Protein AF-Q4DXK6-F1 (afdb_monomer_lite)

Secondary structure (DSSP, 8-state):
--------------------------------------------------------S----------------GGGSS-HHHHHHHHHH-HHHHHHHHHHHHHHHHHHHHHHHHHHHHHHHHHHHHHHHHHHHHHHHHHHHHHHHHHHHHHHHHHHHHHHHHHHHHTT---------------TTHHHHHHHHHHHHHHHHHHHHHHHHHHHHHHHHHHHHHHHHHHHHHHHHHHHHHTT---HHHHHHHHHHHHHHHHHHHHHHHHHHHHHHHHHHHHHHHHHHHHHHHHHHHHSS---------STHHHHHHHHHHHHHHHHHHHHHHHHHH-TT----HHHHTTS------GGGS----S-----HHHHHHHHHHHHHHHHHHHHHHHHHHHHHHHHHHHHHHHHHHHHHHHHHHHHHHHHHHHHHHHHHHHHHHHHHHHHHHHHHHHHHHHHHHHHHHHHHHHHHHHHHHHHHHHHHHHHHHHHHHHHHHHHHHHHHHHHHHHHHHHHHHHHHHHHHHHHHHHHHHHHHHHHHTTTTTS------HHHHHHHHHHHHHHHHHHHHHHHHHHHHHHHHHHHHHHHHHHHHHHHHHHHHHHHHHHHHHHHHHHHHHHHHHHHHHHHHHHHHHHHHHHHHHHHHHHHHHHHHHHHHHHHHHHHHHHHHHHHHHHHHHHHHHHHHHHHHHHHHHHHHHHHHHHHHHHHHHHHHHHHHHHHHHHHHHHHHHHHHHHHHHHHHHHHHHHHHHHHHHHHHHHHHHHHHHHHHHTT-TTS---THHHHHHHHHHHHHHHHHHHHHHHHHHHHHHHHHHHHHHHHHHHHHHHHHT-----SHHHHHHHHHHHHHHHHHHHHHHHHHHS--------------------------------------------------------------------------------------------SSHHHHHHHHHHHHHHHHHHHHHHHIIIIIHHHHHHHHHHHHHHHHHHHSS---------------------------------------------------------------SHHHHHHHHHHHHHHHHHHHHHHHHHHHHHHHHHHHHHHHHHHHHHHHHHHHHHHHHHHHTSSS--SS-HHHHHHHHHHHHHHHHHHHHHHHHHHHHHHHHHHHHHHHHHHHHHHHHHHHHHHHHHHHHHHHHHHHHHHHHHHHHHHHHHHHHHHHHHHHHHHHHHHHHHHHHHHHHHHHHHHHHHHHHHHHHHHHHHHHHHHHHHHHHHHHHHHHHHHHHHHHHHHHHHHHHHHHHHHHHHHHHHHHHHHHHHHHHHHHHHHHHHHHHHHHHHHHHHHHHHHHHHHHHHHHHHHHHHHHHHHHHHHHHHHHHHHHHHHHHHHHHHHHHHHHHHHHHHHHHHHHHHHHHHHHHHHHHHHTTT------

Organism: Trypanosoma cruzi (strain CL Brener) (NCBI:txid353153)

Radius of gyration: 96.91 Å; chains: 1; bounding box: 302×127×313 Å

Structure (mmCIF, N/CA/C/O backbone):
data_AF-Q4DXK6-F1
#
_entry.id   AF-Q4DXK6-F1
#
loop_
_atom_site.group_PDB
_atom_site.id
_atom_site.type_symbol
_atom_site.label_atom_id
_atom_site.label_alt_id
_atom_site.label_comp_id
_atom_site.label_asym_id
_atom_site.label_entity_id
_atom_site.label_seq_id
_atom_site.pdbx_PDB_ins_code
_atom_site.Cartn_x
_atom_site.Cartn_y
_atom_site.Cartn_z
_atom_site.occupancy
_atom_site.B_iso_or_equiv
_atom_site.auth_seq_id
_atom_site.auth_comp_id
_atom_site.auth_asym_id
_atom_site.auth_atom_id
_atom_site.pdbx_PDB_model_num
ATOM 1 N N . MET A 1 1 ? 24.728 -18.015 35.792 1.00 39.50 1 MET A N 1
ATOM 2 C CA . MET A 1 1 ? 25.675 -17.118 35.080 1.00 39.50 1 MET A CA 1
ATOM 3 C C . MET A 1 1 ? 24.880 -16.004 34.404 1.00 39.50 1 MET A C 1
ATOM 5 O O . MET A 1 1 ? 23.722 -16.265 34.130 1.00 39.50 1 MET A O 1
ATOM 9 N N . ARG A 1 2 ? 25.495 -14.830 34.149 1.00 38.84 2 ARG A N 1
ATOM 10 C CA . ARG A 1 2 ? 25.058 -13.735 33.234 1.00 38.84 2 ARG A CA 1
ATOM 11 C C . ARG A 1 2 ? 23.535 -13.437 33.216 1.00 38.84 2 ARG A C 1
ATOM 13 O O . ARG A 1 2 ? 22.805 -14.104 32.502 1.00 38.84 2 ARG A O 1
ATOM 20 N N . PHE A 1 3 ? 22.976 -12.580 34.081 1.00 38.22 3 PHE A N 1
ATOM 21 C CA . PHE A 1 3 ? 23.065 -11.095 34.121 1.00 38.22 3 PHE A CA 1
ATOM 22 C C . PHE A 1 3 ? 22.719 -10.381 32.801 1.00 38.22 3 PHE A C 1
ATOM 24 O O . PHE A 1 3 ? 23.519 -10.441 31.873 1.00 38.22 3 PHE A O 1
ATOM 31 N N . PHE A 1 4 ? 21.631 -9.593 32.789 1.00 42.19 4 PHE A N 1
ATOM 32 C CA . PHE A 1 4 ? 21.681 -8.133 33.028 1.00 42.19 4 PHE A CA 1
ATOM 33 C C . PHE A 1 4 ? 20.295 -7.573 33.475 1.00 42.19 4 PHE A C 1
ATOM 35 O O . PHE A 1 4 ? 19.291 -8.025 32.930 1.00 42.19 4 PHE A O 1
ATOM 42 N N . PRO A 1 5 ? 20.205 -6.653 34.467 1.00 56.91 5 PRO A N 1
ATOM 43 C CA . PRO A 1 5 ? 18.937 -6.050 34.932 1.00 56.91 5 PRO A CA 1
ATOM 44 C C . PRO A 1 5 ? 18.893 -4.497 34.820 1.00 56.91 5 PRO A C 1
ATOM 46 O O . PRO A 1 5 ? 19.813 -3.907 34.262 1.00 56.91 5 PRO A O 1
ATOM 49 N N . LEU A 1 6 ? 17.888 -3.873 35.478 1.00 43.34 6 LEU A N 1
ATOM 50 C CA . LEU A 1 6 ? 17.569 -2.425 35.647 1.00 43.34 6 LEU A CA 1
ATOM 51 C C . LEU A 1 6 ? 16.575 -1.866 34.592 1.00 43.34 6 LEU A C 1
ATOM 53 O O . LEU A 1 6 ? 16.681 -2.218 33.426 1.00 43.34 6 LEU A O 1
ATOM 57 N N . CYS A 1 7 ? 15.584 -1.013 34.918 1.00 39.69 7 CYS A N 1
ATOM 58 C CA . CYS A 1 7 ? 15.209 -0.390 36.207 1.00 39.69 7 CYS A CA 1
ATOM 59 C C . CYS A 1 7 ? 13.666 -0.155 36.327 1.00 39.69 7 CYS A C 1
ATOM 61 O O . CYS A 1 7 ? 13.023 0.009 35.293 1.00 39.69 7 CYS A O 1
ATOM 63 N N . PRO A 1 8 ? 13.055 -0.123 37.538 1.00 51.84 8 PRO A N 1
ATOM 64 C CA . PRO A 1 8 ? 11.601 0.069 37.753 1.00 51.84 8 PRO A CA 1
ATOM 65 C C . PRO A 1 8 ? 11.219 1.459 38.329 1.00 51.84 8 PRO A C 1
ATOM 67 O O . PRO A 1 8 ? 12.122 2.179 38.740 1.00 51.84 8 PRO A O 1
ATOM 70 N N . LEU A 1 9 ? 9.905 1.786 38.428 1.00 41.34 9 LEU A N 1
ATOM 71 C CA . LEU A 1 9 ? 9.226 2.603 39.485 1.00 41.34 9 LEU A CA 1
ATOM 72 C C . LEU A 1 9 ? 7.722 2.910 39.161 1.00 41.34 9 LEU A C 1
ATOM 74 O O . LEU A 1 9 ? 7.413 3.765 38.344 1.00 41.34 9 LEU A O 1
ATOM 78 N N . THR A 1 10 ? 6.797 2.175 39.805 1.00 39.34 10 THR A N 1
ATOM 79 C CA . THR A 1 10 ? 5.672 2.612 40.699 1.00 39.34 10 THR A CA 1
ATOM 80 C C . THR A 1 10 ? 4.905 3.958 40.539 1.00 39.34 10 THR A C 1
ATOM 82 O O . THR A 1 10 ? 5.552 4.997 40.593 1.00 39.34 10 THR A O 1
ATOM 85 N N . PHE A 1 11 ? 3.546 3.963 40.616 1.00 38.78 11 PHE A N 1
ATOM 86 C CA . PHE A 1 11 ? 2.716 4.404 41.795 1.00 38.78 11 PHE A CA 1
ATOM 87 C C . PHE A 1 11 ? 1.153 4.418 41.592 1.00 38.78 11 PHE A C 1
ATOM 89 O O . PHE A 1 11 ? 0.640 5.069 40.696 1.00 38.78 11 PHE A O 1
ATOM 96 N N . PHE A 1 12 ? 0.428 3.719 42.489 1.00 35.91 12 PHE A N 1
ATOM 97 C CA . PHE A 1 12 ? -0.921 3.904 43.115 1.00 35.91 12 PHE A CA 1
ATOM 98 C C . PHE A 1 12 ? -2.188 4.564 42.472 1.00 35.91 12 PHE A C 1
ATOM 100 O O . PHE A 1 12 ? -2.217 5.745 42.160 1.00 35.91 12 PHE A O 1
ATOM 107 N N . PHE A 1 13 ? -3.300 3.798 42.540 1.00 33.09 13 PHE A N 1
ATOM 108 C CA . PHE A 1 13 ? -4.684 4.098 43.022 1.00 33.09 13 PHE A CA 1
ATOM 109 C C . PHE A 1 13 ? -5.166 5.556 43.305 1.00 33.09 13 PHE A C 1
ATOM 111 O O . PHE A 1 13 ? -4.601 6.193 44.191 1.00 33.09 13 PHE A O 1
ATOM 118 N N . PHE A 1 14 ? -6.363 5.955 42.805 1.00 35.97 14 PHE A N 1
ATOM 119 C CA . PHE A 1 14 ? -7.645 6.043 43.578 1.00 35.97 14 PHE A CA 1
ATOM 120 C C . PHE A 1 14 ? -8.911 6.385 42.717 1.00 35.97 14 PHE A C 1
ATOM 122 O O . PHE A 1 14 ? -8.798 6.651 41.529 1.00 35.97 14 PHE A O 1
ATOM 129 N N . PHE A 1 15 ? -10.102 6.292 43.340 1.00 36.50 15 PHE A N 1
ATOM 130 C CA . PHE A 1 15 ? -11.511 6.242 42.844 1.00 36.50 15 PHE A CA 1
ATOM 131 C C . PHE A 1 15 ? -12.110 7.437 42.013 1.00 36.50 15 PHE A C 1
ATOM 133 O O . PHE A 1 15 ? -11.460 8.472 41.890 1.00 36.50 15 PHE A O 1
ATOM 140 N N . PRO A 1 16 ? -13.351 7.312 41.454 1.00 44.69 16 PRO A N 1
ATOM 141 C CA . PRO A 1 16 ? -13.958 8.215 40.445 1.00 44.69 16 PRO A CA 1
ATOM 142 C C . PRO A 1 16 ? -15.093 9.139 40.962 1.00 44.69 16 PRO A C 1
ATOM 144 O O . PRO A 1 16 ? -15.568 8.928 42.073 1.00 44.69 16 PRO A O 1
ATOM 147 N N . PHE A 1 17 ? -15.608 10.067 40.122 1.00 35.56 17 PHE A N 1
ATOM 148 C CA . PHE A 1 17 ? -17.054 10.406 39.984 1.00 35.56 17 PHE A CA 1
ATOM 149 C C . PHE A 1 17 ? -17.360 11.401 38.824 1.00 35.56 17 PHE A C 1
ATOM 151 O O . PHE A 1 17 ? -16.465 12.087 38.348 1.00 35.56 17 PHE A O 1
ATOM 158 N N . PHE A 1 18 ? -18.643 11.474 38.427 1.00 39.06 18 PHE A N 1
ATOM 159 C CA . PHE A 1 18 ? -19.361 12.512 37.644 1.00 39.06 18 PHE A CA 1
ATOM 160 C C . PHE A 1 18 ? -18.819 13.037 36.295 1.00 39.06 18 PHE A C 1
ATOM 162 O O . PHE A 1 18 ? -17.870 13.809 36.237 1.00 39.06 18 PHE A O 1
ATOM 169 N N . PHE A 1 19 ? -19.612 12.819 35.232 1.00 38.25 19 PHE A N 1
ATOM 170 C CA . PHE A 1 19 ? -19.939 13.885 34.268 1.00 38.25 19 PHE A CA 1
ATOM 171 C C . PHE A 1 19 ? -21.240 13.570 33.509 1.00 38.25 19 PHE A C 1
ATOM 173 O O . PHE A 1 19 ? -21.219 12.865 32.499 1.00 38.25 19 PHE A O 1
ATOM 180 N N . ASP A 1 20 ? -22.368 14.090 33.995 1.00 36.06 20 ASP A N 1
ATOM 181 C CA . ASP A 1 20 ? -23.639 14.137 33.264 1.00 36.06 20 ASP A CA 1
ATOM 182 C C . ASP A 1 20 ? -24.439 15.365 33.732 1.00 36.06 20 ASP A C 1
ATOM 184 O O . ASP A 1 20 ? -24.710 15.515 34.924 1.00 36.06 20 ASP A O 1
ATOM 188 N N . PHE A 1 21 ? -24.758 16.285 32.816 1.00 36.28 21 PHE A N 1
ATOM 189 C CA . PHE A 1 21 ? -25.675 17.393 33.091 1.00 36.28 21 PHE A CA 1
ATOM 190 C C . PHE A 1 21 ? -26.331 17.883 31.796 1.00 36.28 21 PHE A C 1
ATOM 192 O O . PHE A 1 21 ? -25.677 18.404 30.892 1.00 36.28 21 PHE A O 1
ATOM 199 N N . CYS A 1 22 ? -27.646 17.703 31.702 1.00 41.12 22 CYS A N 1
ATOM 200 C CA . CYS A 1 22 ? -28.411 17.979 30.491 1.00 41.12 22 CYS A CA 1
ATOM 201 C C . CYS A 1 22 ? -28.734 19.467 30.295 1.00 41.12 22 CYS A C 1
ATOM 203 O O . CYS A 1 22 ? -29.099 20.179 31.231 1.00 41.12 22 CYS A O 1
ATOM 205 N N . VAL A 1 23 ? -28.782 19.898 29.031 1.00 39.34 23 VAL A N 1
ATOM 206 C CA . VAL A 1 23 ? -29.547 21.089 28.640 1.00 39.34 23 VAL A CA 1
ATOM 207 C C . VAL A 1 23 ? -31.037 20.732 28.635 1.00 39.34 23 VAL A C 1
ATOM 209 O O . VAL A 1 23 ? -31.554 20.195 27.657 1.00 39.34 23 VAL A O 1
ATOM 212 N N . ARG A 1 24 ? -31.741 21.047 29.727 1.00 36.97 24 ARG A N 1
ATOM 213 C CA . ARG A 1 24 ? -33.211 21.120 29.766 1.00 36.97 24 ARG A CA 1
ATOM 214 C C . ARG A 1 24 ? -33.666 22.284 30.643 1.00 36.97 24 ARG A C 1
ATOM 216 O O . ARG A 1 24 ? -33.516 22.252 31.859 1.00 36.97 24 ARG A O 1
ATOM 223 N N . GLN A 1 25 ? -34.226 23.310 30.006 1.00 39.50 25 GLN A N 1
ATOM 224 C CA . GLN A 1 25 ? -34.989 24.355 30.680 1.00 39.50 25 GLN A CA 1
ATOM 225 C C . GLN A 1 25 ? -36.470 23.972 30.651 1.00 39.50 25 GLN A C 1
ATOM 227 O O . GLN A 1 25 ? -37.096 24.064 29.600 1.00 39.50 25 GLN A O 1
ATOM 232 N N . ASP A 1 26 ? -37.024 23.604 31.803 1.00 38.28 26 ASP A N 1
ATOM 233 C CA . ASP A 1 26 ? -38.469 23.516 32.026 1.00 38.28 26 ASP A CA 1
ATOM 234 C C . ASP A 1 26 ? -38.819 24.403 33.229 1.00 38.28 26 ASP A C 1
ATOM 236 O O . ASP A 1 26 ? -38.488 24.085 34.372 1.00 38.28 26 ASP A O 1
ATOM 240 N N . THR A 1 27 ? -39.457 25.551 32.982 1.00 41.75 27 THR A N 1
ATOM 241 C CA . THR A 1 27 ? -39.926 26.465 34.034 1.00 41.75 27 THR A CA 1
ATOM 242 C C . THR A 1 27 ? -41.428 26.330 34.269 1.00 41.75 27 THR A C 1
ATOM 244 O O . THR A 1 27 ? -42.246 26.332 33.351 1.00 41.75 27 THR A O 1
ATOM 247 N N . LEU A 1 28 ? -41.790 26.227 35.548 1.00 37.66 28 LEU A N 1
ATOM 248 C CA . LEU A 1 28 ? -43.154 26.015 36.026 1.00 37.66 28 LEU A CA 1
ATOM 249 C C . LEU A 1 28 ? -44.118 27.134 35.602 1.00 37.66 28 LEU A C 1
ATOM 251 O O . LEU A 1 28 ? -43.888 28.304 35.902 1.00 37.66 28 LEU A O 1
ATOM 255 N N . SER A 1 29 ? -45.284 26.763 35.072 1.00 39.34 29 SER A N 1
ATOM 256 C CA . SER A 1 29 ? -46.529 27.497 35.339 1.00 39.34 29 SER A CA 1
ATOM 257 C C . SER A 1 29 ? -47.754 26.586 35.197 1.00 39.34 29 SER A C 1
ATOM 259 O O . SER A 1 29 ? -47.801 25.691 34.356 1.00 39.34 29 SER A O 1
ATOM 261 N N . VAL A 1 30 ? -48.735 26.779 36.080 1.00 37.72 30 VAL A N 1
ATOM 262 C CA . VAL A 1 30 ? -49.942 25.946 36.202 1.00 37.72 30 VAL A CA 1
ATOM 263 C C . VAL A 1 30 ? -51.145 26.721 35.677 1.00 37.72 30 VAL A C 1
ATOM 265 O O . VAL A 1 30 ? -51.368 27.828 36.155 1.00 37.72 30 VAL A O 1
ATOM 268 N N . LEU A 1 31 ? -51.940 26.124 34.774 1.00 39.53 31 LEU A N 1
ATOM 269 C CA . LEU A 1 31 ? -53.417 26.218 34.700 1.00 39.53 31 LEU A CA 1
ATOM 270 C C . LEU A 1 31 ? -53.961 25.489 33.443 1.00 39.53 31 LEU A C 1
ATOM 272 O O . LEU A 1 31 ? -53.393 25.651 32.365 1.00 39.53 31 LEU A O 1
ATOM 276 N N . PRO A 1 32 ? -55.071 24.723 33.525 1.00 40.69 32 PRO A N 1
ATOM 277 C CA . PRO A 1 32 ? -55.660 24.048 32.362 1.00 40.69 32 PRO A CA 1
ATOM 278 C C . PRO A 1 32 ? -56.968 24.699 31.868 1.00 40.69 32 PRO A C 1
ATOM 280 O O . PRO A 1 32 ? -57.872 24.915 32.674 1.00 40.69 32 PRO A O 1
ATOM 283 N N . ASN A 1 33 ? -57.155 24.875 30.545 1.00 38.38 33 ASN A N 1
ATOM 284 C CA . ASN A 1 33 ? -58.475 24.637 29.926 1.00 38.38 33 ASN A CA 1
ATOM 285 C C . ASN A 1 33 ? -58.545 24.552 28.380 1.00 38.38 33 ASN A C 1
ATOM 287 O O . ASN A 1 33 ? -57.947 25.328 27.652 1.00 38.38 33 ASN A O 1
ATOM 291 N N . MET A 1 34 ? -59.392 23.614 27.939 1.00 37.00 34 MET A N 1
ATOM 292 C CA . MET A 1 34 ? -60.233 23.540 26.725 1.00 37.00 34 MET A CA 1
ATOM 293 C C . MET A 1 34 ? -59.859 24.167 25.351 1.00 37.00 34 MET A C 1
ATOM 295 O O . MET A 1 34 ? -60.064 25.352 25.124 1.00 37.00 34 MET A O 1
ATOM 299 N N . LYS A 1 35 ? -59.759 23.236 24.377 1.00 39.94 35 LYS A N 1
ATOM 300 C CA . LYS A 1 35 ? -60.487 23.166 23.072 1.00 39.94 35 LYS A CA 1
ATOM 301 C C . LYS A 1 35 ? -60.031 24.018 21.868 1.00 39.94 35 LYS A C 1
ATOM 303 O O . LYS A 1 35 ? -59.690 25.180 21.995 1.00 39.94 35 LYS A O 1
ATOM 308 N N . SER A 1 36 ? -60.225 23.409 20.680 1.00 42.09 36 SER A N 1
ATOM 309 C CA . SER A 1 36 ? -60.169 23.962 19.300 1.00 42.09 36 SER A CA 1
ATOM 310 C C . SER A 1 36 ? -58.864 24.678 18.896 1.00 42.09 36 SER A C 1
ATOM 312 O O . SER A 1 36 ? -58.508 25.685 19.481 1.00 42.09 36 SER A O 1
ATOM 314 N N . GLY A 1 37 ? -58.111 24.278 17.866 1.00 34.84 37 GLY A N 1
ATOM 315 C CA . GLY A 1 37 ? -58.324 23.237 16.851 1.00 34.84 37 GLY A CA 1
ATOM 316 C C . GLY A 1 37 ? -58.897 23.786 15.538 1.00 34.84 37 GLY A C 1
ATOM 317 O O . GLY A 1 37 ? -60.112 23.890 15.407 1.00 34.84 37 GLY A O 1
ATOM 318 N N . LEU A 1 38 ? -58.018 24.082 14.569 1.00 42.00 38 LEU A N 1
ATOM 319 C CA . LEU A 1 38 ? -58.325 24.396 13.163 1.00 42.00 38 LEU A CA 1
ATOM 320 C C . LEU A 1 38 ? -57.085 24.137 12.271 1.00 42.00 38 LEU A C 1
ATOM 322 O O . LEU A 1 38 ? -55.952 24.334 12.703 1.00 42.00 38 LEU A O 1
ATOM 326 N N . ARG A 1 39 ? -57.309 23.682 11.030 1.00 37.28 39 ARG A N 1
ATOM 327 C CA . ARG A 1 39 ? -56.332 23.597 9.910 1.00 37.28 39 ARG A CA 1
ATOM 328 C C . ARG A 1 39 ? -56.478 24.858 9.008 1.00 37.28 39 ARG A C 1
ATOM 330 O O . ARG A 1 39 ? -57.437 25.595 9.224 1.00 37.28 39 ARG A O 1
ATOM 337 N N . PRO A 1 40 ? -55.809 24.954 7.835 1.00 42.59 40 PRO A N 1
ATOM 338 C CA . PRO A 1 40 ? -54.369 25.040 7.512 1.00 42.59 40 PRO A CA 1
ATOM 339 C C . PRO A 1 40 ? -54.096 26.344 6.691 1.00 42.59 40 PRO A C 1
ATOM 341 O O . PRO A 1 40 ? -54.906 27.255 6.796 1.00 42.59 40 PRO A O 1
ATOM 344 N N . ILE A 1 41 ? -53.036 26.421 5.848 1.00 41.56 41 ILE A N 1
ATOM 345 C CA . ILE A 1 41 ? -52.967 27.018 4.464 1.00 41.56 41 ILE A CA 1
ATOM 346 C C . ILE A 1 41 ? -51.543 27.517 4.064 1.00 41.56 41 ILE A C 1
ATOM 348 O O . ILE A 1 41 ? -50.668 27.727 4.896 1.00 41.56 41 ILE A O 1
ATOM 352 N N . HIS A 1 42 ? -51.311 27.612 2.747 1.00 37.59 42 HIS A N 1
ATOM 353 C CA . HIS A 1 42 ? -50.101 28.006 2.000 1.00 37.59 42 HIS A CA 1
ATOM 354 C C . HIS A 1 42 ? -49.645 29.492 2.107 1.00 37.59 42 HIS A C 1
ATOM 356 O O . HIS A 1 42 ? -50.493 30.364 1.997 1.00 37.59 42 HIS A O 1
ATOM 362 N N . ARG A 1 43 ? -48.304 29.719 2.117 1.00 35.69 43 ARG A N 1
ATOM 363 C CA . ARG A 1 43 ? -47.448 30.479 1.129 1.00 35.69 43 ARG A CA 1
ATOM 364 C C . ARG A 1 43 ? -47.802 31.971 0.768 1.00 35.69 43 ARG A C 1
ATOM 366 O O . ARG A 1 43 ? -48.967 32.328 0.772 1.00 35.69 43 ARG A O 1
ATOM 373 N N . PRO A 1 44 ? -46.875 32.796 0.210 1.00 47.91 44 PRO A N 1
ATOM 374 C CA . PRO A 1 44 ? -45.664 33.390 0.817 1.00 47.91 44 PRO A CA 1
ATOM 375 C C . PRO A 1 44 ? -45.507 34.939 0.640 1.00 47.91 44 PRO A C 1
ATOM 377 O O . PRO A 1 44 ? -46.082 35.533 -0.267 1.00 47.91 44 PRO A O 1
ATOM 380 N N . ALA A 1 45 ? -44.584 35.550 1.396 1.00 40.53 45 ALA A N 1
ATOM 381 C CA . ALA A 1 45 ? -43.839 36.802 1.109 1.00 40.53 45 ALA A CA 1
ATOM 382 C C . ALA A 1 45 ? -42.475 36.691 1.847 1.00 40.53 45 ALA A C 1
ATOM 384 O O . ALA A 1 45 ? -42.427 35.968 2.841 1.00 40.53 45 ALA A O 1
ATOM 385 N N . ARG A 1 46 ? -41.295 37.172 1.419 1.00 42.50 46 ARG A N 1
ATOM 386 C CA . ARG A 1 46 ? -40.799 38.296 0.583 1.00 42.50 46 ARG A CA 1
ATOM 387 C C . ARG A 1 46 ? -40.677 39.639 1.329 1.00 42.50 46 ARG A C 1
ATOM 389 O O . ARG A 1 46 ? -41.547 39.970 2.121 1.00 42.50 46 ARG A O 1
ATOM 396 N N . ASP A 1 47 ? -39.583 40.347 1.013 1.00 42.47 47 ASP A N 1
ATOM 397 C CA . ASP A 1 47 ? -39.044 41.591 1.602 1.00 42.47 47 ASP A CA 1
ATOM 398 C C . ASP A 1 47 ? -38.466 41.388 3.026 1.00 42.47 47 ASP A C 1
ATOM 400 O O . ASP A 1 47 ? -39.047 40.661 3.823 1.00 42.47 47 ASP A O 1
ATOM 404 N N . THR A 1 48 ? -37.298 41.904 3.440 1.00 44.56 48 THR A N 1
ATOM 405 C CA . THR A 1 48 ? -36.199 42.699 2.823 1.00 44.56 48 THR A CA 1
ATOM 406 C C . THR A 1 48 ? -34.845 42.039 3.185 1.00 44.56 48 THR A C 1
ATOM 408 O O . THR A 1 48 ? -34.778 41.348 4.194 1.00 44.56 48 THR A O 1
ATOM 411 N N . GLY A 1 49 ? -33.701 42.194 2.510 1.00 35.25 49 GLY A N 1
ATOM 412 C CA . GLY A 1 49 ? -33.285 43.142 1.473 1.00 35.25 49 GLY A CA 1
ATOM 413 C C . GLY A 1 49 ? -31.986 43.857 1.891 1.00 35.25 49 GLY A C 1
ATOM 414 O O . GLY A 1 49 ? -32.040 44.715 2.761 1.00 35.25 49 GLY A O 1
ATOM 415 N N . LEU A 1 50 ? -30.843 43.509 1.283 1.00 46.22 50 LEU A N 1
ATOM 416 C CA . LEU A 1 50 ? -29.572 44.261 1.288 1.00 46.22 50 LEU A CA 1
ATOM 417 C C . LEU A 1 50 ? -28.656 43.664 0.201 1.00 46.22 50 LEU A C 1
ATOM 419 O O . LEU A 1 50 ? -28.390 42.465 0.221 1.00 46.22 50 LEU A O 1
ATOM 423 N N . ASN A 1 51 ? -28.186 44.485 -0.740 1.00 36.47 51 ASN A N 1
ATOM 424 C CA . ASN A 1 51 ? -27.278 44.064 -1.813 1.00 36.47 51 ASN A CA 1
ATOM 425 C C . ASN A 1 51 ? -25.849 44.534 -1.511 1.00 36.47 51 ASN A C 1
ATOM 427 O O . ASN A 1 51 ? -25.678 45.685 -1.117 1.00 36.47 51 ASN A O 1
ATOM 431 N N . SER A 1 52 ? -24.844 43.729 -1.860 1.00 38.91 52 SER A N 1
ATOM 432 C CA . SER A 1 52 ? -23.737 44.221 -2.694 1.00 38.91 52 SER A CA 1
ATOM 433 C C . SER A 1 52 ? -23.011 43.053 -3.356 1.00 38.91 52 SER A C 1
ATOM 435 O O . SER A 1 52 ? -22.559 42.134 -2.679 1.00 38.91 52 SER A O 1
ATOM 437 N N . SER A 1 53 ? -22.898 43.100 -4.678 1.00 37.72 53 SER A N 1
ATOM 438 C CA . SER A 1 53 ? -21.959 42.294 -5.455 1.00 37.72 53 SER A CA 1
ATOM 439 C C . SER A 1 53 ? -20.753 43.165 -5.783 1.00 37.72 53 SER A C 1
ATOM 441 O O . SER A 1 53 ? -20.962 44.246 -6.321 1.00 37.72 53 SER A O 1
ATOM 443 N N . ASP A 1 54 ? -19.554 42.708 -5.424 1.00 38.16 54 ASP A N 1
ATOM 444 C CA . ASP A 1 54 ? -18.264 42.946 -6.098 1.00 38.16 54 ASP A CA 1
ATOM 445 C C . ASP A 1 54 ? -17.135 42.624 -5.112 1.00 38.16 54 ASP A C 1
ATOM 447 O O . ASP A 1 54 ? -17.062 43.234 -4.048 1.00 38.16 54 ASP A O 1
ATOM 451 N N . LEU A 1 55 ? -16.288 41.651 -5.467 1.00 44.31 55 LEU A N 1
ATOM 452 C CA . LEU A 1 55 ? -14.881 41.502 -5.057 1.00 44.31 55 LEU A CA 1
ATOM 453 C C . LEU A 1 55 ? -14.325 40.203 -5.664 1.00 44.31 55 LEU A C 1
ATOM 455 O O . LEU A 1 55 ? -14.392 39.122 -5.084 1.00 44.31 55 LEU A O 1
ATOM 459 N N . THR A 1 56 ? -13.795 40.318 -6.878 1.00 38.59 56 THR A N 1
ATOM 460 C CA . THR A 1 56 ? -12.767 39.402 -7.389 1.00 38.59 56 THR A CA 1
ATOM 461 C C . THR A 1 56 ? -11.390 39.926 -6.977 1.00 38.59 56 THR A C 1
ATOM 463 O O . THR A 1 56 ? -11.217 41.143 -6.981 1.00 38.59 56 THR A O 1
ATOM 466 N N . ALA A 1 57 ? -10.430 39.014 -6.775 1.00 36.78 57 ALA A N 1
ATOM 467 C CA . ALA A 1 57 ? -9.060 39.203 -6.257 1.00 36.78 57 ALA A CA 1
ATOM 468 C C . ALA A 1 57 ? -8.883 38.907 -4.751 1.00 36.78 57 ALA A C 1
ATOM 470 O O . ALA A 1 57 ? -9.848 38.839 -3.995 1.00 36.78 57 ALA A O 1
ATOM 471 N N . ASP A 1 58 ? -7.619 38.672 -4.389 1.00 38.44 58 ASP A N 1
ATOM 472 C CA . ASP A 1 58 ? -7.044 38.518 -3.046 1.00 38.44 58 ASP A CA 1
ATOM 473 C C . ASP A 1 58 ? -7.602 37.371 -2.182 1.00 38.44 58 ASP A C 1
ATOM 475 O O . ASP A 1 58 ? -8.166 37.551 -1.104 1.00 38.44 58 ASP A O 1
ATOM 479 N N . ALA A 1 59 ? -7.355 36.141 -2.646 1.00 41.91 59 ALA A N 1
ATOM 480 C CA . ALA A 1 59 ? -7.584 34.897 -1.904 1.00 41.91 59 ALA A CA 1
ATOM 481 C C . ALA A 1 59 ? -6.365 34.467 -1.050 1.00 41.91 59 ALA A C 1
ATOM 483 O O . ALA A 1 59 ? -5.998 33.293 -1.033 1.00 41.91 59 ALA A O 1
ATOM 484 N N . GLU A 1 60 ? -5.739 35.405 -0.333 1.00 40.12 60 GLU A N 1
ATOM 485 C CA . GLU A 1 60 ? -4.614 35.140 0.578 1.00 40.12 60 GLU A CA 1
ATOM 486 C C . GLU A 1 60 ? -4.914 35.674 1.993 1.00 40.12 60 GLU A C 1
ATOM 488 O O . GLU A 1 60 ? -5.363 36.805 2.159 1.00 40.12 60 GLU A O 1
ATOM 493 N N . GLY A 1 61 ? -4.645 34.876 3.038 1.00 39.88 61 GLY A N 1
ATOM 494 C CA . GLY A 1 61 ? -4.533 35.397 4.412 1.00 39.88 61 GLY A CA 1
ATOM 495 C C . GLY A 1 61 ? -5.724 35.257 5.379 1.00 39.88 61 GLY A C 1
ATOM 496 O O . GLY A 1 61 ? -5.749 35.966 6.386 1.00 39.88 61 GLY A O 1
ATOM 497 N N . LEU A 1 62 ? -6.674 34.331 5.185 1.00 41.34 62 LEU A N 1
ATOM 498 C CA . LEU A 1 62 ? -7.647 33.992 6.245 1.00 41.34 62 LEU A CA 1
ATOM 499 C C . LEU A 1 62 ? -7.064 33.017 7.284 1.00 41.34 62 LEU A C 1
ATOM 501 O O . LEU A 1 62 ? -7.376 31.826 7.302 1.00 41.34 62 LEU A O 1
ATOM 505 N N . HIS A 1 63 ? -6.247 33.545 8.202 1.00 40.25 63 HIS A N 1
ATOM 506 C CA . HIS A 1 63 ? -5.857 32.823 9.417 1.00 40.25 63 HIS A CA 1
ATOM 507 C C . HIS A 1 63 ? -7.100 32.358 10.195 1.00 40.25 63 HIS A C 1
ATOM 509 O O . HIS A 1 63 ? -7.929 33.174 10.611 1.00 40.25 63 HIS A O 1
ATOM 515 N N . MET A 1 64 ? -7.185 31.050 10.460 1.00 42.72 64 MET A N 1
ATOM 516 C CA . MET A 1 64 ? -8.182 30.468 11.360 1.00 42.72 64 MET A CA 1
ATOM 517 C C . MET A 1 64 ? -7.986 31.007 12.780 1.00 42.72 64 MET A C 1
ATOM 519 O O . MET A 1 64 ? -7.198 30.494 13.574 1.00 42.72 64 MET A O 1
ATOM 523 N N . SER A 1 65 ? -8.730 32.060 13.109 1.00 38.81 65 SER A N 1
ATOM 524 C CA . SER A 1 65 ? -8.805 32.627 14.452 1.00 38.81 65 SER A CA 1
ATOM 525 C C . SER A 1 65 ? -9.631 31.695 15.338 1.00 38.81 65 SER A C 1
ATOM 527 O O . SER A 1 65 ? -10.822 31.910 15.564 1.00 38.81 65 SER A O 1
ATOM 529 N N . SER A 1 66 ? -8.977 30.627 15.814 1.00 47.66 66 SER A N 1
ATOM 530 C CA . SER A 1 66 ? -9.561 29.651 16.735 1.00 47.66 66 SER A CA 1
ATOM 531 C C . SER A 1 66 ? -10.244 30.381 17.888 1.00 47.66 66 SER A C 1
ATOM 533 O O . SER A 1 66 ? -9.606 31.059 18.704 1.00 47.66 66 SER A O 1
ATOM 535 N N . ARG A 1 67 ? -11.576 30.263 17.938 1.00 48.62 67 ARG A N 1
ATOM 536 C CA . ARG A 1 67 ? -12.374 30.732 19.066 1.00 48.62 67 ARG A CA 1
ATOM 537 C C . ARG A 1 67 ? -12.047 29.830 20.244 1.00 48.62 67 ARG A C 1
ATOM 539 O O . ARG A 1 67 ? -12.730 28.832 20.451 1.00 48.62 67 ARG A O 1
ATOM 546 N N . LYS A 1 68 ? -11.025 30.206 21.019 1.00 52.25 68 LYS A N 1
ATOM 547 C CA . LYS A 1 68 ? -10.738 29.619 22.329 1.00 52.25 68 LYS A CA 1
ATOM 548 C C . LYS A 1 68 ? -12.010 29.673 23.167 1.00 52.25 68 LYS A C 1
ATOM 550 O O . LYS A 1 68 ? -12.339 30.715 23.735 1.00 52.25 68 LYS A O 1
ATOM 555 N N . VAL A 1 69 ? -12.726 28.553 23.218 1.00 51.50 69 VAL A N 1
ATOM 556 C CA . VAL A 1 69 ? -13.853 28.358 24.121 1.00 51.50 69 VAL A CA 1
ATOM 557 C C . VAL A 1 69 ? -13.250 28.363 25.514 1.00 51.50 69 VAL A C 1
ATOM 559 O O . VAL A 1 69 ? -12.665 27.378 25.957 1.00 51.50 69 VAL A O 1
ATOM 562 N N . GLN A 1 70 ? -13.323 29.513 26.182 1.00 55.31 70 GLN A N 1
ATOM 563 C CA . GLN A 1 70 ? -12.959 29.610 27.584 1.00 55.31 70 GLN A CA 1
ATOM 564 C C . GLN A 1 70 ? -13.974 28.786 28.371 1.00 55.31 70 GLN A C 1
ATOM 566 O O . GLN A 1 70 ? -15.060 29.261 28.698 1.00 55.31 70 GLN A O 1
ATOM 571 N N . LEU A 1 71 ? -13.605 27.533 28.642 1.00 58.78 71 LEU A N 1
ATOM 572 C CA . LEU A 1 71 ? -14.205 26.700 29.673 1.00 58.78 71 LEU A CA 1
ATOM 573 C C . LEU A 1 71 ? -14.087 27.466 30.993 1.00 58.78 71 LEU A C 1
ATOM 575 O O . LEU A 1 71 ? -13.044 27.456 31.647 1.00 58.78 71 LEU A O 1
ATOM 579 N N . LEU A 1 72 ? -15.150 28.198 31.331 1.00 60.00 72 LEU A N 1
ATOM 580 C CA . LEU A 1 72 ? -15.289 28.911 32.593 1.00 60.00 72 LEU A CA 1
ATOM 581 C C . LEU A 1 72 ? -15.172 27.882 33.714 1.00 60.00 72 LEU A C 1
ATOM 583 O O . LEU A 1 72 ? -16.087 27.082 33.917 1.00 60.00 72 LEU A O 1
ATOM 587 N N . THR A 1 73 ? -14.036 27.869 34.415 1.00 68.88 73 THR A N 1
ATOM 588 C CA . THR A 1 73 ? -13.853 26.922 35.512 1.00 68.88 73 THR A CA 1
ATOM 589 C C . THR A 1 73 ? -14.894 27.193 36.601 1.00 68.88 73 THR A C 1
ATOM 591 O O . THR A 1 73 ? -15.244 28.353 36.839 1.00 68.88 73 THR A O 1
ATOM 594 N N . PRO A 1 74 ? -15.382 26.160 37.310 1.00 73.88 74 PRO A N 1
ATOM 595 C CA . PRO A 1 74 ? -16.417 26.326 38.331 1.00 73.88 74 PRO A CA 1
ATOM 596 C C . PRO A 1 74 ? -16.062 27.396 39.372 1.00 73.88 74 PRO A C 1
ATOM 598 O O . PRO A 1 74 ? -16.895 28.233 39.709 1.00 73.88 74 PRO A O 1
ATOM 601 N N . LEU A 1 75 ? -14.797 27.443 39.808 1.00 80.88 75 LEU A N 1
ATOM 602 C CA . LEU A 1 75 ? -14.297 28.455 40.744 1.00 80.88 75 LEU A CA 1
ATOM 603 C C . LEU A 1 75 ? -14.203 29.877 40.159 1.00 80.88 75 LEU A C 1
ATOM 605 O O . LEU A 1 75 ? -14.227 30.827 40.934 1.00 80.88 75 LEU A O 1
ATOM 609 N N . ALA A 1 76 ? -14.165 30.051 38.834 1.00 79.94 76 ALA A N 1
ATOM 610 C CA . ALA A 1 76 ? -14.238 31.363 38.183 1.00 79.94 76 ALA A CA 1
ATOM 611 C C . ALA A 1 76 ? -15.678 31.902 38.046 1.00 79.94 76 ALA A C 1
ATOM 613 O O . ALA A 1 76 ? -15.856 33.085 37.762 1.00 79.94 76 ALA A O 1
ATOM 614 N N . SER A 1 77 ? -16.703 31.063 38.258 1.00 83.50 77 SER A N 1
ATOM 615 C CA . SER A 1 77 ? -18.113 31.493 38.256 1.00 83.50 77 SER A CA 1
ATOM 616 C C . SER A 1 77 ? -18.599 32.058 39.599 1.00 83.50 77 SER A C 1
ATOM 618 O O . SER A 1 77 ? -19.616 32.748 39.635 1.00 83.50 77 SER A O 1
ATOM 620 N N . PHE A 1 78 ? -17.860 31.825 40.689 1.00 86.00 78 PHE A N 1
ATOM 621 C CA . PHE A 1 78 ? -18.142 32.402 42.006 1.00 86.00 78 PHE A CA 1
ATOM 622 C C . PHE A 1 78 ? -17.398 33.723 42.207 1.00 86.00 78 PHE A C 1
ATOM 624 O O . PHE A 1 78 ? -16.222 33.854 41.861 1.00 86.00 78 PHE A O 1
ATOM 631 N N . SER A 1 79 ? -18.038 34.687 42.870 1.00 90.25 79 SER A N 1
ATOM 632 C CA . SER A 1 79 ? -17.325 35.857 43.385 1.00 90.25 79 SER A CA 1
ATOM 633 C C . SER A 1 79 ? -16.347 35.469 44.503 1.00 90.25 79 SER A C 1
ATOM 635 O O . SER A 1 79 ? -16.527 34.486 45.229 1.00 90.25 79 SER A O 1
ATOM 637 N N . SER A 1 80 ? -15.314 36.289 44.705 1.00 88.50 80 SER A N 1
ATOM 638 C CA . SER A 1 80 ? -14.341 36.098 45.791 1.00 88.50 80 SER A CA 1
ATOM 639 C C . SER A 1 80 ? -14.984 36.110 47.185 1.00 88.50 80 SER A C 1
ATOM 641 O O . SER A 1 80 ? -14.487 35.445 48.095 1.00 88.50 80 SER A O 1
ATOM 643 N N . GLU A 1 81 ? -16.107 36.814 47.357 1.00 91.19 81 GLU A N 1
ATOM 644 C CA . GLU A 1 81 ? -16.860 36.825 48.611 1.00 91.19 81 GLU A CA 1
ATOM 645 C C . GLU A 1 81 ? -17.707 35.556 48.799 1.00 91.19 81 GLU A C 1
ATOM 647 O O . GLU A 1 81 ? -17.790 35.044 49.915 1.00 91.19 81 GLU A O 1
ATOM 652 N N . GLU A 1 82 ? -18.282 34.992 47.735 1.00 92.12 82 GLU A N 1
ATOM 653 C CA . GLU A 1 82 ? -18.969 33.694 47.794 1.00 92.12 82 GLU A CA 1
ATOM 654 C C . GLU A 1 82 ? -17.990 32.561 48.098 1.00 92.12 82 GLU A C 1
ATOM 656 O O . GLU A 1 82 ? -18.274 31.745 48.971 1.00 92.12 82 GLU A O 1
ATOM 661 N N . LEU A 1 83 ? -16.796 32.560 47.495 1.00 91.44 83 LEU A N 1
ATOM 662 C CA . LEU A 1 83 ? -15.735 31.611 47.851 1.00 91.44 83 LEU A CA 1
ATOM 663 C C . LEU A 1 83 ? -15.288 31.770 49.313 1.00 91.44 83 LEU A C 1
ATOM 665 O O . LEU A 1 83 ? -15.101 30.775 50.017 1.00 91.44 83 LEU A O 1
ATOM 669 N N . ALA A 1 84 ? -15.169 33.007 49.807 1.00 90.06 84 ALA A N 1
ATOM 670 C CA . ALA A 1 84 ? -14.856 33.277 51.210 1.00 90.06 84 ALA A CA 1
ATOM 671 C C . ALA A 1 84 ? -15.984 32.854 52.173 1.00 90.06 84 ALA A C 1
ATOM 673 O O . ALA A 1 84 ? -15.696 32.432 53.296 1.00 90.06 84 ALA A O 1
ATOM 674 N N . ARG A 1 85 ? -17.254 32.931 51.751 1.00 92.44 85 ARG A N 1
ATOM 675 C CA . ARG A 1 85 ? -18.410 32.412 52.500 1.00 92.44 85 ARG A CA 1
ATOM 676 C C . ARG A 1 85 ? -18.449 30.883 52.483 1.00 92.44 85 ARG A C 1
ATOM 678 O O . ARG A 1 85 ? -18.557 30.279 53.550 1.00 92.44 85 ARG A O 1
ATOM 685 N N . LEU A 1 86 ? -18.295 30.250 51.320 1.00 91.25 86 LEU A N 1
ATOM 686 C CA . LEU A 1 86 ? -18.318 28.794 51.154 1.00 91.25 86 LEU A CA 1
ATOM 687 C C . LEU A 1 86 ? -17.208 28.125 51.977 1.00 91.25 86 LEU A C 1
ATOM 689 O O . LEU A 1 86 ? -17.474 27.217 52.757 1.00 91.25 86 LEU A O 1
ATOM 693 N N . ARG A 1 87 ? -15.982 28.663 51.921 1.00 94.31 87 ARG A N 1
ATOM 694 C CA . ARG A 1 87 ? -14.832 28.191 52.713 1.00 94.31 87 ARG A CA 1
ATOM 695 C C . ARG A 1 87 ? -15.038 28.279 54.236 1.00 94.31 87 ARG A C 1
ATOM 697 O O . ARG A 1 87 ? -14.321 27.613 54.977 1.00 94.31 87 ARG A O 1
ATOM 704 N N . ARG A 1 88 ? -15.983 29.099 54.714 1.00 93.38 88 ARG A N 1
ATOM 705 C CA . ARG A 1 88 ? -16.348 29.229 56.140 1.00 93.38 88 ARG A CA 1
ATOM 706 C C . ARG A 1 88 ? -17.569 28.400 56.542 1.00 93.38 88 ARG A C 1
ATOM 708 O O . ARG A 1 88 ? -17.651 27.992 57.692 1.00 93.38 88 ARG A O 1
ATOM 715 N N . THR A 1 89 ? -18.523 28.208 55.633 1.00 94.56 89 THR A N 1
ATOM 716 C CA . THR A 1 89 ? -19.823 27.560 55.910 1.00 94.56 89 THR A CA 1
ATOM 717 C C . THR A 1 89 ? -19.839 26.074 55.565 1.00 94.56 89 THR A C 1
ATOM 719 O O . THR A 1 89 ? -20.527 25.304 56.226 1.00 94.56 89 THR A O 1
ATOM 722 N N . SER A 1 90 ? -19.066 25.669 54.561 1.00 91.56 90 SER A N 1
ATOM 723 C CA . SER A 1 90 ? -19.011 24.309 54.025 1.00 91.56 90 SER A CA 1
ATOM 724 C C . SER A 1 90 ? -17.614 24.054 53.429 1.00 91.56 90 SER A C 1
ATOM 726 O O . SER A 1 90 ? -17.452 24.074 52.201 1.00 91.56 90 SER A O 1
ATOM 728 N N . PRO A 1 91 ? -16.577 23.871 54.272 1.00 91.88 91 PRO A N 1
ATOM 729 C CA . PRO A 1 91 ? -15.196 23.703 53.813 1.00 91.88 91 PRO A CA 1
ATOM 730 C C . PRO A 1 91 ? -15.032 22.505 52.869 1.00 91.88 91 PRO A C 1
ATOM 732 O O . PRO A 1 91 ? -14.282 22.606 51.901 1.00 91.88 91 PRO A O 1
ATOM 735 N N . ASP A 1 92 ? -15.796 21.431 53.077 1.00 88.62 92 ASP A N 1
ATOM 736 C CA . ASP A 1 92 ? -15.779 20.238 52.224 1.00 88.62 92 ASP A CA 1
ATOM 737 C C . ASP A 1 92 ? -16.285 20.542 50.804 1.00 88.62 92 ASP A C 1
ATOM 739 O O . ASP A 1 92 ? -15.680 20.111 49.828 1.00 88.62 92 ASP A O 1
ATOM 743 N N . ALA A 1 93 ? -17.329 21.370 50.664 1.00 88.19 93 ALA A N 1
ATOM 744 C CA . ALA A 1 93 ? -17.833 21.809 49.359 1.00 88.19 93 ALA A CA 1
ATOM 745 C C . ALA A 1 93 ? -16.842 22.745 48.641 1.00 88.19 93 ALA A C 1
ATOM 747 O O . ALA A 1 93 ? -16.663 22.654 47.427 1.00 88.19 93 ALA A O 1
ATOM 748 N N . TYR A 1 94 ? -16.146 23.610 49.389 1.00 92.56 94 TYR A N 1
ATOM 749 C CA . TYR A 1 94 ? -15.044 24.410 48.847 1.00 92.56 94 TYR A CA 1
ATOM 750 C C . TYR A 1 94 ? -13.875 23.522 48.381 1.00 92.56 94 TYR A C 1
ATOM 752 O O . TYR A 1 94 ? -13.293 23.774 47.328 1.00 92.56 94 TYR A O 1
ATOM 760 N N . GLN A 1 95 ? -13.545 22.465 49.128 1.00 91.44 95 GLN A N 1
ATOM 761 C CA . GLN A 1 95 ? -12.472 21.539 48.766 1.00 91.44 95 GLN A CA 1
ATOM 762 C C . GLN A 1 95 ? -12.852 20.635 47.582 1.00 91.44 95 GLN A C 1
ATOM 764 O O . GLN A 1 95 ? -12.015 20.418 46.707 1.00 91.44 95 GLN A O 1
ATOM 769 N N . ALA A 1 96 ? -14.113 20.208 47.482 1.00 86.62 96 ALA A N 1
ATOM 770 C CA . ALA A 1 96 ? -14.646 19.506 46.317 1.00 86.62 96 ALA A CA 1
ATOM 771 C C . ALA A 1 96 ? -14.607 20.382 45.051 1.00 86.62 96 ALA A C 1
ATOM 773 O O . ALA A 1 96 ? -14.166 19.918 44.003 1.00 86.62 96 ALA A O 1
ATOM 774 N N . LEU A 1 97 ? -14.967 21.672 45.139 1.00 89.81 97 LEU A N 1
ATOM 775 C CA . LEU A 1 97 ? -14.797 22.614 44.023 1.00 89.81 97 LEU A CA 1
ATOM 776 C C . LEU A 1 97 ? -13.324 22.829 43.643 1.00 89.81 97 LEU A C 1
ATOM 778 O O . LEU A 1 97 ? -13.025 22.999 42.463 1.00 89.81 97 LEU A O 1
ATOM 782 N N . LEU A 1 98 ? -12.400 22.796 44.608 1.00 90.12 98 LEU A N 1
ATOM 783 C CA . LEU A 1 98 ? -10.961 22.878 44.340 1.00 90.12 98 LEU A CA 1
ATOM 784 C C . LEU A 1 98 ? -10.451 21.633 43.594 1.00 90.12 98 LEU A C 1
ATOM 786 O O . LEU A 1 98 ? -9.684 21.763 42.642 1.00 90.12 98 LEU A O 1
ATOM 790 N N . GLN A 1 99 ? -10.901 20.439 43.989 1.00 89.44 99 GLN A N 1
ATOM 791 C CA . GLN A 1 99 ? -10.599 19.184 43.291 1.00 89.44 99 GLN A CA 1
ATOM 792 C C . GLN A 1 99 ? -11.226 19.153 41.891 1.00 89.44 99 GLN A C 1
ATOM 794 O O . GLN A 1 99 ? -10.564 18.766 40.933 1.00 89.44 99 GLN A O 1
ATOM 799 N N . TYR A 1 100 ? -12.466 19.624 41.745 1.00 85.69 100 TYR A N 1
ATOM 800 C CA . TYR A 1 100 ? -13.144 19.698 40.452 1.00 85.69 100 TYR A CA 1
ATOM 801 C C . TYR A 1 100 ? -12.512 20.746 39.520 1.00 85.69 100 TYR A C 1
ATOM 803 O O . TYR A 1 100 ? -12.404 20.504 38.321 1.00 85.69 100 TYR A O 1
ATOM 811 N N . GLU A 1 101 ? -11.989 21.866 40.039 1.00 87.69 101 GLU A N 1
ATOM 812 C CA . GLU A 1 101 ? -11.163 22.770 39.229 1.00 87.69 101 GLU A CA 1
ATOM 813 C C . GLU A 1 101 ? -9.833 22.114 38.820 1.00 87.69 101 GLU A C 1
ATOM 815 O O . GLU A 1 101 ? -9.417 22.258 37.671 1.00 87.69 101 GLU A O 1
ATOM 820 N N . GLN A 1 102 ? -9.166 21.377 39.717 1.00 87.75 102 GLN A N 1
ATOM 821 C CA . GLN A 1 102 ? -7.951 20.629 39.369 1.00 87.75 102 GLN A CA 1
ATOM 822 C C . GLN A 1 102 ? -8.220 19.594 38.266 1.00 87.75 102 GLN A C 1
ATOM 824 O O . GLN A 1 102 ? -7.424 19.511 37.331 1.00 87.75 102 GLN A O 1
ATOM 829 N N . LEU A 1 103 ? -9.358 18.892 38.324 1.00 84.50 103 LEU A N 1
ATOM 830 C CA . LEU A 1 103 ? -9.831 17.997 37.266 1.00 84.50 103 LEU A CA 1
ATOM 831 C C . LEU A 1 103 ? -10.044 18.764 35.952 1.00 84.50 103 LEU A C 1
ATOM 833 O O . LEU A 1 103 ? -9.378 18.470 34.968 1.00 84.50 103 LEU A O 1
ATOM 837 N N . CYS A 1 104 ? -10.849 19.834 35.955 1.00 84.06 104 CYS A N 1
ATOM 838 C CA . CYS A 1 104 ? -11.105 20.650 34.760 1.00 84.06 104 CYS A CA 1
ATOM 839 C C . CYS A 1 104 ? -9.813 21.200 34.127 1.00 84.06 104 CYS A C 1
ATOM 841 O O . CYS A 1 104 ? -9.698 21.272 32.904 1.00 84.06 104 CYS A O 1
ATOM 843 N N . ARG A 1 105 ? -8.824 21.595 34.943 1.00 83.38 105 ARG A N 1
ATOM 844 C CA . ARG A 1 105 ? -7.505 22.055 34.473 1.00 83.38 105 ARG A CA 1
ATOM 845 C C . ARG A 1 105 ? -6.664 20.911 33.898 1.00 83.38 105 ARG A C 1
ATOM 847 O O . ARG A 1 105 ? -5.965 21.138 32.915 1.00 83.38 105 ARG A O 1
ATOM 854 N N . HIS A 1 106 ? -6.733 19.713 34.481 1.00 84.69 106 HIS A N 1
ATOM 855 C CA . HIS A 1 106 ? -6.085 18.517 33.942 1.00 84.69 106 HIS A CA 1
ATOM 856 C C . HIS A 1 106 ? -6.711 18.108 32.605 1.00 84.69 106 HIS A C 1
ATOM 858 O O . HIS A 1 106 ? -5.991 18.001 31.618 1.00 84.69 106 HIS A O 1
ATOM 864 N N . ASP A 1 107 ? -8.038 18.000 32.539 1.00 81.31 107 ASP A N 1
ATOM 865 C CA . ASP A 1 107 ? -8.775 17.654 31.321 1.00 81.31 107 ASP A CA 1
ATOM 866 C C . ASP A 1 107 ? -8.517 18.679 30.210 1.00 81.31 107 ASP A C 1
ATOM 868 O O . ASP A 1 107 ? -8.222 18.303 29.080 1.00 81.31 107 ASP A O 1
ATOM 872 N N . THR A 1 108 ? -8.509 19.979 30.531 1.00 82.50 108 THR A N 1
ATOM 873 C CA . THR A 1 108 ? -8.141 21.038 29.572 1.00 82.50 108 THR A CA 1
ATOM 874 C C . THR A 1 108 ? -6.702 20.876 29.066 1.00 82.50 108 THR A C 1
ATOM 876 O O . THR A 1 108 ? -6.444 21.097 27.885 1.00 82.50 108 THR A O 1
ATOM 879 N N . ALA A 1 109 ? -5.757 20.466 29.920 1.00 84.44 109 ALA A N 1
ATOM 880 C CA . ALA A 1 109 ? -4.374 20.212 29.514 1.00 84.44 109 ALA A CA 1
ATOM 881 C C . ALA A 1 109 ? -4.227 18.930 28.670 1.00 84.44 109 ALA A C 1
ATOM 883 O O . ALA A 1 109 ? -3.441 18.918 27.726 1.00 84.44 109 ALA A O 1
ATOM 884 N N . VAL A 1 110 ? -4.998 17.877 28.963 1.00 83.62 110 VAL A N 1
ATOM 885 C CA . VAL A 1 110 ? -5.044 16.635 28.172 1.00 83.62 110 VAL A CA 1
ATOM 886 C C . VAL A 1 110 ? -5.689 16.882 26.807 1.00 83.62 110 VAL A C 1
ATOM 888 O O . VAL A 1 110 ? -5.149 16.434 25.797 1.00 83.62 110 VAL A O 1
ATOM 891 N N . ILE A 1 111 ? -6.788 17.642 26.754 1.00 79.69 111 ILE A N 1
ATOM 892 C CA . ILE A 1 111 ? -7.436 18.075 25.509 1.00 79.69 111 ILE A CA 1
ATOM 893 C C . ILE A 1 111 ? -6.467 18.924 24.686 1.00 79.69 111 ILE A C 1
ATOM 895 O O . ILE A 1 111 ? -6.258 18.609 23.522 1.00 79.69 111 ILE A O 1
ATOM 899 N N . ALA A 1 112 ? -5.810 19.925 25.280 1.00 81.00 112 ALA A N 1
ATOM 900 C CA . ALA A 1 112 ? -4.829 20.748 24.572 1.00 81.00 112 ALA A CA 1
ATOM 901 C C . ALA A 1 112 ? -3.634 19.924 24.055 1.00 81.00 112 ALA A C 1
ATOM 903 O O . ALA A 1 112 ? -3.200 20.128 22.926 1.00 81.00 112 ALA A O 1
ATOM 904 N N . ALA A 1 113 ? -3.127 18.960 24.834 1.00 83.31 113 ALA A N 1
ATOM 905 C CA . ALA A 1 113 ? -2.060 18.063 24.388 1.00 83.31 113 ALA A CA 1
ATOM 906 C C . ALA A 1 113 ? -2.509 17.165 23.217 1.00 83.31 113 ALA A C 1
ATOM 908 O O . ALA A 1 113 ? -1.784 17.023 22.231 1.00 83.31 113 ALA A O 1
ATOM 909 N N . LYS A 1 114 ? -3.725 16.606 23.282 1.00 81.44 114 LYS A N 1
ATOM 910 C CA . LYS A 1 114 ? -4.341 15.844 22.183 1.00 81.44 114 LYS A CA 1
ATOM 911 C C . LYS A 1 114 ? -4.602 16.714 20.950 1.00 81.44 114 LYS A C 1
ATOM 913 O O . LYS A 1 114 ? -4.358 16.247 19.846 1.00 81.44 114 LYS A O 1
ATOM 918 N N . GLU A 1 115 ? -5.028 17.964 21.117 1.00 82.75 115 GLU A N 1
ATOM 919 C CA . GLU A 1 115 ? -5.203 18.941 20.033 1.00 82.75 115 GLU A CA 1
ATOM 920 C C . GLU A 1 115 ? -3.854 19.262 19.369 1.00 82.75 115 GLU A C 1
ATOM 922 O O . GLU A 1 115 ? -3.758 19.221 18.146 1.00 82.75 115 GLU A O 1
ATOM 927 N N . THR A 1 116 ? -2.779 19.463 20.146 1.00 83.12 116 THR A N 1
ATOM 928 C CA . THR A 1 116 ? -1.434 19.654 19.572 1.00 83.12 116 THR A CA 1
ATOM 929 C C . THR A 1 116 ? -0.880 18.416 18.866 1.00 83.12 116 THR A C 1
ATOM 931 O O . THR A 1 116 ? -0.181 18.561 17.866 1.00 83.12 116 THR A O 1
ATOM 934 N N . GLU A 1 117 ? -1.195 17.205 19.335 1.00 81.69 117 GLU A N 1
ATOM 935 C CA . GLU A 1 117 ? -0.741 15.974 18.675 1.00 81.69 117 GLU A CA 1
ATOM 936 C C . GLU A 1 117 ? -1.559 15.670 17.410 1.00 81.69 117 GLU A C 1
ATOM 938 O O . GLU A 1 117 ? -0.992 15.267 16.399 1.00 81.69 117 GLU A O 1
ATOM 943 N N . LEU A 1 118 ? -2.870 15.940 17.416 1.00 82.19 118 LEU A N 1
ATOM 944 C CA . LEU A 1 118 ? -3.708 15.896 16.214 1.00 82.19 118 LEU A CA 1
ATOM 945 C C . LEU A 1 118 ? -3.237 16.914 15.168 1.00 82.19 118 LEU A C 1
ATOM 947 O O . LEU A 1 118 ? -3.128 16.562 13.997 1.00 82.19 118 LEU A O 1
ATOM 951 N N . GLN A 1 119 ? -2.894 18.138 15.583 1.00 86.25 119 GLN A N 1
ATOM 952 C CA . GLN A 1 119 ? -2.325 19.154 14.696 1.00 86.25 119 GLN A CA 1
ATOM 953 C C . GLN A 1 119 ? -0.992 18.687 14.086 1.00 86.25 119 GLN A C 1
ATOM 955 O O . GLN A 1 119 ? -0.827 18.765 12.871 1.00 86.25 119 GLN A O 1
ATOM 960 N N . ARG A 1 120 ? -0.089 18.098 14.886 1.00 84.38 120 ARG A N 1
ATOM 961 C CA . ARG A 1 120 ? 1.139 17.454 14.383 1.00 84.38 120 ARG A CA 1
ATOM 962 C C . ARG A 1 120 ? 0.837 16.330 13.384 1.00 84.38 120 ARG A C 1
ATOM 964 O O . ARG A 1 120 ? 1.488 16.254 12.349 1.00 84.38 120 ARG A O 1
ATOM 971 N N . CYS A 1 121 ? -0.138 15.464 13.663 1.00 79.56 121 CYS A N 1
ATOM 972 C CA . CYS A 1 121 ? -0.526 14.388 12.744 1.00 79.56 121 CYS A CA 1
ATOM 973 C C . CYS A 1 121 ? -1.077 14.936 11.415 1.00 79.56 121 CYS A C 1
ATOM 975 O O . CYS A 1 121 ? -0.800 14.371 10.359 1.00 79.56 121 CYS A O 1
ATOM 977 N N . ILE A 1 122 ? -1.817 16.050 11.452 1.00 80.38 122 ILE A N 1
ATOM 978 C CA . ILE A 1 122 ? -2.300 16.755 10.256 1.00 80.38 122 ILE A CA 1
ATOM 979 C C . ILE A 1 122 ? -1.127 17.359 9.472 1.00 80.38 122 ILE A C 1
ATOM 981 O O . ILE A 1 122 ? -1.088 17.217 8.253 1.00 80.38 122 ILE A O 1
ATOM 985 N N . GLU A 1 123 ? -0.157 17.981 10.146 1.00 85.56 123 GLU A N 1
ATOM 986 C CA . GLU A 1 123 ? 1.043 18.557 9.520 1.00 85.56 123 GLU A CA 1
ATOM 987 C C . GLU A 1 123 ? 1.912 17.481 8.846 1.00 85.56 123 GLU A C 1
ATOM 989 O O . GLU A 1 123 ? 2.265 17.635 7.678 1.00 85.56 123 GLU A O 1
ATOM 994 N N . VAL A 1 124 ? 2.170 16.348 9.513 1.00 82.88 124 VAL A N 1
ATOM 995 C CA . VAL A 1 124 ? 2.879 15.204 8.903 1.00 82.88 124 VAL A CA 1
ATOM 996 C C . VAL A 1 124 ? 2.077 14.604 7.743 1.00 82.88 124 VAL A C 1
ATOM 998 O O . VAL A 1 124 ? 2.647 14.301 6.697 1.00 82.88 124 VAL A O 1
ATOM 1001 N N . GLY A 1 125 ? 0.752 14.482 7.870 1.00 81.12 125 GLY A N 1
ATOM 1002 C CA . GLY A 1 125 ? -0.109 14.024 6.775 1.00 81.12 125 GLY A CA 1
ATOM 1003 C C . GLY A 1 125 ? -0.058 14.946 5.550 1.00 81.12 125 GLY A C 1
ATOM 1004 O O . GLY A 1 125 ? -0.007 14.468 4.417 1.00 81.12 125 GLY A O 1
ATOM 1005 N N . GLN A 1 126 ? -0.009 16.264 5.761 1.00 86.19 126 GLN A N 1
ATOM 1006 C CA . GLN A 1 126 ? 0.169 17.252 4.693 1.00 86.19 126 GLN A CA 1
ATOM 1007 C C . GLN A 1 126 ? 1.567 17.182 4.065 1.00 86.19 126 GLN A C 1
ATOM 1009 O O . GLN A 1 126 ? 1.677 17.295 2.844 1.00 86.19 126 GLN A O 1
ATOM 1014 N N . GLU A 1 127 ? 2.620 16.937 4.853 1.00 84.94 127 GLU A N 1
ATOM 1015 C CA . GLU A 1 127 ? 3.971 16.728 4.322 1.00 84.94 127 GLU A CA 1
ATOM 1016 C C . GLU A 1 127 ? 4.037 15.476 3.432 1.00 84.94 127 GLU A C 1
ATOM 1018 O O . GLU A 1 127 ? 4.493 15.561 2.292 1.00 84.94 127 GLU A O 1
ATOM 1023 N N . VAL A 1 128 ? 3.512 14.336 3.899 1.00 82.62 128 VAL A N 1
ATOM 1024 C CA . VAL A 1 128 ? 3.478 13.073 3.137 1.00 82.62 128 VAL A CA 1
ATOM 1025 C C . VAL A 1 128 ? 2.679 13.222 1.837 1.00 82.62 128 VAL A C 1
ATOM 1027 O O . VAL A 1 128 ? 3.128 12.764 0.784 1.00 82.62 128 VAL A O 1
ATOM 1030 N N . LEU A 1 129 ? 1.535 13.916 1.865 1.00 81.88 129 LEU A N 1
ATOM 1031 C CA . LEU A 1 129 ? 0.766 14.227 0.653 1.00 81.88 129 LEU A CA 1
ATOM 1032 C C . LEU A 1 129 ? 1.545 15.140 -0.309 1.00 81.88 129 LEU A C 1
ATOM 1034 O O . LEU A 1 129 ? 1.547 14.891 -1.515 1.00 81.88 129 LEU A O 1
ATOM 1038 N N . GLY A 1 130 ? 2.259 16.146 0.206 1.00 85.38 130 GLY A N 1
ATOM 1039 C CA . GLY A 1 130 ? 3.123 17.020 -0.593 1.00 85.38 130 GLY A CA 1
ATOM 1040 C C . GLY A 1 130 ? 4.286 16.273 -1.256 1.00 85.38 130 GLY A C 1
ATOM 1041 O O . GLY A 1 130 ? 4.546 16.466 -2.445 1.00 85.38 130 GLY A O 1
ATOM 1042 N N . GLN A 1 131 ? 4.941 15.365 -0.526 1.00 82.69 131 GLN A N 1
ATOM 1043 C CA . GLN A 1 131 ? 5.975 14.478 -1.071 1.00 82.69 131 GLN A CA 1
ATOM 1044 C C . GLN A 1 131 ? 5.400 13.533 -2.145 1.00 82.69 131 GLN A C 1
ATOM 1046 O O . GLN A 1 131 ? 6.041 13.302 -3.173 1.00 82.69 131 GLN A O 1
ATOM 1051 N N . LEU A 1 132 ? 4.173 13.029 -1.960 1.00 79.88 132 LEU A N 1
ATOM 1052 C CA . LEU A 1 132 ? 3.496 12.154 -2.921 1.00 79.88 132 LEU A CA 1
ATOM 1053 C C . LEU A 1 132 ? 3.108 12.888 -4.217 1.00 79.88 132 LEU A C 1
ATOM 1055 O O . LEU A 1 132 ? 3.355 12.359 -5.304 1.00 79.88 132 LEU A O 1
ATOM 1059 N N . ASP A 1 133 ? 2.570 14.111 -4.145 1.00 85.31 133 ASP A N 1
ATOM 1060 C CA . ASP A 1 133 ? 2.307 14.932 -5.340 1.00 85.31 133 ASP A CA 1
ATOM 1061 C C . ASP A 1 133 ? 3.623 15.365 -6.031 1.00 85.31 133 ASP A C 1
ATOM 1063 O O . ASP A 1 133 ? 3.698 15.360 -7.263 1.00 85.31 133 ASP A O 1
ATOM 1067 N N . GLN A 1 134 ? 4.703 15.638 -5.282 1.00 84.06 134 GLN A N 1
ATOM 1068 C CA . GLN A 1 134 ? 6.035 15.891 -5.859 1.00 84.06 134 GLN A CA 1
ATOM 1069 C C . GLN A 1 134 ? 6.574 14.659 -6.612 1.00 84.06 134 GLN A C 1
ATOM 1071 O O . GLN A 1 134 ? 7.057 14.779 -7.745 1.00 84.06 134 GLN A O 1
ATOM 1076 N N . LEU A 1 135 ? 6.452 13.465 -6.022 1.00 80.25 135 LEU A N 1
ATOM 1077 C CA . LEU A 1 135 ? 6.838 12.195 -6.639 1.00 80.25 135 LEU A CA 1
ATOM 1078 C C . LEU A 1 135 ? 6.002 11.907 -7.897 1.00 80.25 135 LEU A C 1
ATOM 1080 O O . LEU A 1 135 ? 6.560 11.529 -8.931 1.00 80.25 135 LEU A O 1
ATOM 1084 N N . LYS A 1 136 ? 4.687 12.161 -7.854 1.00 82.12 136 LYS A N 1
ATOM 1085 C CA . LYS A 1 136 ? 3.772 12.064 -9.006 1.00 82.12 136 LYS A CA 1
ATOM 1086 C C . LYS A 1 136 ? 4.174 13.026 -10.133 1.00 82.12 136 LYS A C 1
ATOM 1088 O O . LYS A 1 136 ? 4.227 12.622 -11.300 1.00 82.12 136 LYS A O 1
ATOM 1093 N N . GLY A 1 137 ? 4.526 14.267 -9.792 1.00 84.69 137 GLY A N 1
ATOM 1094 C CA . GLY A 1 137 ? 5.044 15.265 -10.730 1.00 84.69 137 GLY A CA 1
ATOM 1095 C C . GLY A 1 137 ? 6.337 14.814 -11.416 1.00 84.69 137 GLY A C 1
ATOM 1096 O O . GLY A 1 137 ? 6.427 14.838 -12.646 1.00 84.69 137 GLY A O 1
ATOM 1097 N N . ARG A 1 138 ? 7.313 14.302 -10.651 1.00 83.56 138 ARG A N 1
ATOM 1098 C CA . ARG A 1 138 ? 8.573 13.767 -11.203 1.00 83.56 138 ARG A CA 1
ATOM 1099 C C . ARG A 1 138 ? 8.350 12.516 -12.063 1.00 83.56 138 ARG A C 1
ATOM 1101 O O . ARG A 1 138 ? 8.987 12.388 -13.108 1.00 83.56 138 ARG A O 1
ATOM 1108 N N . CYS A 1 139 ? 7.420 11.632 -11.693 1.00 78.50 139 CYS A N 1
ATOM 1109 C CA . CYS A 1 139 ? 7.039 10.479 -12.517 1.00 78.50 139 CYS A CA 1
ATOM 1110 C C . CYS A 1 139 ? 6.449 10.909 -13.870 1.00 78.50 139 CYS A C 1
ATOM 1112 O O . CYS A 1 139 ? 6.825 10.359 -14.907 1.00 78.50 139 CYS A O 1
ATOM 1114 N N . SER A 1 140 ? 5.581 11.925 -13.872 1.00 84.31 140 SER A N 1
ATOM 1115 C CA . SER A 1 140 ? 4.983 12.489 -15.091 1.00 84.31 140 SER A CA 1
ATOM 1116 C C . SER A 1 140 ? 6.029 13.181 -15.973 1.00 84.31 140 SER A C 1
ATOM 1118 O O . SER A 1 140 ? 6.042 12.986 -17.189 1.00 84.31 140 SER A O 1
ATOM 1120 N N . GLN A 1 141 ? 6.978 13.907 -15.368 1.00 84.44 141 GLN A N 1
ATOM 1121 C CA . GLN A 1 141 ? 8.124 14.477 -16.081 1.00 84.44 141 GLN A CA 1
ATOM 1122 C C . GLN A 1 141 ? 8.966 13.383 -16.759 1.00 84.44 141 GLN A C 1
ATOM 1124 O O . GLN A 1 141 ? 9.228 13.473 -17.959 1.00 84.44 141 GLN A O 1
ATOM 1129 N N . LEU A 1 142 ? 9.355 12.332 -16.026 1.00 79.81 142 LEU A N 1
ATOM 1130 C CA . LEU A 1 142 ? 10.151 11.229 -16.574 1.00 79.81 142 LEU A CA 1
ATOM 1131 C C . LEU A 1 142 ? 9.415 10.453 -17.674 1.00 79.81 142 LEU A C 1
ATOM 1133 O O . LEU A 1 142 ? 10.048 10.042 -18.645 1.00 79.81 142 LEU A O 1
ATOM 1137 N N . ALA A 1 143 ? 8.092 10.292 -17.575 1.00 79.31 143 ALA A N 1
ATOM 1138 C CA . ALA A 1 143 ? 7.288 9.731 -18.659 1.00 79.31 143 ALA A CA 1
ATOM 1139 C C . ALA A 1 143 ? 7.361 10.611 -19.922 1.00 79.31 143 ALA A C 1
ATOM 1141 O O . ALA A 1 143 ? 7.660 10.110 -21.005 1.00 79.31 143 ALA A O 1
ATOM 1142 N N . GLY A 1 144 ? 7.200 11.932 -19.780 1.00 84.06 144 GLY A N 1
ATOM 1143 C CA . GLY A 1 144 ? 7.348 12.880 -20.888 1.00 84.06 144 GLY A CA 1
ATOM 1144 C C . GLY A 1 144 ? 8.765 12.940 -21.479 1.00 84.06 144 GLY A C 1
ATOM 1145 O O . GLY A 1 144 ? 8.924 13.158 -22.680 1.00 84.06 144 GLY A O 1
ATOM 1146 N N . GLU A 1 145 ? 9.809 12.726 -20.675 1.00 83.62 145 GLU A N 1
ATOM 1147 C CA . GLU A 1 145 ? 11.196 12.635 -21.150 1.00 83.62 145 GLU A CA 1
ATOM 1148 C C . GLU A 1 145 ? 11.485 11.307 -21.868 1.00 83.62 145 GLU A C 1
ATOM 1150 O O . GLU A 1 145 ? 12.113 11.321 -22.930 1.00 83.62 145 GLU A O 1
ATOM 1155 N N . ARG A 1 146 ? 10.961 10.180 -21.365 1.00 78.31 146 ARG A N 1
ATOM 1156 C CA . ARG A 1 146 ? 10.985 8.871 -22.042 1.00 78.31 146 ARG A CA 1
ATOM 1157 C C . ARG A 1 146 ? 10.270 8.934 -23.392 1.00 78.31 146 ARG A C 1
ATOM 1159 O O . ARG A 1 146 ? 10.759 8.384 -24.379 1.00 78.31 146 ARG A O 1
ATOM 1166 N N . ASP A 1 147 ? 9.137 9.621 -23.462 1.00 83.25 147 ASP A N 1
ATOM 1167 C CA . ASP A 1 147 ? 8.336 9.695 -24.686 1.00 83.25 147 ASP A CA 1
ATOM 1168 C C . ASP A 1 147 ? 8.988 10.609 -25.733 1.00 83.25 147 ASP A C 1
ATOM 1170 O O . ASP A 1 147 ? 8.977 10.288 -26.920 1.00 83.25 147 ASP A O 1
ATOM 1174 N N . LYS A 1 148 ? 9.700 11.661 -25.304 1.00 84.88 148 LYS A N 1
ATOM 1175 C CA . LYS A 1 148 ? 10.609 12.434 -26.173 1.00 84.88 148 LYS A CA 1
ATOM 1176 C C . LYS A 1 148 ? 11.816 11.609 -26.639 1.00 84.88 148 LYS A C 1
ATOM 1178 O O . LYS A 1 148 ? 12.181 11.686 -27.810 1.00 84.88 148 LYS A O 1
ATOM 1183 N N . ALA A 1 149 ? 12.428 10.807 -25.765 1.00 78.62 149 ALA A N 1
ATOM 1184 C CA . ALA A 1 149 ? 13.562 9.951 -26.130 1.00 78.62 149 ALA A CA 1
ATOM 1185 C C . ALA A 1 149 ? 13.154 8.864 -27.141 1.00 78.62 149 ALA A C 1
ATOM 1187 O O . ALA A 1 149 ? 13.812 8.692 -28.164 1.00 78.62 149 ALA A O 1
ATOM 1188 N N . THR A 1 150 ? 12.025 8.187 -26.916 1.00 82.19 150 THR A N 1
ATOM 1189 C CA . THR A 1 150 ? 11.493 7.172 -27.842 1.00 82.19 150 THR A CA 1
ATOM 1190 C C . THR A 1 150 ? 10.935 7.771 -29.135 1.00 82.19 150 THR A C 1
ATOM 1192 O O . THR A 1 150 ? 11.041 7.131 -30.181 1.00 82.19 150 THR A O 1
ATOM 1195 N N . ALA A 1 151 ? 10.423 9.007 -29.120 1.00 83.31 151 ALA A N 1
ATOM 1196 C CA . ALA A 1 151 ? 10.147 9.761 -30.343 1.00 83.31 151 ALA A CA 1
ATOM 1197 C C . ALA A 1 151 ? 11.436 10.021 -31.141 1.00 83.31 151 ALA A C 1
ATOM 1199 O O . ALA A 1 151 ? 11.492 9.646 -32.310 1.00 83.31 151 ALA A O 1
ATOM 1200 N N . ARG A 1 152 ? 12.504 10.536 -30.507 1.00 81.94 152 ARG A N 1
ATOM 1201 C CA . ARG A 1 152 ? 13.796 10.766 -31.183 1.00 81.94 152 ARG A CA 1
ATOM 1202 C C . ARG A 1 152 ? 14.428 9.469 -31.703 1.00 81.94 152 ARG A C 1
ATOM 1204 O O . ARG A 1 152 ? 14.957 9.471 -32.806 1.00 81.94 152 ARG A O 1
ATOM 1211 N N . ILE A 1 153 ? 14.314 8.350 -30.979 1.00 80.06 153 ILE A N 1
ATOM 1212 C CA . ILE A 1 153 ? 14.720 7.024 -31.481 1.00 80.06 153 ILE A CA 1
ATOM 1213 C C . ILE A 1 153 ? 13.959 6.678 -32.768 1.00 80.06 153 ILE A C 1
ATOM 1215 O O . ILE A 1 153 ? 14.579 6.279 -33.748 1.00 80.06 153 ILE A O 1
ATOM 1219 N N . ARG A 1 154 ? 12.632 6.866 -32.810 1.00 82.31 154 ARG A N 1
ATOM 1220 C CA . ARG A 1 154 ? 11.822 6.607 -34.018 1.00 82.31 154 ARG A CA 1
ATOM 1221 C C . ARG A 1 154 ? 12.166 7.558 -35.165 1.00 82.31 154 ARG A C 1
ATOM 1223 O O . ARG A 1 154 ? 12.174 7.128 -36.314 1.00 82.31 154 ARG A O 1
ATOM 1230 N N . GLU A 1 155 ? 12.450 8.825 -34.878 1.00 81.44 155 GLU A N 1
ATOM 1231 C CA . GLU A 1 155 ? 12.871 9.821 -35.872 1.00 81.44 155 GLU A CA 1
ATOM 1232 C C . GLU A 1 155 ? 14.245 9.480 -36.461 1.00 81.44 155 GLU A C 1
ATOM 1234 O O . GLU A 1 155 ? 14.394 9.480 -37.680 1.00 81.44 155 GLU A O 1
ATOM 1239 N N . LEU A 1 156 ? 15.216 9.096 -35.628 1.00 79.69 156 LEU A N 1
ATOM 1240 C CA . LEU A 1 156 ? 16.548 8.663 -36.061 1.00 79.69 156 LEU A CA 1
ATOM 1241 C C . LEU A 1 156 ? 16.508 7.315 -36.790 1.00 79.69 156 LEU A C 1
ATOM 1243 O O . LEU A 1 156 ? 17.147 7.174 -37.825 1.00 79.69 156 LEU A O 1
ATOM 1247 N N . GLN A 1 157 ? 15.689 6.356 -36.349 1.00 78.50 157 GLN A N 1
ATOM 1248 C CA . GLN A 1 157 ? 15.430 5.117 -37.095 1.00 78.50 157 GLN A CA 1
ATOM 1249 C C . GLN A 1 157 ? 14.762 5.388 -38.451 1.00 78.50 157 GLN A C 1
ATOM 1251 O O . GLN A 1 157 ? 15.070 4.712 -39.429 1.00 78.50 157 GLN A O 1
ATOM 1256 N N . GLN A 1 158 ? 13.870 6.380 -38.548 1.00 79.00 158 GLN A N 1
ATOM 1257 C CA . GLN A 1 158 ? 13.347 6.833 -39.840 1.00 79.00 158 GLN A CA 1
ATOM 1258 C C . GLN A 1 158 ? 14.407 7.565 -40.668 1.00 79.00 158 GLN A C 1
ATOM 1260 O O . GLN A 1 158 ? 14.379 7.448 -41.888 1.00 79.00 158 GLN A O 1
ATOM 1265 N N . HIS A 1 159 ? 15.329 8.304 -40.050 1.00 75.12 159 HIS A N 1
ATOM 1266 C CA . HIS A 1 159 ? 16.415 8.983 -40.753 1.00 75.12 159 HIS A CA 1
ATOM 1267 C C . HIS A 1 159 ? 17.421 7.980 -41.328 1.00 75.12 159 HIS A C 1
ATOM 1269 O O . HIS A 1 159 ? 17.732 8.054 -42.511 1.00 75.12 159 HIS A O 1
ATOM 1275 N N . LEU A 1 160 ? 17.841 6.989 -40.539 1.00 73.31 160 LEU A N 1
ATOM 1276 C CA . LEU A 1 160 ? 18.672 5.868 -40.983 1.00 73.31 160 LEU A CA 1
ATOM 1277 C C . LEU A 1 160 ? 17.982 5.090 -42.106 1.00 73.31 160 LEU A C 1
ATOM 1279 O O . LEU A 1 160 ? 18.540 4.999 -43.192 1.00 73.31 160 LEU A O 1
ATOM 1283 N N . LYS A 1 161 ? 16.714 4.684 -41.936 1.00 74.12 161 LYS A N 1
ATOM 1284 C CA . LYS A 1 161 ? 15.945 4.031 -43.014 1.00 74.12 161 LYS A CA 1
ATOM 1285 C C . LYS A 1 161 ? 15.785 4.893 -44.268 1.00 74.12 161 LYS A C 1
ATOM 1287 O O . LYS A 1 161 ? 15.676 4.349 -45.366 1.00 74.12 161 LYS A O 1
ATOM 1292 N N . ARG A 1 162 ? 15.768 6.226 -44.148 1.00 70.25 162 ARG A N 1
ATOM 1293 C CA . ARG A 1 162 ? 15.797 7.139 -45.305 1.00 70.25 162 ARG A CA 1
ATOM 1294 C C . ARG A 1 162 ? 17.173 7.146 -45.964 1.00 70.25 162 ARG A C 1
ATOM 1296 O O . ARG A 1 162 ? 17.211 6.971 -47.171 1.00 70.25 162 ARG A O 1
ATOM 1303 N N . LEU A 1 163 ? 18.271 7.260 -45.213 1.00 68.50 163 LEU A N 1
ATOM 1304 C CA . LEU A 1 163 ? 19.636 7.168 -45.752 1.00 68.50 163 LEU A CA 1
ATOM 1305 C C . LEU A 1 163 ? 19.855 5.820 -46.470 1.00 68.50 163 LEU A C 1
ATOM 1307 O O . LEU A 1 163 ? 20.198 5.803 -47.653 1.00 68.50 163 LEU A O 1
ATOM 1311 N N . GLU A 1 164 ? 19.529 4.710 -45.803 1.00 63.88 164 GLU A N 1
ATOM 1312 C CA . GLU A 1 164 ? 19.575 3.336 -46.324 1.00 63.88 164 GLU A CA 1
ATOM 1313 C C . GLU A 1 164 ? 18.746 3.154 -47.606 1.00 63.88 164 GLU A C 1
ATOM 1315 O O . GLU A 1 164 ? 19.223 2.548 -48.562 1.00 63.88 164 GLU A O 1
ATOM 1320 N N . SER A 1 165 ? 17.523 3.696 -47.674 1.00 56.78 165 SER A N 1
ATOM 1321 C CA . SER A 1 165 ? 16.686 3.591 -48.884 1.00 56.78 165 SER A CA 1
ATOM 1322 C C . SER A 1 165 ? 17.097 4.561 -49.998 1.00 56.78 165 SER A C 1
ATOM 1324 O O . SER A 1 165 ? 17.022 4.197 -51.174 1.00 56.78 165 SER A O 1
ATOM 1326 N N . THR A 1 166 ? 17.627 5.748 -49.676 1.00 51.53 166 THR A N 1
ATOM 1327 C CA . THR A 1 166 ? 18.205 6.668 -50.677 1.00 51.53 166 THR A CA 1
ATOM 1328 C C . THR A 1 166 ? 19.506 6.164 -51.300 1.00 51.53 166 THR A C 1
ATOM 1330 O O . THR A 1 166 ? 19.910 6.686 -52.336 1.00 51.53 166 THR A O 1
ATOM 1333 N N . ARG A 1 167 ? 20.116 5.102 -50.753 1.00 46.94 167 ARG A N 1
ATOM 1334 C CA . ARG A 1 167 ? 21.191 4.351 -51.422 1.00 46.94 167 ARG A CA 1
ATOM 1335 C C . ARG A 1 167 ? 20.722 3.666 -52.717 1.00 46.94 167 ARG A C 1
ATOM 1337 O O . ARG A 1 167 ? 21.561 3.369 -53.559 1.00 46.94 167 ARG A O 1
ATOM 1344 N N . ASN A 1 168 ? 19.411 3.433 -52.885 1.00 43.78 168 ASN A N 1
ATOM 1345 C CA . ASN A 1 168 ? 18.876 2.532 -53.913 1.00 43.78 168 ASN A CA 1
ATOM 1346 C C . ASN A 1 168 ? 17.891 3.153 -54.929 1.00 43.78 168 ASN A C 1
ATOM 1348 O O . ASN A 1 168 ? 17.699 2.549 -55.984 1.00 43.78 168 ASN A O 1
ATOM 1352 N N . HIS A 1 169 ? 17.224 4.286 -54.658 1.00 35.31 169 HIS A N 1
ATOM 1353 C CA . HIS A 1 169 ? 16.168 4.848 -55.535 1.00 35.31 169 HIS A CA 1
ATOM 1354 C C . HIS A 1 169 ? 16.276 6.381 -55.706 1.00 35.31 169 HIS A C 1
ATOM 1356 O O . HIS A 1 169 ? 16.523 7.095 -54.733 1.00 35.31 169 HIS A O 1
ATOM 1362 N N . GLY A 1 170 ? 16.021 6.903 -56.917 1.00 39.38 170 GLY A N 1
ATOM 1363 C CA . GLY A 1 170 ? 16.014 8.347 -57.211 1.00 39.38 170 GLY A CA 1
ATOM 1364 C C . GLY A 1 170 ? 15.583 8.715 -58.644 1.00 39.38 170 GLY A C 1
ATOM 1365 O O . GLY A 1 170 ? 15.440 7.817 -59.469 1.00 39.38 170 GLY A O 1
ATOM 1366 N N . ALA A 1 171 ? 15.448 10.030 -58.902 1.00 43.78 171 ALA A N 1
ATOM 1367 C CA . ALA A 1 171 ? 14.965 10.701 -60.131 1.00 43.78 171 ALA A CA 1
ATOM 1368 C C . ALA A 1 171 ? 13.455 10.520 -60.477 1.00 43.78 171 ALA A C 1
ATOM 1370 O O . ALA A 1 171 ? 12.905 9.442 -60.268 1.00 43.78 171 ALA A O 1
ATOM 1371 N N . ASP A 1 172 ? 12.723 11.515 -61.013 1.00 41.16 172 ASP A N 1
ATOM 1372 C CA . ASP A 1 172 ? 12.964 12.977 -61.118 1.00 41.16 172 ASP A CA 1
ATOM 1373 C C . ASP A 1 172 ? 11.653 13.772 -61.410 1.00 41.16 172 ASP A C 1
ATOM 1375 O O . ASP A 1 172 ? 10.596 13.151 -61.543 1.00 41.16 172 ASP A O 1
ATOM 1379 N N . ASP A 1 173 ? 11.701 15.125 -61.396 1.00 42.78 173 ASP A N 1
ATOM 1380 C CA . ASP A 1 173 ? 11.266 16.043 -62.502 1.00 42.78 173 ASP A CA 1
ATOM 1381 C C . ASP A 1 173 ? 11.105 17.555 -62.075 1.00 42.78 173 ASP A C 1
ATOM 1383 O O . ASP A 1 173 ? 11.011 17.872 -60.886 1.00 42.78 173 ASP A O 1
ATOM 1387 N N . HIS A 1 174 ? 11.163 18.504 -63.039 1.00 38.25 174 HIS A N 1
ATOM 1388 C CA . HIS A 1 174 ? 11.523 19.967 -62.937 1.00 38.25 174 HIS A CA 1
ATOM 1389 C C . HIS A 1 174 ? 10.366 21.015 -63.110 1.00 38.25 174 HIS A C 1
ATOM 1391 O O . HIS A 1 174 ? 9.217 20.589 -62.978 1.00 38.25 174 HIS A O 1
ATOM 1397 N N . PRO A 1 175 ? 10.534 22.363 -63.396 1.00 42.12 175 PRO A N 1
ATOM 1398 C CA . PRO A 1 175 ? 11.702 23.270 -63.675 1.00 42.12 175 PRO A CA 1
ATOM 1399 C C . PRO A 1 175 ? 11.699 24.610 -62.843 1.00 42.12 175 PRO A C 1
ATOM 1401 O O . PRO A 1 175 ? 11.064 24.637 -61.796 1.00 42.12 175 PRO A O 1
ATOM 1404 N N . SER A 1 176 ? 12.331 25.780 -63.137 1.00 40.75 176 SER A N 1
ATOM 1405 C CA . SER A 1 176 ? 13.193 26.341 -64.224 1.00 40.75 176 SER A CA 1
ATOM 1406 C C . SER A 1 176 ? 14.018 27.582 -63.736 1.00 40.75 176 SER A C 1
ATOM 1408 O O . SER A 1 176 ? 13.542 28.250 -62.819 1.00 40.75 176 SER A O 1
ATOM 1410 N N . PRO A 1 177 ? 15.170 27.984 -64.350 1.00 44.25 177 PRO A N 1
ATOM 1411 C CA . PRO A 1 177 ? 15.973 29.157 -63.913 1.00 44.25 177 PRO A CA 1
ATOM 1412 C C . PRO A 1 177 ? 16.449 30.167 -65.005 1.00 44.25 177 PRO A C 1
ATOM 1414 O O . PRO A 1 177 ? 16.325 29.917 -66.201 1.00 44.25 177 PRO A O 1
ATOM 1417 N N . VAL A 1 178 ? 17.066 31.278 -64.555 1.00 40.84 178 VAL A N 1
ATOM 1418 C CA . VAL A 1 178 ? 17.699 32.428 -65.275 1.00 40.84 178 VAL A CA 1
ATOM 1419 C C . VAL A 1 178 ? 18.683 33.100 -64.272 1.00 40.84 178 VAL A C 1
ATOM 1421 O O . VAL A 1 178 ? 18.322 33.137 -63.101 1.00 40.84 178 VAL A O 1
ATOM 1424 N N . ILE A 1 179 ? 19.884 33.665 -64.533 1.00 41.69 179 ILE A N 1
ATOM 1425 C CA . ILE A 1 179 ? 20.867 33.747 -65.655 1.00 41.69 179 ILE A CA 1
ATOM 1426 C C . ILE A 1 179 ? 22.293 33.981 -65.038 1.00 41.69 179 ILE A C 1
ATOM 1428 O O . ILE A 1 179 ? 22.398 34.095 -63.820 1.00 41.69 179 ILE A O 1
ATOM 1432 N N . GLN A 1 180 ? 23.393 34.051 -65.817 1.00 37.75 180 GLN A N 1
ATOM 1433 C CA . GLN A 1 180 ? 24.788 34.194 -65.320 1.00 37.75 180 GLN A CA 1
ATOM 1434 C C . GLN A 1 180 ? 25.640 35.198 -66.142 1.00 37.75 180 GLN A C 1
ATOM 1436 O O . GLN A 1 180 ? 25.416 35.320 -67.346 1.00 37.75 180 GLN A O 1
ATOM 1441 N N . GLY A 1 181 ? 26.662 35.855 -65.551 1.00 37.22 181 GLY A N 1
ATOM 1442 C CA . GLY A 1 181 ? 27.644 36.622 -66.348 1.00 37.22 181 GLY A CA 1
ATOM 1443 C C . GLY A 1 181 ? 28.789 37.388 -65.647 1.00 37.22 181 GLY A C 1
ATOM 1444 O O . GLY A 1 181 ? 28.738 38.609 -65.581 1.00 37.22 181 GLY A O 1
ATOM 1445 N N . GLY A 1 182 ? 29.895 36.698 -65.317 1.00 35.50 182 GLY A N 1
ATOM 1446 C CA . GLY A 1 182 ? 31.265 37.250 -65.410 1.00 35.50 182 GLY A CA 1
ATOM 1447 C C . GLY A 1 182 ? 31.972 37.786 -64.147 1.00 35.50 182 GLY A C 1
ATOM 1448 O O . GLY A 1 182 ? 31.421 38.579 -63.402 1.00 35.50 182 GLY A O 1
ATOM 1449 N N . SER A 1 183 ? 33.262 37.436 -63.991 1.00 40.53 183 SER A N 1
ATOM 1450 C CA . SER A 1 183 ? 34.327 38.310 -63.443 1.00 40.53 183 SER A CA 1
ATOM 1451 C C . SER A 1 183 ? 35.710 37.632 -63.507 1.00 40.53 183 SER A C 1
ATOM 1453 O O . SER A 1 183 ? 36.006 36.729 -62.733 1.00 40.53 183 SER A O 1
ATOM 1455 N N . ARG A 1 184 ? 36.625 38.116 -64.365 1.00 48.25 184 ARG A N 1
ATOM 1456 C CA . ARG A 1 184 ? 38.058 37.720 -64.328 1.00 48.25 184 ARG A CA 1
ATOM 1457 C C . ARG A 1 184 ? 38.868 38.427 -63.227 1.00 48.25 184 ARG A C 1
ATOM 1459 O O . ARG A 1 184 ? 40.078 38.249 -63.150 1.00 48.25 184 ARG A O 1
ATOM 1466 N N . LYS A 1 185 ? 38.217 39.234 -62.381 1.00 55.09 185 LYS A N 1
ATOM 1467 C CA . LYS A 1 185 ? 38.804 39.772 -61.139 1.00 55.09 185 LYS A CA 1
ATOM 1468 C C . LYS A 1 185 ? 38.536 38.845 -59.941 1.00 55.09 185 LYS A C 1
ATOM 1470 O O . LYS A 1 185 ? 39.206 38.956 -58.918 1.00 55.09 185 LYS A O 1
ATOM 1475 N N . MET A 1 186 ? 37.594 37.908 -60.092 1.00 51.97 186 MET A N 1
ATOM 1476 C CA . MET A 1 186 ? 37.174 36.970 -59.053 1.00 51.97 186 MET A CA 1
ATOM 1477 C C . MET A 1 186 ? 38.307 36.029 -58.622 1.00 51.97 186 MET A C 1
ATOM 1479 O O . MET A 1 186 ? 38.466 35.833 -57.431 1.00 51.97 186 MET A O 1
ATOM 1483 N N . ASP A 1 187 ? 39.166 35.539 -59.525 1.00 53.50 187 ASP A N 1
ATOM 1484 C CA . ASP A 1 187 ? 40.261 34.607 -59.172 1.00 53.50 187 ASP A CA 1
ATOM 1485 C C . ASP A 1 187 ? 41.343 35.189 -58.239 1.00 53.50 187 ASP A C 1
ATOM 1487 O O . ASP A 1 187 ? 42.080 34.428 -57.610 1.00 53.50 187 ASP A O 1
ATOM 1491 N N . VAL A 1 188 ? 41.468 36.519 -58.146 1.00 64.00 188 VAL A N 1
ATOM 1492 C CA . VAL A 1 188 ? 42.354 37.177 -57.165 1.00 64.00 188 VAL A CA 1
ATOM 1493 C C . VAL A 1 188 ? 41.594 37.408 -55.862 1.00 64.00 188 VAL A C 1
ATOM 1495 O O . VAL A 1 188 ? 42.066 37.007 -54.801 1.00 64.00 188 VAL A O 1
ATOM 1498 N N . SER A 1 189 ? 40.376 37.951 -55.949 1.00 67.12 189 SER A N 1
ATOM 1499 C CA . SER A 1 189 ? 39.532 38.202 -54.776 1.00 67.12 189 SER A CA 1
ATOM 1500 C C . SER A 1 189 ? 39.162 36.912 -54.027 1.00 67.12 189 SER A C 1
ATOM 1502 O O . SER A 1 189 ? 39.180 36.909 -52.804 1.00 67.12 189 SER A O 1
ATOM 1504 N N . LEU A 1 190 ? 38.942 35.791 -54.724 1.00 63.94 190 LEU A N 1
ATOM 1505 C CA . LEU A 1 190 ? 38.732 34.460 -54.138 1.00 63.94 190 LEU A CA 1
ATOM 1506 C C . LEU A 1 190 ? 39.961 33.947 -53.380 1.00 63.94 190 LEU A C 1
ATOM 1508 O O . LEU A 1 190 ? 39.802 33.223 -52.406 1.00 63.94 190 LEU A O 1
ATOM 1512 N N . ARG A 1 191 ? 41.185 34.299 -53.793 1.00 71.19 191 ARG A N 1
ATOM 1513 C CA . ARG A 1 191 ? 42.408 33.898 -53.071 1.00 71.19 191 ARG A CA 1
ATOM 1514 C C . ARG A 1 191 ? 42.579 34.700 -51.785 1.00 71.19 191 ARG A C 1
ATOM 1516 O O . ARG A 1 191 ? 42.933 34.129 -50.760 1.00 71.19 191 ARG A O 1
ATOM 1523 N N . GLU A 1 192 ? 42.277 35.996 -51.824 1.00 76.88 192 GLU A N 1
ATOM 1524 C CA . GLU A 1 192 ? 42.250 36.836 -50.622 1.00 76.88 192 GLU A CA 1
ATOM 1525 C C . GLU A 1 192 ? 41.101 36.436 -49.681 1.00 76.88 192 GLU A C 1
ATOM 1527 O O . GLU A 1 192 ? 41.318 36.329 -48.477 1.00 76.88 192 GLU A O 1
ATOM 1532 N N . GLN A 1 193 ? 39.914 36.119 -50.213 1.00 73.31 193 GLN A N 1
ATOM 1533 C CA . GLN A 1 193 ? 38.787 35.586 -49.438 1.00 73.31 193 GLN A CA 1
ATOM 1534 C C . GLN A 1 193 ? 39.099 34.221 -48.820 1.00 73.31 193 GLN A C 1
ATOM 1536 O O . GLN A 1 193 ? 38.800 34.028 -47.647 1.00 73.31 193 GLN A O 1
ATOM 1541 N N . LEU A 1 194 ? 39.750 33.303 -49.544 1.00 77.31 194 LEU A N 1
ATOM 1542 C CA . LEU A 1 194 ? 40.166 32.012 -48.990 1.00 77.31 194 LEU A CA 1
ATOM 1543 C C . LEU A 1 194 ? 41.130 32.190 -47.812 1.00 77.31 194 LEU A C 1
ATOM 1545 O O . LEU A 1 194 ? 40.902 31.587 -46.768 1.00 77.31 194 LEU A O 1
ATOM 1549 N N . HIS A 1 195 ? 42.138 33.063 -47.915 1.00 82.25 195 HIS A N 1
ATOM 1550 C CA . HIS A 1 195 ? 43.008 33.363 -46.771 1.00 82.25 195 HIS A CA 1
ATOM 1551 C C . HIS A 1 195 ? 42.264 34.068 -45.622 1.00 82.25 195 HIS A C 1
ATOM 1553 O O . HIS A 1 195 ? 42.526 33.770 -44.457 1.00 82.25 195 HIS A O 1
ATOM 1559 N N . GLN A 1 196 ? 41.292 34.941 -45.909 1.00 81.12 196 GLN A N 1
ATOM 1560 C CA . GLN A 1 196 ? 40.434 35.536 -44.876 1.00 81.12 196 GLN A CA 1
ATOM 1561 C C . GLN A 1 196 ? 39.556 34.480 -44.178 1.00 81.12 196 GLN A C 1
ATOM 1563 O O . GLN A 1 196 ? 39.461 34.495 -42.954 1.00 81.12 196 GLN A O 1
ATOM 1568 N N . GLN A 1 197 ? 38.986 33.517 -44.912 1.00 81.69 197 GLN A N 1
ATOM 1569 C CA . GLN A 1 197 ? 38.228 32.390 -44.349 1.00 81.69 197 GLN A CA 1
ATOM 1570 C C . GLN A 1 197 ? 39.126 31.407 -43.578 1.00 81.69 197 GLN A C 1
ATOM 1572 O O . GLN A 1 197 ? 38.722 30.895 -42.534 1.00 81.69 197 GLN A O 1
ATOM 1577 N N . GLU A 1 198 ? 40.364 31.171 -44.021 1.00 83.56 198 GLU A N 1
ATOM 1578 C CA . GLU A 1 198 ? 41.361 30.404 -43.261 1.00 83.56 198 GLU A CA 1
ATOM 1579 C C . GLU A 1 198 ? 41.722 31.100 -41.941 1.00 83.56 198 GLU A C 1
ATOM 1581 O O . GLU A 1 198 ? 41.767 30.446 -40.896 1.00 83.56 198 GLU A O 1
ATOM 1586 N N . GLU A 1 199 ? 41.908 32.423 -41.951 1.00 86.00 199 GLU A N 1
ATOM 1587 C CA . GLU A 1 199 ? 42.084 33.214 -40.733 1.00 86.00 199 GLU A CA 1
ATOM 1588 C C . GLU A 1 199 ? 40.837 33.188 -39.831 1.00 86.00 199 GLU A C 1
ATOM 1590 O O . GLU A 1 199 ? 40.971 33.044 -38.617 1.00 86.00 199 GLU A O 1
ATOM 1595 N N . GLU A 1 200 ? 39.625 33.325 -40.373 1.00 85.44 200 GLU A N 1
ATOM 1596 C CA . GLU A 1 200 ? 38.371 33.285 -39.602 1.00 85.44 200 GLU A CA 1
ATOM 1597 C C . GLU A 1 200 ? 38.121 31.911 -38.974 1.00 85.44 200 GLU A C 1
ATOM 1599 O O . GLU A 1 200 ? 37.757 31.832 -37.795 1.00 85.44 200 GLU A O 1
ATOM 1604 N N . LYS A 1 201 ? 38.426 30.825 -39.693 1.00 88.06 201 LYS A N 1
ATOM 1605 C CA . LYS A 1 201 ? 38.465 29.463 -39.147 1.00 88.06 201 LYS A CA 1
ATOM 1606 C C . LYS A 1 201 ? 39.456 29.359 -37.985 1.00 88.06 201 LYS A C 1
ATOM 1608 O O . LYS A 1 201 ? 39.105 28.830 -36.930 1.00 88.06 201 LYS A O 1
ATOM 1613 N N . GLN A 1 202 ? 40.680 29.869 -38.145 1.00 87.50 202 GLN A N 1
ATOM 1614 C CA . GLN A 1 202 ? 41.704 29.834 -37.093 1.00 87.50 202 GLN A CA 1
ATOM 1615 C C . GLN A 1 202 ? 41.287 30.652 -35.859 1.00 87.50 202 GLN A C 1
ATOM 1617 O O . GLN A 1 202 ? 41.373 30.152 -34.737 1.00 87.50 202 GLN A O 1
ATOM 1622 N N . LYS A 1 203 ? 40.761 31.869 -36.054 1.00 89.25 203 LYS A N 1
ATOM 1623 C CA . LYS A 1 203 ? 40.228 32.736 -34.987 1.00 89.25 203 LYS A CA 1
ATOM 1624 C C . LYS A 1 203 ? 39.080 32.050 -34.237 1.00 89.25 203 LYS A C 1
ATOM 1626 O O . LYS A 1 203 ? 39.092 32.016 -33.007 1.00 89.25 203 LYS A O 1
ATOM 1631 N N . SER A 1 204 ? 38.145 31.433 -34.963 1.00 85.81 204 SER A N 1
ATOM 1632 C CA . SER A 1 204 ? 37.004 30.701 -34.393 1.00 85.81 204 SER A CA 1
ATOM 1633 C C . SER A 1 204 ? 37.441 29.465 -33.601 1.00 85.81 204 SER A C 1
ATOM 1635 O O . SER A 1 204 ? 36.972 29.255 -32.483 1.00 85.81 204 SER A O 1
ATOM 1637 N N . HIS A 1 205 ? 38.395 28.687 -34.122 1.00 90.56 205 HIS A N 1
ATOM 1638 C CA . HIS A 1 205 ? 38.959 27.530 -33.421 1.00 90.56 205 HIS A CA 1
ATOM 1639 C C . HIS A 1 205 ? 39.694 27.932 -32.129 1.00 90.56 205 HIS A C 1
ATOM 1641 O O . HIS A 1 205 ? 39.501 27.310 -31.084 1.00 90.56 205 HIS A O 1
ATOM 1647 N N . VAL A 1 206 ? 40.497 29.003 -32.165 1.00 91.06 206 VAL A N 1
ATOM 1648 C CA . VAL A 1 206 ? 41.184 29.537 -30.974 1.00 91.06 206 VAL A CA 1
ATOM 1649 C C . VAL A 1 206 ? 40.184 30.060 -29.936 1.00 91.06 206 VAL A C 1
ATOM 1651 O O . VAL A 1 206 ? 40.382 29.838 -28.742 1.00 91.06 206 VAL A O 1
ATOM 1654 N N . TYR A 1 207 ? 39.093 30.701 -30.366 1.00 92.25 207 TYR A N 1
ATOM 1655 C CA . TYR A 1 207 ? 38.032 31.172 -29.471 1.00 92.25 207 TYR A CA 1
ATOM 1656 C C . TYR A 1 207 ? 37.261 30.015 -28.813 1.00 92.25 207 TYR A C 1
ATOM 1658 O O . TYR A 1 207 ? 37.127 30.001 -27.589 1.00 92.25 207 TYR A O 1
ATOM 1666 N N . ALA A 1 208 ? 36.848 28.999 -29.582 1.00 91.81 208 ALA A N 1
ATOM 1667 C CA . ALA A 1 208 ? 36.210 27.795 -29.042 1.00 91.81 208 ALA A CA 1
ATOM 1668 C C . ALA A 1 208 ? 37.112 27.096 -28.006 1.00 91.81 208 ALA A C 1
ATOM 1670 O O . ALA A 1 208 ? 36.685 26.828 -26.886 1.00 91.81 208 ALA A O 1
ATOM 1671 N N . LYS A 1 209 ? 38.401 26.920 -28.324 1.00 91.06 209 LYS A N 1
ATOM 1672 C CA . LYS A 1 209 ? 39.402 26.314 -27.428 1.00 91.06 209 LYS A CA 1
ATOM 1673 C C . LYS A 1 209 ? 39.741 27.164 -26.192 1.00 91.06 209 LYS A C 1
ATOM 1675 O O . LYS A 1 209 ? 40.300 26.652 -25.222 1.00 91.06 209 LYS A O 1
ATOM 1680 N N . LYS A 1 210 ? 39.424 28.465 -26.201 1.00 93.75 210 LYS A N 1
ATOM 1681 C CA . LYS A 1 210 ? 39.489 29.330 -25.010 1.00 93.75 210 LYS A CA 1
ATOM 1682 C C . LYS A 1 210 ? 38.262 29.123 -24.122 1.00 93.75 210 LYS A C 1
ATOM 1684 O O . LYS A 1 210 ? 38.428 28.909 -22.925 1.00 93.75 210 LYS A O 1
ATOM 1689 N N . LEU A 1 211 ? 37.063 29.115 -24.707 1.00 91.31 211 LEU A N 1
ATOM 1690 C CA . LEU A 1 211 ? 35.814 28.835 -23.990 1.00 91.31 211 LEU A CA 1
ATOM 1691 C C . LEU A 1 211 ? 35.800 27.438 -23.359 1.00 91.31 211 LEU A C 1
ATOM 1693 O O . LEU A 1 211 ? 35.345 27.292 -22.232 1.00 91.31 211 LEU A O 1
ATOM 1697 N N . GLU A 1 212 ? 36.353 26.434 -24.040 1.00 92.06 212 GLU A N 1
ATOM 1698 C CA . GLU A 1 212 ? 36.508 25.071 -23.521 1.00 92.06 212 GLU A CA 1
ATOM 1699 C C . GLU A 1 212 ? 37.309 25.037 -22.205 1.00 92.06 212 GLU A C 1
ATOM 1701 O O . GLU A 1 212 ? 36.933 24.338 -21.265 1.00 92.06 212 GLU A O 1
ATOM 1706 N N . ARG A 1 213 ? 38.373 25.846 -22.099 1.00 92.69 213 ARG A N 1
ATOM 1707 C CA . ARG A 1 213 ? 39.181 25.976 -20.874 1.00 92.69 213 ARG A CA 1
ATOM 1708 C C . ARG A 1 213 ? 38.451 26.747 -19.781 1.00 92.69 213 ARG A C 1
ATOM 1710 O O . ARG A 1 213 ? 38.374 26.257 -18.662 1.00 92.69 213 ARG A O 1
ATOM 1717 N N . GLU A 1 214 ? 37.857 27.896 -20.110 1.00 90.56 214 GLU A N 1
ATOM 1718 C CA . GLU A 1 214 ? 37.049 28.682 -19.159 1.00 90.56 214 GLU A CA 1
ATOM 1719 C C . GLU A 1 214 ? 35.905 27.844 -18.561 1.00 90.56 214 GLU A C 1
ATOM 1721 O O . GLU A 1 214 ? 35.595 27.946 -17.376 1.00 90.56 214 GLU A O 1
ATOM 1726 N N . LEU A 1 215 ? 35.303 26.973 -19.373 1.00 92.94 215 LEU A N 1
ATOM 1727 C CA . LEU A 1 215 ? 34.273 26.024 -18.968 1.00 92.94 215 LEU A CA 1
ATOM 1728 C C . LEU A 1 215 ? 34.813 24.922 -18.041 1.00 92.94 215 LEU A C 1
ATOM 1730 O O . LEU A 1 215 ? 34.164 24.598 -17.047 1.00 92.94 215 LEU A O 1
ATOM 1734 N N . GLN A 1 216 ? 35.981 24.346 -18.344 1.00 92.38 216 GLN A N 1
ATOM 1735 C CA . GLN A 1 216 ? 36.641 23.354 -17.482 1.00 92.38 216 GLN A CA 1
ATOM 1736 C C . GLN A 1 216 ? 37.032 23.963 -16.125 1.00 92.38 216 GLN A C 1
ATOM 1738 O O . GLN A 1 216 ? 36.775 23.359 -15.084 1.00 92.38 216 GLN A O 1
ATOM 1743 N N . GLU A 1 217 ? 37.571 25.185 -16.125 1.00 92.00 217 GLU A N 1
ATOM 1744 C CA . GLU A 1 217 ? 37.896 25.956 -14.920 1.00 92.00 217 GLU A CA 1
ATOM 1745 C C . GLU A 1 217 ? 36.641 26.237 -14.074 1.00 92.00 217 GLU A C 1
ATOM 1747 O O . GLU A 1 217 ? 36.639 25.981 -12.869 1.00 92.00 217 GLU A O 1
ATOM 1752 N N . GLN A 1 218 ? 35.538 26.684 -14.687 1.00 91.75 218 GLN A N 1
ATOM 1753 C CA . GLN A 1 218 ? 34.285 26.930 -13.962 1.00 91.75 218 GLN A CA 1
ATOM 1754 C C . GLN A 1 218 ? 33.620 25.652 -13.436 1.00 91.75 218 GLN A C 1
ATOM 1756 O O . GLN A 1 218 ? 33.095 25.674 -12.323 1.00 91.75 218 GLN A O 1
ATOM 1761 N N . LYS A 1 219 ? 33.668 24.536 -14.177 1.00 91.62 219 LYS A N 1
ATOM 1762 C CA . LYS A 1 219 ? 33.168 23.232 -13.702 1.00 91.62 219 LYS A CA 1
ATOM 1763 C C . LYS A 1 219 ? 33.971 22.744 -12.490 1.00 91.62 219 LYS A C 1
ATOM 1765 O O . LYS A 1 219 ? 33.382 22.361 -11.483 1.00 91.62 219 LYS A O 1
ATOM 1770 N N . LEU A 1 220 ? 35.300 22.878 -12.520 1.00 92.06 220 LEU A N 1
ATOM 1771 C CA . LEU A 1 220 ? 36.170 22.542 -11.386 1.00 92.06 220 LEU A CA 1
ATOM 1772 C C . LEU A 1 220 ? 35.920 23.443 -10.159 1.00 92.06 220 LEU A C 1
ATOM 1774 O O . LEU A 1 220 ? 35.945 22.953 -9.025 1.00 92.06 220 LEU A O 1
ATOM 1778 N N . LEU A 1 221 ? 35.636 24.735 -10.361 1.00 90.62 221 LEU A N 1
ATOM 1779 C CA . LEU A 1 221 ? 35.243 25.659 -9.288 1.00 90.62 221 LEU A CA 1
ATOM 1780 C C . LEU A 1 221 ? 33.872 25.309 -8.688 1.00 90.62 221 LEU A C 1
ATOM 1782 O O . LEU A 1 221 ? 33.756 25.234 -7.465 1.00 90.62 221 LEU A O 1
ATOM 1786 N N . HIS A 1 222 ? 32.861 25.047 -9.523 1.00 93.38 222 HIS A N 1
ATOM 1787 C CA . HIS A 1 222 ? 31.530 24.600 -9.095 1.00 93.38 222 HIS A CA 1
ATOM 1788 C C . HIS A 1 222 ? 31.616 23.321 -8.251 1.00 93.38 222 HIS A C 1
ATOM 1790 O O . HIS A 1 222 ? 31.120 23.284 -7.127 1.00 93.38 222 HIS A O 1
ATOM 1796 N N . ASP A 1 223 ? 32.319 22.298 -8.741 1.00 90.06 223 ASP A N 1
ATOM 1797 C CA . ASP A 1 223 ? 32.438 21.013 -8.046 1.00 90.06 223 ASP A CA 1
ATOM 1798 C C . ASP A 1 223 ? 33.263 21.112 -6.754 1.00 90.06 223 ASP A C 1
ATOM 1800 O O . ASP A 1 223 ? 33.127 20.269 -5.865 1.00 90.06 223 ASP A O 1
ATOM 1804 N N . THR A 1 224 ? 34.109 22.139 -6.628 1.00 89.56 224 THR A N 1
ATOM 1805 C CA . THR A 1 224 ? 34.844 22.439 -5.391 1.00 89.56 224 THR A CA 1
ATOM 1806 C C . THR A 1 224 ? 33.955 23.144 -4.377 1.00 89.56 224 THR A C 1
ATOM 1808 O O . THR A 1 224 ? 33.792 22.619 -3.281 1.00 89.56 224 THR A O 1
ATOM 1811 N N . LEU A 1 225 ? 33.261 24.216 -4.772 1.00 89.12 225 LEU A N 1
ATOM 1812 C CA . LEU A 1 225 ? 32.250 24.871 -3.933 1.00 89.12 225 LEU A CA 1
ATOM 1813 C C . LEU A 1 225 ? 31.153 23.901 -3.471 1.00 89.12 225 LEU A C 1
ATOM 1815 O O . LEU A 1 225 ? 30.665 24.016 -2.350 1.00 89.12 225 LEU A O 1
ATOM 1819 N N . LYS A 1 226 ? 30.792 22.916 -4.303 1.00 92.50 226 LYS A N 1
ATOM 1820 C CA . LYS A 1 226 ? 29.811 21.886 -3.955 1.00 92.50 226 LYS A CA 1
ATOM 1821 C C . LYS A 1 226 ? 30.321 20.974 -2.838 1.00 92.50 226 LYS A C 1
ATOM 1823 O O . LYS A 1 226 ? 29.624 20.794 -1.844 1.00 92.50 226 LYS A O 1
ATOM 1828 N N . ARG A 1 227 ? 31.545 20.449 -2.968 1.00 89.44 227 ARG A N 1
ATOM 1829 C CA . ARG A 1 227 ? 32.197 19.639 -1.922 1.00 89.44 227 ARG A CA 1
ATOM 1830 C C . ARG A 1 227 ? 32.409 20.433 -0.632 1.00 89.44 227 ARG A C 1
ATOM 1832 O O . ARG A 1 227 ? 32.205 19.892 0.454 1.00 89.44 227 ARG A O 1
ATOM 1839 N N . ASP A 1 228 ? 32.764 21.709 -0.745 1.00 87.81 228 ASP A N 1
ATOM 1840 C CA . ASP A 1 228 ? 32.963 22.593 0.403 1.00 87.81 228 ASP A CA 1
ATOM 1841 C C . ASP A 1 228 ? 31.631 22.898 1.114 1.00 87.81 228 ASP A C 1
ATOM 1843 O O . ASP A 1 228 ? 31.582 22.861 2.345 1.00 87.81 228 ASP A O 1
ATOM 1847 N N . LEU A 1 229 ? 30.525 23.094 0.376 1.00 87.00 229 LEU A N 1
ATOM 1848 C CA . LEU A 1 229 ? 29.175 23.190 0.949 1.00 87.00 229 LEU A CA 1
ATOM 1849 C C . LEU A 1 229 ? 28.760 21.880 1.629 1.00 87.00 229 LEU A C 1
ATOM 1851 O O . LEU A 1 229 ? 28.315 21.909 2.773 1.00 87.00 229 LEU A O 1
ATOM 1855 N N . GLU A 1 230 ? 28.894 20.735 0.956 1.00 88.56 230 GLU A N 1
ATOM 1856 C CA . GLU A 1 230 ? 28.522 19.422 1.502 1.00 88.56 230 GLU A CA 1
ATOM 1857 C C . GLU A 1 230 ? 29.282 19.140 2.815 1.00 88.56 230 GLU A C 1
ATOM 1859 O O . GLU A 1 230 ? 28.673 18.753 3.817 1.00 88.56 230 GLU A O 1
ATOM 1864 N N . SER A 1 231 ? 30.583 19.450 2.847 1.00 85.69 231 SER A N 1
ATOM 1865 C CA . SER A 1 231 ? 31.442 19.384 4.036 1.00 85.69 231 SER A CA 1
ATOM 1866 C C . SER A 1 231 ? 31.021 20.371 5.137 1.00 85.69 231 SER A C 1
ATOM 1868 O O . SER A 1 231 ? 30.900 19.991 6.307 1.00 85.69 231 SER A O 1
ATOM 1870 N N . ALA A 1 232 ? 30.726 21.629 4.793 1.00 80.69 232 ALA A N 1
ATOM 1871 C CA . ALA A 1 232 ? 30.279 22.645 5.747 1.00 80.69 232 ALA A CA 1
ATOM 1872 C C . ALA A 1 232 ? 28.900 22.319 6.349 1.00 80.69 232 ALA A C 1
ATOM 1874 O O . ALA A 1 232 ? 28.700 22.476 7.553 1.00 80.69 232 ALA A O 1
ATOM 1875 N N . VAL A 1 233 ? 27.966 21.804 5.544 1.00 81.38 233 VAL A N 1
ATOM 1876 C CA . VAL A 1 233 ? 26.632 21.372 5.983 1.00 81.38 233 VAL A CA 1
ATOM 1877 C C . VAL A 1 233 ? 26.731 20.137 6.876 1.00 81.38 233 VAL A C 1
ATOM 1879 O O . VAL A 1 233 ? 26.092 20.109 7.928 1.00 81.38 233 VAL A O 1
ATOM 1882 N N . GLN A 1 234 ? 27.565 19.146 6.536 1.00 81.62 234 GLN A N 1
ATOM 1883 C CA . GLN A 1 234 ? 27.846 18.022 7.438 1.00 81.62 234 GLN A CA 1
ATOM 1884 C C . GLN A 1 234 ? 28.474 18.500 8.754 1.00 81.62 234 GLN A C 1
ATOM 1886 O O . GLN A 1 234 ? 28.019 18.096 9.823 1.00 81.62 234 GLN A O 1
ATOM 1891 N N . THR A 1 235 ? 29.441 19.418 8.701 1.00 77.31 235 THR A N 1
ATOM 1892 C CA . THR A 1 235 ? 30.097 19.986 9.891 1.00 77.31 235 THR A CA 1
ATOM 1893 C C . THR A 1 235 ? 29.110 20.745 10.783 1.00 77.31 235 THR A C 1
ATOM 1895 O O . THR A 1 235 ? 29.085 20.518 11.991 1.00 77.31 235 THR A O 1
ATOM 1898 N N . ALA A 1 236 ? 28.236 21.583 10.215 1.00 73.75 236 ALA A N 1
ATOM 1899 C CA . ALA A 1 236 ? 27.201 22.303 10.963 1.00 73.75 236 ALA A CA 1
ATOM 1900 C C . ALA A 1 236 ? 26.162 21.355 11.593 1.00 73.75 236 ALA A C 1
ATOM 1902 O O . ALA A 1 236 ? 25.740 21.562 12.735 1.00 73.75 236 ALA A O 1
ATOM 1903 N N . ARG A 1 237 ? 25.793 20.281 10.878 1.00 78.69 237 ARG A N 1
ATOM 1904 C CA . ARG A 1 237 ? 24.873 19.232 11.350 1.00 78.69 237 ARG A CA 1
ATOM 1905 C C . ARG A 1 237 ? 25.479 18.418 12.499 1.00 78.69 237 ARG A C 1
ATOM 1907 O O . ARG A 1 237 ? 24.783 18.143 13.470 1.00 78.69 237 ARG A O 1
ATOM 1914 N N . ILE A 1 238 ? 26.773 18.095 12.423 1.00 75.44 238 ILE A N 1
ATOM 1915 C CA . ILE A 1 238 ? 27.541 17.435 13.496 1.00 75.44 238 ILE A CA 1
ATOM 1916 C C . ILE A 1 238 ? 27.712 18.364 14.708 1.00 75.44 238 ILE A C 1
ATOM 1918 O O . ILE A 1 238 ? 27.608 17.913 15.845 1.00 75.44 238 ILE A O 1
ATOM 1922 N N . ALA A 1 239 ? 27.915 19.664 14.484 1.00 69.00 239 ALA A N 1
ATOM 1923 C CA . ALA A 1 239 ? 28.028 20.666 15.544 1.00 69.00 239 ALA A CA 1
ATOM 1924 C C . ALA A 1 239 ? 26.697 20.975 16.265 1.00 69.00 239 ALA A C 1
ATOM 1926 O O . ALA A 1 239 ? 26.691 21.769 17.205 1.00 69.00 239 ALA A O 1
ATOM 1927 N N . GLY A 1 240 ? 25.568 20.398 15.825 1.00 63.62 240 GLY A N 1
ATOM 1928 C CA . GLY A 1 240 ? 24.238 20.656 16.394 1.00 63.62 240 GLY A CA 1
ATOM 1929 C C . GLY A 1 240 ? 23.782 22.115 16.265 1.00 63.62 240 GLY A C 1
ATOM 1930 O O . GLY A 1 240 ? 22.896 22.559 16.994 1.00 63.62 240 GLY A O 1
ATOM 1931 N N . ALA A 1 241 ? 24.410 22.885 15.372 1.00 52.25 241 ALA A N 1
ATOM 1932 C CA . ALA A 1 241 ? 24.305 24.335 15.334 1.00 52.25 241 ALA A CA 1
ATOM 1933 C C . ALA A 1 241 ? 23.043 24.796 14.587 1.00 52.25 241 ALA A C 1
ATOM 1935 O O . ALA A 1 241 ? 23.128 25.347 13.491 1.00 52.25 241 ALA A O 1
ATOM 1936 N N . GLY A 1 242 ? 21.875 24.634 15.221 1.00 59.38 242 GLY A N 1
ATOM 1937 C CA . GLY A 1 242 ? 20.592 25.243 14.827 1.00 59.38 242 GLY A CA 1
ATOM 1938 C C . GLY A 1 242 ? 20.566 26.771 14.989 1.00 59.38 242 GLY A C 1
ATOM 1939 O O . GLY A 1 242 ? 19.614 27.335 15.517 1.00 59.38 242 GLY A O 1
ATOM 1940 N N . SER A 1 243 ? 21.656 27.434 14.604 1.00 67.31 243 SER A N 1
ATOM 1941 C CA . SER A 1 243 ? 21.810 28.881 14.604 1.00 67.31 243 SER A CA 1
ATOM 1942 C C . SER A 1 243 ? 21.274 29.443 13.295 1.00 67.31 243 SER A C 1
ATOM 1944 O O . SER A 1 243 ? 21.669 29.004 12.215 1.00 67.31 243 SER A O 1
ATOM 1946 N N . GLU A 1 244 ? 20.448 30.480 13.384 1.00 75.12 244 GLU A N 1
ATOM 1947 C CA . GLU A 1 244 ? 19.947 31.229 12.228 1.00 75.12 244 GLU A CA 1
ATOM 1948 C C . GLU A 1 244 ? 21.091 31.749 11.334 1.00 75.12 244 GLU A C 1
ATOM 1950 O O . GLU A 1 244 ? 20.961 31.781 10.112 1.00 75.12 244 GLU A O 1
ATOM 1955 N N . ALA A 1 245 ? 22.260 32.051 11.915 1.00 73.62 245 ALA A N 1
ATOM 1956 C CA . ALA A 1 245 ? 23.459 32.431 11.169 1.00 73.62 245 ALA A CA 1
ATOM 1957 C C . ALA A 1 245 ? 24.085 31.265 10.376 1.00 73.62 245 ALA A C 1
ATOM 1959 O O . ALA A 1 245 ? 24.655 31.493 9.311 1.00 73.62 245 ALA A O 1
ATOM 1960 N N . ALA A 1 246 ? 23.968 30.021 10.858 1.00 74.00 246 ALA A N 1
ATOM 1961 C CA . ALA A 1 246 ? 24.430 28.837 10.132 1.00 74.00 246 ALA A CA 1
ATOM 1962 C C . ALA A 1 246 ? 23.499 28.515 8.953 1.00 74.00 246 ALA A C 1
ATOM 1964 O O . ALA A 1 246 ? 23.977 28.199 7.863 1.00 74.00 246 ALA A O 1
ATOM 1965 N N . GLU A 1 247 ? 22.182 28.680 9.122 1.00 77.56 247 GLU A N 1
ATOM 1966 C CA . GLU A 1 247 ? 21.252 28.603 7.991 1.00 77.56 247 GLU A CA 1
ATOM 1967 C C . GLU A 1 247 ? 21.427 29.758 7.002 1.00 77.56 247 GLU A C 1
ATOM 1969 O O . GLU A 1 247 ? 21.403 29.523 5.798 1.00 77.56 247 GLU A O 1
ATOM 1974 N N . ALA A 1 248 ? 21.642 30.991 7.465 1.00 80.31 248 ALA A N 1
ATOM 1975 C CA . ALA A 1 248 ? 21.904 32.126 6.580 1.00 80.31 248 ALA A CA 1
ATOM 1976 C C . ALA A 1 248 ? 23.190 31.920 5.759 1.00 80.31 248 ALA A C 1
ATOM 1978 O O . ALA A 1 248 ? 23.187 32.151 4.550 1.00 80.31 248 ALA A O 1
ATOM 1979 N N . ALA A 1 249 ? 24.259 31.409 6.383 1.00 78.94 249 ALA A N 1
ATOM 1980 C CA . ALA A 1 249 ? 25.486 31.025 5.686 1.00 78.94 249 ALA A CA 1
ATOM 1981 C C . ALA A 1 249 ? 25.238 29.900 4.666 1.00 78.94 249 ALA A C 1
ATOM 1983 O O . ALA A 1 249 ? 25.692 30.003 3.526 1.00 78.94 249 ALA A O 1
ATOM 1984 N N . ARG A 1 250 ? 24.460 28.869 5.034 1.00 84.12 250 ARG A N 1
ATOM 1985 C CA . ARG A 1 250 ? 24.058 27.789 4.122 1.00 84.12 250 ARG A CA 1
ATOM 1986 C C . ARG A 1 250 ? 23.284 28.329 2.915 1.00 84.12 250 ARG A C 1
ATOM 1988 O O . ARG A 1 250 ? 23.709 28.085 1.794 1.00 84.12 250 ARG A O 1
ATOM 1995 N N . ARG A 1 251 ? 22.217 29.108 3.126 1.00 84.88 251 ARG A N 1
ATOM 1996 C CA . ARG A 1 251 ? 21.399 29.698 2.046 1.00 84.88 251 ARG A CA 1
ATOM 1997 C C . ARG A 1 251 ? 22.229 30.621 1.144 1.00 84.88 251 ARG A C 1
ATOM 1999 O O . ARG A 1 251 ? 22.043 30.623 -0.068 1.00 84.88 251 ARG A O 1
ATOM 2006 N N . SER A 1 252 ? 23.178 31.371 1.713 1.00 85.44 252 SER A N 1
ATOM 2007 C CA . SER A 1 252 ? 24.109 32.210 0.946 1.00 85.44 252 SER A CA 1
ATOM 2008 C C . SER A 1 252 ? 25.060 31.387 0.068 1.00 85.44 252 SER A C 1
ATOM 2010 O O . SER A 1 252 ? 25.356 31.791 -1.055 1.00 85.44 252 SER A O 1
ATOM 2012 N N . ALA A 1 253 ? 25.547 30.247 0.559 1.00 84.50 253 ALA A N 1
ATOM 2013 C CA . ALA A 1 253 ? 26.430 29.364 -0.199 1.00 84.50 253 ALA A CA 1
ATOM 2014 C C . ALA A 1 253 ? 25.662 28.502 -1.225 1.00 84.50 253 ALA A C 1
ATOM 2016 O O . ALA A 1 253 ? 26.167 28.268 -2.319 1.00 84.50 253 ALA A O 1
ATOM 2017 N N . GLU A 1 254 ? 24.417 28.113 -0.933 1.00 87.94 254 GLU A N 1
ATOM 2018 C CA . GLU A 1 254 ? 23.490 27.500 -1.898 1.00 87.94 254 GLU A CA 1
ATOM 2019 C C . GLU A 1 254 ? 23.166 28.471 -3.050 1.00 87.94 254 GLU A C 1
ATOM 2021 O O . GLU A 1 254 ? 23.219 28.078 -4.215 1.00 87.94 254 GLU A O 1
ATOM 2026 N N . ALA A 1 255 ? 22.938 29.758 -2.757 1.00 88.56 255 ALA A N 1
ATOM 2027 C CA . ALA A 1 255 ? 22.773 30.790 -3.784 1.00 88.56 255 ALA A CA 1
ATOM 2028 C C . ALA A 1 255 ? 24.048 30.992 -4.629 1.00 88.56 255 ALA A C 1
ATOM 2030 O O . ALA A 1 255 ? 23.962 31.098 -5.850 1.00 88.56 255 ALA A O 1
ATOM 2031 N N . SER A 1 256 ? 25.231 30.982 -4.003 1.00 86.62 256 SER A N 1
ATOM 2032 C CA . SER A 1 256 ? 26.520 31.064 -4.710 1.00 86.62 256 SER A CA 1
ATOM 2033 C C . SER A 1 256 ? 26.765 29.861 -5.635 1.00 86.62 256 SER A C 1
ATOM 2035 O O . SER A 1 256 ? 27.324 30.020 -6.722 1.00 86.62 256 SER A O 1
ATOM 2037 N N . LEU A 1 257 ? 26.300 28.669 -5.246 1.00 89.81 257 LEU A N 1
ATOM 2038 C CA . LEU A 1 257 ? 26.346 27.470 -6.082 1.00 89.81 257 LEU A CA 1
ATOM 2039 C C . LEU A 1 257 ? 25.419 27.557 -7.293 1.00 89.81 257 LEU A C 1
ATOM 2041 O O . LEU A 1 257 ? 25.861 27.248 -8.398 1.00 89.81 257 LEU A O 1
ATOM 2045 N N . GLU A 1 258 ? 24.179 28.022 -7.127 1.00 90.62 258 GLU A N 1
ATOM 2046 C CA . GLU A 1 258 ? 23.266 28.208 -8.263 1.00 90.62 258 GLU A CA 1
ATOM 2047 C C . GLU A 1 258 ? 23.757 29.339 -9.196 1.00 90.62 258 GLU A C 1
ATOM 2049 O O . GLU A 1 258 ? 23.687 29.208 -10.416 1.00 90.62 258 GLU A O 1
ATOM 2054 N N . GLU A 1 259 ? 24.379 30.400 -8.662 1.00 90.06 259 GLU A N 1
ATOM 2055 C CA . GLU A 1 259 ? 25.053 31.438 -9.460 1.00 90.06 259 GLU A CA 1
ATOM 2056 C C . GLU A 1 259 ? 26.233 30.866 -10.275 1.00 90.06 259 GLU A C 1
ATOM 2058 O O . GLU A 1 259 ? 26.390 31.168 -11.461 1.00 90.06 259 GLU A O 1
ATOM 2063 N N . MET A 1 260 ? 27.052 29.996 -9.673 1.00 89.38 260 MET A N 1
ATOM 2064 C CA . MET A 1 260 ? 28.144 29.300 -10.369 1.00 89.38 260 MET A CA 1
ATOM 2065 C C . MET A 1 260 ? 27.646 28.293 -11.406 1.00 89.38 260 MET A C 1
ATOM 2067 O O . MET A 1 260 ? 28.223 28.195 -12.489 1.00 89.38 260 MET A O 1
ATOM 2071 N N . ARG A 1 261 ? 26.557 27.581 -11.120 1.00 92.69 261 ARG A N 1
ATOM 2072 C CA . ARG A 1 261 ? 25.893 26.694 -12.075 1.00 92.69 261 ARG A CA 1
ATOM 2073 C C . ARG A 1 261 ? 25.365 27.472 -13.281 1.00 92.69 261 ARG A C 1
ATOM 2075 O O . ARG A 1 261 ? 25.599 27.054 -14.411 1.00 92.69 261 ARG A O 1
ATOM 2082 N N . LEU A 1 262 ? 24.716 28.617 -13.067 1.00 92.00 262 LEU A N 1
ATOM 2083 C CA . LEU A 1 262 ? 24.233 29.475 -14.153 1.00 92.00 262 LEU A CA 1
ATOM 2084 C C . LEU A 1 262 ? 25.383 29.968 -15.046 1.00 92.00 262 LEU A C 1
ATOM 2086 O O . LEU A 1 262 ? 25.229 29.962 -16.267 1.00 92.00 262 LEU A O 1
ATOM 2090 N N . ARG A 1 263 ? 26.552 30.299 -14.472 1.00 90.81 263 ARG A N 1
ATOM 2091 C CA . ARG A 1 263 ? 27.774 30.603 -15.246 1.00 90.81 263 ARG A CA 1
ATOM 2092 C C . ARG A 1 263 ? 28.256 29.414 -16.079 1.00 90.81 263 ARG A C 1
ATOM 2094 O O . ARG A 1 263 ? 28.542 29.585 -17.262 1.00 90.81 263 ARG A O 1
ATOM 2101 N N . VAL A 1 264 ? 28.297 28.215 -15.494 1.00 93.00 264 VAL A N 1
ATOM 2102 C CA . VAL A 1 264 ? 28.671 26.981 -16.206 1.00 93.00 264 VAL A CA 1
ATOM 2103 C C . VAL A 1 264 ? 27.717 26.717 -17.375 1.00 93.00 264 VAL A C 1
ATOM 2105 O O . VAL A 1 264 ? 28.172 26.475 -18.492 1.00 93.00 264 VAL A O 1
ATOM 2108 N N . GLU A 1 265 ? 26.403 26.831 -17.159 1.00 91.12 265 GLU A N 1
ATOM 2109 C CA . GLU A 1 265 ? 25.407 26.679 -18.224 1.00 91.12 265 GLU A CA 1
ATOM 2110 C C . GLU A 1 265 ? 25.510 27.784 -19.296 1.00 91.12 265 GLU A C 1
ATOM 2112 O O . GLU A 1 265 ? 25.271 27.527 -20.477 1.00 91.12 265 GLU A O 1
ATOM 2117 N N . GLU A 1 266 ? 25.874 29.016 -18.929 1.00 91.88 266 GLU A N 1
ATOM 2118 C CA . GLU A 1 266 ? 26.164 30.094 -19.882 1.00 91.88 266 GLU A CA 1
ATOM 2119 C C . GLU A 1 266 ? 27.418 29.799 -20.719 1.00 91.88 266 GLU A C 1
ATOM 2121 O O . GLU A 1 266 ? 27.377 29.959 -21.942 1.00 91.88 266 GLU A O 1
ATOM 2126 N N . LYS A 1 267 ? 28.493 29.282 -20.109 1.00 91.06 267 LYS A N 1
ATOM 2127 C CA . LYS A 1 267 ? 29.718 28.883 -20.818 1.00 91.06 267 LYS A CA 1
ATOM 2128 C C . LYS A 1 267 ? 29.517 27.668 -21.721 1.00 91.06 267 LYS A C 1
ATOM 2130 O O . LYS A 1 267 ? 30.025 27.682 -22.839 1.00 91.06 267 LYS A O 1
ATOM 2135 N N . ASP A 1 268 ? 28.716 26.677 -21.323 1.00 91.94 268 ASP A N 1
ATOM 2136 C CA . ASP A 1 268 ? 28.294 25.589 -22.220 1.00 91.94 268 ASP A CA 1
ATOM 2137 C C . ASP A 1 268 ? 27.518 26.155 -23.433 1.00 91.94 268 ASP A C 1
ATOM 2139 O O . ASP A 1 268 ? 27.772 25.775 -24.579 1.00 91.94 268 ASP A O 1
ATOM 2143 N N . ARG A 1 269 ? 26.627 27.140 -23.221 1.00 90.88 269 ARG A N 1
ATOM 2144 C CA . ARG A 1 269 ? 25.910 27.841 -24.309 1.00 90.88 269 ARG A CA 1
ATOM 2145 C C . ARG A 1 269 ? 26.828 28.714 -25.174 1.00 90.88 269 ARG A C 1
ATOM 2147 O O . ARG A 1 269 ? 26.518 28.918 -26.347 1.00 90.88 269 ARG A O 1
ATOM 2154 N N . GLU A 1 270 ? 27.908 29.286 -24.642 1.00 90.75 270 GLU A N 1
ATOM 2155 C CA . GLU A 1 270 ? 28.932 29.995 -25.431 1.00 90.75 270 GLU A CA 1
ATOM 2156 C C . GLU A 1 270 ? 29.775 29.029 -26.267 1.00 90.75 270 GLU A C 1
ATOM 2158 O O . GLU A 1 270 ? 29.944 29.256 -27.464 1.00 90.75 270 GLU A O 1
ATOM 2163 N N . LEU A 1 271 ? 30.236 27.919 -25.684 1.00 92.94 271 LEU A N 1
ATOM 2164 C CA . LEU A 1 271 ? 31.031 26.910 -26.384 1.00 92.94 271 LEU A CA 1
ATOM 2165 C C . LEU A 1 271 ? 30.249 26.274 -27.546 1.00 92.94 271 LEU A C 1
ATOM 2167 O O . LEU A 1 271 ? 30.778 26.139 -28.649 1.00 92.94 271 LEU A O 1
ATOM 2171 N N . LEU A 1 272 ? 28.961 25.974 -27.345 1.00 90.81 272 LEU A N 1
ATOM 2172 C CA . LEU A 1 272 ? 28.073 25.496 -28.413 1.00 90.81 272 LEU A CA 1
ATOM 2173 C C . LEU A 1 272 ? 27.910 26.516 -29.554 1.00 90.81 272 LEU A C 1
ATOM 2175 O O . LEU A 1 272 ? 27.880 26.121 -30.720 1.00 90.81 272 LEU A O 1
ATOM 2179 N N . ARG A 1 273 ? 27.855 27.822 -29.246 1.00 90.56 273 ARG A N 1
ATOM 2180 C CA . ARG A 1 273 ? 27.849 28.895 -30.260 1.00 90.56 273 ARG A CA 1
ATOM 2181 C C . ARG A 1 273 ? 29.188 28.981 -30.999 1.00 90.56 273 ARG A C 1
ATOM 2183 O O . ARG A 1 273 ? 29.194 29.100 -32.220 1.00 90.56 273 ARG A O 1
ATOM 2190 N N . ALA A 1 274 ? 30.313 28.846 -30.298 1.00 90.38 274 ALA A N 1
ATOM 2191 C CA . ALA A 1 274 ? 31.641 28.857 -30.911 1.00 90.38 274 ALA A CA 1
ATOM 2192 C C . ALA A 1 274 ? 31.883 27.641 -31.829 1.00 90.38 274 ALA A C 1
ATOM 2194 O O . ALA A 1 274 ? 32.434 27.800 -32.915 1.00 90.38 274 ALA A O 1
ATOM 2195 N N . HIS A 1 275 ? 31.406 26.446 -31.463 1.00 91.31 275 HIS A N 1
ATOM 2196 C CA . HIS A 1 275 ? 31.446 25.260 -32.333 1.00 91.31 275 HIS A CA 1
ATOM 2197 C C . HIS A 1 275 ? 30.408 25.274 -33.470 1.00 91.31 275 HIS A C 1
ATOM 2199 O O . HIS A 1 275 ? 30.539 24.498 -34.420 1.00 91.31 275 HIS A O 1
ATOM 2205 N N . ALA A 1 276 ? 29.371 26.115 -33.404 1.00 87.75 276 ALA A N 1
ATOM 2206 C CA . ALA A 1 276 ? 28.537 26.416 -34.567 1.00 87.75 276 ALA A CA 1
ATOM 2207 C C . ALA A 1 276 ? 29.310 27.315 -35.545 1.00 87.75 276 ALA A C 1
ATOM 2209 O O . ALA A 1 276 ? 29.555 26.898 -36.672 1.00 87.75 276 ALA A O 1
ATOM 2210 N N . ALA A 1 277 ? 29.827 28.456 -35.074 1.00 86.38 277 ALA A N 1
ATOM 2211 C CA . ALA A 1 277 ? 30.613 29.387 -35.889 1.00 86.38 277 ALA A CA 1
ATOM 2212 C C . ALA A 1 277 ? 31.880 28.750 -36.501 1.00 86.38 277 ALA A C 1
ATOM 2214 O O . ALA A 1 277 ? 32.201 29.005 -37.659 1.00 86.38 277 ALA A O 1
ATOM 2215 N N . GLN A 1 278 ? 32.579 27.867 -35.772 1.00 90.38 278 GLN A N 1
ATOM 2216 C CA . GLN A 1 278 ? 33.707 27.109 -36.330 1.00 90.38 278 GLN A CA 1
ATOM 2217 C C . GLN A 1 278 ? 33.262 26.215 -37.499 1.00 90.38 278 GLN A C 1
ATOM 2219 O O . GLN A 1 278 ? 33.975 26.138 -38.496 1.00 90.38 278 GLN A O 1
ATOM 2224 N N . ARG A 1 279 ? 32.104 25.546 -37.395 1.00 85.62 279 ARG A N 1
ATOM 2225 C CA . ARG A 1 279 ? 31.581 24.698 -38.477 1.00 85.62 279 ARG A CA 1
ATOM 2226 C C . ARG A 1 279 ? 31.116 25.521 -39.668 1.00 85.62 279 ARG A C 1
ATOM 2228 O O . ARG A 1 279 ? 31.480 25.169 -40.777 1.00 85.62 279 ARG A O 1
ATOM 2235 N N . GLU A 1 280 ? 30.440 26.644 -39.446 1.00 85.62 280 GLU A N 1
ATOM 2236 C CA . GLU A 1 280 ? 30.061 27.580 -40.514 1.00 85.62 280 GLU A CA 1
ATOM 2237 C C . GLU A 1 280 ? 31.302 28.094 -41.273 1.00 85.62 280 GLU A C 1
ATOM 2239 O O . GLU A 1 280 ? 31.349 28.007 -42.497 1.00 85.62 280 GLU A O 1
ATOM 2244 N N . ALA A 1 281 ? 32.367 28.511 -40.575 1.00 84.62 281 ALA A N 1
ATOM 2245 C CA . ALA A 1 281 ? 33.634 28.902 -41.210 1.00 84.62 281 ALA A CA 1
ATOM 2246 C C . ALA A 1 281 ? 34.334 27.733 -41.941 1.00 84.62 281 ALA A C 1
ATOM 2248 O O . ALA A 1 281 ? 34.970 27.912 -42.979 1.00 84.62 281 ALA A O 1
ATOM 2249 N N . GLU A 1 282 ? 34.220 26.512 -41.417 1.00 83.69 282 GLU A N 1
ATOM 2250 C CA . GLU A 1 282 ? 34.750 25.298 -42.042 1.00 83.69 282 GLU A CA 1
ATOM 2251 C C . GLU A 1 282 ? 33.930 24.780 -43.232 1.00 83.69 282 GLU A C 1
ATOM 2253 O O . GLU A 1 282 ? 34.479 24.079 -44.087 1.00 83.69 282 GLU A O 1
ATOM 2258 N N . GLU A 1 283 ? 32.640 25.090 -43.288 1.00 83.75 283 GLU A N 1
ATOM 2259 C CA . GLU A 1 283 ? 31.746 24.803 -44.407 1.00 83.75 283 GLU A CA 1
ATOM 2260 C C . GLU A 1 283 ? 31.946 25.857 -45.503 1.00 83.75 283 GLU A C 1
ATOM 2262 O O . GLU A 1 283 ? 32.254 25.472 -46.628 1.00 83.75 283 GLU A O 1
ATOM 2267 N N . ASN A 1 284 ? 31.970 27.155 -45.168 1.00 84.06 284 ASN A N 1
ATOM 2268 C CA . ASN A 1 284 ? 32.331 28.242 -46.091 1.00 84.06 284 ASN A CA 1
ATOM 2269 C C . ASN A 1 284 ? 33.682 27.992 -46.788 1.00 84.06 284 ASN A C 1
ATOM 2271 O O . ASN A 1 284 ? 33.795 28.121 -48.008 1.00 84.06 284 ASN A O 1
ATOM 2275 N N . LEU A 1 285 ? 34.711 27.593 -46.027 1.00 84.75 285 LEU A N 1
ATOM 2276 C CA . LEU A 1 285 ? 36.032 27.276 -46.577 1.00 84.75 285 LEU A CA 1
ATOM 2277 C C . LEU A 1 285 ? 35.982 26.070 -47.531 1.00 84.75 285 LEU A C 1
ATOM 2279 O O . LEU A 1 285 ? 36.609 26.107 -48.589 1.00 84.75 285 LEU A O 1
ATOM 2283 N N . ARG A 1 286 ? 35.218 25.017 -47.200 1.00 80.00 286 ARG A N 1
ATOM 2284 C CA . ARG A 1 286 ? 35.008 23.866 -48.099 1.00 80.00 286 ARG A CA 1
ATOM 2285 C C . ARG A 1 286 ? 34.240 24.267 -49.359 1.00 80.00 286 ARG A C 1
ATOM 2287 O O . ARG A 1 286 ? 34.604 23.819 -50.443 1.00 80.00 286 ARG A O 1
ATOM 2294 N N . GLU A 1 287 ? 33.218 25.112 -49.247 1.00 78.62 287 GLU A N 1
ATOM 2295 C CA . GLU A 1 287 ? 32.450 25.600 -50.395 1.00 78.62 287 GLU A CA 1
ATOM 2296 C C . GLU A 1 287 ? 33.319 26.450 -51.329 1.00 78.62 287 GLU A C 1
ATOM 2298 O O . GLU A 1 287 ? 33.353 26.168 -52.526 1.00 78.62 287 GLU A O 1
ATOM 2303 N N . GLN A 1 288 ? 34.114 27.395 -50.810 1.00 73.56 288 GLN A N 1
ATOM 2304 C CA . GLN A 1 288 ? 35.052 28.172 -51.633 1.00 73.56 288 GLN A CA 1
ATOM 2305 C C . GLN A 1 288 ? 36.179 27.317 -52.235 1.00 73.56 288 GLN A C 1
ATOM 2307 O O . GLN A 1 288 ? 36.552 27.522 -53.392 1.00 73.56 288 GLN A O 1
ATOM 2312 N N . GLN A 1 289 ? 36.696 26.314 -51.517 1.00 76.19 289 GLN A N 1
ATOM 2313 C CA . GLN A 1 289 ? 37.643 25.350 -52.095 1.00 76.19 289 GLN A CA 1
ATOM 2314 C C . GLN A 1 289 ? 36.996 24.529 -53.224 1.00 76.19 289 GLN A C 1
ATOM 2316 O O . GLN A 1 289 ? 37.638 24.270 -54.244 1.00 76.19 289 GLN A O 1
ATOM 2321 N N . GLN A 1 290 ? 35.712 24.175 -53.100 1.00 71.94 290 GLN A N 1
ATOM 2322 C CA . GLN A 1 290 ? 34.959 23.501 -54.161 1.00 71.94 290 GLN A CA 1
ATOM 2323 C C . GLN A 1 290 ? 34.581 24.437 -55.321 1.00 71.94 290 GLN A C 1
ATOM 2325 O O . GLN A 1 290 ? 34.504 23.968 -56.452 1.00 71.94 290 GLN A O 1
ATOM 2330 N N . GLU A 1 291 ? 34.397 25.740 -55.105 1.00 65.06 291 GLU A N 1
ATOM 2331 C CA . GLU A 1 291 ? 34.314 26.749 -56.176 1.00 65.06 291 GLU A CA 1
ATOM 2332 C C . GLU A 1 291 ? 35.641 26.839 -56.950 1.00 65.06 291 GLU A C 1
ATOM 2334 O O . GLU A 1 291 ? 35.653 26.690 -58.173 1.00 65.06 291 GLU A O 1
ATOM 2339 N N . LEU A 1 292 ? 36.774 26.979 -56.252 1.00 61.84 292 LEU A N 1
ATOM 2340 C CA . LEU A 1 292 ? 38.098 27.096 -56.875 1.00 61.84 292 LEU A CA 1
ATOM 2341 C C . LEU A 1 292 ? 38.513 25.815 -57.626 1.00 61.84 292 LEU A C 1
ATOM 2343 O O . LEU A 1 292 ? 39.151 25.886 -58.680 1.00 61.84 292 LEU A O 1
ATOM 2347 N N . ALA A 1 293 ? 38.098 24.640 -57.144 1.00 62.31 293 ALA A N 1
ATOM 2348 C CA . ALA A 1 293 ? 38.258 23.374 -57.862 1.00 62.31 293 ALA A CA 1
ATOM 2349 C C . ALA A 1 293 ? 37.413 23.300 -59.153 1.00 62.31 293 ALA A C 1
ATOM 2351 O O . ALA A 1 293 ? 37.846 22.685 -60.130 1.00 62.31 293 ALA A O 1
ATOM 2352 N N . LYS A 1 294 ? 36.236 23.946 -59.198 1.00 60.94 294 LYS A N 1
ATOM 2353 C CA . LYS A 1 294 ? 35.417 24.046 -60.421 1.00 60.94 294 LYS A CA 1
ATOM 2354 C C . LYS A 1 294 ? 36.021 25.034 -61.427 1.00 60.94 294 LYS A C 1
ATOM 2356 O O . LYS A 1 294 ? 36.036 24.725 -62.616 1.00 60.94 294 LYS A O 1
ATOM 2361 N N . THR A 1 295 ? 36.530 26.192 -60.985 1.00 51.81 295 THR A N 1
ATOM 2362 C CA . THR A 1 295 ? 37.093 27.212 -61.897 1.00 51.81 295 THR A CA 1
ATOM 2363 C C . THR A 1 295 ? 38.443 26.808 -62.489 1.00 51.81 295 THR A C 1
ATOM 2365 O O . THR A 1 295 ? 38.704 27.085 -63.659 1.00 51.81 295 THR A O 1
ATOM 2368 N N . SER A 1 296 ? 39.289 26.108 -61.727 1.00 51.06 296 SER A N 1
ATOM 2369 C CA . SER A 1 296 ? 40.665 25.785 -62.144 1.00 51.06 296 SER A CA 1
ATOM 2370 C C . SER A 1 296 ? 40.771 24.750 -63.276 1.00 51.06 296 SER A C 1
ATOM 2372 O O . SER A 1 296 ? 41.811 24.655 -63.925 1.00 51.06 296 SER A O 1
ATOM 2374 N N . ALA A 1 297 ? 39.728 23.955 -63.528 1.00 49.75 297 ALA A N 1
ATOM 2375 C CA . ALA A 1 297 ? 39.803 22.738 -64.344 1.00 49.75 297 ALA A CA 1
ATOM 2376 C C . ALA A 1 297 ? 39.357 22.919 -65.818 1.00 49.75 297 ALA A C 1
ATOM 2378 O O . ALA A 1 297 ? 38.659 22.055 -66.351 1.00 49.75 297 ALA A O 1
ATOM 2379 N N . LEU A 1 298 ? 39.716 24.039 -66.466 1.00 38.34 298 LEU A N 1
ATOM 2380 C CA . LEU A 1 298 ? 39.203 24.438 -67.794 1.00 38.34 298 LEU A CA 1
ATOM 2381 C C . LEU A 1 298 ? 40.241 25.148 -68.710 1.00 38.34 298 LEU A C 1
ATOM 2383 O O . LEU A 1 298 ? 39.986 26.258 -69.171 1.00 38.34 298 LEU A O 1
ATOM 2387 N N . TYR A 1 299 ? 41.407 24.544 -69.017 1.00 42.12 299 TYR A N 1
ATOM 2388 C CA . TYR A 1 299 ? 42.305 25.051 -70.089 1.00 42.12 299 TYR A CA 1
ATOM 2389 C C . TYR A 1 299 ? 43.322 24.031 -70.679 1.00 42.12 299 TYR A C 1
ATOM 2391 O O . TYR A 1 299 ? 44.222 23.594 -69.965 1.00 42.12 299 TYR A O 1
ATOM 2399 N N . ARG A 1 300 ? 43.293 23.888 -72.024 1.00 36.31 300 ARG A N 1
ATOM 2400 C CA . ARG A 1 300 ? 44.357 23.506 -73.006 1.00 36.31 300 ARG A CA 1
ATOM 2401 C C . ARG A 1 300 ? 44.471 22.073 -73.575 1.00 36.31 300 ARG A C 1
ATOM 2403 O O . ARG A 1 300 ? 44.441 21.076 -72.867 1.00 36.31 300 ARG A O 1
ATOM 2410 N N . ASP A 1 301 ? 44.804 22.085 -74.877 1.00 35.31 301 ASP A N 1
ATOM 2411 C CA . ASP A 1 301 ? 44.822 21.032 -75.914 1.00 35.31 301 ASP A CA 1
ATOM 2412 C C . ASP A 1 301 ? 45.774 21.467 -77.071 1.00 35.31 301 ASP A C 1
ATOM 2414 O O . ASP A 1 301 ? 46.251 22.605 -77.039 1.00 35.31 301 ASP A O 1
ATOM 2418 N N . SER A 1 302 ? 46.050 20.737 -78.173 1.00 38.91 302 SER A N 1
ATOM 2419 C CA . SER A 1 302 ? 46.277 19.294 -78.446 1.00 38.91 302 SER A CA 1
ATOM 2420 C C . SER A 1 302 ? 46.919 19.140 -79.875 1.00 38.91 302 SER A C 1
ATOM 2422 O O . SER A 1 302 ? 47.477 20.108 -80.388 1.00 38.91 302 SER A O 1
ATOM 2424 N N . GLN A 1 303 ? 46.796 17.975 -80.554 1.00 41.00 303 GLN A N 1
ATOM 2425 C CA . GLN A 1 303 ? 46.981 17.731 -82.026 1.00 41.00 303 GLN A CA 1
ATOM 2426 C C . GLN A 1 303 ? 48.414 17.660 -82.666 1.00 41.00 303 GLN A C 1
ATOM 2428 O O . GLN A 1 303 ? 49.290 18.429 -82.296 1.00 41.00 303 GLN A O 1
ATOM 2433 N N . LYS A 1 304 ? 48.752 16.892 -83.744 1.00 43.81 304 LYS A N 1
ATOM 2434 C CA . LYS A 1 304 ? 48.388 15.536 -84.281 1.00 43.81 304 LYS A CA 1
ATOM 2435 C C . LYS A 1 304 ? 49.301 15.065 -85.473 1.00 43.81 304 LYS A C 1
ATOM 2437 O O . LYS A 1 304 ? 49.747 15.926 -86.237 1.00 43.81 304 LYS A O 1
ATOM 2442 N N . PRO A 1 305 ? 49.515 13.738 -85.695 1.00 38.53 305 PRO A N 1
ATOM 2443 C CA . PRO A 1 305 ? 50.106 13.123 -86.911 1.00 38.53 305 PRO A CA 1
ATOM 2444 C C . PRO A 1 305 ? 49.074 12.341 -87.779 1.00 38.53 305 PRO A C 1
ATOM 2446 O O . PRO A 1 305 ? 47.872 12.470 -87.543 1.00 38.53 305 PRO A O 1
ATOM 2449 N N . SER A 1 306 ? 49.506 11.558 -88.795 1.00 44.28 306 SER A N 1
ATOM 2450 C CA . SER A 1 306 ? 48.605 10.966 -89.820 1.00 44.28 306 SER A CA 1
ATOM 2451 C C . SER A 1 306 ? 48.878 9.507 -90.297 1.00 44.28 306 SER A C 1
ATOM 2453 O O . SER A 1 306 ? 49.810 8.851 -89.846 1.00 44.28 306 SER A O 1
ATOM 2455 N N . VAL A 1 307 ? 48.026 9.010 -91.214 1.00 47.38 307 VAL A N 1
ATOM 2456 C CA . VAL A 1 307 ? 48.000 7.693 -91.913 1.00 47.38 307 VAL A CA 1
ATOM 2457 C C . VAL A 1 307 ? 47.493 6.468 -91.131 1.00 47.38 307 VAL A C 1
ATOM 2459 O O . VAL A 1 307 ? 46.476 5.918 -91.548 1.00 47.38 307 VAL A O 1
ATOM 2462 N N . GLU A 1 308 ? 48.062 6.071 -89.982 1.00 53.94 308 GLU A N 1
ATOM 2463 C CA . GLU A 1 308 ? 47.444 5.009 -89.130 1.00 53.94 308 GLU A CA 1
ATOM 2464 C C . GLU A 1 308 ? 46.059 5.418 -88.583 1.00 53.94 308 GLU A C 1
ATOM 2466 O O . GLU A 1 308 ? 45.287 4.598 -88.086 1.00 53.94 308 GLU A O 1
ATOM 2471 N N . MET A 1 309 ? 45.742 6.706 -88.748 1.00 51.34 309 MET A N 1
ATOM 2472 C CA . MET A 1 309 ? 44.458 7.359 -88.539 1.00 51.34 309 MET A CA 1
ATOM 2473 C C . MET A 1 309 ? 43.255 6.435 -88.688 1.00 51.34 309 MET A C 1
ATOM 2475 O O . MET A 1 309 ? 42.639 6.158 -87.676 1.00 51.34 309 MET A O 1
ATOM 2479 N N . VAL A 1 310 ? 42.879 5.971 -89.887 1.00 52.09 310 VAL A N 1
ATOM 2480 C CA . VAL A 1 310 ? 41.531 5.402 -90.134 1.00 52.09 310 VAL A CA 1
ATOM 2481 C C . VAL A 1 310 ? 41.143 4.293 -89.138 1.00 52.09 310 VAL A C 1
ATOM 2483 O O . VAL A 1 310 ? 40.008 4.276 -88.666 1.00 52.09 310 VAL A O 1
ATOM 2486 N N . THR A 1 311 ? 42.085 3.445 -88.719 1.00 65.12 311 THR A N 1
ATOM 2487 C CA . THR A 1 311 ? 41.861 2.450 -87.655 1.00 65.12 311 THR A CA 1
ATOM 2488 C C . THR A 1 311 ? 41.659 3.118 -86.291 1.00 65.12 311 THR A C 1
ATOM 2490 O O . THR A 1 311 ? 40.669 2.856 -85.605 1.00 65.12 311 THR A O 1
ATOM 2493 N N . ALA A 1 312 ? 42.529 4.064 -85.933 1.00 62.69 312 ALA A N 1
ATOM 2494 C CA . ALA A 1 312 ? 42.370 4.907 -84.753 1.00 62.69 312 ALA A CA 1
ATOM 2495 C C . ALA A 1 312 ? 41.085 5.768 -84.764 1.00 62.69 312 ALA A C 1
ATOM 2497 O O . ALA A 1 312 ? 40.633 6.119 -83.682 1.00 62.69 312 ALA A O 1
ATOM 2498 N N . ALA A 1 313 ? 40.445 6.074 -85.911 1.00 65.69 313 ALA A N 1
ATOM 2499 C CA . ALA A 1 313 ? 39.130 6.747 -85.921 1.00 65.69 313 ALA A CA 1
ATOM 2500 C C . ALA A 1 313 ? 38.093 5.865 -85.248 1.00 65.69 313 ALA A C 1
ATOM 2502 O O . ALA A 1 313 ? 37.343 6.347 -84.411 1.00 65.69 313 ALA A O 1
ATOM 2503 N N . SER A 1 314 ? 38.041 4.586 -85.631 1.00 69.88 314 SER A N 1
ATOM 2504 C CA . SER A 1 314 ? 37.049 3.656 -85.094 1.00 69.88 314 SER A CA 1
ATOM 2505 C C . SER A 1 314 ? 37.244 3.439 -83.593 1.00 69.88 314 SER A C 1
ATOM 2507 O O . SER A 1 314 ? 36.277 3.558 -82.847 1.00 69.88 314 SER A O 1
ATOM 2509 N N . ILE A 1 315 ? 38.495 3.263 -83.148 1.00 77.69 315 ILE A N 1
ATOM 2510 C CA . ILE A 1 315 ? 38.858 3.110 -81.731 1.00 77.69 315 ILE A CA 1
ATOM 2511 C C . ILE A 1 315 ? 38.508 4.377 -80.936 1.00 77.69 315 ILE A C 1
ATOM 2513 O O . ILE A 1 315 ? 37.883 4.293 -79.880 1.00 77.69 315 ILE A O 1
ATOM 2517 N N . LEU A 1 316 ? 38.859 5.556 -81.459 1.00 79.31 316 LEU A N 1
ATOM 2518 C CA . LEU A 1 316 ? 38.559 6.851 -80.845 1.00 79.31 316 LEU A CA 1
ATOM 2519 C C . LEU A 1 316 ? 37.052 7.117 -80.771 1.00 79.31 316 LEU A C 1
ATOM 2521 O O . LEU A 1 316 ? 36.567 7.570 -79.744 1.00 79.31 316 LEU A O 1
ATOM 2525 N N . VAL A 1 317 ? 36.305 6.775 -81.823 1.00 80.62 317 VAL A N 1
ATOM 2526 C CA . VAL A 1 317 ? 34.837 6.834 -81.863 1.00 80.62 317 VAL A CA 1
ATOM 2527 C C . VAL A 1 317 ? 34.221 5.915 -80.808 1.00 80.62 317 VAL A C 1
ATOM 2529 O O . VAL A 1 317 ? 33.324 6.349 -80.088 1.00 80.62 317 VAL A O 1
ATOM 2532 N N . THR A 1 318 ? 34.686 4.670 -80.664 1.00 79.44 318 THR A N 1
ATOM 2533 C CA . THR A 1 318 ? 34.181 3.779 -79.606 1.00 79.44 318 THR A CA 1
ATOM 2534 C C . THR A 1 318 ? 34.520 4.299 -78.214 1.00 79.44 318 THR A C 1
ATOM 2536 O O . THR A 1 318 ? 33.627 4.373 -77.376 1.00 79.44 318 THR A O 1
ATOM 2539 N N . LEU A 1 319 ? 35.762 4.733 -77.983 1.00 81.12 319 LEU A N 1
ATOM 2540 C CA . LEU A 1 319 ? 36.225 5.180 -76.670 1.00 81.12 319 LEU A CA 1
ATOM 2541 C C . LEU A 1 319 ? 35.578 6.512 -76.256 1.00 81.12 319 LEU A C 1
ATOM 2543 O O . LEU A 1 319 ? 35.195 6.665 -75.102 1.00 81.12 319 LEU A O 1
ATOM 2547 N N . HIS A 1 320 ? 35.362 7.438 -77.194 1.00 82.81 320 HIS A N 1
ATOM 2548 C CA . HIS A 1 320 ? 34.589 8.657 -76.953 1.00 82.81 320 HIS A CA 1
ATOM 2549 C C . HIS A 1 320 ? 33.144 8.343 -76.563 1.00 82.81 320 HIS A C 1
ATOM 2551 O O . HIS A 1 320 ? 32.664 8.829 -75.545 1.00 82.81 320 HIS A O 1
ATOM 2557 N N . ASN A 1 321 ? 32.452 7.507 -77.343 1.00 82.50 321 ASN A N 1
ATOM 2558 C CA . ASN A 1 321 ? 31.055 7.169 -77.068 1.00 82.50 321 ASN A CA 1
ATOM 2559 C C . ASN A 1 321 ? 30.907 6.378 -75.746 1.00 82.50 321 ASN A C 1
ATOM 2561 O O . ASN A 1 321 ? 29.939 6.592 -75.022 1.00 82.50 321 ASN A O 1
ATOM 2565 N N . GLN A 1 322 ? 31.886 5.539 -75.384 1.00 82.69 322 GLN A N 1
ATOM 2566 C CA . GLN A 1 322 ? 31.942 4.856 -74.083 1.00 82.69 322 GLN A CA 1
ATOM 2567 C C . GLN A 1 322 ? 32.200 5.820 -72.917 1.00 82.69 322 GLN A C 1
ATOM 2569 O O . GLN A 1 322 ? 31.522 5.729 -71.897 1.00 82.69 322 GLN A O 1
ATOM 2574 N N . LEU A 1 323 ? 33.132 6.770 -73.055 1.00 82.69 323 LEU A N 1
ATOM 2575 C CA . LEU A 1 323 ? 33.334 7.818 -72.048 1.00 82.69 323 LEU A CA 1
ATOM 2576 C C . LEU A 1 323 ? 32.084 8.693 -71.904 1.00 82.69 323 LEU A C 1
ATOM 2578 O O . LEU A 1 323 ? 31.690 8.998 -70.784 1.00 82.69 323 LEU A O 1
ATOM 2582 N N . GLN A 1 324 ? 31.426 9.049 -73.011 1.00 82.62 324 GLN A N 1
ATOM 2583 C CA . GLN A 1 324 ? 30.174 9.804 -73.009 1.00 82.62 324 GLN A CA 1
ATOM 2584 C C . GLN A 1 324 ? 29.078 9.055 -72.234 1.00 82.62 324 GLN A C 1
ATOM 2586 O O . GLN A 1 324 ? 28.365 9.667 -71.443 1.00 82.62 324 GLN A O 1
ATOM 2591 N N . GLU A 1 325 ? 28.958 7.739 -72.415 1.00 79.69 325 GLU A N 1
ATOM 2592 C CA . GLU A 1 325 ? 28.006 6.908 -71.667 1.00 79.69 325 GLU A CA 1
ATOM 2593 C C . GLU A 1 325 ? 28.371 6.804 -70.180 1.00 79.69 325 GLU A C 1
ATOM 2595 O O . GLU A 1 325 ? 27.508 7.040 -69.338 1.00 79.69 325 GLU A O 1
ATOM 2600 N N . LEU A 1 326 ? 29.650 6.605 -69.839 1.00 80.19 326 LEU A N 1
ATOM 2601 C CA . LEU A 1 326 ? 30.122 6.624 -68.448 1.00 80.19 326 LEU A CA 1
ATOM 2602 C C . LEU A 1 326 ? 29.895 7.979 -67.756 1.00 80.19 326 LEU A C 1
ATOM 2604 O O . LEU A 1 326 ? 29.545 8.008 -66.580 1.00 80.19 326 LEU A O 1
ATOM 2608 N N . ILE A 1 327 ? 30.046 9.102 -68.464 1.00 78.38 327 ILE A N 1
ATOM 2609 C CA . ILE A 1 327 ? 29.773 10.452 -67.937 1.00 78.38 327 ILE A CA 1
ATOM 2610 C C . ILE A 1 327 ? 28.270 10.685 -67.786 1.00 78.38 327 ILE A C 1
ATOM 2612 O O . ILE A 1 327 ? 27.846 11.307 -66.814 1.00 78.38 327 ILE A O 1
ATOM 2616 N N . LEU A 1 328 ? 27.447 10.160 -68.697 1.00 73.62 328 LEU A N 1
ATOM 2617 C CA . LEU A 1 328 ? 25.991 10.201 -68.563 1.00 73.62 328 LEU A CA 1
ATOM 2618 C C . LEU A 1 328 ? 25.501 9.335 -67.394 1.00 73.62 328 LEU A C 1
ATOM 2620 O O . LEU A 1 328 ? 24.575 9.751 -66.706 1.00 73.62 328 LEU A O 1
ATOM 2624 N N . ASP A 1 329 ? 26.122 8.189 -67.111 1.00 71.00 329 ASP A N 1
ATOM 2625 C CA . ASP A 1 329 ? 25.745 7.317 -65.988 1.00 71.00 329 ASP A CA 1
ATOM 2626 C C . ASP A 1 329 ? 26.295 7.803 -64.639 1.00 71.00 329 ASP A C 1
ATOM 2628 O O . ASP A 1 329 ? 25.568 7.817 -63.636 1.00 71.00 329 ASP A O 1
ATOM 2632 N N . ALA A 1 330 ? 27.522 8.331 -64.615 1.00 70.25 330 ALA A N 1
ATOM 2633 C CA . ALA A 1 330 ? 28.031 9.104 -63.486 1.00 70.25 330 ALA A CA 1
ATOM 2634 C C . ALA A 1 330 ? 27.154 10.344 -63.234 1.00 70.25 330 ALA A C 1
ATOM 2636 O O . ALA A 1 330 ? 26.813 10.634 -62.094 1.00 70.25 330 ALA A O 1
ATOM 2637 N N . GLY A 1 331 ? 26.705 11.036 -64.286 1.00 68.81 331 GLY A N 1
ATOM 2638 C CA . GLY A 1 331 ? 25.802 12.188 -64.211 1.00 68.81 331 GLY A CA 1
ATOM 2639 C C . GLY A 1 331 ? 24.388 11.837 -63.732 1.00 68.81 331 GLY A C 1
ATOM 2640 O O . GLY A 1 331 ? 23.839 12.550 -62.891 1.00 68.81 331 GLY A O 1
ATOM 2641 N N . ARG A 1 332 ? 23.817 10.716 -64.196 1.00 67.38 332 ARG A N 1
ATOM 2642 C CA . ARG A 1 332 ? 22.525 10.173 -63.732 1.00 67.38 332 ARG A CA 1
ATOM 2643 C C . ARG A 1 332 ? 22.568 9.810 -62.246 1.00 67.38 332 ARG A C 1
ATOM 2645 O O . ARG A 1 332 ? 21.673 10.194 -61.501 1.00 67.38 332 ARG A O 1
ATOM 2652 N N . SER A 1 333 ? 23.638 9.158 -61.788 1.00 63.28 333 SER A N 1
ATOM 2653 C CA . SER A 1 333 ? 23.866 8.914 -60.353 1.00 63.28 333 SER A CA 1
ATOM 2654 C C . SER A 1 333 ? 24.236 10.189 -59.570 1.00 63.28 333 SER A C 1
ATOM 2656 O O . SER A 1 333 ? 24.013 10.268 -58.354 1.00 63.28 333 SER A O 1
ATOM 2658 N N . HIS A 1 334 ? 24.722 11.237 -60.246 1.00 59.00 334 HIS A N 1
ATOM 2659 C CA . HIS A 1 334 ? 24.988 12.529 -59.618 1.00 59.00 334 HIS A CA 1
ATOM 2660 C C . HIS A 1 334 ? 23.735 13.363 -59.320 1.00 59.00 334 HIS A C 1
ATOM 2662 O O . HIS A 1 334 ? 23.701 14.081 -58.320 1.00 59.00 334 HIS A O 1
ATOM 2668 N N . ASN A 1 335 ? 22.715 13.272 -60.175 1.00 56.25 335 ASN A N 1
ATOM 2669 C CA . ASN A 1 335 ? 21.584 14.199 -60.224 1.00 56.25 335 ASN A CA 1
ATOM 2670 C C . ASN A 1 335 ? 20.223 13.508 -60.007 1.00 56.25 335 ASN A C 1
ATOM 2672 O O . ASN A 1 335 ? 19.272 13.760 -60.730 1.00 56.25 335 ASN A O 1
ATOM 2676 N N . THR A 1 336 ? 20.074 12.703 -58.951 1.00 51.53 336 THR A N 1
ATOM 2677 C CA . THR A 1 336 ? 18.814 11.998 -58.601 1.00 51.53 336 THR A CA 1
ATOM 2678 C C . THR A 1 336 ? 17.636 12.894 -58.153 1.00 51.53 336 THR A C 1
ATOM 2680 O O . THR A 1 336 ? 16.673 12.399 -57.560 1.00 51.53 336 THR A O 1
ATOM 2683 N N . LYS A 1 337 ? 17.750 14.210 -58.376 1.00 51.78 337 LYS A N 1
ATOM 2684 C CA . LYS A 1 337 ? 16.757 15.275 -58.129 1.00 51.78 337 LYS A CA 1
ATOM 2685 C C . LYS A 1 337 ? 16.868 16.398 -59.180 1.00 51.78 337 LYS A C 1
ATOM 2687 O O . LYS A 1 337 ? 16.598 17.560 -58.858 1.00 51.78 337 LYS A O 1
ATOM 2692 N N . ARG A 1 338 ? 17.439 16.121 -60.363 1.00 49.88 338 ARG A N 1
ATOM 2693 C CA . ARG A 1 338 ? 17.799 17.153 -61.339 1.00 49.88 338 ARG A CA 1
ATOM 2694 C C . ARG A 1 338 ? 17.987 16.607 -62.764 1.00 49.88 338 ARG A C 1
ATOM 2696 O O . ARG A 1 338 ? 19.123 16.538 -63.232 1.00 49.88 338 ARG A O 1
ATOM 2703 N N . GLU A 1 339 ? 16.880 16.387 -63.487 1.00 48.16 339 GLU A N 1
ATOM 2704 C CA . GLU A 1 339 ? 16.864 16.137 -64.944 1.00 48.16 339 GLU A CA 1
ATOM 2705 C C . GLU A 1 339 ? 17.960 16.931 -65.671 1.00 48.16 339 GLU A C 1
ATOM 2707 O O . GLU A 1 339 ? 18.091 18.155 -65.517 1.00 48.16 339 GLU A O 1
ATOM 2712 N N . LEU A 1 340 ? 18.715 16.236 -66.515 1.00 46.38 340 LEU A N 1
ATOM 2713 C CA . LEU A 1 340 ? 19.608 16.865 -67.474 1.00 46.38 340 LEU A CA 1
ATOM 2714 C C . LEU A 1 340 ? 18.764 17.360 -68.651 1.00 46.38 340 LEU A C 1
ATOM 2716 O O . LEU A 1 340 ? 18.252 16.554 -69.426 1.00 46.38 340 LEU A O 1
ATOM 2720 N N . SER A 1 341 ? 18.640 18.685 -68.791 1.00 41.66 341 SER A N 1
ATOM 2721 C CA . SER A 1 341 ? 17.905 19.317 -69.897 1.00 41.66 341 SER A CA 1
ATOM 2722 C C . SER A 1 341 ? 18.261 18.666 -71.247 1.00 41.66 341 SER A C 1
ATOM 2724 O O . SER A 1 341 ? 19.450 18.620 -71.591 1.00 41.66 341 SER A O 1
ATOM 2726 N N . PRO A 1 342 ? 17.275 18.225 -72.058 1.00 44.47 342 PRO A N 1
ATOM 2727 C CA . PRO A 1 342 ? 17.531 17.557 -73.339 1.00 44.47 342 PRO A CA 1
ATOM 2728 C C . PRO A 1 342 ? 18.409 18.360 -74.312 1.00 44.47 342 PRO A C 1
ATOM 2730 O O . PRO A 1 342 ? 19.060 17.792 -75.189 1.00 44.47 342 PRO A O 1
ATOM 2733 N N . VAL A 1 343 ? 18.473 19.685 -74.147 1.00 43.94 343 VAL A N 1
ATOM 2734 C CA . VAL A 1 343 ? 19.307 20.580 -74.965 1.00 43.94 343 VAL A CA 1
ATOM 2735 C C . VAL A 1 343 ? 20.802 20.438 -74.639 1.00 43.94 343 VAL A C 1
ATOM 2737 O O . VAL A 1 343 ? 21.623 20.565 -75.542 1.00 43.94 343 VAL A O 1
ATOM 2740 N N . ALA A 1 344 ? 21.174 20.095 -73.400 1.00 44.81 344 ALA A N 1
ATOM 2741 C CA . ALA A 1 344 ? 22.565 19.787 -73.044 1.00 44.81 344 ALA A CA 1
ATOM 2742 C C . ALA A 1 344 ? 23.002 18.430 -73.625 1.00 44.81 344 ALA A C 1
ATOM 2744 O O . ALA A 1 344 ? 24.069 18.315 -74.225 1.00 44.81 344 ALA A O 1
ATOM 2745 N N . VAL A 1 345 ? 22.118 17.426 -73.557 1.00 48.19 345 VAL A N 1
ATOM 2746 C CA . VAL A 1 345 ? 22.310 16.113 -74.207 1.00 48.19 345 VAL A CA 1
ATOM 2747 C C . VAL A 1 345 ? 22.443 16.253 -75.735 1.00 48.19 345 VAL A C 1
ATOM 2749 O O . VAL A 1 345 ? 23.092 15.435 -76.379 1.00 48.19 345 VAL A O 1
ATOM 2752 N N . SER A 1 346 ? 21.894 17.325 -76.317 1.00 45.16 346 SER A N 1
ATOM 2753 C CA . SER A 1 346 ? 21.961 17.616 -77.756 1.00 45.16 346 SER A CA 1
ATOM 2754 C C . SER A 1 346 ? 23.290 18.223 -78.241 1.00 45.16 346 SER A C 1
ATOM 2756 O O . SER A 1 346 ? 23.451 18.369 -79.451 1.00 45.16 346 SER A O 1
ATOM 2758 N N . GLN A 1 347 ? 24.230 18.585 -77.355 1.00 51.62 347 GLN A N 1
ATOM 2759 C CA . GLN A 1 347 ? 25.544 19.138 -77.750 1.00 51.62 347 GLN A CA 1
ATOM 2760 C C . GLN A 1 347 ? 26.702 18.132 -77.663 1.00 51.62 347 GLN A C 1
ATOM 2762 O O . GLN A 1 347 ? 27.701 18.298 -78.363 1.00 51.62 347 GLN A O 1
ATOM 2767 N N . LEU A 1 348 ? 26.561 17.053 -76.884 1.00 53.38 348 LEU A N 1
ATOM 2768 C CA . LEU A 1 348 ? 27.503 15.929 -76.889 1.00 53.38 348 LEU A CA 1
ATOM 2769 C C . LEU A 1 348 ? 27.257 15.052 -78.127 1.00 53.38 348 LEU A C 1
ATOM 2771 O O . LEU A 1 348 ? 26.604 14.004 -78.085 1.00 53.38 348 LEU A O 1
ATOM 2775 N N . THR A 1 349 ? 27.748 15.540 -79.263 1.00 56.41 349 THR A N 1
ATOM 2776 C CA . THR A 1 349 ? 27.606 14.903 -80.572 1.00 56.41 349 THR A CA 1
ATOM 2777 C C . THR A 1 349 ? 28.326 13.555 -80.573 1.00 56.41 349 THR A C 1
ATOM 2779 O O . THR A 1 349 ? 29.536 13.524 -80.767 1.00 56.41 349 THR A O 1
ATOM 2782 N N . ARG A 1 350 ? 27.588 12.440 -80.394 1.00 63.34 350 ARG A N 1
ATOM 2783 C CA . ARG A 1 350 ? 28.133 11.069 -80.508 1.00 63.34 350 ARG A CA 1
ATOM 2784 C C . ARG A 1 350 ? 29.070 10.997 -81.713 1.00 63.34 350 ARG A C 1
ATOM 2786 O O . ARG A 1 350 ? 28.610 11.160 -82.851 1.00 63.34 350 ARG A O 1
ATOM 2793 N N . LEU A 1 351 ? 30.358 10.768 -81.468 1.00 68.12 351 LEU A N 1
ATOM 2794 C CA . LEU A 1 351 ? 31.378 10.880 -82.501 1.00 68.12 351 LEU A CA 1
ATOM 2795 C C . LEU A 1 351 ? 31.117 9.832 -83.590 1.00 68.12 351 LEU A C 1
ATOM 2797 O O . LEU A 1 351 ? 30.893 8.652 -83.309 1.00 68.12 351 LEU A O 1
ATOM 2801 N N . ARG A 1 352 ? 31.094 10.276 -84.850 1.00 68.12 352 ARG A N 1
ATOM 2802 C CA . ARG A 1 352 ? 30.789 9.456 -86.031 1.00 68.12 352 ARG A CA 1
ATOM 2803 C C . ARG A 1 352 ? 31.915 9.569 -87.045 1.00 68.12 352 ARG A C 1
ATOM 2805 O O . ARG A 1 352 ? 32.358 10.674 -87.349 1.00 68.12 352 ARG A O 1
ATOM 2812 N N . LEU A 1 353 ? 32.310 8.431 -87.619 1.00 64.00 353 LEU A N 1
ATOM 2813 C CA . LEU A 1 353 ? 33.207 8.392 -88.774 1.00 64.00 353 LEU A CA 1
ATOM 2814 C C . LEU A 1 353 ? 32.647 9.286 -89.904 1.00 64.00 353 LEU A C 1
ATOM 2816 O O . LEU A 1 353 ? 31.450 9.182 -90.202 1.00 64.00 353 LEU A O 1
ATOM 2820 N N . PRO A 1 354 ? 33.471 10.104 -90.585 1.00 61.22 354 PRO A N 1
ATOM 2821 C CA . PRO A 1 354 ? 33.034 10.847 -91.763 1.00 61.22 354 PRO A CA 1
ATOM 2822 C C . PRO A 1 354 ? 32.503 9.894 -92.846 1.00 61.22 354 PRO A C 1
ATOM 2824 O O . PRO A 1 354 ? 33.221 9.028 -93.348 1.00 61.22 354 PRO A O 1
ATOM 2827 N N . THR A 1 355 ? 31.228 10.048 -93.214 1.00 55.97 355 THR A N 1
ATOM 2828 C CA . THR A 1 355 ? 30.449 9.049 -93.979 1.00 55.97 355 THR A CA 1
ATOM 2829 C C . THR A 1 355 ? 30.970 8.798 -95.403 1.00 55.97 355 THR A C 1
ATOM 2831 O O . THR A 1 355 ? 30.610 7.808 -96.030 1.00 55.97 355 THR A O 1
ATOM 2834 N N . ALA A 1 356 ? 31.875 9.646 -95.899 1.00 51.41 356 ALA A N 1
ATOM 2835 C CA . ALA A 1 356 ? 32.543 9.493 -97.193 1.00 51.41 356 ALA A CA 1
ATOM 2836 C C . ALA A 1 356 ? 33.555 8.324 -97.263 1.00 51.41 356 ALA A C 1
ATOM 2838 O O . ALA A 1 356 ? 34.075 8.043 -98.339 1.00 51.41 356 ALA A O 1
ATOM 2839 N N . ALA A 1 357 ? 33.865 7.652 -96.147 1.00 50.75 357 ALA A N 1
ATOM 2840 C CA . ALA A 1 357 ? 34.924 6.638 -96.081 1.00 50.75 357 ALA A CA 1
ATOM 2841 C C . ALA A 1 357 ? 34.468 5.170 -96.255 1.00 50.75 357 ALA A C 1
ATOM 2843 O O . ALA A 1 357 ? 35.321 4.286 -96.278 1.00 50.75 357 ALA A O 1
ATOM 2844 N N . THR A 1 358 ? 33.160 4.878 -96.309 1.00 47.22 358 THR A N 1
ATOM 2845 C CA . THR A 1 358 ? 32.640 3.509 -96.056 1.00 47.22 358 THR A CA 1
ATOM 2846 C C . THR A 1 358 ? 31.619 2.947 -97.053 1.00 47.22 358 THR A C 1
ATOM 2848 O O . THR A 1 358 ? 31.230 1.791 -96.902 1.00 47.22 358 THR A O 1
ATOM 2851 N N . VAL A 1 359 ? 31.207 3.681 -98.096 1.00 47.97 359 VAL A N 1
ATOM 2852 C CA . VAL A 1 359 ? 30.302 3.154 -99.141 1.00 47.97 359 VAL A CA 1
ATOM 2853 C C . VAL A 1 359 ? 30.813 3.533 -100.530 1.00 47.97 359 VAL A C 1
ATOM 2855 O O . VAL A 1 359 ? 31.020 4.707 -100.823 1.00 47.97 359 VAL A O 1
ATOM 2858 N N . GLY A 1 360 ? 31.022 2.536 -101.392 1.00 39.28 360 GLY A N 1
ATOM 2859 C CA . GLY A 1 360 ? 31.565 2.739 -102.734 1.00 39.28 360 GLY A CA 1
ATOM 2860 C C . GLY A 1 360 ? 30.499 3.078 -103.775 1.00 39.28 360 GLY A C 1
ATOM 2861 O O . GLY A 1 360 ? 29.780 2.189 -104.226 1.00 39.28 360 GLY A O 1
ATOM 2862 N N . ALA A 1 361 ? 30.459 4.335 -104.217 1.00 42.78 361 ALA A N 1
ATOM 2863 C CA . ALA A 1 361 ? 29.860 4.740 -105.487 1.00 42.78 361 ALA A CA 1
ATOM 2864 C C . ALA A 1 361 ? 30.559 5.994 -106.044 1.00 42.78 361 ALA A C 1
ATOM 2866 O O . ALA A 1 361 ? 31.048 6.841 -105.305 1.00 42.78 361 ALA A O 1
ATOM 2867 N N . THR A 1 362 ? 30.607 6.072 -107.369 1.00 41.19 362 THR A N 1
ATOM 2868 C CA . THR A 1 362 ? 31.177 7.128 -108.223 1.00 41.19 362 THR A CA 1
ATOM 2869 C C . THR A 1 362 ? 30.890 8.588 -107.821 1.00 41.19 362 THR A C 1
ATOM 2871 O O . THR A 1 362 ? 29.756 8.889 -107.457 1.00 41.19 362 THR A O 1
ATOM 2874 N N . ALA A 1 363 ? 31.863 9.470 -108.123 1.00 44.91 363 ALA A N 1
ATOM 2875 C CA . ALA A 1 363 ? 31.821 10.948 -108.232 1.00 44.91 363 ALA A CA 1
ATOM 2876 C C . ALA A 1 363 ? 32.518 11.774 -107.119 1.00 44.91 363 ALA A C 1
ATOM 2878 O O . ALA A 1 363 ? 31.911 12.210 -106.148 1.00 44.91 363 ALA A O 1
ATOM 2879 N N . ASP A 1 364 ? 33.803 12.064 -107.349 1.00 40.97 364 ASP A N 1
ATOM 2880 C CA . ASP A 1 364 ? 34.433 13.394 -107.234 1.00 40.97 364 ASP A CA 1
ATOM 2881 C C . ASP A 1 364 ? 34.208 14.246 -105.963 1.00 40.97 364 ASP A C 1
ATOM 2883 O O . ASP A 1 364 ? 34.153 15.475 -106.026 1.00 40.97 364 ASP A O 1
ATOM 2887 N N . SER A 1 365 ? 34.197 13.628 -104.778 1.00 44.22 365 SER A N 1
ATOM 2888 C CA . SER A 1 365 ? 34.360 14.339 -103.497 1.00 44.22 365 SER A CA 1
ATOM 2889 C C . SER A 1 365 ? 35.490 13.746 -102.644 1.00 44.22 365 SER A C 1
ATOM 2891 O O . SER A 1 365 ? 35.264 13.173 -101.576 1.00 44.22 365 SER A O 1
ATOM 2893 N N . SER A 1 366 ? 36.735 13.860 -103.117 1.00 45.78 366 SER A N 1
ATOM 2894 C CA . SER A 1 366 ? 37.910 13.385 -102.378 1.00 45.78 366 SER A CA 1
ATOM 2895 C C . SER A 1 366 ? 38.132 14.195 -101.093 1.00 45.78 366 SER A C 1
ATOM 2897 O O . SER A 1 366 ? 38.605 15.333 -101.152 1.00 45.78 366 SER A O 1
ATOM 2899 N N . PHE A 1 367 ? 37.846 13.603 -99.929 1.00 52.84 367 PHE A N 1
ATOM 2900 C CA . PHE A 1 367 ? 38.280 14.149 -98.638 1.00 52.84 367 PHE A CA 1
ATOM 2901 C C . PHE A 1 367 ? 39.805 14.320 -98.645 1.00 52.84 367 PHE A C 1
ATOM 2903 O O . PHE A 1 367 ? 40.547 13.357 -98.842 1.00 52.84 367 PHE A O 1
ATOM 2910 N N . THR A 1 368 ? 40.290 15.544 -98.437 1.00 58.75 368 THR A N 1
ATOM 2911 C CA . THR A 1 368 ? 41.737 15.784 -98.381 1.00 58.75 368 THR A CA 1
ATOM 2912 C C . THR A 1 368 ? 42.317 15.202 -97.085 1.00 58.75 368 THR A C 1
ATOM 2914 O O . THR A 1 368 ? 41.664 15.278 -96.037 1.00 58.75 368 THR A O 1
ATOM 2917 N N . PRO A 1 369 ? 43.561 14.678 -97.088 1.00 56.66 369 PRO A N 1
ATOM 2918 C CA . PRO A 1 369 ? 44.193 14.167 -95.869 1.00 56.66 369 PRO A CA 1
ATOM 2919 C C . PRO A 1 369 ? 44.244 15.188 -94.722 1.00 56.66 369 PRO A C 1
ATOM 2921 O O . PRO A 1 369 ? 44.184 14.800 -93.561 1.00 56.66 369 PRO A O 1
ATOM 2924 N N . GLY A 1 370 ? 44.280 16.492 -95.030 1.00 64.19 370 GLY A N 1
ATOM 2925 C CA . GLY A 1 370 ? 44.205 17.565 -94.033 1.00 64.19 370 GLY A CA 1
ATOM 2926 C C . GLY A 1 370 ? 42.840 17.691 -93.343 1.00 64.19 370 GLY A C 1
ATOM 2927 O O . GLY A 1 370 ? 42.802 17.960 -92.147 1.00 64.19 370 GLY A O 1
ATOM 2928 N N . GLN A 1 371 ? 41.728 17.440 -94.045 1.00 67.06 371 GLN A N 1
ATOM 2929 C CA . GLN A 1 371 ? 40.380 17.460 -93.455 1.00 67.06 371 GLN A CA 1
ATOM 2930 C C . GLN A 1 371 ? 40.150 16.268 -92.525 1.00 67.06 371 GLN A C 1
ATOM 2932 O O . GLN A 1 371 ? 39.621 16.443 -91.429 1.00 67.06 371 GLN A O 1
ATOM 2937 N N . LEU A 1 372 ? 40.595 15.069 -92.925 1.00 65.50 372 LEU A N 1
ATOM 2938 C CA . LEU A 1 372 ? 40.619 13.920 -92.018 1.00 65.50 372 LEU A CA 1
ATOM 2939 C C . LEU A 1 372 ? 41.552 14.219 -90.832 1.00 65.50 372 LEU A C 1
ATOM 2941 O O . LEU A 1 372 ? 41.151 14.045 -89.686 1.00 65.50 372 LEU A O 1
ATOM 2945 N N . GLY A 1 373 ? 42.732 14.786 -91.117 1.00 64.25 373 GLY A N 1
ATOM 2946 C CA . GLY A 1 373 ? 43.655 15.405 -90.164 1.00 64.25 373 GLY A CA 1
ATOM 2947 C C . GLY A 1 373 ? 42.945 16.188 -89.062 1.00 64.25 373 GLY A C 1
ATOM 2948 O O . GLY A 1 373 ? 43.035 15.808 -87.898 1.00 64.25 373 GLY A O 1
ATOM 2949 N N . GLN A 1 374 ? 42.209 17.237 -89.440 1.00 69.12 374 GLN A N 1
ATOM 2950 C CA . GLN A 1 374 ? 41.488 18.133 -88.530 1.00 69.12 374 GLN A CA 1
ATOM 2951 C C . GLN A 1 374 ? 40.310 17.471 -87.805 1.00 69.12 374 GLN A C 1
ATOM 2953 O O . GLN A 1 374 ? 40.169 17.691 -86.604 1.00 69.12 374 GLN A O 1
ATOM 2958 N N . TRP A 1 375 ? 39.501 16.640 -88.477 1.00 78.50 375 TRP A N 1
ATOM 2959 C CA . TRP A 1 375 ? 38.405 15.910 -87.818 1.00 78.50 375 TRP A CA 1
ATOM 2960 C C . TRP A 1 375 ? 38.939 15.044 -86.675 1.00 78.50 375 TRP A C 1
ATOM 2962 O O . TRP A 1 375 ? 38.477 15.140 -85.540 1.00 78.50 375 TRP A O 1
ATOM 2972 N N . PHE A 1 376 ? 39.994 14.272 -86.950 1.00 73.06 376 PHE A N 1
ATOM 2973 C CA . PHE A 1 376 ? 40.703 13.511 -85.927 1.00 73.06 376 PHE A CA 1
ATOM 2974 C C . PHE A 1 376 ? 41.230 14.402 -84.825 1.00 73.06 376 PHE A C 1
ATOM 2976 O O . PHE A 1 376 ? 41.205 14.011 -83.660 1.00 73.06 376 PHE A O 1
ATOM 2983 N N . ALA A 1 377 ? 41.818 15.537 -85.208 1.00 71.69 377 ALA A N 1
ATOM 2984 C CA . ALA A 1 377 ? 42.473 16.472 -84.314 1.00 71.69 377 ALA A CA 1
ATOM 2985 C C . ALA A 1 377 ? 41.523 16.855 -83.181 1.00 71.69 377 ALA A C 1
ATOM 2987 O O . ALA A 1 377 ? 41.796 16.472 -82.042 1.00 71.69 377 ALA A O 1
ATOM 2988 N N . HIS A 1 378 ? 40.361 17.384 -83.565 1.00 76.50 378 HIS A N 1
ATOM 2989 C CA . HIS A 1 378 ? 39.229 17.690 -82.699 1.00 76.50 378 HIS A CA 1
ATOM 2990 C C . HIS A 1 378 ? 38.701 16.451 -81.955 1.00 76.50 378 HIS A C 1
ATOM 2992 O O . HIS A 1 378 ? 38.486 16.498 -80.754 1.00 76.50 378 HIS A O 1
ATOM 2998 N N . SER A 1 379 ? 38.634 15.286 -82.606 1.00 79.81 379 SER A N 1
ATOM 2999 C CA . SER A 1 379 ? 38.083 14.077 -81.971 1.00 79.81 379 SER A CA 1
ATOM 3000 C C . SER A 1 379 ? 38.848 13.599 -80.718 1.00 79.81 379 SER A C 1
ATOM 3002 O O . SER A 1 379 ? 38.231 13.040 -79.817 1.00 79.81 379 SER A O 1
ATOM 3004 N N . LEU A 1 380 ? 40.178 13.792 -80.605 1.00 78.44 380 LEU A N 1
ATOM 3005 C CA . LEU A 1 380 ? 40.883 13.528 -79.320 1.00 78.44 380 LEU A CA 1
ATOM 3006 C C . LEU A 1 380 ? 40.811 14.708 -78.353 1.00 78.44 380 LEU A C 1
ATOM 3008 O O . LEU A 1 380 ? 41.002 14.491 -77.169 1.00 78.44 380 LEU A O 1
ATOM 3012 N N . GLU A 1 381 ? 40.563 15.916 -78.841 1.00 78.56 381 GLU A N 1
ATOM 3013 C CA . GLU A 1 381 ? 40.334 17.123 -78.038 1.00 78.56 381 GLU A CA 1
ATOM 3014 C C . GLU A 1 381 ? 39.047 16.933 -77.221 1.00 78.56 381 GLU A C 1
ATOM 3016 O O . GLU A 1 381 ? 39.069 16.878 -75.993 1.00 78.56 381 GLU A O 1
ATOM 3021 N N . GLU A 1 382 ? 37.953 16.624 -77.922 1.00 80.69 382 GLU A N 1
ATOM 3022 C CA . GLU A 1 382 ? 36.655 16.256 -77.357 1.00 80.69 382 GLU A CA 1
ATOM 3023 C C . GLU A 1 382 ? 36.776 15.044 -76.413 1.00 80.69 382 GLU A C 1
ATOM 3025 O O . GLU A 1 382 ? 36.260 15.061 -75.299 1.00 80.69 382 GLU A O 1
ATOM 3030 N N . THR A 1 383 ? 37.515 13.999 -76.807 1.00 82.12 383 THR A N 1
ATOM 3031 C CA . THR A 1 383 ? 37.709 12.796 -75.969 1.00 82.12 383 THR A CA 1
ATOM 3032 C C . THR A 1 383 ? 38.599 13.048 -74.742 1.00 82.12 383 THR A C 1
ATOM 3034 O O . THR A 1 383 ? 38.361 12.465 -73.688 1.00 82.12 383 THR A O 1
ATOM 3037 N N . SER A 1 384 ? 39.594 13.933 -74.841 1.00 79.88 384 SER A N 1
ATOM 3038 C CA . SER A 1 384 ? 40.446 14.368 -73.724 1.00 79.88 384 SER A CA 1
ATOM 3039 C C . SER A 1 384 ? 39.626 15.142 -72.691 1.00 79.88 384 SER A C 1
ATOM 3041 O O . SER A 1 384 ? 39.688 14.844 -71.496 1.00 79.88 384 SER A O 1
ATOM 3043 N N . HIS A 1 385 ? 38.769 16.061 -73.152 1.00 79.81 385 HIS A N 1
ATOM 3044 C CA . HIS A 1 385 ? 37.780 16.720 -72.301 1.00 79.81 385 HIS A CA 1
ATOM 3045 C C . HIS A 1 385 ? 36.866 15.707 -71.594 1.00 79.81 385 HIS A C 1
ATOM 3047 O O . HIS A 1 385 ? 36.713 15.809 -70.378 1.00 79.81 385 HIS A O 1
ATOM 3053 N N . LEU A 1 386 ? 36.350 14.683 -72.290 1.00 83.94 386 LEU A N 1
ATOM 3054 C CA . LEU A 1 386 ? 35.548 13.635 -71.642 1.00 83.94 386 LEU A CA 1
ATOM 3055 C C . LEU A 1 386 ? 36.309 12.906 -70.517 1.00 83.94 386 LEU A C 1
ATOM 3057 O O . LEU A 1 386 ? 35.742 12.688 -69.450 1.00 83.94 386 LEU A O 1
ATOM 3061 N N . VAL A 1 387 ? 37.595 12.568 -70.680 1.00 80.44 387 VAL A N 1
ATOM 3062 C CA . VAL A 1 387 ? 38.380 11.939 -69.589 1.00 80.44 387 VAL A CA 1
ATOM 3063 C C . VAL A 1 387 ? 38.471 12.854 -68.357 1.00 80.44 387 VAL A C 1
ATOM 3065 O O . VAL A 1 387 ? 38.361 12.381 -67.220 1.00 80.44 387 VAL A O 1
ATOM 3068 N N . ILE A 1 388 ? 38.632 14.165 -68.561 1.00 79.56 388 ILE A N 1
ATOM 3069 C CA . ILE A 1 388 ? 38.683 15.163 -67.480 1.00 79.56 388 ILE A CA 1
ATOM 3070 C C . ILE A 1 388 ? 37.310 15.310 -66.802 1.00 79.56 388 ILE A C 1
ATOM 3072 O O . ILE A 1 388 ? 37.239 15.374 -65.572 1.00 79.56 388 ILE A O 1
ATOM 3076 N N . GLU A 1 389 ? 36.215 15.314 -67.566 1.00 78.69 389 GLU A N 1
ATOM 3077 C CA . GLU A 1 389 ? 34.856 15.354 -67.014 1.00 78.69 389 GLU A CA 1
ATOM 3078 C C . GLU A 1 389 ? 34.496 14.076 -66.249 1.00 78.69 389 GLU A C 1
ATOM 3080 O O . GLU A 1 389 ? 33.941 14.173 -65.154 1.00 78.69 389 GLU A O 1
ATOM 3085 N N . LEU A 1 390 ? 34.884 12.895 -66.743 1.00 78.75 390 LEU A N 1
ATOM 3086 C CA . LEU A 1 390 ? 34.693 11.628 -66.034 1.00 78.75 390 LEU A CA 1
ATOM 3087 C C . LEU A 1 390 ? 35.481 11.598 -64.719 1.00 78.75 390 LEU A C 1
ATOM 3089 O O . LEU A 1 390 ? 34.931 11.231 -63.683 1.00 78.75 390 LEU A O 1
ATOM 3093 N N . SER A 1 391 ? 36.737 12.053 -64.731 1.00 79.69 391 SER A N 1
ATOM 3094 C CA . SER A 1 391 ? 37.562 12.164 -63.518 1.00 79.69 391 SER A CA 1
ATOM 3095 C C . SER A 1 391 ? 36.924 13.105 -62.488 1.00 79.69 391 SER A C 1
ATOM 3097 O O . SER A 1 391 ? 36.853 12.777 -61.304 1.00 79.69 391 SER A O 1
ATOM 3099 N N . ARG A 1 392 ? 36.385 14.248 -62.941 1.00 77.62 392 ARG A N 1
ATOM 3100 C CA . ARG A 1 392 ? 35.647 15.198 -62.094 1.00 77.62 392 ARG A CA 1
ATOM 3101 C C . ARG A 1 392 ? 34.360 14.582 -61.531 1.00 77.62 392 ARG A C 1
ATOM 3103 O O . ARG A 1 392 ? 34.075 14.770 -60.351 1.00 77.62 392 ARG A O 1
ATOM 3110 N N . ALA A 1 393 ? 33.597 13.847 -62.339 1.00 74.56 393 ALA A N 1
ATOM 3111 C CA . ALA A 1 393 ? 32.360 13.195 -61.911 1.00 74.56 393 ALA A CA 1
ATOM 3112 C C . ALA A 1 393 ? 32.621 12.085 -60.876 1.00 74.56 393 ALA A C 1
ATOM 3114 O O . ALA A 1 393 ? 31.941 12.029 -59.853 1.00 74.56 393 ALA A O 1
ATOM 3115 N N . LEU A 1 394 ? 33.651 11.258 -61.087 1.00 76.88 394 LEU A N 1
ATOM 3116 C CA . LEU A 1 394 ? 34.075 10.226 -60.135 1.00 76.88 394 LEU A CA 1
ATOM 3117 C C . LEU A 1 394 ? 34.533 10.833 -58.800 1.00 76.88 394 LEU A C 1
ATOM 3119 O O . LEU A 1 394 ? 34.107 10.367 -57.745 1.00 76.88 394 LEU A O 1
ATOM 3123 N N . GLN A 1 395 ? 35.317 11.916 -58.827 1.00 82.94 395 GLN A N 1
ATOM 3124 C CA . GLN A 1 395 ? 35.751 12.606 -57.606 1.00 82.94 395 GLN A CA 1
ATOM 3125 C C . GLN A 1 395 ? 34.570 13.214 -56.823 1.00 82.94 395 GLN A C 1
ATOM 3127 O O . GLN A 1 395 ? 34.572 13.213 -55.592 1.00 82.94 395 GLN A O 1
ATOM 3132 N N . GLN A 1 396 ? 33.535 13.708 -57.514 1.00 78.81 396 GLN A N 1
ATOM 3133 C CA . GLN A 1 396 ? 32.318 14.205 -56.861 1.00 78.81 396 GLN A CA 1
ATOM 3134 C C . GLN A 1 396 ? 31.453 13.067 -56.285 1.00 78.81 396 GLN A C 1
ATOM 3136 O O . GLN A 1 396 ? 30.876 13.240 -55.210 1.00 78.81 396 GLN A O 1
ATOM 3141 N N . LEU A 1 397 ? 31.415 11.891 -56.926 1.00 74.31 397 LEU A N 1
ATOM 3142 C CA . LEU A 1 397 ? 30.793 10.687 -56.359 1.00 74.31 397 LEU A CA 1
ATOM 3143 C C . LEU A 1 397 ? 31.534 10.195 -55.103 1.00 74.31 397 LEU A C 1
ATOM 3145 O O . LEU A 1 397 ? 30.880 9.862 -54.119 1.00 74.31 397 LEU A O 1
ATOM 3149 N N . GLU A 1 398 ? 32.871 10.202 -55.095 1.00 79.56 398 GLU A N 1
ATOM 3150 C CA . GLU A 1 398 ? 33.683 9.817 -53.928 1.00 79.56 398 GLU A CA 1
ATOM 3151 C C . GLU A 1 398 ? 33.462 10.763 -52.732 1.00 79.56 398 GLU A C 1
ATOM 3153 O O . GLU A 1 398 ? 33.207 10.314 -51.615 1.00 79.56 398 GLU A O 1
ATOM 3158 N N . GLU A 1 399 ? 33.482 12.079 -52.965 1.00 77.62 399 GLU A N 1
ATOM 3159 C CA . GLU A 1 399 ? 33.164 13.092 -51.949 1.00 77.62 399 GLU A CA 1
ATOM 3160 C C . GLU A 1 399 ? 31.720 12.948 -51.431 1.00 77.62 399 GLU A C 1
ATOM 3162 O O . GLU A 1 399 ? 31.468 13.099 -50.234 1.00 77.62 399 GLU A O 1
ATOM 3167 N N . ARG A 1 400 ? 30.756 12.607 -52.300 1.00 74.31 400 ARG A N 1
ATOM 3168 C CA . ARG A 1 400 ? 29.376 12.322 -51.877 1.00 74.31 400 ARG A CA 1
ATOM 3169 C C . ARG A 1 400 ? 29.261 11.046 -51.052 1.00 74.31 400 ARG A C 1
ATOM 3171 O O . ARG A 1 400 ? 28.507 11.065 -50.084 1.00 74.31 400 ARG A O 1
ATOM 3178 N N . LEU A 1 401 ? 29.985 9.980 -51.395 1.00 76.44 401 LEU A N 1
ATOM 3179 C CA . LEU A 1 401 ? 30.035 8.750 -50.597 1.00 76.44 401 LEU A CA 1
ATOM 3180 C C . LEU A 1 401 ? 30.579 9.053 -49.199 1.00 76.44 401 LEU A C 1
ATOM 3182 O O . LEU A 1 401 ? 29.853 8.862 -48.230 1.00 76.44 401 LEU A O 1
ATOM 3186 N N . ARG A 1 402 ? 31.751 9.696 -49.100 1.00 82.88 402 ARG A N 1
ATOM 3187 C CA . ARG A 1 402 ? 32.342 10.114 -47.814 1.00 82.88 402 ARG A CA 1
ATOM 3188 C C . ARG A 1 402 ? 31.398 10.961 -46.960 1.00 82.88 402 ARG A C 1
ATOM 3190 O O . ARG A 1 402 ? 31.367 10.793 -45.742 1.00 82.88 402 ARG A O 1
ATOM 3197 N N . ARG A 1 403 ? 30.612 11.858 -47.570 1.00 80.75 403 ARG A N 1
ATOM 3198 C CA . ARG A 1 403 ? 29.570 12.628 -46.862 1.00 80.75 403 ARG A CA 1
ATOM 3199 C C . ARG A 1 403 ? 28.419 11.744 -46.381 1.00 80.75 403 ARG A C 1
ATOM 3201 O O . ARG A 1 403 ? 28.023 11.874 -45.231 1.00 80.75 403 ARG A O 1
ATOM 3208 N N . CYS A 1 404 ? 27.920 10.833 -47.217 1.00 74.69 404 CYS A N 1
ATOM 3209 C CA . CYS A 1 404 ? 26.861 9.894 -46.831 1.00 74.69 404 CYS A CA 1
ATOM 3210 C C . CYS A 1 404 ? 27.313 8.962 -45.697 1.00 74.69 404 CYS A C 1
ATOM 3212 O O . CYS A 1 404 ? 26.546 8.745 -44.764 1.00 74.69 404 CYS A O 1
ATOM 3214 N N . ASP A 1 405 ? 28.555 8.479 -45.740 1.00 77.44 405 ASP A N 1
ATOM 3215 C CA . ASP A 1 405 ? 29.158 7.666 -44.682 1.00 77.44 405 ASP A CA 1
ATOM 3216 C C . ASP A 1 405 ? 29.305 8.488 -43.385 1.00 77.44 405 ASP A C 1
ATOM 3218 O O . ASP A 1 405 ? 28.834 8.066 -42.332 1.00 77.44 405 ASP A O 1
ATOM 3222 N N . SER A 1 406 ? 29.817 9.725 -43.467 1.00 81.75 406 SER A N 1
ATOM 3223 C CA . SER A 1 406 ? 29.916 10.655 -42.321 1.00 81.75 406 SER A CA 1
ATOM 3224 C C . SER A 1 406 ? 28.554 11.021 -41.705 1.00 81.75 406 SER A C 1
ATOM 3226 O O . SER A 1 406 ? 28.452 11.296 -40.507 1.00 81.75 406 SER A O 1
ATOM 3228 N N . ASP A 1 407 ? 27.500 11.090 -42.522 1.00 79.44 407 ASP A N 1
ATOM 3229 C CA . ASP A 1 407 ? 26.128 11.364 -42.085 1.00 79.44 407 ASP A CA 1
ATOM 3230 C C . ASP A 1 407 ? 25.466 10.114 -41.481 1.00 79.44 407 ASP A C 1
ATOM 3232 O O . ASP A 1 407 ? 24.696 10.231 -40.524 1.00 79.44 407 ASP A O 1
ATOM 3236 N N . LEU A 1 408 ? 25.801 8.922 -41.987 1.00 80.12 408 LEU A N 1
ATOM 3237 C CA . LEU A 1 408 ? 25.386 7.632 -41.438 1.00 80.12 408 LEU A CA 1
ATOM 3238 C C . LEU A 1 408 ? 26.039 7.381 -40.071 1.00 80.12 408 LEU A C 1
ATOM 3240 O O . LEU A 1 408 ? 25.330 7.103 -39.105 1.00 80.12 408 LEU A O 1
ATOM 3244 N N . GLU A 1 409 ? 27.357 7.564 -39.953 1.00 82.56 409 GLU A N 1
ATOM 3245 C CA . GLU A 1 409 ? 28.090 7.502 -38.681 1.00 82.56 409 GLU A CA 1
ATOM 3246 C C . GLU A 1 409 ? 27.455 8.433 -37.641 1.00 82.56 409 GLU A C 1
ATOM 3248 O O . GLU A 1 409 ? 27.090 7.996 -36.549 1.00 82.56 409 GLU A O 1
ATOM 3253 N N . ARG A 1 410 ? 27.200 9.698 -38.001 1.00 84.88 410 ARG A N 1
ATOM 3254 C CA . ARG A 1 410 ? 26.545 10.663 -37.104 1.00 84.88 410 ARG A CA 1
ATOM 3255 C C . ARG A 1 410 ? 25.136 10.228 -36.696 1.00 84.88 410 ARG A C 1
ATOM 3257 O O . ARG A 1 410 ? 24.792 10.319 -35.519 1.00 84.88 410 ARG A O 1
ATOM 3264 N N . ALA A 1 411 ? 24.331 9.726 -37.633 1.00 80.62 411 ALA A N 1
ATOM 3265 C CA . ALA A 1 411 ? 22.976 9.256 -37.349 1.00 80.62 411 ALA A CA 1
ATOM 3266 C C . ALA A 1 411 ? 22.953 7.991 -36.466 1.00 80.62 411 ALA A C 1
ATOM 3268 O O . ALA A 1 411 ? 22.068 7.861 -35.618 1.00 80.62 411 ALA A O 1
ATOM 3269 N N . THR A 1 412 ? 23.927 7.083 -36.611 1.00 83.31 412 THR A N 1
ATOM 3270 C CA . THR A 1 412 ? 24.072 5.914 -35.722 1.00 83.31 412 THR A CA 1
ATOM 3271 C C . THR A 1 412 ? 24.559 6.308 -34.326 1.00 83.31 412 THR A C 1
ATOM 3273 O O . THR A 1 412 ? 23.993 5.839 -33.339 1.00 83.31 412 THR A O 1
ATOM 3276 N N . ALA A 1 413 ? 25.511 7.241 -34.214 1.00 86.56 413 ALA A N 1
ATOM 3277 C CA . ALA A 1 413 ? 25.969 7.777 -32.932 1.00 86.56 413 ALA A CA 1
ATOM 3278 C C . ALA A 1 413 ? 24.849 8.520 -32.175 1.00 86.56 413 ALA A C 1
ATOM 3280 O O . ALA A 1 413 ? 24.670 8.322 -30.972 1.00 86.56 413 ALA A O 1
ATOM 3281 N N . GLU A 1 414 ? 24.038 9.324 -32.874 1.00 85.38 414 GLU A N 1
ATOM 3282 C CA . GLU A 1 414 ? 22.848 9.947 -32.282 1.00 85.38 414 GLU A CA 1
ATOM 3283 C C . GLU A 1 414 ? 21.789 8.917 -31.862 1.00 85.38 414 GLU A C 1
ATOM 3285 O O . GLU A 1 414 ? 21.139 9.106 -30.829 1.00 85.38 414 GLU A O 1
ATOM 3290 N N . LEU A 1 415 ? 21.608 7.828 -32.623 1.00 82.50 415 LEU A N 1
ATOM 3291 C CA . LEU A 1 415 ? 20.685 6.752 -32.251 1.00 82.50 415 LEU A CA 1
ATOM 3292 C C . LEU A 1 415 ? 21.154 6.048 -30.973 1.00 82.50 415 LEU A C 1
ATOM 3294 O O . LEU A 1 415 ? 20.338 5.844 -30.075 1.00 82.50 415 LEU A O 1
ATOM 3298 N N . GLN A 1 416 ? 22.445 5.726 -30.865 1.00 86.56 416 GLN A N 1
ATOM 3299 C CA . GLN A 1 416 ? 23.012 5.096 -29.674 1.00 86.56 416 GLN A CA 1
ATOM 3300 C C . GLN A 1 416 ? 22.842 5.993 -28.439 1.00 86.56 416 GLN A C 1
ATOM 3302 O O . GLN A 1 416 ? 22.275 5.559 -27.438 1.00 86.56 416 GLN A O 1
ATOM 3307 N N . LEU A 1 417 ? 23.184 7.283 -28.546 1.00 87.75 417 LEU A N 1
ATOM 3308 C CA . LEU A 1 417 ? 22.971 8.266 -27.477 1.00 87.75 417 LEU A CA 1
ATOM 3309 C C . LEU A 1 417 ? 21.492 8.363 -27.046 1.00 87.75 417 LEU A C 1
ATOM 3311 O O . LEU A 1 417 ? 21.185 8.539 -25.863 1.00 87.75 417 LEU A O 1
ATOM 3315 N N . ALA A 1 418 ? 20.557 8.253 -27.995 1.00 81.88 418 ALA A N 1
ATOM 3316 C CA . ALA A 1 418 ? 19.125 8.266 -27.708 1.00 81.88 418 ALA A CA 1
ATOM 3317 C C . ALA A 1 418 ? 18.644 6.965 -27.033 1.00 81.88 418 ALA A C 1
ATOM 3319 O O . ALA A 1 418 ? 17.802 7.034 -26.133 1.00 81.88 418 ALA A O 1
ATOM 3320 N N . LEU A 1 419 ? 19.194 5.805 -27.417 1.00 84.25 419 LEU A N 1
ATOM 3321 C CA . LEU A 1 419 ? 18.951 4.507 -26.776 1.00 84.25 419 LEU A CA 1
ATOM 3322 C C . LEU A 1 419 ? 19.478 4.485 -25.336 1.00 84.25 419 LEU A C 1
ATOM 3324 O O . LEU A 1 419 ? 18.723 4.150 -24.425 1.00 84.25 419 LEU A O 1
ATOM 3328 N N . ASP A 1 420 ? 20.713 4.932 -25.108 1.00 87.88 420 ASP A N 1
ATOM 3329 C CA . ASP A 1 420 ? 21.320 5.007 -23.773 1.00 87.88 420 ASP A CA 1
ATOM 3330 C C . ASP A 1 420 ? 20.551 5.972 -22.858 1.00 87.88 420 ASP A C 1
ATOM 3332 O O . ASP A 1 420 ? 20.300 5.684 -21.685 1.00 87.88 420 ASP A O 1
ATOM 3336 N N . LYS A 1 421 ? 20.062 7.097 -23.400 1.00 87.06 421 LYS A N 1
ATOM 3337 C CA . LYS A 1 421 ? 19.156 7.977 -22.651 1.00 87.06 421 LYS A CA 1
ATOM 3338 C C . LYS A 1 421 ? 17.821 7.294 -22.326 1.00 87.06 421 LYS A C 1
ATOM 3340 O O . LYS A 1 421 ? 17.305 7.482 -21.225 1.00 87.06 421 LYS A O 1
ATOM 3345 N N . ALA A 1 422 ? 17.257 6.503 -23.238 1.00 82.56 422 ALA A N 1
ATOM 3346 C CA . ALA A 1 422 ? 16.000 5.795 -22.998 1.00 82.56 422 ALA A CA 1
ATOM 3347 C C . ALA A 1 422 ? 16.136 4.668 -21.954 1.00 82.56 422 ALA A C 1
ATOM 3349 O O . ALA A 1 422 ? 15.238 4.514 -21.124 1.00 82.56 422 ALA A O 1
ATOM 3350 N N . THR A 1 423 ? 17.247 3.921 -21.933 1.00 86.62 423 THR A N 1
ATOM 3351 C CA . THR A 1 423 ? 17.499 2.888 -20.909 1.00 86.62 423 THR A CA 1
ATOM 3352 C C . THR A 1 423 ? 17.774 3.502 -19.534 1.00 86.62 423 THR A C 1
ATOM 3354 O O . THR A 1 423 ? 17.282 2.988 -18.528 1.00 86.62 423 THR A O 1
ATOM 3357 N N . ASN A 1 424 ? 18.469 4.644 -19.468 1.00 87.56 424 ASN A N 1
ATOM 3358 C CA . ASN A 1 424 ? 18.669 5.398 -18.225 1.00 87.56 424 ASN A CA 1
ATOM 3359 C C . ASN A 1 424 ? 17.345 5.918 -17.645 1.00 87.56 424 ASN A C 1
ATOM 3361 O O . ASN A 1 424 ? 17.032 5.631 -16.490 1.00 87.56 424 ASN A O 1
ATOM 3365 N N . LEU A 1 425 ? 16.517 6.578 -18.463 1.00 83.94 425 LEU A N 1
ATOM 3366 C CA . LEU A 1 425 ? 15.179 7.027 -18.055 1.00 83.94 425 LEU A CA 1
ATOM 3367 C C . LEU A 1 425 ? 14.263 5.852 -17.667 1.00 83.94 425 LEU A C 1
ATOM 3369 O O . LEU A 1 425 ? 13.423 5.999 -16.782 1.00 83.94 425 LEU A O 1
ATOM 3373 N N . GLY A 1 426 ? 14.435 4.679 -18.287 1.00 85.44 426 GLY A N 1
ATOM 3374 C CA . GLY A 1 426 ? 13.759 3.443 -17.887 1.00 85.44 426 GLY A CA 1
ATOM 3375 C C . GLY A 1 426 ? 14.136 2.991 -16.472 1.00 85.44 426 GLY A C 1
ATOM 3376 O O . GLY A 1 426 ? 13.246 2.700 -15.673 1.00 85.44 426 GLY A O 1
ATOM 3377 N N . ARG A 1 427 ? 15.435 2.999 -16.140 1.00 86.31 427 ARG A N 1
ATOM 3378 C CA . ARG A 1 427 ? 15.942 2.661 -14.797 1.00 86.31 427 ARG A CA 1
ATOM 3379 C C . ARG A 1 427 ? 15.478 3.656 -13.730 1.00 86.31 427 ARG A C 1
ATOM 3381 O O . ARG A 1 427 ? 15.010 3.222 -12.681 1.00 86.31 427 ARG A O 1
ATOM 3388 N N . GLU A 1 428 ? 15.527 4.961 -14.008 1.00 85.81 428 GLU A N 1
ATOM 3389 C CA . GLU A 1 428 ? 14.983 5.986 -13.099 1.00 85.81 428 GLU A CA 1
ATOM 3390 C C . GLU A 1 428 ? 13.474 5.802 -12.865 1.00 85.81 428 GLU A C 1
ATOM 3392 O O . GLU A 1 428 ? 13.010 5.888 -11.729 1.00 85.81 428 GLU A O 1
ATOM 3397 N N . ASN A 1 429 ? 12.694 5.514 -13.916 1.00 80.69 429 ASN A N 1
ATOM 3398 C CA . ASN A 1 429 ? 11.247 5.322 -13.786 1.00 80.69 429 ASN A CA 1
ATOM 3399 C C . ASN A 1 429 ? 10.907 4.099 -12.918 1.00 80.69 429 ASN A C 1
ATOM 3401 O O . ASN A 1 429 ? 9.992 4.175 -12.102 1.00 80.69 429 ASN A O 1
ATOM 3405 N N . GLU A 1 430 ? 11.656 3.001 -13.054 1.00 84.38 430 GLU A N 1
ATOM 3406 C CA . GLU A 1 430 ? 11.463 1.806 -12.226 1.00 84.38 430 GLU A CA 1
ATOM 3407 C C . GLU A 1 430 ? 11.879 2.044 -10.766 1.00 84.38 430 GLU A C 1
ATOM 3409 O O . GLU A 1 430 ? 11.154 1.656 -9.852 1.00 84.38 430 GLU A O 1
ATOM 3414 N N . GLN A 1 431 ? 12.970 2.780 -10.524 1.00 88.69 431 GLN A N 1
ATOM 3415 C CA . GLN A 1 431 ? 13.349 3.188 -9.169 1.00 88.69 431 GLN A CA 1
ATOM 3416 C C . GLN A 1 431 ? 12.255 4.043 -8.506 1.00 88.69 431 GLN A C 1
ATOM 3418 O O . GLN A 1 431 ? 11.908 3.791 -7.353 1.00 88.69 431 GLN A O 1
ATOM 3423 N N . LEU A 1 432 ? 11.654 5.004 -9.223 1.00 84.62 432 LEU A N 1
ATOM 3424 C CA . LEU A 1 432 ? 10.537 5.786 -8.675 1.00 84.62 432 LEU A CA 1
ATOM 3425 C C . LEU A 1 432 ? 9.271 4.950 -8.448 1.00 84.62 432 LEU A C 1
ATOM 3427 O O . LEU A 1 432 ? 8.542 5.236 -7.500 1.00 84.62 432 LEU A O 1
ATOM 3431 N N . ARG A 1 433 ? 9.004 3.911 -9.254 1.00 83.88 433 ARG A N 1
ATOM 3432 C CA . ARG A 1 433 ? 7.901 2.970 -8.984 1.00 83.88 433 ARG A CA 1
ATOM 3433 C C . ARG A 1 433 ? 8.122 2.200 -7.694 1.00 83.88 433 ARG A C 1
ATOM 3435 O O . ARG A 1 433 ? 7.192 2.110 -6.902 1.00 83.88 433 ARG A O 1
ATOM 3442 N N . LEU A 1 434 ? 9.331 1.688 -7.465 1.00 87.88 434 LEU A N 1
ATOM 3443 C CA . LEU A 1 434 ? 9.670 0.989 -6.225 1.00 87.88 434 LEU A CA 1
ATOM 3444 C C . LEU A 1 434 ? 9.528 1.920 -5.010 1.00 87.88 434 LEU A C 1
ATOM 3446 O O . LEU A 1 434 ? 8.904 1.530 -4.026 1.00 87.88 434 LEU A O 1
ATOM 3450 N N . SER A 1 435 ? 9.984 3.176 -5.106 1.00 87.25 435 SER A N 1
ATOM 3451 C CA . SER A 1 435 ? 9.753 4.186 -4.061 1.00 87.25 435 SER A CA 1
ATOM 3452 C C . SER A 1 435 ? 8.268 4.505 -3.845 1.00 87.25 435 SER A C 1
ATOM 3454 O O . SER A 1 435 ? 7.841 4.669 -2.707 1.00 87.25 435 SER A O 1
ATOM 3456 N N . LEU A 1 436 ? 7.462 4.578 -4.911 1.00 80.38 436 LEU A N 1
ATOM 3457 C CA . LEU A 1 436 ? 6.021 4.848 -4.819 1.00 80.38 436 LEU A CA 1
ATOM 3458 C C . LEU A 1 436 ? 5.248 3.659 -4.225 1.00 80.38 436 LEU A C 1
ATOM 3460 O O . LEU A 1 436 ? 4.290 3.868 -3.486 1.00 80.38 436 LEU A O 1
ATOM 3464 N N . VAL A 1 437 ? 5.671 2.422 -4.506 1.00 86.94 437 VAL A N 1
ATOM 3465 C CA . VAL A 1 437 ? 5.140 1.213 -3.855 1.00 86.94 437 VAL A CA 1
ATOM 3466 C C . VAL A 1 437 ? 5.504 1.205 -2.371 1.00 86.94 437 VAL A C 1
ATOM 3468 O O . VAL A 1 437 ? 4.604 1.051 -1.554 1.00 86.94 437 VAL A O 1
ATOM 3471 N N . ALA A 1 438 ? 6.764 1.470 -2.012 1.00 87.12 438 ALA A N 1
ATOM 3472 C CA . ALA A 1 438 ? 7.193 1.541 -0.613 1.00 87.12 438 ALA A CA 1
ATOM 3473 C C . ALA A 1 438 ? 6.439 2.627 0.179 1.00 87.12 438 ALA A C 1
ATOM 3475 O O . ALA A 1 438 ? 5.923 2.348 1.257 1.00 87.12 438 ALA A O 1
ATOM 3476 N N . LEU A 1 439 ? 6.283 3.834 -0.383 1.00 82.56 439 LEU A N 1
ATOM 3477 C CA . LEU A 1 439 ? 5.502 4.914 0.235 1.00 82.56 439 LEU A CA 1
ATOM 3478 C C . LEU A 1 439 ? 4.015 4.542 0.373 1.00 82.56 439 LEU A C 1
ATOM 3480 O O . LEU A 1 439 ? 3.372 4.888 1.360 1.00 82.56 439 LEU A O 1
ATOM 3484 N N . LYS A 1 440 ? 3.452 3.808 -0.596 1.00 88.31 440 LYS A N 1
ATOM 3485 C CA . LYS A 1 440 ? 2.074 3.307 -0.517 1.00 88.31 440 LYS A CA 1
ATOM 3486 C C . LYS A 1 440 ? 1.916 2.237 0.568 1.00 88.31 440 LYS A C 1
ATOM 3488 O O . LYS A 1 440 ? 0.904 2.246 1.262 1.00 88.31 440 LYS A O 1
ATOM 3493 N N . GLU A 1 441 ? 2.879 1.331 0.711 1.00 87.06 441 GLU A N 1
ATOM 3494 C CA . GLU A 1 441 ? 2.899 0.339 1.791 1.00 87.06 441 GLU A CA 1
ATOM 3495 C C . GLU A 1 441 ? 3.032 1.029 3.157 1.00 87.06 441 GLU A C 1
ATOM 3497 O O . GLU A 1 441 ? 2.276 0.708 4.071 1.00 87.06 441 GLU A O 1
ATOM 3502 N N . GLU A 1 442 ? 3.890 2.046 3.280 1.00 84.88 442 GLU A N 1
ATOM 3503 C CA . GLU A 1 442 ? 4.013 2.866 4.491 1.00 84.88 442 GLU A CA 1
ATOM 3504 C C . GLU A 1 442 ? 2.686 3.555 4.847 1.00 84.88 442 GLU A C 1
ATOM 3506 O O . GLU A 1 442 ? 2.181 3.348 5.953 1.00 84.88 442 GLU A O 1
ATOM 3511 N N . VAL A 1 443 ? 2.048 4.259 3.901 1.00 84.06 443 VAL A N 1
ATOM 3512 C CA . VAL A 1 443 ? 0.712 4.857 4.093 1.00 84.06 443 VAL A CA 1
ATOM 3513 C C . VAL A 1 443 ? -0.319 3.802 4.505 1.00 84.06 443 VAL A C 1
ATOM 3515 O O . VAL A 1 443 ? -1.041 4.016 5.473 1.00 84.06 443 VAL A O 1
ATOM 3518 N N . GLN A 1 444 ? -0.335 2.620 3.880 1.00 87.25 444 GLN A N 1
ATOM 3519 C CA . GLN A 1 444 ? -1.233 1.529 4.283 1.00 87.25 444 GLN A CA 1
ATOM 3520 C C . GLN A 1 444 ? -0.950 1.006 5.704 1.00 87.25 444 GLN A C 1
ATOM 3522 O O . GLN A 1 444 ? -1.886 0.613 6.404 1.00 87.25 444 GLN A O 1
ATOM 3527 N N . THR A 1 445 ? 0.302 1.028 6.177 1.00 85.62 445 THR A N 1
ATOM 3528 C CA . THR A 1 445 ? 0.605 0.716 7.585 1.00 85.62 445 THR A CA 1
ATOM 3529 C C . THR A 1 445 ? 0.224 1.838 8.551 1.00 85.62 445 THR A C 1
ATOM 3531 O O . THR A 1 445 ? -0.103 1.536 9.699 1.00 85.62 445 THR A O 1
ATOM 3534 N N . LEU A 1 446 ? 0.230 3.102 8.117 1.00 83.75 446 LEU A N 1
ATOM 3535 C CA . LEU A 1 446 ? -0.227 4.250 8.909 1.00 83.75 446 LEU A CA 1
ATOM 3536 C C . LEU A 1 446 ? -1.759 4.302 8.997 1.00 83.75 446 LEU A C 1
ATOM 3538 O O . LEU A 1 446 ? -2.291 4.528 10.084 1.00 83.75 446 LEU A O 1
ATOM 3542 N N . ASP A 1 447 ? -2.472 3.990 7.912 1.00 86.12 447 ASP A N 1
ATOM 3543 C CA . ASP A 1 447 ? -3.925 3.784 7.910 1.00 86.12 447 ASP A CA 1
ATOM 3544 C C . ASP A 1 447 ? -4.302 2.637 8.862 1.00 86.12 447 ASP A C 1
ATOM 3546 O O . ASP A 1 447 ? -5.100 2.820 9.780 1.00 86.12 447 ASP A O 1
ATOM 3550 N N . ALA A 1 448 ? -3.643 1.477 8.741 1.00 85.44 448 ALA A N 1
ATOM 3551 C CA . ALA A 1 448 ? -3.883 0.328 9.617 1.00 85.44 448 ALA A CA 1
ATOM 3552 C C . ALA A 1 448 ? -3.502 0.575 11.093 1.00 85.44 448 ALA A C 1
ATOM 3554 O O . ALA A 1 448 ? -4.048 -0.074 11.986 1.00 85.44 448 ALA A O 1
ATOM 3555 N N . GLN A 1 449 ? -2.577 1.496 11.383 1.00 83.19 449 GLN A N 1
ATOM 3556 C CA . GLN A 1 449 ? -2.318 1.973 12.748 1.00 83.19 449 GLN A CA 1
ATOM 3557 C C . GLN A 1 449 ? -3.399 2.953 13.221 1.00 83.19 449 GLN A C 1
ATOM 3559 O O . GLN A 1 449 ? -3.844 2.862 14.363 1.00 83.19 449 GLN A O 1
ATOM 3564 N N . THR A 1 450 ? -3.863 3.843 12.345 1.00 84.25 450 THR A N 1
ATOM 3565 C CA . THR A 1 450 ? -4.919 4.822 12.632 1.00 84.25 450 THR A CA 1
ATOM 3566 C C . THR A 1 450 ? -6.253 4.138 12.927 1.00 84.25 450 THR A C 1
ATOM 3568 O O . THR A 1 450 ? -6.925 4.505 13.890 1.00 84.25 450 THR A O 1
ATOM 3571 N N . ASP A 1 451 ? -6.621 3.101 12.174 1.00 86.25 451 ASP A N 1
ATOM 3572 C CA . ASP A 1 451 ? -7.841 2.336 12.437 1.00 86.25 451 ASP A CA 1
ATOM 3573 C C . ASP A 1 451 ? -7.742 1.511 13.728 1.00 86.25 451 ASP A C 1
ATOM 3575 O O . ASP A 1 451 ? -8.689 1.515 14.508 1.00 86.25 451 ASP A O 1
ATOM 3579 N N . ARG A 1 452 ? -6.574 0.943 14.067 1.00 86.50 452 ARG A N 1
ATOM 3580 C CA . ARG A 1 452 ? -6.348 0.330 15.396 1.00 86.50 452 ARG A CA 1
ATOM 3581 C C . ARG A 1 452 ? -6.440 1.335 16.546 1.00 86.50 452 ARG A C 1
ATOM 3583 O O . ARG A 1 452 ? -6.887 0.978 17.634 1.00 86.50 452 ARG A O 1
ATOM 3590 N N . LEU A 1 453 ? -6.025 2.586 16.335 1.00 84.25 453 LEU A N 1
ATOM 3591 C CA . LEU A 1 453 ? -6.204 3.657 17.321 1.00 84.25 453 LEU A CA 1
ATOM 3592 C C . LEU A 1 453 ? -7.685 4.045 17.463 1.00 84.25 453 LEU A C 1
ATOM 3594 O O . LEU A 1 453 ? -8.142 4.248 18.584 1.00 84.25 453 LEU A O 1
ATOM 3598 N N . ARG A 1 454 ? -8.461 4.060 16.370 1.00 85.75 454 ARG A N 1
ATOM 3599 C CA . ARG A 1 454 ? -9.926 4.248 16.408 1.00 85.75 454 ARG A CA 1
ATOM 3600 C C . ARG A 1 454 ? -10.641 3.085 17.105 1.00 85.75 454 ARG A C 1
ATOM 3602 O O . ARG A 1 454 ? -11.530 3.322 17.920 1.00 85.75 454 ARG A O 1
ATOM 3609 N N . GLU A 1 455 ? -10.248 1.840 16.836 1.00 86.88 455 GLU A N 1
ATOM 3610 C CA . GLU A 1 455 ? -10.725 0.656 17.565 1.00 86.88 455 GLU A CA 1
ATOM 3611 C C . GLU A 1 455 ? -10.420 0.783 19.065 1.00 86.88 455 GLU A C 1
ATOM 3613 O O . GLU A 1 455 ? -11.306 0.602 19.896 1.00 86.88 455 GLU A O 1
ATOM 3618 N N . PHE A 1 456 ? -9.196 1.173 19.433 1.00 85.38 456 PHE A N 1
ATOM 3619 C CA . PHE A 1 456 ? -8.823 1.383 20.832 1.00 85.38 456 PHE A CA 1
ATOM 3620 C C . PHE A 1 456 ? -9.636 2.503 21.503 1.00 85.38 456 PHE A C 1
ATOM 3622 O O . PHE A 1 456 ? -10.172 2.292 22.590 1.00 85.38 456 PHE A O 1
ATOM 3629 N N . ASP A 1 457 ? -9.781 3.664 20.857 1.00 83.88 457 ASP A N 1
ATOM 3630 C CA . ASP A 1 457 ? -10.563 4.782 21.394 1.00 83.88 457 ASP A CA 1
ATOM 3631 C C . ASP A 1 457 ? -12.055 4.409 21.526 1.00 83.88 457 ASP A C 1
ATOM 3633 O O . ASP A 1 457 ? -12.675 4.713 22.546 1.00 83.88 457 ASP A O 1
ATOM 3637 N N . THR A 1 458 ? -12.642 3.684 20.563 1.00 86.69 458 THR A N 1
ATOM 3638 C CA . THR A 1 458 ? -14.036 3.201 20.675 1.00 86.69 458 THR A CA 1
ATOM 3639 C C . THR A 1 458 ? -14.211 2.157 21.779 1.00 86.69 458 THR A C 1
ATOM 3641 O O . THR A 1 458 ? -15.189 2.237 22.524 1.00 86.69 458 THR A O 1
ATOM 3644 N N . LEU A 1 459 ? -13.259 1.236 21.961 1.00 87.19 459 LEU A N 1
ATOM 3645 C CA . LEU A 1 459 ? -13.259 0.271 23.067 1.00 87.19 459 LEU A CA 1
ATOM 3646 C C . LEU A 1 459 ? -13.072 0.946 24.433 1.00 87.19 459 LEU A C 1
ATOM 3648 O O . LEU A 1 459 ? -13.699 0.533 25.408 1.00 87.19 459 LEU A O 1
ATOM 3652 N N . GLU A 1 460 ? -12.267 2.005 24.526 1.00 84.81 460 GLU A N 1
ATOM 3653 C CA . GLU A 1 460 ? -12.111 2.777 25.762 1.00 84.81 460 GLU A CA 1
ATOM 3654 C C . GLU A 1 460 ? -13.371 3.600 26.074 1.00 84.81 460 GLU A C 1
ATOM 3656 O O . GLU A 1 460 ? -13.826 3.598 27.220 1.00 84.81 460 GLU A O 1
ATOM 3661 N N . VAL A 1 461 ? -14.021 4.208 25.073 1.00 84.12 461 VAL A N 1
ATOM 3662 C CA . VAL A 1 461 ? -15.349 4.829 25.243 1.00 84.12 461 VAL A CA 1
ATOM 3663 C C . VAL A 1 461 ? -16.401 3.788 25.647 1.00 84.12 461 VAL A C 1
ATOM 3665 O O . VAL A 1 461 ? -17.213 4.054 26.539 1.00 84.12 461 VAL A O 1
ATOM 3668 N N . GLN A 1 462 ? -16.376 2.580 25.077 1.00 86.25 462 GLN A N 1
ATOM 3669 C CA . GLN A 1 462 ? -17.263 1.484 25.480 1.00 86.25 462 GLN A CA 1
ATOM 3670 C C . GLN A 1 462 ? -16.982 1.035 26.925 1.00 86.25 462 GLN A C 1
ATOM 3672 O O . GLN A 1 462 ? -17.908 0.813 27.706 1.00 86.25 462 GLN A O 1
ATOM 3677 N N . ARG A 1 463 ? -15.709 0.965 27.336 1.00 85.25 463 ARG A N 1
ATOM 3678 C CA . ARG A 1 463 ? -15.313 0.646 28.715 1.00 85.25 463 ARG A CA 1
ATOM 3679 C C . ARG A 1 463 ? -15.783 1.721 29.695 1.00 85.25 463 ARG A C 1
ATOM 3681 O O . ARG A 1 463 ? -16.355 1.386 30.730 1.00 85.25 463 ARG A O 1
ATOM 3688 N N . GLN A 1 464 ? -15.606 2.998 29.365 1.00 85.56 464 GLN A N 1
ATOM 3689 C CA . GLN A 1 464 ? -16.037 4.119 30.204 1.00 85.56 464 GLN A CA 1
ATOM 3690 C C . GLN A 1 464 ? -17.564 4.236 30.295 1.00 85.56 464 GLN A C 1
ATOM 3692 O O . GLN A 1 464 ? -18.090 4.497 31.376 1.00 85.56 464 GLN A O 1
ATOM 3697 N N . THR A 1 465 ? -18.296 4.000 29.204 1.00 84.69 465 THR A N 1
ATOM 3698 C CA . THR A 1 465 ? -19.769 3.971 29.229 1.00 84.69 465 THR A CA 1
ATOM 3699 C C . THR A 1 465 ? -20.302 2.772 30.012 1.00 84.69 465 THR A C 1
ATOM 3701 O O . THR A 1 465 ? -21.177 2.962 30.853 1.00 84.69 465 THR A O 1
ATOM 3704 N N . ASN A 1 466 ? -19.717 1.579 29.867 1.00 85.81 466 ASN A N 1
ATOM 3705 C CA . ASN A 1 466 ? -20.053 0.417 30.700 1.00 85.81 466 ASN A CA 1
ATOM 3706 C C . ASN A 1 466 ? -19.777 0.666 32.197 1.00 85.81 466 ASN A C 1
ATOM 3708 O O . ASN A 1 466 ? -20.598 0.301 33.037 1.00 85.81 466 ASN A O 1
ATOM 3712 N N . LEU A 1 467 ? -18.672 1.336 32.546 1.00 88.44 467 LEU A N 1
ATOM 3713 C CA . LEU A 1 467 ? -18.376 1.734 33.931 1.00 88.44 467 LEU A CA 1
ATOM 3714 C C . LEU A 1 467 ? -19.386 2.763 34.473 1.00 88.44 467 LEU A C 1
ATOM 3716 O O . LEU A 1 467 ? -19.813 2.645 35.621 1.00 88.44 467 LEU A O 1
ATOM 3720 N N . ARG A 1 468 ? -19.822 3.732 33.654 1.00 86.62 468 ARG A N 1
ATOM 3721 C CA . ARG A 1 468 ? -20.900 4.675 34.015 1.00 86.62 468 ARG A CA 1
ATOM 3722 C C . ARG A 1 468 ? -22.237 3.959 34.226 1.00 86.62 468 ARG A C 1
ATOM 3724 O O . ARG A 1 468 ? -22.911 4.234 35.212 1.00 86.62 468 ARG A O 1
ATOM 3731 N N . ILE A 1 469 ? -22.600 3.017 33.351 1.00 84.81 469 ILE A N 1
ATOM 3732 C CA . ILE A 1 469 ? -23.820 2.204 33.487 1.00 84.81 469 ILE A CA 1
ATOM 3733 C C . ILE A 1 469 ? -23.773 1.389 34.785 1.00 84.81 469 ILE A C 1
ATOM 3735 O O . ILE A 1 469 ? -24.731 1.425 35.552 1.00 84.81 469 ILE A O 1
ATOM 3739 N N . ALA A 1 470 ? -22.653 0.721 35.080 1.00 87.06 470 ALA A N 1
ATOM 3740 C CA . ALA A 1 470 ? -22.486 -0.044 36.315 1.00 87.06 470 ALA A CA 1
ATOM 3741 C C . ALA A 1 470 ? -22.662 0.826 37.576 1.00 87.06 470 ALA A C 1
ATOM 3743 O O . ALA A 1 470 ? -23.363 0.413 38.501 1.00 87.06 470 ALA A O 1
ATOM 3744 N N . ALA A 1 471 ? -22.099 2.041 37.584 1.00 87.50 471 ALA A N 1
ATOM 3745 C CA . ALA A 1 471 ? -22.260 2.999 38.679 1.00 87.50 471 ALA A CA 1
ATOM 3746 C C . ALA A 1 471 ? -23.719 3.469 38.843 1.00 87.50 471 ALA A C 1
ATOM 3748 O O . ALA A 1 471 ? -24.240 3.450 39.955 1.00 87.50 471 ALA A O 1
ATOM 3749 N N . ILE A 1 472 ? -24.408 3.810 37.747 1.00 87.00 472 ILE A N 1
ATOM 3750 C CA . ILE A 1 472 ? -25.827 4.215 37.764 1.00 87.00 472 ILE A CA 1
ATOM 3751 C C . ILE A 1 472 ? -26.728 3.059 38.229 1.00 87.00 472 ILE A C 1
ATOM 3753 O O . ILE A 1 472 ? -27.700 3.267 38.956 1.00 87.00 472 ILE A O 1
ATOM 3757 N N . GLU A 1 473 ? -26.419 1.814 37.856 1.00 86.81 473 GLU A N 1
ATOM 3758 C CA . GLU A 1 473 ? -27.140 0.658 38.386 1.00 86.81 473 GLU A CA 1
ATOM 3759 C C . GLU A 1 473 ? -26.873 0.422 39.880 1.00 86.81 473 GLU A C 1
ATOM 3761 O O . GLU A 1 473 ? -27.773 -0.023 40.589 1.00 86.81 473 GLU A O 1
ATOM 3766 N N . GLU A 1 474 ? -25.660 0.675 40.377 1.00 86.69 474 GLU A N 1
ATOM 3767 C CA . GLU A 1 474 ? -25.336 0.574 41.805 1.00 86.69 474 GLU A CA 1
ATOM 3768 C C . GLU A 1 474 ? -26.025 1.673 42.626 1.00 86.69 474 GLU A C 1
ATOM 3770 O O . GLU A 1 474 ? -26.660 1.365 43.636 1.00 86.69 474 GLU A O 1
ATOM 3775 N N . GLU A 1 475 ? -26.035 2.914 42.137 1.00 86.12 475 GLU A N 1
ATOM 3776 C CA . GLU A 1 475 ? -26.807 4.026 42.705 1.00 86.12 475 GLU A CA 1
ATOM 3777 C C . GLU A 1 475 ? -28.307 3.691 42.764 1.00 86.12 475 GLU A C 1
ATOM 3779 O O . GLU A 1 475 ? -28.925 3.769 43.825 1.00 86.12 475 GLU A O 1
ATOM 3784 N N . LYS A 1 476 ? -28.882 3.179 41.670 1.00 87.81 476 LYS A N 1
ATOM 3785 C CA . LYS A 1 476 ? -30.286 2.738 41.606 1.00 87.81 476 LYS A CA 1
ATOM 3786 C C . LYS A 1 476 ? -30.597 1.540 42.516 1.00 87.81 476 LYS A C 1
ATOM 3788 O O . LYS A 1 476 ? -31.724 1.403 43.001 1.00 87.81 476 LYS A O 1
ATOM 3793 N N . ARG A 1 477 ? -29.628 0.650 42.769 1.00 90.19 477 ARG A N 1
ATOM 3794 C CA . ARG A 1 477 ? -29.758 -0.421 43.778 1.00 90.19 477 ARG A CA 1
ATOM 3795 C C . ARG A 1 477 ? -29.771 0.172 45.189 1.00 90.19 477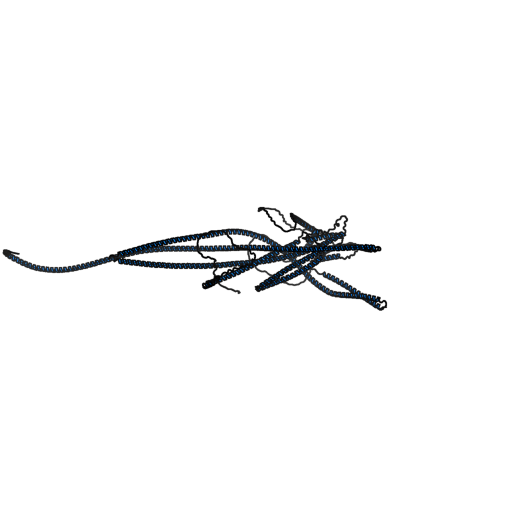 ARG A C 1
ATOM 3797 O O . ARG A 1 477 ? -30.619 -0.228 45.984 1.00 90.19 477 ARG A O 1
ATOM 3804 N N . ALA A 1 478 ? -28.891 1.130 45.480 1.00 89.06 478 ALA A N 1
ATOM 3805 C CA . ALA A 1 478 ? -28.828 1.816 46.769 1.00 89.06 478 ALA A CA 1
ATOM 3806 C C . ALA A 1 478 ? -30.101 2.637 47.051 1.00 89.06 478 ALA A C 1
ATOM 3808 O O . ALA A 1 478 ? -30.693 2.481 48.118 1.00 89.06 478 ALA A O 1
ATOM 3809 N N . GLU A 1 479 ? -30.585 3.418 46.080 1.00 88.31 479 GLU A N 1
ATOM 3810 C CA . GLU A 1 479 ? -31.848 4.167 46.157 1.00 88.31 479 GLU A CA 1
ATOM 3811 C C . GLU A 1 479 ? -33.031 3.230 46.447 1.00 88.31 479 GLU A C 1
ATOM 3813 O O . GLU A 1 479 ? -33.808 3.464 47.373 1.00 88.31 479 GLU A O 1
ATOM 3818 N N . LYS A 1 480 ? -33.140 2.107 45.724 1.00 89.31 480 LYS A N 1
ATOM 3819 C CA . LYS A 1 480 ? -34.202 1.116 45.956 1.00 89.31 480 LYS A CA 1
ATOM 3820 C C . LYS A 1 480 ? -34.154 0.520 47.370 1.00 89.31 480 LYS A C 1
ATOM 3822 O O . LYS A 1 480 ? -35.208 0.271 47.954 1.00 89.31 480 LYS A O 1
ATOM 3827 N N . VAL A 1 481 ? -32.960 0.283 47.919 1.00 90.25 481 VAL A N 1
ATOM 3828 C CA . VAL A 1 481 ? -32.790 -0.196 49.302 1.00 90.25 481 VAL A CA 1
ATOM 3829 C C . VAL A 1 481 ? -33.165 0.895 50.310 1.00 90.25 481 VAL A C 1
ATOM 3831 O O . VAL A 1 481 ? -33.875 0.596 51.267 1.00 90.25 481 VAL A O 1
ATOM 3834 N N . ALA A 1 482 ? -32.777 2.152 50.078 1.00 88.81 482 ALA A N 1
ATOM 3835 C CA . ALA A 1 482 ? -33.167 3.283 50.920 1.00 88.81 482 ALA A CA 1
ATOM 3836 C C . ALA A 1 482 ? -34.697 3.458 50.962 1.00 88.81 482 ALA A C 1
ATOM 3838 O O . ALA A 1 482 ? -35.285 3.446 52.044 1.00 88.81 482 ALA A O 1
ATOM 3839 N N . LEU A 1 483 ? -35.355 3.483 49.798 1.00 90.50 483 LEU A N 1
ATOM 3840 C CA . LEU A 1 483 ? -36.815 3.564 49.683 1.00 90.50 483 LEU A CA 1
ATOM 3841 C C . LEU A 1 483 ? -37.526 2.369 50.340 1.00 90.50 483 LEU A C 1
ATOM 3843 O O . LEU A 1 483 ? -38.590 2.539 50.935 1.00 90.50 483 LEU A O 1
ATOM 3847 N N . GLN A 1 484 ? -36.955 1.157 50.286 1.00 91.06 484 GLN A N 1
ATOM 3848 C CA . GLN A 1 484 ? -37.503 0.021 51.035 1.00 91.06 484 GLN A CA 1
ATOM 3849 C C . GLN A 1 484 ? -37.375 0.231 52.553 1.00 91.06 484 GLN A C 1
ATOM 3851 O O . GLN A 1 484 ? -38.338 -0.025 53.277 1.00 91.06 484 GLN A O 1
ATOM 3856 N N . CYS A 1 485 ? -36.230 0.715 53.040 1.00 89.38 485 CYS A N 1
ATOM 3857 C CA . CYS A 1 485 ? -36.023 1.014 54.458 1.00 89.38 485 CYS A CA 1
ATOM 3858 C C . CYS A 1 485 ? -36.988 2.095 54.971 1.00 89.38 485 CYS A C 1
ATOM 3860 O O . CYS A 1 485 ? -37.581 1.911 56.033 1.00 89.38 485 CYS A O 1
ATOM 3862 N N . GLU A 1 486 ? -37.222 3.169 54.212 1.00 89.31 486 GLU A N 1
ATOM 3863 C CA . GLU A 1 486 ? -38.209 4.209 54.548 1.00 89.31 486 GLU A CA 1
ATOM 3864 C C . GLU A 1 486 ? -39.647 3.664 54.564 1.00 89.31 486 GLU A C 1
ATOM 3866 O O . GLU A 1 486 ? -40.437 3.971 55.463 1.00 89.31 486 GLU A O 1
ATOM 3871 N N . LEU A 1 487 ? -39.994 2.798 53.608 1.00 90.56 487 LEU A N 1
ATOM 3872 C CA . LEU A 1 487 ? -41.310 2.158 53.531 1.00 90.56 487 LEU A CA 1
ATOM 3873 C C . LEU A 1 487 ? -41.521 1.150 54.679 1.00 90.56 487 LEU A C 1
ATOM 3875 O O . LEU A 1 487 ? -42.621 1.030 55.221 1.00 90.56 487 LEU A O 1
ATOM 3879 N N . GLU A 1 488 ? -40.472 0.455 55.120 1.00 90.12 488 GLU A N 1
ATOM 3880 C CA . GLU A 1 488 ? -40.515 -0.356 56.339 1.00 90.12 488 GLU A CA 1
ATOM 3881 C C . GLU A 1 488 ? -40.571 0.493 57.617 1.00 90.12 488 GLU A C 1
ATOM 3883 O O . GLU A 1 488 ? -41.308 0.140 58.538 1.00 90.12 488 GLU A O 1
ATOM 3888 N N . GLN A 1 489 ? -39.855 1.618 57.685 1.00 90.19 489 GLN A N 1
ATOM 3889 C CA . GLN A 1 489 ? -39.884 2.532 58.830 1.00 90.19 489 GLN A CA 1
ATOM 3890 C C . GLN A 1 489 ? -41.269 3.164 59.010 1.00 90.19 489 GLN A C 1
ATOM 3892 O O . GLN A 1 489 ? -41.822 3.111 60.108 1.00 90.19 489 GLN A O 1
ATOM 3897 N N . THR A 1 490 ? -41.873 3.677 57.938 1.00 90.44 490 THR A N 1
ATOM 3898 C CA . THR A 1 490 ? -43.239 4.233 57.957 1.00 90.44 490 THR A CA 1
ATOM 3899 C C . THR A 1 490 ? -44.293 3.176 58.300 1.00 90.44 490 THR A C 1
ATOM 3901 O O . THR A 1 490 ? -45.195 3.452 59.090 1.00 90.44 490 THR A O 1
ATOM 3904 N N . ARG A 1 491 ? -44.150 1.929 57.821 1.00 90.12 491 ARG A N 1
ATOM 3905 C CA . ARG A 1 491 ? -44.992 0.799 58.268 1.00 90.12 491 ARG A CA 1
ATOM 3906 C C . ARG A 1 491 ? -44.840 0.496 59.760 1.00 90.12 491 ARG A C 1
ATOM 3908 O O . ARG A 1 491 ? -45.844 0.254 60.424 1.00 90.12 491 ARG A O 1
ATOM 3915 N N . ARG A 1 492 ? -43.613 0.497 60.295 1.00 90.06 492 ARG A N 1
ATOM 3916 C CA . ARG A 1 492 ? -43.354 0.268 61.730 1.00 90.06 492 ARG A CA 1
ATOM 3917 C C . ARG A 1 492 ? -43.914 1.408 62.584 1.00 90.06 492 ARG A C 1
ATOM 3919 O O . ARG A 1 492 ? -44.514 1.132 63.616 1.00 90.06 492 ARG A O 1
ATOM 3926 N N . GLN A 1 493 ? -43.792 2.657 62.132 1.00 90.19 493 GLN A N 1
ATOM 3927 C CA . GLN A 1 493 ? -44.399 3.815 62.788 1.00 90.19 493 GLN A CA 1
ATOM 3928 C C . GLN A 1 493 ? -45.932 3.710 62.811 1.00 90.19 493 GLN A C 1
ATOM 3930 O O . GLN A 1 493 ? -46.517 3.743 63.889 1.00 90.19 493 GLN A O 1
ATOM 3935 N N . GLY A 1 494 ? -46.581 3.480 61.665 1.00 89.75 494 GLY A N 1
ATOM 3936 C CA . GLY A 1 494 ? -48.039 3.317 61.607 1.00 89.75 494 GLY A CA 1
ATOM 3937 C C . GLY A 1 494 ? -48.555 2.126 62.428 1.00 89.75 494 GLY A C 1
ATOM 3938 O O . GLY A 1 494 ? -49.640 2.188 63.000 1.00 89.75 494 GLY A O 1
ATOM 3939 N N . ALA A 1 495 ? -47.767 1.052 62.556 1.00 89.69 495 ALA A N 1
ATOM 3940 C CA . ALA A 1 495 ? -48.090 -0.068 63.441 1.00 89.69 495 ALA A CA 1
ATOM 3941 C C . ALA A 1 495 ? -48.003 0.300 64.937 1.00 89.69 495 ALA A C 1
ATOM 3943 O O . ALA A 1 495 ? -48.826 -0.175 65.716 1.00 89.69 495 ALA A O 1
ATOM 3944 N N . LEU A 1 496 ? -47.053 1.154 65.339 1.00 90.19 496 LEU A N 1
ATOM 3945 C CA . LEU A 1 496 ? -46.964 1.686 66.707 1.00 90.19 496 LEU A CA 1
ATOM 3946 C C . LEU A 1 496 ? -48.108 2.666 67.007 1.00 90.19 496 LEU A C 1
ATOM 3948 O O . LEU A 1 496 ? -48.720 2.583 68.066 1.00 90.19 496 LEU A O 1
ATOM 3952 N N . GLU A 1 497 ? -48.448 3.543 66.062 1.00 91.12 497 GLU A N 1
ATOM 3953 C CA . GLU A 1 497 ? -49.580 4.473 66.182 1.00 91.12 497 GLU A CA 1
ATOM 3954 C C . GLU A 1 497 ? -50.913 3.716 66.337 1.00 91.12 497 GLU A C 1
ATOM 3956 O O . GLU A 1 497 ? -51.706 4.035 67.224 1.00 91.12 497 GLU A O 1
ATOM 3961 N N . LEU A 1 498 ? -51.130 2.649 65.557 1.00 90.25 498 LEU A N 1
ATOM 3962 C CA . LEU A 1 498 ? -52.291 1.761 65.704 1.00 90.25 498 LEU A CA 1
ATOM 3963 C C . LEU A 1 498 ? -52.282 0.955 67.013 1.00 90.25 498 LEU A C 1
ATOM 3965 O O . LEU A 1 498 ? -53.350 0.719 67.577 1.00 90.25 498 LEU A O 1
ATOM 3969 N N . ALA A 1 499 ? -51.113 0.533 67.506 1.00 91.25 499 ALA A N 1
ATOM 3970 C CA . ALA A 1 499 ? -51.003 -0.176 68.782 1.00 91.25 499 ALA A CA 1
ATOM 3971 C C . ALA A 1 499 ? -51.380 0.730 69.966 1.00 91.25 499 ALA A C 1
ATOM 3973 O O . ALA A 1 499 ? -52.173 0.319 70.811 1.00 91.25 499 ALA A O 1
ATOM 3974 N N . ASN A 1 500 ? -50.889 1.974 69.974 1.00 90.88 500 ASN A N 1
ATOM 3975 C CA . ASN A 1 500 ? -51.229 2.973 70.988 1.00 90.88 500 ASN A CA 1
ATOM 3976 C C . ASN A 1 500 ? -52.737 3.279 70.978 1.00 90.88 500 ASN A C 1
ATOM 3978 O O . ASN A 1 500 ? -53.391 3.167 72.010 1.00 90.88 500 ASN A O 1
ATOM 3982 N N . LEU A 1 501 ? -53.318 3.546 69.798 1.00 92.12 501 LEU A N 1
ATOM 3983 C CA . LEU A 1 501 ? -54.765 3.766 69.647 1.00 92.12 501 LEU A CA 1
ATOM 3984 C C . LEU A 1 501 ? -55.603 2.568 70.126 1.00 92.12 501 LEU A C 1
ATOM 3986 O O . LEU A 1 501 ? -56.705 2.751 70.641 1.00 92.12 501 LEU A O 1
ATOM 3990 N N . HIS A 1 502 ? -55.104 1.339 69.964 1.00 92.31 502 HIS A N 1
ATOM 3991 C CA . HIS A 1 502 ? -55.786 0.152 70.472 1.00 92.31 502 HIS A CA 1
ATOM 3992 C C . HIS A 1 502 ? -55.704 0.040 72.001 1.00 92.31 502 HIS A C 1
ATOM 3994 O O . HIS A 1 502 ? -56.697 -0.333 72.625 1.00 92.31 502 HIS A O 1
ATOM 4000 N N . GLU A 1 503 ? -54.567 0.391 72.611 1.00 92.38 503 GLU A N 1
ATOM 4001 C CA . GLU A 1 503 ? -54.431 0.459 74.070 1.00 92.38 503 GLU A CA 1
ATOM 4002 C C . GLU A 1 503 ? -55.311 1.563 74.679 1.00 92.38 503 GLU A C 1
ATOM 4004 O O . GLU A 1 503 ? -55.984 1.308 75.679 1.00 92.38 503 GLU A O 1
ATOM 4009 N N . ASP A 1 504 ? -55.388 2.742 74.057 1.00 91.62 504 ASP A N 1
ATOM 4010 C CA . ASP A 1 504 ? -56.264 3.837 74.491 1.00 91.62 504 ASP A CA 1
ATOM 4011 C C . ASP A 1 504 ? -57.747 3.426 74.455 1.00 91.62 504 ASP A C 1
ATOM 4013 O O . ASP A 1 504 ? -58.430 3.499 75.479 1.00 91.62 504 ASP A O 1
ATOM 4017 N N . LEU A 1 505 ? -58.233 2.890 73.327 1.00 91.69 505 LEU A N 1
ATOM 4018 C CA . LEU A 1 505 ? -59.617 2.404 73.190 1.00 91.69 505 LEU A CA 1
ATOM 4019 C C . LEU A 1 505 ? -59.948 1.270 74.171 1.00 91.69 505 LEU A C 1
ATOM 4021 O O . LEU A 1 505 ? -61.056 1.189 74.704 1.00 91.69 505 LEU A O 1
ATOM 4025 N N . GLU A 1 506 ? -58.995 0.381 74.436 1.00 92.81 506 GLU A N 1
ATOM 4026 C CA . GLU A 1 506 ? -59.148 -0.688 75.419 1.00 92.81 506 GLU A CA 1
ATOM 4027 C C . GLU A 1 506 ? -59.132 -0.138 76.863 1.00 92.81 506 GLU A C 1
ATOM 4029 O O . GLU A 1 506 ? -59.842 -0.647 77.733 1.00 92.81 506 GLU A O 1
ATOM 4034 N N . ASN A 1 507 ? -58.402 0.946 77.134 1.00 92.62 507 ASN A N 1
ATOM 4035 C CA . ASN A 1 507 ? -58.437 1.652 78.414 1.00 92.62 507 ASN A CA 1
ATOM 4036 C C . ASN A 1 507 ? -59.750 2.429 78.626 1.00 92.62 507 ASN A C 1
ATOM 4038 O O . ASN A 1 507 ? -60.292 2.374 79.736 1.00 92.62 507 ASN A O 1
ATOM 4042 N N . GLU A 1 508 ? -60.321 3.037 77.582 1.00 91.19 508 GLU A N 1
ATOM 4043 C CA . GLU A 1 508 ? -61.686 3.592 77.585 1.00 91.19 508 GLU A CA 1
ATOM 4044 C C . GLU A 1 508 ? -62.751 2.500 77.787 1.00 91.19 508 GLU A C 1
ATOM 4046 O O . GLU A 1 508 ? -63.690 2.655 78.573 1.00 91.19 508 GLU A O 1
ATOM 4051 N N . ARG A 1 509 ? -62.586 1.327 77.161 1.00 93.19 509 ARG A N 1
ATOM 4052 C CA . ARG A 1 509 ? -63.448 0.164 77.428 1.00 93.19 509 ARG A CA 1
ATOM 4053 C C . ARG A 1 509 ? -63.390 -0.223 78.909 1.00 93.19 509 ARG A C 1
ATOM 4055 O O . ARG A 1 509 ? -64.422 -0.453 79.541 1.00 93.19 509 ARG A O 1
ATOM 4062 N N . ARG A 1 510 ? -62.188 -0.240 79.495 1.00 92.06 510 ARG A N 1
ATOM 4063 C CA . ARG A 1 510 ? -61.961 -0.553 80.915 1.00 92.06 510 ARG A CA 1
ATOM 4064 C C . ARG A 1 510 ? -62.483 0.524 81.871 1.00 92.06 510 ARG A C 1
ATOM 4066 O O . ARG A 1 510 ? -62.783 0.160 83.009 1.00 92.06 510 ARG A O 1
ATOM 4073 N N . THR A 1 511 ? -62.554 1.814 81.513 1.00 91.31 511 THR A N 1
ATOM 4074 C CA . THR A 1 511 ? -63.219 2.842 82.351 1.00 91.31 511 THR A CA 1
ATOM 4075 C C . THR A 1 511 ? -64.728 2.646 82.326 1.00 91.31 511 THR A C 1
ATOM 4077 O O . THR A 1 511 ? -65.314 2.432 83.389 1.00 91.31 511 THR A O 1
ATOM 4080 N N . MET A 1 512 ? -65.335 2.556 81.139 1.00 89.81 512 MET A N 1
ATOM 4081 C CA . MET A 1 512 ? -66.773 2.309 80.988 1.00 89.81 512 MET A CA 1
ATOM 4082 C C . MET A 1 512 ? -67.219 1.020 81.697 1.00 89.81 512 MET A C 1
ATOM 4084 O O . MET A 1 512 ? -68.220 1.011 82.410 1.00 89.81 512 MET A O 1
ATOM 4088 N N . GLU A 1 513 ? -66.455 -0.073 81.606 1.00 92.06 513 GLU A N 1
ATOM 4089 C CA . GLU A 1 513 ? -66.767 -1.302 82.347 1.00 92.06 513 GLU A CA 1
ATOM 4090 C C . GLU A 1 513 ? -66.693 -1.154 83.876 1.00 92.06 513 GLU A C 1
ATOM 4092 O O . GLU A 1 513 ? -67.381 -1.893 84.589 1.00 92.06 513 GLU A O 1
ATOM 4097 N N . ARG A 1 514 ? -65.848 -0.258 84.405 1.00 91.19 514 ARG A N 1
ATOM 4098 C CA . ARG A 1 514 ? -65.778 0.045 85.846 1.00 91.19 514 ARG A CA 1
ATOM 4099 C C . ARG A 1 514 ? -66.967 0.897 86.277 1.00 91.19 514 ARG A C 1
ATOM 4101 O O . ARG A 1 514 ? -67.581 0.588 87.295 1.00 91.19 514 ARG A O 1
ATOM 4108 N N . GLU A 1 515 ? -67.339 1.893 85.482 1.00 92.62 515 GLU A N 1
ATOM 4109 C CA . GLU A 1 515 ? -68.522 2.730 85.710 1.00 92.62 515 GLU A CA 1
ATOM 4110 C C . GLU A 1 515 ? -69.808 1.896 85.675 1.00 92.62 515 GLU A C 1
ATOM 4112 O O . GLU A 1 515 ? -70.588 1.934 86.623 1.00 92.62 515 GLU A O 1
ATOM 4117 N N . ILE A 1 516 ? -69.980 1.033 84.668 1.00 89.00 516 ILE A N 1
ATOM 4118 C CA . ILE A 1 516 ? -71.110 0.092 84.574 1.00 89.00 516 ILE A CA 1
ATOM 4119 C C . ILE A 1 516 ? -71.164 -0.844 85.793 1.00 89.00 516 ILE A C 1
ATOM 4121 O O . ILE A 1 516 ? -72.251 -1.143 86.289 1.00 89.00 516 ILE A O 1
ATOM 4125 N N . ARG A 1 517 ? -70.014 -1.305 86.307 1.00 91.88 517 ARG A N 1
ATOM 4126 C CA . ARG A 1 517 ? -69.955 -2.112 87.540 1.00 91.88 517 ARG A CA 1
ATOM 4127 C C . ARG A 1 517 ? -70.345 -1.307 88.783 1.00 91.88 517 ARG A C 1
ATOM 4129 O O . ARG A 1 517 ? -71.098 -1.831 89.599 1.00 91.88 517 ARG A O 1
ATOM 4136 N N . SER A 1 518 ? -69.897 -0.057 88.893 1.00 92.50 518 SER A N 1
ATOM 4137 C CA . SER A 1 518 ? -70.258 0.862 89.983 1.00 92.50 518 SER A CA 1
ATOM 4138 C C . SER A 1 518 ? -71.760 1.171 89.988 1.00 92.50 518 SER A C 1
ATOM 4140 O O . SER A 1 518 ? -72.445 0.966 90.984 1.00 92.50 518 SER A O 1
ATOM 4142 N N . LEU A 1 519 ? -72.318 1.554 88.837 1.00 90.88 519 LEU A N 1
ATOM 4143 C CA . LEU A 1 519 ? -73.749 1.829 88.684 1.00 90.88 519 LEU A CA 1
ATOM 4144 C C . LEU A 1 519 ? -74.607 0.595 89.005 1.00 90.88 519 LEU A C 1
ATOM 4146 O O . LEU A 1 519 ? -75.646 0.714 89.650 1.00 90.88 519 LEU A O 1
ATOM 4150 N N . ARG A 1 520 ? -74.167 -0.611 88.617 1.00 92.75 520 ARG A N 1
ATOM 4151 C CA . ARG A 1 520 ? -74.852 -1.865 88.982 1.00 92.75 520 ARG A CA 1
ATOM 4152 C C . ARG A 1 520 ? -74.791 -2.162 90.483 1.00 92.75 520 ARG A C 1
ATOM 4154 O O . ARG A 1 520 ? -75.792 -2.629 91.024 1.00 92.75 520 ARG A O 1
ATOM 4161 N N . SER A 1 521 ? -73.667 -1.911 91.160 1.00 88.81 521 SER A N 1
ATOM 4162 C CA . SER A 1 521 ? -73.579 -2.123 92.612 1.00 88.81 521 SER A CA 1
ATOM 4163 C C . SER A 1 521 ? -74.425 -1.107 93.384 1.00 88.81 521 SER A C 1
ATOM 4165 O O . SER A 1 521 ? -75.105 -1.489 94.334 1.00 88.81 521 SER A O 1
ATOM 4167 N N . GLU A 1 522 ? -74.482 0.146 92.928 1.00 90.19 522 GLU A N 1
ATOM 4168 C CA . GLU A 1 522 ? -75.348 1.175 93.505 1.00 90.19 522 GLU A CA 1
ATOM 4169 C C . GLU A 1 522 ? -76.840 0.877 93.283 1.00 90.19 522 GLU A C 1
ATOM 4171 O O . GLU A 1 522 ? -77.609 0.905 94.241 1.00 90.19 522 GLU A O 1
ATOM 4176 N N . ILE A 1 523 ? -77.258 0.489 92.072 1.00 88.88 523 ILE A N 1
ATOM 4177 C CA . ILE A 1 523 ? -78.638 0.037 91.801 1.00 88.88 523 ILE A CA 1
ATOM 4178 C C . ILE A 1 523 ? -79.029 -1.143 92.704 1.00 88.88 523 ILE A C 1
ATOM 4180 O O . ILE A 1 523 ? -80.167 -1.213 93.167 1.00 88.88 523 ILE A O 1
ATOM 4184 N N . ASN A 1 524 ? -78.104 -2.065 92.982 1.00 89.12 524 ASN A N 1
ATOM 4185 C CA . ASN A 1 524 ? -78.363 -3.164 93.910 1.00 89.12 524 ASN A CA 1
ATOM 4186 C C . ASN A 1 524 ? -78.475 -2.677 95.364 1.00 89.12 524 ASN A C 1
ATOM 4188 O O . ASN A 1 524 ? -79.375 -3.134 96.065 1.00 89.12 524 ASN A O 1
ATOM 4192 N N . ARG A 1 525 ? -77.644 -1.715 95.799 1.00 89.81 525 ARG A N 1
ATOM 4193 C CA . ARG A 1 525 ? -77.752 -1.077 97.124 1.00 89.81 525 ARG A CA 1
ATOM 4194 C C . ARG A 1 525 ? -79.132 -0.441 97.319 1.00 89.81 525 ARG A C 1
ATOM 4196 O O . ARG A 1 525 ? -79.810 -0.767 98.287 1.00 89.81 525 ARG A O 1
ATOM 4203 N N . TRP A 1 526 ? -79.595 0.361 96.356 1.00 84.31 526 TRP A N 1
ATOM 4204 C CA . TRP A 1 526 ? -80.923 0.985 96.400 1.00 84.31 526 TRP A CA 1
ATOM 4205 C C . TRP A 1 526 ? -82.068 -0.042 96.496 1.00 84.31 526 TRP A C 1
ATOM 4207 O O . TRP A 1 526 ? -83.018 0.176 97.242 1.00 84.31 526 TRP A O 1
ATOM 4217 N N . ARG A 1 527 ? -81.972 -1.195 95.814 1.00 85.06 527 ARG A N 1
ATOM 4218 C CA . ARG A 1 527 ? -82.973 -2.281 95.927 1.00 85.06 527 ARG A CA 1
ATOM 4219 C C . ARG A 1 527 ? -82.942 -2.995 97.283 1.00 85.06 527 ARG A C 1
ATOM 4221 O O . ARG A 1 527 ? -83.985 -3.443 97.751 1.00 85.06 527 ARG A O 1
ATOM 4228 N N . GLU A 1 528 ? -81.776 -3.141 97.908 1.00 81.69 528 GLU A N 1
ATOM 4229 C CA . GLU A 1 528 ? -81.659 -3.703 99.264 1.00 81.69 528 GLU A CA 1
ATOM 4230 C C . GLU A 1 528 ? -82.210 -2.728 100.319 1.00 81.69 528 GLU A C 1
ATOM 4232 O O . GLU A 1 528 ? -82.941 -3.141 101.222 1.00 81.69 528 GLU A O 1
ATOM 4237 N N . GLU A 1 529 ? -81.938 -1.428 100.166 1.00 80.44 529 GLU A N 1
ATOM 4238 C CA . GLU A 1 529 ? -82.522 -0.353 100.979 1.00 80.44 529 GLU A CA 1
ATOM 4239 C C . GLU A 1 529 ? -84.057 -0.316 100.842 1.00 80.44 529 GLU A C 1
ATOM 4241 O O . GLU A 1 529 ? -84.761 -0.297 101.852 1.00 80.44 529 GLU A O 1
ATOM 4246 N N . GLU A 1 530 ? -84.594 -0.411 99.619 1.00 76.31 530 GLU A N 1
ATOM 4247 C CA . GLU A 1 530 ? -86.038 -0.467 99.343 1.00 76.31 530 GLU A CA 1
ATOM 4248 C C . GLU A 1 530 ? -86.708 -1.690 99.995 1.00 76.31 530 GLU A C 1
ATOM 4250 O O . GLU A 1 530 ? -87.675 -1.539 100.746 1.00 76.31 530 GLU A O 1
ATOM 4255 N N . LYS A 1 531 ? -86.167 -2.904 99.798 1.00 75.06 531 LYS A N 1
ATOM 4256 C CA . LYS A 1 531 ? -86.662 -4.126 100.470 1.00 75.06 531 LYS A CA 1
ATOM 4257 C C . LYS A 1 531 ? -86.647 -3.992 101.993 1.00 75.06 531 LYS A C 1
ATOM 4259 O O . LYS A 1 531 ? -87.568 -4.468 102.664 1.00 75.06 531 LYS A O 1
ATOM 4264 N N . SER A 1 532 ? -85.608 -3.360 102.540 1.00 67.75 532 SER A N 1
ATOM 4265 C CA . SER A 1 532 ? -85.454 -3.140 103.981 1.00 67.75 532 SER A CA 1
ATOM 4266 C C . SER A 1 532 ? -86.496 -2.152 104.509 1.00 67.75 532 SER A C 1
ATOM 4268 O O . SER A 1 532 ? -87.151 -2.431 105.514 1.00 67.75 532 SER A O 1
ATOM 4270 N N . ALA A 1 533 ? -86.722 -1.045 103.797 1.00 59.25 533 ALA A N 1
ATOM 4271 C CA . ALA A 1 533 ? -87.749 -0.059 104.120 1.00 59.25 533 ALA A CA 1
ATOM 4272 C C . ALA A 1 533 ? -89.164 -0.661 104.057 1.00 59.25 533 ALA A C 1
ATOM 4274 O O . ALA A 1 533 ? -89.945 -0.488 104.993 1.00 59.25 533 ALA A O 1
ATOM 4275 N N . VAL A 1 534 ? -89.477 -1.445 103.018 1.00 55.91 534 VAL A N 1
ATOM 4276 C CA . VAL A 1 534 ? -90.761 -2.161 102.886 1.00 55.91 534 VAL A CA 1
ATOM 4277 C C . VAL A 1 534 ? -90.958 -3.173 104.027 1.00 55.91 534 VAL A C 1
ATOM 4279 O O . VAL A 1 534 ? -92.036 -3.235 104.623 1.00 55.91 534 VAL A O 1
ATOM 4282 N N . SER A 1 535 ? -89.906 -3.907 104.406 1.00 56.06 535 SER A N 1
ATOM 4283 C CA . SER A 1 535 ? -89.939 -4.882 105.513 1.00 56.06 535 SER A CA 1
ATOM 4284 C C . SER A 1 535 ? -90.074 -4.244 106.906 1.00 56.06 535 SER A C 1
ATOM 4286 O O . SER A 1 535 ? -90.552 -4.895 107.842 1.00 56.06 535 SER A O 1
ATOM 4288 N N . ALA A 1 536 ? -89.671 -2.978 107.054 1.00 51.75 536 ALA A N 1
ATOM 4289 C CA . ALA A 1 536 ? -89.867 -2.182 108.264 1.00 51.75 536 ALA A CA 1
ATOM 4290 C C . ALA A 1 536 ? -91.263 -1.528 108.311 1.00 51.75 536 ALA A C 1
ATOM 4292 O O . ALA A 1 536 ? -91.946 -1.600 109.333 1.00 51.75 536 ALA A O 1
ATOM 4293 N N . ALA A 1 537 ? -91.721 -0.943 107.198 1.00 45.03 537 ALA A N 1
ATOM 4294 C CA . ALA A 1 537 ? -93.009 -0.251 107.100 1.00 45.03 537 ALA A CA 1
ATOM 4295 C C . ALA A 1 537 ? -94.218 -1.190 107.291 1.00 45.03 537 ALA A C 1
ATOM 4297 O O . ALA A 1 537 ? -95.223 -0.798 107.890 1.00 45.03 537 ALA A O 1
ATOM 4298 N N . GLY A 1 538 ? -94.105 -2.452 106.858 1.00 46.12 538 GLY A N 1
ATOM 4299 C CA . GLY A 1 538 ? -95.178 -3.455 106.906 1.00 46.12 538 GLY A CA 1
ATOM 4300 C C . GLY A 1 538 ? -95.695 -3.864 108.297 1.00 46.12 538 GLY A C 1
ATOM 4301 O O . GLY A 1 538 ? -96.539 -4.752 108.376 1.00 46.12 538 GLY A O 1
ATOM 4302 N N . ARG A 1 539 ? -95.213 -3.262 109.398 1.00 43.81 539 ARG A N 1
ATOM 4303 C CA . ARG A 1 539 ? -95.648 -3.571 110.779 1.00 43.81 539 ARG A CA 1
ATOM 4304 C C . ARG A 1 539 ? -96.225 -2.404 111.590 1.00 43.81 539 ARG A C 1
ATOM 4306 O O . ARG A 1 539 ? -96.572 -2.616 112.748 1.00 43.81 539 ARG A O 1
ATOM 4313 N N . LEU A 1 540 ? -96.385 -1.210 111.008 1.00 42.78 540 LEU A N 1
ATOM 4314 C CA . LEU A 1 540 ? -97.014 -0.057 111.688 1.00 42.78 540 LEU A CA 1
ATOM 4315 C C . LEU A 1 540 ? -98.223 0.552 110.949 1.00 42.78 540 LEU A C 1
ATOM 4317 O O . LEU A 1 540 ? -98.895 1.427 111.491 1.00 42.78 540 LEU A O 1
ATOM 4321 N N . ALA A 1 541 ? -98.572 0.051 109.762 1.00 40.84 541 ALA A N 1
ATOM 4322 C CA . ALA A 1 541 ? -99.697 0.531 108.951 1.00 40.84 541 ALA A CA 1
ATOM 4323 C C . ALA A 1 541 ? -101.082 0.014 109.421 1.00 40.84 541 ALA A C 1
ATOM 4325 O O . ALA A 1 541 ? -101.858 -0.511 108.627 1.00 40.84 541 ALA A O 1
ATOM 4326 N N . ALA A 1 542 ? -101.388 0.139 110.718 1.00 42.16 542 ALA A N 1
ATOM 4327 C CA . ALA A 1 542 ? -102.662 -0.302 111.309 1.00 42.16 542 ALA A CA 1
ATOM 4328 C C . ALA A 1 542 ? -103.246 0.658 112.370 1.00 42.16 542 ALA A C 1
ATOM 4330 O O . ALA A 1 542 ? -104.263 0.341 112.984 1.00 42.16 542 ALA A O 1
ATOM 4331 N N . ALA A 1 543 ? -102.629 1.823 112.599 1.00 38.22 543 ALA A N 1
ATOM 4332 C CA . ALA A 1 543 ? -103.072 2.784 113.607 1.00 38.22 543 ALA A CA 1
ATOM 4333 C C . ALA A 1 543 ? -103.035 4.235 113.091 1.00 38.22 543 ALA A C 1
ATOM 4335 O O . ALA A 1 543 ? -102.040 4.671 112.522 1.00 38.22 543 ALA A O 1
ATOM 4336 N N . LEU A 1 544 ? -104.108 4.979 113.386 1.00 40.03 544 LEU A N 1
ATOM 4337 C CA . LEU A 1 544 ? -104.236 6.444 113.287 1.00 40.03 544 LEU A CA 1
ATOM 4338 C C . LEU A 1 544 ? -104.166 7.068 111.878 1.00 40.03 544 LEU A C 1
ATOM 4340 O O . LEU A 1 544 ? -103.229 7.772 111.513 1.00 40.03 544 LEU A O 1
ATOM 4344 N N . SER A 1 545 ? -105.266 6.933 111.138 1.00 36.00 545 SER A N 1
ATOM 4345 C CA . SER A 1 545 ? -105.635 7.852 110.055 1.00 36.00 545 SER A CA 1
ATOM 4346 C C . SER A 1 545 ? -105.999 9.250 110.592 1.00 36.00 545 SER A C 1
ATOM 4348 O O . SER A 1 545 ? -106.878 9.355 111.448 1.00 36.00 545 SER A O 1
ATOM 4350 N N . SER A 1 546 ? -105.403 10.319 110.049 1.00 39.22 546 SER A N 1
ATOM 4351 C CA . SER A 1 546 ? -105.828 11.718 110.258 1.00 39.22 546 SER A CA 1
ATOM 4352 C C . SER A 1 546 ? -105.431 12.597 109.048 1.00 39.22 546 SER A C 1
ATOM 4354 O O . SER A 1 546 ? -104.380 12.325 108.463 1.00 39.22 546 SER A O 1
ATOM 4356 N N . PRO A 1 547 ? -106.227 13.602 108.614 1.00 45.56 547 PRO A N 1
ATOM 4357 C CA . PRO A 1 547 ? -106.051 14.226 107.296 1.00 45.56 547 PRO A CA 1
ATOM 4358 C C . PRO A 1 547 ? -105.415 15.632 107.311 1.00 45.56 547 PRO A C 1
ATOM 4360 O O . PRO A 1 547 ? -105.968 16.564 107.890 1.00 45.56 547 PRO A O 1
ATOM 4363 N N . SER A 1 548 ? -104.313 15.823 106.571 1.00 45.12 548 SER A N 1
ATOM 4364 C CA . SER A 1 548 ? -103.847 17.163 106.135 1.00 45.12 548 SER A CA 1
ATOM 4365 C C . SER A 1 548 ? -102.926 17.164 104.894 1.00 45.12 548 SER A C 1
ATOM 4367 O O . SER A 1 548 ? -102.221 18.141 104.658 1.00 45.12 548 SER A O 1
ATOM 4369 N N . GLY A 1 549 ? -102.852 16.065 104.132 1.00 51.75 549 GLY A N 1
ATOM 4370 C CA . GLY A 1 549 ? -101.798 15.850 103.119 1.00 51.75 549 GLY A CA 1
ATOM 4371 C C . GLY A 1 549 ? -102.182 16.104 101.656 1.00 51.75 549 GLY A C 1
ATOM 4372 O O . GLY A 1 549 ? -101.356 15.889 100.771 1.00 51.75 549 GLY A O 1
ATOM 4373 N N . GLU A 1 550 ? -103.421 16.505 101.369 1.00 50.09 550 GLU A N 1
ATOM 4374 C CA . GLU A 1 550 ? -103.973 16.444 100.006 1.00 50.09 550 GLU A CA 1
ATOM 4375 C C . GLU A 1 550 ? -103.319 17.451 99.039 1.00 50.09 550 GLU A C 1
ATOM 4377 O O . GLU A 1 550 ? -103.013 17.088 97.904 1.00 50.09 550 GLU A O 1
ATOM 4382 N N . GLU A 1 551 ? -102.960 18.651 99.511 1.00 56.97 551 GLU A N 1
ATOM 4383 C CA . GLU A 1 551 ? -102.198 19.640 98.727 1.00 56.97 551 GLU A CA 1
ATOM 4384 C C . GLU A 1 551 ? -100.783 19.152 98.376 1.00 56.97 551 GLU A C 1
ATOM 4386 O O . GLU A 1 551 ? -100.328 19.332 97.248 1.00 56.97 551 GLU A O 1
ATOM 4391 N N . GLN A 1 552 ? -100.088 18.475 99.300 1.00 58.34 552 GLN A N 1
ATOM 4392 C CA . GLN A 1 552 ? -98.763 17.903 99.025 1.00 58.34 552 GLN A CA 1
ATOM 4393 C C . GLN A 1 552 ? -98.850 16.733 98.038 1.00 58.34 552 GLN A C 1
ATOM 4395 O O . GLN A 1 552 ? -98.009 16.610 97.150 1.00 58.34 552 GLN A O 1
ATOM 4400 N N . LEU A 1 553 ? -99.897 15.910 98.131 1.00 60.91 553 LEU A N 1
ATOM 4401 C CA . LEU A 1 553 ? -100.148 14.820 97.185 1.00 60.91 553 LEU A CA 1
ATOM 4402 C C . LEU A 1 553 ? -100.523 15.367 95.792 1.00 60.91 553 LEU A C 1
ATOM 4404 O O . LEU A 1 553 ? -100.140 14.793 94.771 1.00 60.91 553 LEU A O 1
ATOM 4408 N N . GLN A 1 554 ? -101.199 16.518 95.727 1.00 68.62 554 GLN A N 1
ATOM 4409 C CA . GLN A 1 554 ? -101.480 17.233 94.482 1.00 68.62 554 GLN A CA 1
ATOM 4410 C C . GLN A 1 554 ? -100.225 17.904 93.892 1.00 68.62 554 GLN A C 1
ATOM 4412 O O . GLN A 1 554 ? -100.016 17.817 92.683 1.00 68.62 554 GLN A O 1
ATOM 4417 N N . ALA A 1 555 ? -99.349 18.480 94.722 1.00 72.31 555 ALA A N 1
ATOM 4418 C CA . ALA A 1 555 ? -98.059 19.029 94.299 1.00 72.31 555 ALA A CA 1
ATOM 4419 C C . ALA A 1 555 ? -97.114 17.939 93.758 1.00 72.31 555 ALA A C 1
ATOM 4421 O O . ALA A 1 555 ? -96.539 18.103 92.684 1.00 72.31 555 ALA A O 1
ATOM 4422 N N . VAL A 1 556 ? -97.019 16.785 94.432 1.00 74.44 556 VAL A N 1
ATOM 4423 C CA . VAL A 1 556 ? -96.247 15.628 93.942 1.00 74.44 556 VAL A CA 1
ATOM 4424 C C . VAL A 1 556 ? -96.823 15.099 92.626 1.00 74.44 556 VAL A C 1
ATOM 4426 O O . VAL A 1 556 ? -96.057 14.808 91.712 1.00 74.44 556 VAL A O 1
ATOM 4429 N N . ARG A 1 557 ? -98.154 15.051 92.458 1.00 81.12 557 ARG A N 1
ATOM 4430 C CA . ARG A 1 557 ? -98.781 14.705 91.165 1.00 81.12 557 ARG A CA 1
ATOM 4431 C C . ARG A 1 557 ? -98.465 15.720 90.063 1.00 81.12 557 ARG A C 1
ATOM 4433 O O . ARG A 1 557 ? -98.180 15.306 88.944 1.00 81.12 557 ARG A O 1
ATOM 4440 N N . GLN A 1 558 ? -98.468 17.023 90.354 1.00 81.00 558 GLN A N 1
ATOM 4441 C CA . GLN A 1 558 ? -98.044 18.047 89.388 1.00 81.00 558 GLN A CA 1
ATOM 4442 C C . GLN A 1 558 ? -96.565 17.894 89.011 1.00 81.00 558 GLN A C 1
ATOM 4444 O O . GLN A 1 558 ? -96.230 17.969 87.832 1.00 81.00 558 GLN A O 1
ATOM 4449 N N . GLN A 1 559 ? -95.687 17.611 89.977 1.00 81.94 559 GLN A N 1
ATOM 4450 C CA . GLN A 1 559 ? -94.269 17.364 89.716 1.00 81.94 559 GLN A CA 1
ATOM 4451 C C . GLN A 1 559 ? -94.044 16.070 88.916 1.00 81.94 559 GLN A C 1
ATOM 4453 O O . GLN A 1 559 ? -93.201 16.041 88.022 1.00 81.94 559 GLN A O 1
ATOM 4458 N N . GLN A 1 560 ? -94.822 15.017 89.179 1.00 80.75 560 GLN A N 1
ATOM 4459 C CA . GLN A 1 560 ? -94.779 13.762 88.427 1.00 80.75 560 GLN A CA 1
ATOM 4460 C C . GLN A 1 560 ? -95.242 13.958 86.974 1.00 80.75 560 GLN A C 1
ATOM 4462 O O . GLN A 1 560 ? -94.582 13.467 86.063 1.00 80.75 560 GLN A O 1
ATOM 4467 N N . LEU A 1 561 ? -96.304 14.739 86.745 1.00 86.00 561 LEU A N 1
ATOM 4468 C CA . LEU A 1 561 ? -96.745 15.140 85.402 1.00 86.00 561 LEU A CA 1
ATOM 4469 C C . LEU A 1 561 ? -95.709 16.027 84.692 1.00 86.00 561 LEU A C 1
ATOM 4471 O O . LEU A 1 561 ? -95.478 15.854 83.499 1.00 86.00 561 LEU A O 1
ATOM 4475 N N . ALA A 1 562 ? -95.041 16.935 85.411 1.00 86.25 562 ALA A N 1
ATOM 4476 C CA . ALA A 1 562 ? -93.971 17.763 84.852 1.00 86.25 562 ALA A CA 1
ATOM 4477 C C . ALA A 1 562 ? -92.740 16.929 84.450 1.00 86.25 562 ALA A C 1
ATOM 4479 O O . ALA A 1 562 ? -92.180 17.142 83.376 1.00 86.25 562 ALA A O 1
ATOM 4480 N N . PHE A 1 563 ? -92.341 15.943 85.264 1.00 84.56 563 PHE A N 1
ATOM 4481 C CA . PHE A 1 563 ? -91.287 14.998 84.889 1.00 84.56 563 PHE A CA 1
ATOM 4482 C C . PHE A 1 563 ? -91.705 14.090 83.731 1.00 84.56 563 PHE A C 1
ATOM 4484 O O . PHE A 1 563 ? -90.887 13.851 82.848 1.00 84.56 563 PHE A O 1
ATOM 4491 N N . GLN A 1 564 ? -92.957 13.628 83.687 1.00 89.69 564 GLN A N 1
ATOM 4492 C CA . GLN A 1 564 ? -93.458 12.838 82.563 1.00 89.69 564 GLN A CA 1
ATOM 4493 C C . GLN A 1 564 ? -93.422 13.649 81.258 1.00 89.69 564 GLN A C 1
ATOM 4495 O O . GLN A 1 564 ? -92.827 13.192 80.288 1.00 89.69 564 GLN A O 1
ATOM 4500 N N . GLY A 1 565 ? -93.933 14.885 81.257 1.00 90.56 565 GLY A N 1
ATOM 4501 C CA . GLY A 1 565 ? -93.826 15.785 80.105 1.00 90.56 565 GLY A CA 1
ATOM 4502 C C . GLY A 1 565 ? -92.373 16.056 79.696 1.00 90.56 565 GLY A C 1
ATOM 4503 O O . GLY A 1 565 ? -92.065 16.091 78.511 1.00 90.56 565 GLY A O 1
ATOM 4504 N N . ARG A 1 566 ? -91.446 16.156 80.659 1.00 90.06 566 ARG A N 1
ATOM 4505 C CA . ARG A 1 566 ? -90.007 16.314 80.383 1.00 90.06 566 ARG A CA 1
ATOM 4506 C C . ARG A 1 566 ? -89.358 15.061 79.783 1.00 90.06 566 ARG A C 1
ATOM 4508 O O . ARG A 1 566 ? -88.421 15.185 78.999 1.00 90.06 566 ARG A O 1
ATOM 4515 N N . VAL A 1 567 ? -89.837 13.868 80.136 1.00 89.81 567 VAL A N 1
ATOM 4516 C CA . VAL A 1 567 ? -89.429 12.608 79.492 1.00 89.81 567 VAL A CA 1
ATOM 4517 C C . VAL A 1 567 ? -90.001 12.534 78.078 1.00 89.81 567 VAL A C 1
ATOM 4519 O O . VAL A 1 567 ? -89.253 12.236 77.156 1.00 89.81 567 VAL A O 1
ATOM 4522 N N . GLU A 1 568 ? -91.268 12.896 77.875 1.00 92.81 568 GLU A N 1
ATOM 4523 C CA . GLU A 1 568 ? -91.904 12.949 76.551 1.00 92.81 568 GLU A CA 1
ATOM 4524 C C . GLU A 1 568 ? -91.216 13.980 75.621 1.00 92.81 568 GLU A C 1
ATOM 4526 O O . GLU A 1 568 ? -90.968 13.680 74.452 1.00 92.81 568 GLU A O 1
ATOM 4531 N N . GLU A 1 569 ? -90.796 15.145 76.141 1.00 92.44 569 GLU A N 1
ATOM 4532 C CA . GLU A 1 569 ? -89.927 16.113 75.442 1.00 92.44 569 GLU A CA 1
ATOM 4533 C C . GLU A 1 569 ? -88.592 15.482 75.007 1.00 92.44 569 GLU A C 1
ATOM 4535 O O . GLU A 1 569 ? -88.200 15.592 73.843 1.00 92.44 569 GLU A O 1
ATOM 4540 N N . LEU A 1 570 ? -87.893 14.808 75.929 1.00 90.38 570 LEU A N 1
ATOM 4541 C CA . LEU A 1 570 ? -86.588 14.193 75.667 1.00 90.38 570 LEU A CA 1
ATOM 4542 C C . LEU A 1 570 ? -86.683 12.973 74.743 1.00 90.38 570 LEU A C 1
ATOM 4544 O O . LEU A 1 570 ? -85.779 12.751 73.940 1.00 90.38 570 LEU A O 1
ATOM 4548 N N . GLU A 1 571 ? -87.762 12.195 74.802 1.00 91.25 571 GLU A N 1
ATOM 4549 C CA . GLU A 1 571 ? -88.017 11.099 73.865 1.00 91.25 571 GLU A CA 1
ATOM 4550 C C . GLU A 1 571 ? -88.325 11.629 72.462 1.00 91.25 571 GLU A C 1
ATOM 4552 O O . GLU A 1 571 ? -87.774 11.109 71.488 1.00 91.25 571 GLU A O 1
ATOM 4557 N N . ALA A 1 572 ? -89.117 12.699 72.343 1.00 92.12 572 ALA A N 1
ATOM 4558 C CA . ALA A 1 572 ? -89.354 13.377 71.071 1.00 92.12 572 ALA A CA 1
ATOM 4559 C C . ALA A 1 572 ? -88.060 13.982 70.494 1.00 92.12 572 ALA A C 1
ATOM 4561 O O . ALA A 1 572 ? -87.801 13.853 69.295 1.00 92.12 572 ALA A O 1
ATOM 4562 N N . GLU A 1 573 ? -87.200 14.580 71.325 1.00 91.88 573 GLU A N 1
ATOM 4563 C CA . GLU A 1 573 ? -85.880 15.058 70.902 1.00 91.88 573 GLU A CA 1
ATOM 4564 C C . GLU A 1 573 ? -84.953 13.902 70.493 1.00 91.88 573 GLU A C 1
ATOM 4566 O O . GLU A 1 573 ? -84.309 13.974 69.446 1.00 91.88 573 GLU A O 1
ATOM 4571 N N . ASN A 1 574 ? -84.932 12.790 71.234 1.00 90.25 574 ASN A N 1
ATOM 4572 C CA . ASN A 1 574 ? -84.125 11.621 70.881 1.00 90.25 574 ASN A CA 1
ATOM 4573 C C . ASN A 1 574 ? -84.593 10.994 69.556 1.00 90.25 574 ASN A C 1
ATOM 4575 O O . ASN A 1 574 ? -83.767 10.640 68.715 1.00 90.25 574 ASN A O 1
ATOM 4579 N N . GLN A 1 575 ? -85.907 10.917 69.319 1.00 92.81 575 GLN A N 1
ATOM 4580 C CA . GLN A 1 575 ? -86.480 10.510 68.031 1.00 92.81 575 GLN A CA 1
ATOM 4581 C C . GLN A 1 575 ? -86.092 11.482 66.906 1.00 92.81 575 GLN A C 1
ATOM 4583 O O . GLN A 1 575 ? -85.683 11.039 65.833 1.00 92.81 575 GLN A O 1
ATOM 4588 N N . ARG A 1 576 ? -86.129 12.798 67.155 1.00 95.12 576 ARG A N 1
ATOM 4589 C CA . ARG A 1 576 ? -85.717 13.840 66.198 1.00 95.12 576 ARG A CA 1
ATOM 4590 C C . ARG A 1 576 ? -84.231 13.755 65.842 1.00 95.12 576 ARG A C 1
ATOM 4592 O O . ARG A 1 576 ? -83.881 13.873 64.671 1.00 95.12 576 ARG A O 1
ATOM 4599 N N . LEU A 1 577 ? -83.364 13.502 66.823 1.00 90.94 577 LEU A N 1
ATOM 4600 C CA . LEU A 1 577 ? -81.926 13.303 66.621 1.00 90.94 577 LEU A CA 1
ATOM 4601 C C . LEU A 1 577 ? -81.630 11.990 65.882 1.00 90.94 577 LEU A C 1
ATOM 4603 O O . LEU A 1 577 ? -80.800 11.985 64.975 1.00 90.94 577 LEU A O 1
ATOM 4607 N N . ARG A 1 578 ? -82.348 10.898 66.183 1.00 92.44 578 ARG A N 1
ATOM 4608 C CA . ARG A 1 578 ? -82.264 9.643 65.409 1.00 92.44 578 ARG A CA 1
ATOM 4609 C C . ARG A 1 578 ? -82.726 9.832 63.966 1.00 92.44 578 ARG A C 1
ATOM 4611 O O . ARG A 1 578 ? -82.082 9.300 63.066 1.00 92.44 578 ARG A O 1
ATOM 4618 N N . ALA A 1 579 ? -83.790 10.600 63.731 1.00 92.31 579 ALA A N 1
ATOM 4619 C CA . ALA A 1 579 ? -84.261 10.935 62.389 1.00 92.31 579 ALA A CA 1
ATOM 4620 C C . ALA A 1 579 ? -83.229 11.781 61.623 1.00 92.31 579 ALA A C 1
ATOM 4622 O O . ALA A 1 579 ? -82.883 11.428 60.498 1.00 92.31 579 ALA A O 1
ATOM 4623 N N . LYS A 1 580 ? -82.665 12.824 62.252 1.00 93.81 580 LYS A N 1
ATOM 4624 C CA . LYS A 1 580 ? -81.606 13.666 61.667 1.00 93.81 580 LYS A CA 1
ATOM 4625 C C . LYS A 1 580 ? -80.349 12.861 61.326 1.00 93.81 580 LYS A C 1
ATOM 4627 O O . LYS A 1 580 ? -79.885 12.932 60.199 1.00 93.81 580 LYS A O 1
ATOM 4632 N N . ASN A 1 581 ? -79.860 12.027 62.244 1.00 91.81 581 ASN A N 1
ATOM 4633 C CA . ASN A 1 581 ? -78.715 11.145 61.995 1.00 91.81 581 ASN A CA 1
ATOM 4634 C C . ASN A 1 581 ? -79.022 10.120 60.879 1.00 91.81 581 ASN A C 1
ATOM 4636 O O . ASN A 1 581 ? -78.205 9.881 59.997 1.00 91.81 581 ASN A O 1
ATOM 4640 N N . SER A 1 582 ? -80.241 9.567 60.841 1.00 92.06 582 SER A N 1
ATOM 4641 C CA . SER A 1 582 ? -80.669 8.672 59.751 1.00 92.06 582 SER A CA 1
ATOM 4642 C C . SER A 1 582 ? -80.714 9.379 58.390 1.00 92.06 582 SER A C 1
ATOM 4644 O O . SER A 1 582 ? -80.381 8.759 57.381 1.00 92.06 582 SER A O 1
ATOM 4646 N N . GLN A 1 583 ? -81.090 10.663 58.359 1.00 94.00 583 GLN A N 1
ATOM 4647 C CA . GLN A 1 583 ? -81.038 11.508 57.166 1.00 94.00 583 GLN A CA 1
ATOM 4648 C C . GLN A 1 583 ? -79.587 11.805 56.757 1.00 94.00 583 GLN A C 1
ATOM 4650 O O . GLN A 1 583 ? -79.233 11.559 55.611 1.00 94.00 583 GLN A O 1
ATOM 4655 N N . GLU A 1 584 ? -78.729 12.242 57.680 1.00 92.19 584 GLU A N 1
ATOM 4656 C CA . GLU A 1 584 ? -77.309 12.532 57.414 1.00 92.19 584 GLU A CA 1
ATOM 4657 C C . GLU A 1 584 ? -76.563 11.290 56.900 1.00 92.19 584 GLU A C 1
ATOM 4659 O O . GLU A 1 584 ? -75.813 11.362 55.928 1.00 92.19 584 GLU A O 1
ATOM 4664 N N . ILE A 1 585 ? -76.837 10.112 57.467 1.00 91.75 585 ILE A N 1
ATOM 4665 C CA . ILE A 1 585 ? -76.316 8.831 56.972 1.00 91.75 585 ILE A CA 1
ATOM 4666 C C . ILE A 1 585 ? -76.879 8.486 55.578 1.00 91.75 585 ILE A C 1
ATOM 4668 O O . ILE A 1 585 ? -76.174 7.877 54.770 1.00 91.75 585 ILE A O 1
ATOM 4672 N N . ALA A 1 586 ? -78.127 8.842 55.262 1.00 92.81 586 ALA A N 1
ATOM 4673 C CA . ALA A 1 586 ? -78.695 8.637 53.927 1.00 92.81 586 ALA A CA 1
ATOM 4674 C C . ALA A 1 586 ? -78.080 9.589 52.883 1.00 92.81 586 ALA A C 1
ATOM 4676 O O . ALA A 1 586 ? -77.767 9.154 51.774 1.00 92.81 586 ALA A O 1
ATOM 4677 N N . GLU A 1 587 ? -77.838 10.848 53.250 1.00 93.38 587 GLU A N 1
ATOM 4678 C CA . GLU A 1 587 ? -77.169 11.854 52.419 1.00 93.38 587 GLU A CA 1
ATOM 4679 C C . GLU A 1 587 ? -75.703 11.471 52.160 1.00 93.38 587 GLU A C 1
ATOM 4681 O O . GLU A 1 587 ? -75.278 11.438 51.005 1.00 93.38 587 GLU A O 1
ATOM 4686 N N . LEU A 1 588 ? -74.960 11.043 53.189 1.00 90.81 588 LEU A N 1
ATOM 4687 C CA . LEU A 1 588 ? -73.591 10.529 53.043 1.00 90.81 588 LEU A CA 1
ATOM 4688 C C . LEU A 1 588 ? -73.520 9.261 52.178 1.00 90.81 588 LEU A C 1
ATOM 4690 O O . LEU A 1 588 ? -72.584 9.105 51.395 1.00 90.81 588 LEU A O 1
ATOM 4694 N N . ARG A 1 589 ? -74.511 8.361 52.261 1.00 92.94 589 ARG A N 1
ATOM 4695 C CA . ARG A 1 589 ? -74.608 7.204 51.350 1.00 92.94 589 ARG A CA 1
ATOM 4696 C C . ARG A 1 589 ? -74.852 7.645 49.907 1.00 92.94 589 ARG A C 1
ATOM 4698 O O . ARG A 1 589 ? -74.185 7.135 49.011 1.00 92.94 589 ARG A O 1
ATOM 4705 N N . ALA A 1 590 ? -75.755 8.600 49.682 1.00 90.94 590 ALA A N 1
ATOM 4706 C CA . ALA A 1 590 ? -76.035 9.135 48.351 1.00 90.94 590 ALA A CA 1
ATOM 4707 C C . ALA A 1 590 ? -74.815 9.856 47.745 1.00 90.94 590 ALA A C 1
ATOM 4709 O O . ALA A 1 590 ? -74.518 9.668 46.564 1.00 90.94 590 ALA A O 1
ATOM 4710 N N . GLU A 1 591 ? -74.067 10.623 48.544 1.00 91.69 591 GLU A N 1
ATOM 4711 C CA . GLU A 1 591 ? -72.797 11.219 48.120 1.00 91.69 591 GLU A CA 1
ATOM 4712 C C . GLU A 1 591 ? -71.737 10.151 47.827 1.00 91.69 591 GLU A C 1
ATOM 4714 O O . GLU A 1 591 ? -71.096 10.222 46.779 1.00 91.69 591 GLU A O 1
ATOM 4719 N N . ASN A 1 592 ? -71.577 9.130 48.673 1.00 89.56 592 ASN A N 1
ATOM 4720 C CA . ASN A 1 592 ? -70.595 8.081 48.407 1.00 89.56 592 ASN A CA 1
ATOM 4721 C C . ASN A 1 592 ? -70.915 7.342 47.093 1.00 89.56 592 ASN A C 1
ATOM 4723 O O . ASN A 1 592 ? -70.050 7.237 46.230 1.00 89.56 592 ASN A O 1
ATOM 4727 N N . THR A 1 593 ? -72.179 6.973 46.848 1.00 91.75 593 THR A N 1
ATOM 4728 C CA . THR A 1 593 ? -72.610 6.398 45.558 1.00 91.75 593 THR A CA 1
ATOM 4729 C C . THR A 1 593 ? -72.380 7.353 44.375 1.00 91.75 593 THR A C 1
ATOM 4731 O O . THR A 1 593 ? -72.018 6.912 43.282 1.00 91.75 593 THR A O 1
ATOM 4734 N N . ARG A 1 594 ? -72.528 8.672 44.565 1.00 93.81 594 ARG A N 1
ATOM 4735 C CA . ARG A 1 594 ? -72.192 9.688 43.548 1.00 93.81 594 ARG A CA 1
ATOM 4736 C C . ARG A 1 594 ? -70.687 9.720 43.254 1.00 93.81 594 ARG A C 1
ATOM 4738 O O . ARG A 1 594 ? -70.299 9.810 42.089 1.00 93.81 594 ARG A O 1
ATOM 4745 N N . LEU A 1 595 ? -69.839 9.637 44.278 1.00 89.94 595 LEU A N 1
ATOM 4746 C CA . LEU A 1 595 ? -68.380 9.616 44.140 1.00 89.94 595 LEU A CA 1
ATOM 4747 C C . LEU A 1 595 ? -67.889 8.304 43.513 1.00 89.94 595 LEU A C 1
ATOM 4749 O O . LEU A 1 595 ? -67.086 8.348 42.584 1.00 89.94 595 LEU A O 1
ATOM 4753 N N . GLU A 1 596 ? -68.437 7.158 43.921 1.00 90.62 596 GLU A N 1
ATOM 4754 C CA . GLU A 1 596 ? -68.209 5.848 43.297 1.00 90.62 596 GLU A CA 1
ATOM 4755 C C . GLU A 1 596 ? -68.545 5.877 41.798 1.00 90.62 596 GLU A C 1
ATOM 4757 O O . GLU A 1 596 ? -67.743 5.432 40.976 1.00 90.62 596 GLU A O 1
ATOM 4762 N N . GLN A 1 597 ? -69.677 6.478 41.408 1.00 91.94 597 GLN A N 1
ATOM 4763 C CA . GLN A 1 597 ? -70.021 6.675 39.996 1.00 91.94 597 GLN A CA 1
ATOM 4764 C C . GLN A 1 597 ? -69.032 7.597 39.268 1.00 91.94 597 GLN A C 1
ATOM 4766 O O . GLN A 1 597 ? -68.687 7.324 38.118 1.00 91.94 597 GLN A O 1
ATOM 4771 N N . VAL A 1 598 ? -68.544 8.674 39.893 1.00 91.06 598 VAL A N 1
ATOM 4772 C CA . VAL A 1 598 ? -67.530 9.559 39.285 1.00 91.06 598 VAL A CA 1
ATOM 4773 C C . VAL A 1 598 ? -66.193 8.831 39.099 1.00 91.06 598 VAL A C 1
ATOM 4775 O O . VAL A 1 598 ? -65.599 8.935 38.025 1.00 91.06 598 VAL A O 1
ATOM 4778 N N . VAL A 1 599 ? -65.752 8.043 40.084 1.00 89.00 599 VAL A N 1
ATOM 4779 C CA . VAL A 1 599 ? -64.529 7.224 40.011 1.00 89.00 599 VAL A CA 1
ATOM 4780 C C . VAL A 1 599 ? -64.666 6.109 38.973 1.00 89.00 599 VAL A C 1
ATOM 4782 O O . VAL A 1 599 ? -63.755 5.888 38.177 1.00 89.00 599 VAL A O 1
ATOM 4785 N N . GLN A 1 600 ? -65.816 5.438 38.899 1.00 91.06 600 GLN A N 1
ATOM 4786 C CA . GLN A 1 600 ? -66.049 4.401 37.895 1.00 91.06 600 GLN A CA 1
ATOM 4787 C C . GLN A 1 600 ? -66.140 4.994 36.480 1.00 91.06 600 GLN A C 1
ATOM 4789 O O . GLN A 1 600 ? -65.628 4.398 35.530 1.00 91.06 600 GLN A O 1
ATOM 4794 N N . ASN A 1 601 ? -66.707 6.195 36.321 1.00 91.06 601 ASN A N 1
ATOM 4795 C CA . ASN A 1 601 ? -66.718 6.922 35.049 1.00 91.06 601 ASN A CA 1
ATOM 4796 C C . ASN A 1 601 ? -65.321 7.415 34.637 1.00 91.06 601 ASN A C 1
ATOM 4798 O O . ASN A 1 601 ? -64.977 7.320 33.457 1.00 91.06 601 ASN A O 1
ATOM 4802 N N . SER A 1 602 ? -64.497 7.903 35.573 1.00 87.12 602 SER A N 1
ATOM 4803 C CA . SER A 1 602 ? -63.119 8.312 35.274 1.00 87.12 602 SER A CA 1
ATOM 4804 C C . SER A 1 602 ? -62.248 7.102 34.928 1.00 87.12 602 SER A C 1
ATOM 4806 O O . SER A 1 602 ? -61.598 7.117 33.885 1.00 87.12 602 SER A O 1
ATOM 4808 N N . ARG A 1 603 ? -62.334 6.001 35.687 1.00 91.38 603 ARG A N 1
ATOM 4809 C CA . ARG A 1 603 ? -61.705 4.707 35.363 1.00 91.38 603 ARG A CA 1
ATOM 4810 C C . ARG A 1 603 ? -62.114 4.214 33.974 1.00 91.38 603 ARG A C 1
ATOM 4812 O O . ARG A 1 603 ? -61.252 3.902 33.158 1.00 91.38 603 ARG A O 1
ATOM 4819 N N . SER A 1 604 ? -63.411 4.241 33.664 1.00 91.31 604 SER A N 1
ATOM 4820 C CA . SER A 1 604 ? -63.947 3.858 32.347 1.00 91.31 604 SER A CA 1
ATOM 4821 C C . SER A 1 604 ? -63.557 4.825 31.222 1.00 91.31 604 SER A C 1
ATOM 4823 O O . SER A 1 604 ? -63.693 4.483 30.048 1.00 91.31 604 SER A O 1
ATOM 4825 N N . ARG A 1 605 ? -63.114 6.049 31.533 1.00 91.56 605 ARG A N 1
ATOM 4826 C CA . ARG A 1 605 ? -62.543 6.994 30.561 1.00 91.56 605 ARG A CA 1
ATOM 4827 C C . ARG A 1 605 ? -61.055 6.723 30.347 1.00 91.56 605 ARG A C 1
ATOM 4829 O O . ARG A 1 605 ? -60.647 6.617 29.197 1.00 91.56 605 ARG A O 1
ATOM 4836 N N . TYR A 1 606 ? -60.281 6.554 31.419 1.00 87.12 606 TYR A N 1
ATOM 4837 C CA . TYR A 1 606 ? -58.863 6.199 31.337 1.00 87.12 606 TYR A CA 1
ATOM 4838 C C . TYR A 1 606 ? -58.657 4.868 30.615 1.00 87.12 606 TYR A C 1
ATOM 4840 O O . TYR A 1 606 ? -57.842 4.814 29.707 1.00 87.12 606 TYR A O 1
ATOM 4848 N N . GLN A 1 607 ? -59.450 3.835 30.917 1.00 91.31 607 GLN A N 1
ATOM 4849 C CA . GLN A 1 607 ? -59.365 2.544 30.226 1.00 91.31 607 GLN A CA 1
ATOM 4850 C C . GLN A 1 607 ? -59.650 2.662 28.718 1.00 91.31 607 GLN A C 1
ATOM 4852 O O . GLN A 1 607 ? -58.962 2.036 27.921 1.00 91.31 607 GLN A O 1
ATOM 4857 N N . ARG A 1 608 ? -60.606 3.510 28.305 1.00 90.31 608 ARG A N 1
ATOM 4858 C CA . ARG A 1 608 ? -60.856 3.788 26.878 1.00 90.31 608 ARG A CA 1
ATOM 4859 C C . ARG A 1 608 ? -59.734 4.587 26.217 1.00 90.31 608 ARG A C 1
ATOM 4861 O O . ARG A 1 608 ? -59.438 4.327 25.061 1.00 90.31 608 ARG A O 1
ATOM 4868 N N . GLN A 1 609 ? -59.112 5.530 26.924 1.00 89.50 609 GLN A N 1
ATOM 4869 C CA . GLN A 1 609 ? -57.959 6.266 26.399 1.00 89.50 609 GLN A CA 1
ATOM 4870 C C . GLN A 1 609 ? -56.716 5.366 26.285 1.00 89.50 609 GLN A C 1
ATOM 4872 O O . GLN A 1 609 ? -55.965 5.480 25.324 1.00 89.50 609 GLN A O 1
ATOM 4877 N N . LEU A 1 610 ? -56.520 4.454 27.238 1.00 88.50 610 LEU A N 1
ATOM 4878 C CA . LEU A 1 610 ? -55.418 3.495 27.231 1.00 88.50 610 LEU A CA 1
ATOM 4879 C C . LEU A 1 610 ? -55.584 2.508 26.063 1.00 88.50 610 LEU A C 1
ATOM 4881 O O . LEU A 1 610 ? -54.670 2.396 25.255 1.00 88.50 610 LEU A O 1
ATOM 4885 N N . GLN A 1 611 ? -56.791 1.958 25.872 1.00 91.19 611 GLN A N 1
ATOM 4886 C CA . GLN A 1 611 ? -57.147 1.176 24.680 1.00 91.19 611 GLN A CA 1
ATOM 4887 C C . GLN A 1 611 ? -56.929 1.968 23.381 1.00 91.19 611 GLN A C 1
ATOM 4889 O O . GLN A 1 611 ? -56.385 1.437 22.426 1.00 91.19 611 GLN A O 1
ATOM 4894 N N . GLN A 1 612 ? -57.302 3.254 23.324 1.00 90.00 612 GLN A N 1
ATOM 4895 C CA . GLN A 1 612 ? -57.061 4.079 22.132 1.00 90.00 612 GLN A CA 1
ATOM 4896 C C . GLN A 1 612 ? -55.568 4.231 21.810 1.00 90.00 612 GLN A C 1
ATOM 4898 O O . GLN A 1 612 ? -55.206 4.172 20.639 1.00 90.00 612 GLN A O 1
ATOM 4903 N N . HIS A 1 613 ? -54.704 4.374 22.817 1.00 86.75 613 HIS A N 1
ATOM 4904 C CA . HIS A 1 613 ? -53.256 4.429 22.605 1.00 86.75 613 HIS A CA 1
ATOM 4905 C C . HIS A 1 613 ? -52.645 3.053 22.278 1.00 86.75 613 HIS A C 1
ATOM 4907 O O . HIS A 1 613 ? -51.700 2.989 21.495 1.00 86.75 613 HIS A O 1
ATOM 4913 N N . GLU A 1 614 ? -53.197 1.951 22.795 1.00 88.38 614 GLU A N 1
ATOM 4914 C CA . GLU A 1 614 ? -52.846 0.586 22.368 1.00 88.38 614 GLU A CA 1
ATOM 4915 C C . GLU A 1 614 ? -53.226 0.360 20.892 1.00 88.38 614 GLU A C 1
ATOM 4917 O O . GLU A 1 614 ? -52.372 -0.011 20.088 1.00 88.38 614 GLU A O 1
ATOM 4922 N N . ASP A 1 615 ? -54.455 0.708 20.501 1.00 91.44 615 ASP A N 1
ATOM 4923 C CA . ASP A 1 615 ? -54.955 0.664 19.122 1.00 91.44 615 ASP A CA 1
ATOM 4924 C C . ASP A 1 615 ? -54.158 1.576 18.158 1.00 91.44 615 ASP A C 1
ATOM 4926 O O . ASP A 1 615 ? -54.120 1.326 16.950 1.00 91.44 615 ASP A O 1
ATOM 4930 N N . GLU A 1 616 ? -53.598 2.692 18.638 1.00 89.31 616 GLU A N 1
ATOM 4931 C CA . GLU A 1 616 ? -52.724 3.601 17.874 1.00 89.31 616 GLU A CA 1
ATOM 4932 C C . GLU A 1 616 ? -51.311 3.022 17.718 1.00 89.31 616 GLU A C 1
ATOM 4934 O O . GLU A 1 616 ? -50.750 3.045 16.617 1.00 89.31 616 GLU A O 1
ATOM 4939 N N . MET A 1 617 ? -50.755 2.448 18.789 1.00 83.81 617 MET A N 1
ATOM 4940 C CA . MET A 1 617 ? -49.466 1.756 18.768 1.00 83.81 617 MET A CA 1
ATOM 4941 C C . MET A 1 617 ? -49.505 0.518 17.870 1.00 83.81 617 MET A C 1
ATOM 4943 O O . MET A 1 617 ? -48.581 0.318 17.081 1.00 83.81 617 MET A O 1
ATOM 4947 N N . GLU A 1 618 ? -50.580 -0.273 17.909 1.00 90.12 618 GLU A N 1
ATOM 4948 C CA . GLU A 1 618 ? -50.731 -1.432 17.029 1.00 90.12 618 GLU A CA 1
ATOM 4949 C C . GLU A 1 618 ? -50.795 -1.003 15.555 1.00 90.12 618 GLU A C 1
ATOM 4951 O O . GLU A 1 618 ? -50.096 -1.574 14.719 1.00 90.12 618 GLU A O 1
ATOM 4956 N N . LYS A 1 619 ? -51.523 0.074 15.227 1.00 90.69 619 LYS A N 1
ATOM 4957 C CA . LYS A 1 619 ? -51.542 0.644 13.865 1.00 90.69 619 LYS A CA 1
ATOM 4958 C C . LYS A 1 619 ? -50.170 1.158 13.425 1.00 90.69 619 LYS A C 1
ATOM 4960 O O . LYS A 1 619 ? -49.805 0.958 12.266 1.00 90.69 619 LYS A O 1
ATOM 4965 N N . MET A 1 620 ? -49.380 1.766 14.316 1.00 84.44 620 MET A N 1
ATOM 4966 C CA . MET A 1 620 ? -47.985 2.112 14.007 1.00 84.44 620 MET A CA 1
ATOM 4967 C C . MET A 1 620 ? -47.125 0.871 13.751 1.00 84.44 620 MET A C 1
ATOM 4969 O O . MET A 1 620 ? -46.339 0.868 12.804 1.00 84.44 620 MET A O 1
ATOM 4973 N N . ILE A 1 621 ? -47.278 -0.191 14.545 1.00 87.94 621 ILE A N 1
ATOM 4974 C CA . ILE A 1 621 ? -46.541 -1.451 14.371 1.00 87.94 621 ILE A CA 1
ATOM 4975 C C . ILE A 1 621 ? -46.923 -2.117 13.043 1.00 87.94 621 ILE A C 1
ATOM 4977 O O . ILE A 1 621 ? -46.034 -2.465 12.268 1.00 87.94 621 ILE A O 1
ATOM 4981 N N . GLN A 1 622 ? -48.215 -2.213 12.725 1.00 89.75 622 GLN A N 1
ATOM 4982 C CA . GLN A 1 622 ? -48.713 -2.735 11.448 1.00 89.75 622 GLN A CA 1
ATOM 4983 C C . GLN A 1 622 ? -48.214 -1.886 10.263 1.00 89.75 622 GLN A C 1
ATOM 4985 O O . GLN A 1 622 ? -47.727 -2.437 9.276 1.00 89.75 622 GLN A O 1
ATOM 4990 N N . SER A 1 623 ? -48.234 -0.551 10.373 1.00 87.25 623 SER A N 1
ATOM 4991 C CA . SER A 1 623 ? -47.689 0.354 9.349 1.00 87.25 623 SER A CA 1
ATOM 4992 C C . SER A 1 623 ? -46.174 0.201 9.176 1.00 87.25 623 SER A C 1
ATOM 4994 O O . SER A 1 623 ? -45.681 0.247 8.049 1.00 87.25 623 SER A O 1
ATOM 4996 N N . LYS A 1 624 ? -45.421 -0.001 10.265 1.00 86.25 624 LYS A N 1
ATOM 4997 C CA . LYS A 1 624 ? -43.978 -0.276 10.219 1.00 86.25 624 LYS A CA 1
ATOM 4998 C C . LYS A 1 624 ? -43.698 -1.625 9.554 1.00 86.25 624 LYS A C 1
ATOM 5000 O O . LYS A 1 624 ? -42.823 -1.695 8.700 1.00 86.25 624 LYS A O 1
ATOM 5005 N N . GLN A 1 625 ? -44.457 -2.669 9.887 1.00 84.81 625 GLN A N 1
ATOM 5006 C CA . GLN A 1 625 ? -44.335 -3.998 9.278 1.00 84.81 625 GLN A CA 1
ATOM 5007 C C . GLN A 1 625 ? -44.713 -4.001 7.788 1.00 84.81 625 GLN A C 1
ATOM 5009 O O . GLN A 1 625 ? -44.082 -4.700 7.001 1.00 84.81 625 GLN A O 1
ATOM 5014 N N . GLU A 1 626 ? -45.708 -3.210 7.382 1.00 87.00 626 GLU A N 1
ATOM 5015 C CA . GLU A 1 626 ? -46.075 -2.999 5.975 1.00 87.00 626 GLU A CA 1
ATOM 5016 C C . GLU A 1 626 ? -44.956 -2.284 5.203 1.00 87.00 626 GLU A C 1
ATOM 5018 O O . GLU A 1 626 ? -44.569 -2.736 4.127 1.00 87.00 626 GLU A O 1
ATOM 5023 N N . LEU A 1 627 ? -44.379 -1.218 5.769 1.00 82.00 627 LEU A N 1
ATOM 5024 C CA . LEU A 1 627 ? -43.225 -0.533 5.177 1.00 82.00 627 LEU A CA 1
ATOM 5025 C C . LEU A 1 627 ? -41.987 -1.440 5.113 1.00 82.00 627 LEU A C 1
ATOM 5027 O O . LEU A 1 627 ? -41.310 -1.451 4.091 1.00 82.00 627 LEU A O 1
ATOM 5031 N N . GLN A 1 628 ? -41.716 -2.239 6.150 1.00 78.56 628 GLN A N 1
ATOM 5032 C CA . GLN A 1 628 ? -40.612 -3.205 6.149 1.00 78.56 628 GLN A CA 1
ATOM 5033 C C . GLN A 1 628 ? -40.813 -4.319 5.113 1.00 78.56 628 GLN A C 1
ATOM 5035 O O . GLN A 1 628 ? -39.851 -4.662 4.430 1.00 78.56 628 GLN A O 1
ATOM 5040 N N . ARG A 1 629 ? -42.036 -4.846 4.936 1.00 83.31 629 ARG A N 1
ATOM 5041 C CA . ARG A 1 629 ? -42.332 -5.820 3.868 1.00 83.31 629 ARG A CA 1
ATOM 5042 C C . ARG A 1 629 ? -42.090 -5.227 2.482 1.00 83.31 629 ARG A C 1
ATOM 5044 O O . ARG A 1 629 ? -41.361 -5.831 1.706 1.00 83.31 629 ARG A O 1
ATOM 5051 N N . ARG A 1 630 ? -42.574 -4.009 2.214 1.00 81.81 630 ARG A N 1
ATOM 5052 C CA . ARG A 1 630 ? -42.314 -3.306 0.943 1.00 81.81 630 ARG A CA 1
ATOM 5053 C C . ARG A 1 630 ? -40.831 -3.008 0.714 1.00 81.81 630 ARG A C 1
ATOM 5055 O O . ARG A 1 630 ? -40.379 -3.076 -0.424 1.00 81.81 630 ARG A O 1
ATOM 5062 N N . LEU A 1 631 ? -40.072 -2.705 1.772 1.00 75.56 631 LEU A N 1
ATOM 5063 C CA . LEU A 1 631 ? -38.621 -2.537 1.673 1.00 75.56 631 LEU A CA 1
ATOM 5064 C C . LEU A 1 631 ? -37.948 -3.860 1.282 1.00 75.56 631 LEU A C 1
ATOM 5066 O O . LEU A 1 631 ? -37.201 -3.888 0.317 1.00 75.56 631 LEU A O 1
ATOM 5070 N N . CYS A 1 632 ? -38.300 -4.966 1.947 1.00 78.44 632 CYS A N 1
ATOM 5071 C CA . CYS A 1 632 ? -37.761 -6.296 1.646 1.00 78.44 632 CYS A CA 1
ATOM 5072 C C . CYS A 1 632 ? -38.168 -6.808 0.249 1.00 78.44 632 CYS A C 1
ATOM 5074 O O . CYS A 1 632 ? -37.403 -7.523 -0.394 1.00 78.44 632 CYS A O 1
ATOM 5076 N N . GLU A 1 633 ? -39.357 -6.446 -0.240 1.00 79.56 633 GLU A N 1
ATOM 5077 C CA . GLU A 1 633 ? -39.800 -6.716 -1.614 1.00 79.56 633 GLU A CA 1
ATOM 5078 C C . GLU A 1 633 ? -38.974 -5.913 -2.638 1.00 79.56 633 GLU A C 1
ATOM 5080 O O . GLU A 1 633 ? -38.594 -6.456 -3.675 1.00 79.56 633 GLU A O 1
ATOM 5085 N N . HIS A 1 634 ? -38.629 -4.654 -2.338 1.00 74.38 634 HIS A N 1
ATOM 5086 C CA . HIS A 1 634 ? -37.719 -3.852 -3.165 1.00 74.38 634 HIS A CA 1
ATOM 5087 C C . HIS A 1 634 ? -36.289 -4.414 -3.135 1.00 74.38 634 HIS A C 1
ATOM 5089 O O . HIS A 1 634 ? -35.734 -4.703 -4.193 1.00 74.38 634 HIS A O 1
ATOM 5095 N N . ASP A 1 635 ? -35.744 -4.678 -1.941 1.00 74.50 635 ASP A N 1
ATOM 5096 C CA . ASP A 1 635 ? -34.438 -5.315 -1.735 1.00 74.50 635 ASP A CA 1
ATOM 5097 C C . ASP A 1 635 ? -34.347 -6.647 -2.497 1.00 74.50 635 ASP A C 1
ATOM 5099 O O . ASP A 1 635 ? -33.315 -6.956 -3.083 1.00 74.50 635 ASP A O 1
ATOM 5103 N N . SER A 1 636 ? -35.419 -7.448 -2.530 1.00 76.38 636 SER A N 1
ATOM 5104 C CA . SER A 1 636 ? -35.438 -8.716 -3.267 1.00 76.38 636 SER A CA 1
ATOM 5105 C C . SER A 1 636 ? -35.342 -8.515 -4.783 1.00 76.38 636 SER A C 1
ATOM 5107 O O . SER A 1 636 ? -34.599 -9.252 -5.437 1.00 76.38 636 SER A O 1
ATOM 5109 N N . ASN A 1 637 ? -36.022 -7.506 -5.337 1.00 80.44 637 ASN A N 1
ATOM 5110 C CA . ASN A 1 637 ? -35.918 -7.150 -6.755 1.00 80.44 637 ASN A CA 1
ATOM 5111 C C . ASN A 1 637 ? -34.528 -6.589 -7.098 1.00 80.44 637 ASN A C 1
ATOM 5113 O O . ASN A 1 637 ? -33.938 -7.000 -8.098 1.00 80.44 637 ASN A O 1
ATOM 5117 N N . ASP A 1 638 ? -33.964 -5.733 -6.243 1.00 78.38 638 ASP A N 1
ATOM 5118 C CA . ASP A 1 638 ? -32.604 -5.212 -6.410 1.00 78.38 638 ASP A CA 1
ATOM 5119 C C . ASP A 1 638 ? -31.557 -6.329 -6.294 1.00 78.38 638 ASP A C 1
ATOM 5121 O O . ASP A 1 638 ? -30.641 -6.395 -7.106 1.00 78.38 638 ASP A O 1
ATOM 5125 N N . ILE A 1 639 ? -31.713 -7.274 -5.360 1.00 80.06 639 ILE A N 1
ATOM 5126 C CA . ILE A 1 639 ? -30.857 -8.466 -5.243 1.00 80.06 639 ILE A CA 1
ATOM 5127 C C . ILE A 1 639 ? -30.971 -9.354 -6.489 1.00 80.06 639 ILE A C 1
ATOM 5129 O O . ILE A 1 639 ? -29.963 -9.909 -6.928 1.00 80.06 639 ILE A O 1
ATOM 5133 N N . HIS A 1 640 ? -32.159 -9.490 -7.085 1.00 81.94 640 HIS A N 1
ATOM 5134 C CA . HIS A 1 640 ? -32.311 -10.180 -8.366 1.00 81.94 640 HIS A CA 1
ATOM 5135 C C . HIS A 1 640 ? -31.598 -9.433 -9.500 1.00 81.94 640 HIS A C 1
ATOM 5137 O O . HIS A 1 640 ? -30.827 -10.057 -10.229 1.00 81.94 640 HIS A O 1
ATOM 5143 N N . ARG A 1 641 ? -31.743 -8.106 -9.598 1.00 83.56 641 ARG A N 1
ATOM 5144 C CA . ARG A 1 641 ? -31.057 -7.312 -10.628 1.00 83.56 641 ARG A CA 1
ATOM 5145 C C . ARG A 1 641 ? -29.536 -7.274 -10.434 1.00 83.56 641 ARG A C 1
ATOM 5147 O O . ARG A 1 641 ? -28.793 -7.295 -11.410 1.00 83.56 641 ARG A O 1
ATOM 5154 N N . ILE A 1 642 ? -29.058 -7.283 -9.190 1.00 81.75 642 ILE A N 1
ATOM 5155 C CA . ILE A 1 642 ? -27.637 -7.416 -8.844 1.00 81.75 642 ILE A CA 1
ATOM 5156 C C . ILE A 1 642 ? -27.112 -8.797 -9.249 1.00 81.75 642 ILE A C 1
ATOM 5158 O O . ILE A 1 642 ? -26.002 -8.870 -9.763 1.00 81.75 642 ILE A O 1
ATOM 5162 N N . LYS A 1 643 ? -27.889 -9.878 -9.085 1.00 85.75 643 LYS A N 1
ATOM 5163 C CA . LYS A 1 643 ? -27.508 -11.215 -9.579 1.00 85.75 643 LYS A CA 1
ATOM 5164 C C . LYS A 1 643 ? -27.427 -11.263 -11.103 1.00 85.75 643 LYS A C 1
ATOM 5166 O O . LYS A 1 643 ? -26.421 -11.732 -11.617 1.00 85.75 643 LYS A O 1
ATOM 5171 N N . GLU A 1 644 ? -28.410 -10.710 -11.816 1.00 84.69 644 GLU A N 1
ATOM 5172 C CA . GLU A 1 644 ? -28.358 -10.586 -13.283 1.00 84.69 644 GLU A CA 1
ATOM 5173 C C . GLU A 1 644 ? -27.090 -9.844 -13.737 1.00 84.69 644 GLU A C 1
ATOM 5175 O O . GLU A 1 644 ? -26.349 -10.341 -14.580 1.00 84.69 644 GLU A O 1
ATOM 5180 N N . LEU A 1 645 ? -26.784 -8.698 -13.118 1.00 84.44 645 LEU A N 1
ATOM 5181 C CA . LEU A 1 645 ? -25.575 -7.923 -13.415 1.00 84.44 645 LEU A CA 1
ATOM 5182 C C . LEU A 1 645 ? -24.280 -8.644 -12.994 1.00 84.44 645 LEU A C 1
ATOM 5184 O O . LEU A 1 645 ? -23.252 -8.474 -13.646 1.00 84.44 645 LEU A O 1
ATOM 5188 N N . GLN A 1 646 ? -24.302 -9.467 -11.941 1.00 83.81 646 GLN A N 1
ATOM 5189 C CA . GLN A 1 646 ? -23.169 -10.311 -11.543 1.00 83.81 646 GLN A CA 1
ATOM 5190 C C . GLN A 1 646 ? -22.927 -11.452 -12.537 1.00 83.81 646 GLN A C 1
ATOM 5192 O O . GLN A 1 646 ? -21.769 -11.727 -12.849 1.00 83.81 646 GLN A O 1
ATOM 5197 N N . ASP A 1 647 ? -23.978 -12.077 -13.070 1.00 86.81 647 ASP A N 1
ATOM 5198 C CA . ASP A 1 647 ? -23.870 -13.113 -14.101 1.00 86.81 647 ASP A CA 1
ATOM 5199 C C . ASP A 1 647 ? -23.469 -12.518 -15.467 1.00 86.81 647 ASP A C 1
ATOM 5201 O O . ASP A 1 647 ? -22.618 -13.090 -16.152 1.00 86.81 647 ASP A O 1
ATOM 5205 N N . GLU A 1 648 ? -23.957 -11.323 -15.829 1.00 85.44 648 GLU A N 1
ATOM 5206 C CA . GLU A 1 648 ? -23.457 -10.547 -16.978 1.00 85.44 648 GLU A CA 1
ATOM 5207 C C . GLU A 1 648 ? -21.967 -10.188 -16.805 1.00 85.44 648 GLU A C 1
ATOM 5209 O O . GLU A 1 648 ? -21.157 -10.450 -17.698 1.00 85.44 648 GLU A O 1
ATOM 5214 N N . MET A 1 649 ? -21.561 -9.662 -15.639 1.00 85.19 649 MET A N 1
ATOM 5215 C CA . MET A 1 649 ? -20.152 -9.378 -15.325 1.00 85.19 649 MET A CA 1
ATOM 5216 C C . MET A 1 649 ? -19.279 -10.636 -15.327 1.00 85.19 649 MET A C 1
ATOM 5218 O O . MET A 1 649 ? -18.115 -10.569 -15.723 1.00 85.19 649 MET A O 1
ATOM 5222 N N . LYS A 1 650 ? -19.812 -11.780 -14.890 1.00 89.19 650 LYS A N 1
ATOM 5223 C CA . LYS A 1 650 ? -19.117 -13.068 -14.926 1.00 89.19 650 LYS A CA 1
ATOM 5224 C C . LYS A 1 650 ? -18.934 -13.546 -16.363 1.00 89.19 650 LYS A C 1
ATOM 5226 O O . LYS A 1 650 ? -17.815 -13.873 -16.733 1.00 89.19 650 LYS A O 1
ATOM 5231 N N . CYS A 1 651 ? -19.973 -13.483 -17.196 1.00 86.12 651 CYS A N 1
ATOM 5232 C CA . CYS A 1 651 ? -19.871 -13.800 -18.621 1.00 86.12 651 CYS A CA 1
ATOM 5233 C C . CYS A 1 651 ? -18.858 -12.888 -19.338 1.00 86.12 651 CYS A C 1
ATOM 5235 O O . CYS A 1 651 ? -18.037 -13.368 -20.120 1.00 86.12 651 CYS A O 1
ATOM 5237 N N . MET A 1 652 ? -18.861 -11.585 -19.036 1.00 83.75 652 MET A N 1
ATOM 5238 C CA . MET A 1 652 ? -17.863 -10.640 -19.549 1.00 83.75 652 MET A CA 1
ATOM 5239 C C . MET A 1 652 ? -16.445 -10.981 -19.075 1.00 83.75 652 MET A C 1
ATOM 5241 O O . MET A 1 652 ? -15.517 -10.934 -19.878 1.00 83.75 652 MET A O 1
ATOM 5245 N N . ARG A 1 653 ? -16.270 -11.386 -17.811 1.00 87.00 653 ARG A N 1
ATOM 5246 C CA . ARG A 1 653 ? -14.979 -11.836 -17.270 1.00 87.00 653 ARG A CA 1
ATOM 5247 C C . ARG A 1 653 ? -14.510 -13.145 -17.904 1.00 87.00 653 ARG A C 1
ATOM 5249 O O . ARG A 1 653 ? -13.332 -13.264 -18.207 1.00 87.00 653 ARG A O 1
ATOM 5256 N N . ASP A 1 654 ? -15.404 -14.094 -18.167 1.00 87.50 654 ASP A N 1
ATOM 5257 C CA . ASP A 1 654 ? -15.072 -15.355 -18.841 1.00 87.50 654 ASP A CA 1
ATOM 5258 C C . ASP A 1 654 ? -14.649 -15.115 -20.305 1.00 87.50 654 ASP A C 1
ATOM 5260 O O . ASP A 1 654 ? -13.748 -15.785 -20.814 1.00 87.50 654 ASP A O 1
ATOM 5264 N N . VAL A 1 655 ? -15.248 -14.125 -20.982 1.00 86.12 655 VAL A N 1
ATOM 5265 C CA . VAL A 1 655 ? -14.803 -13.646 -22.306 1.00 86.12 655 VAL A CA 1
ATOM 5266 C C . VAL A 1 655 ? -13.463 -12.911 -22.210 1.00 86.12 655 VAL A C 1
ATOM 5268 O O . VAL A 1 655 ? -12.572 -13.177 -23.013 1.00 86.12 655 VAL A O 1
ATOM 5271 N N . GLU A 1 656 ? -13.270 -12.047 -21.211 1.00 85.62 656 GLU A N 1
ATOM 5272 C CA . GLU A 1 656 ? -11.994 -11.363 -20.974 1.00 85.62 656 GLU A CA 1
ATOM 5273 C C . GLU A 1 656 ? -10.867 -12.364 -20.674 1.00 85.62 656 GLU A C 1
ATOM 5275 O O . GLU A 1 656 ? -9.772 -12.230 -21.207 1.00 85.62 656 GLU A O 1
ATOM 5280 N N . CYS A 1 657 ? -11.127 -13.412 -19.889 1.00 85.31 657 CYS A N 1
ATOM 5281 C CA . CYS A 1 657 ? -10.178 -14.489 -19.615 1.00 85.31 657 CYS A CA 1
ATOM 5282 C C . CYS A 1 657 ? -9.835 -15.301 -20.872 1.00 85.31 657 CYS A C 1
ATOM 5284 O O . CYS A 1 657 ? -8.671 -15.660 -21.047 1.00 85.31 657 CYS A O 1
ATOM 5286 N N . LYS A 1 658 ? -10.797 -15.547 -21.775 1.00 88.19 658 LYS A N 1
ATOM 5287 C CA . LYS A 1 658 ? -10.528 -16.178 -23.081 1.00 88.19 658 LYS A CA 1
ATOM 5288 C C . LYS A 1 658 ? -9.663 -15.288 -23.970 1.00 88.19 658 LYS A C 1
ATOM 5290 O O . LYS A 1 658 ? -8.613 -15.739 -24.411 1.00 88.19 658 LYS A O 1
ATOM 5295 N N . LEU A 1 659 ? -10.031 -14.016 -24.140 1.00 83.94 659 LEU A N 1
ATOM 5296 C CA . LEU A 1 659 ? -9.258 -13.051 -24.930 1.00 83.94 659 LEU A CA 1
ATOM 5297 C C . LEU A 1 659 ? -7.862 -12.807 -24.341 1.00 83.94 659 LEU A C 1
ATOM 5299 O O . LEU A 1 659 ? -6.890 -12.737 -25.084 1.00 83.94 659 LEU A O 1
ATOM 5303 N N . ARG A 1 660 ? -7.724 -12.744 -23.010 1.00 85.12 660 ARG A N 1
ATOM 5304 C CA . ARG A 1 660 ? -6.420 -12.715 -22.327 1.00 85.12 660 ARG A CA 1
ATOM 5305 C C . ARG A 1 660 ? -5.630 -13.996 -22.575 1.00 85.12 660 ARG A C 1
ATOM 5307 O O . ARG A 1 660 ? -4.430 -13.899 -22.770 1.00 85.12 660 ARG A O 1
ATOM 5314 N N . GLY A 1 661 ? -6.268 -15.167 -22.589 1.00 86.06 661 GLY A N 1
ATOM 5315 C CA . GLY A 1 661 ? -5.621 -16.443 -22.906 1.00 86.06 661 GLY A CA 1
ATOM 5316 C C . GLY A 1 661 ? -5.152 -16.540 -24.361 1.00 86.06 661 GLY A C 1
ATOM 5317 O O . GLY A 1 661 ? -4.055 -17.023 -24.616 1.00 86.06 661 GLY A O 1
ATOM 5318 N N . GLU A 1 662 ? -5.941 -16.038 -25.310 1.00 86.75 662 GLU A N 1
ATOM 5319 C CA . GLU A 1 662 ? -5.589 -15.957 -26.734 1.00 86.75 662 GLU A CA 1
ATOM 5320 C C . GLU A 1 662 ? -4.478 -14.928 -26.983 1.00 86.75 662 GLU A C 1
ATOM 5322 O O . GLU A 1 662 ? -3.506 -15.233 -27.670 1.00 86.75 662 GLU A O 1
ATOM 5327 N N . LEU A 1 663 ? -4.548 -13.753 -26.347 1.00 82.88 663 LEU A N 1
ATOM 5328 C CA . LEU A 1 663 ? -3.470 -12.761 -26.363 1.00 82.88 663 LEU A CA 1
ATOM 5329 C C . LEU A 1 663 ? -2.204 -13.266 -25.661 1.00 82.88 663 LEU A C 1
ATOM 5331 O O . LEU A 1 663 ? -1.112 -12.943 -26.114 1.00 82.88 663 LEU A O 1
ATOM 5335 N N . LEU A 1 664 ? -2.318 -14.062 -24.591 1.00 85.31 664 LEU A N 1
ATOM 5336 C CA . LEU A 1 664 ? -1.162 -14.680 -23.939 1.00 85.31 664 LEU A CA 1
ATOM 5337 C C . LEU A 1 664 ? -0.529 -15.732 -24.852 1.00 85.31 664 LEU A C 1
ATOM 5339 O O . LEU A 1 664 ? 0.686 -15.723 -24.984 1.00 85.31 664 LEU A O 1
ATOM 5343 N N . LYS A 1 665 ? -1.325 -16.574 -25.528 1.00 86.44 665 LYS A N 1
ATOM 5344 C CA . LYS A 1 665 ? -0.831 -17.535 -26.529 1.00 86.44 665 LYS A CA 1
ATOM 5345 C C . LYS A 1 665 ? -0.113 -16.835 -27.675 1.00 86.44 665 LYS A C 1
ATOM 5347 O O . LYS A 1 665 ? 1.067 -17.092 -27.879 1.00 86.44 665 LYS A O 1
ATOM 5352 N N . ALA A 1 666 ? -0.776 -15.884 -28.335 1.00 82.31 666 ALA A N 1
ATOM 5353 C CA . ALA A 1 666 ? -0.187 -15.098 -29.417 1.00 82.31 666 ALA A CA 1
ATOM 5354 C C . ALA A 1 666 ? 1.062 -14.326 -28.956 1.00 82.31 666 ALA A C 1
ATOM 5356 O O . ALA A 1 666 ? 2.020 -14.194 -29.714 1.00 82.31 666 ALA A O 1
ATOM 5357 N N . ARG A 1 667 ? 1.094 -13.862 -27.697 1.00 85.88 667 ARG A N 1
ATOM 5358 C CA . ARG A 1 667 ? 2.290 -13.278 -27.084 1.00 85.88 667 ARG A CA 1
ATOM 5359 C C . ARG A 1 667 ? 3.391 -14.316 -26.868 1.00 85.88 667 ARG A C 1
ATOM 5361 O O . ARG A 1 667 ? 4.515 -14.014 -27.226 1.00 85.88 667 ARG A O 1
ATOM 5368 N N . THR A 1 668 ? 3.110 -15.508 -26.345 1.00 83.94 668 THR A N 1
ATOM 5369 C CA . THR A 1 668 ? 4.127 -16.562 -26.165 1.00 83.94 668 THR A CA 1
ATOM 5370 C C . THR A 1 668 ? 4.618 -17.143 -27.489 1.00 83.94 668 THR A C 1
ATOM 5372 O O . THR A 1 668 ? 5.780 -17.505 -27.593 1.00 83.94 668 THR A O 1
ATOM 5375 N N . GLU A 1 669 ? 3.774 -17.184 -28.520 1.00 85.62 669 GLU A N 1
ATOM 5376 C CA . GLU A 1 669 ? 4.156 -17.539 -29.889 1.00 85.62 669 GLU A CA 1
ATOM 5377 C C . GLU A 1 669 ? 5.058 -16.451 -30.487 1.00 85.62 669 GLU A C 1
ATOM 5379 O O . GLU A 1 669 ? 6.107 -16.762 -31.046 1.00 85.62 669 GLU A O 1
ATOM 5384 N N . LEU A 1 670 ? 4.716 -15.169 -30.300 1.00 82.81 670 LEU A N 1
ATOM 5385 C CA . LEU A 1 670 ? 5.575 -14.052 -30.691 1.00 82.81 670 LEU A CA 1
ATOM 5386 C C . LEU A 1 670 ? 6.900 -14.057 -29.917 1.00 82.81 670 LEU A C 1
ATOM 5388 O O . LEU A 1 670 ? 7.938 -13.920 -30.545 1.00 82.81 670 LEU A O 1
ATOM 5392 N N . GLU A 1 671 ? 6.880 -14.256 -28.597 1.00 85.50 671 GLU A N 1
ATOM 5393 C CA . GLU A 1 671 ? 8.066 -14.301 -27.731 1.00 85.50 671 GLU A CA 1
ATOM 5394 C C . GLU A 1 671 ? 8.944 -15.528 -28.018 1.00 85.50 671 GLU A C 1
ATOM 5396 O O . GLU A 1 671 ? 10.166 -15.417 -27.970 1.00 85.50 671 GLU A O 1
ATOM 5401 N N . SER A 1 672 ? 8.357 -16.673 -28.385 1.00 82.88 672 SER A N 1
ATOM 5402 C CA . SER A 1 672 ? 9.101 -17.846 -28.862 1.00 82.88 672 SER A CA 1
ATOM 5403 C C . SER A 1 672 ? 9.760 -17.561 -30.209 1.00 82.88 672 SER A C 1
ATOM 5405 O O . SER A 1 672 ? 10.956 -17.790 -30.359 1.00 82.88 672 SER A O 1
ATOM 5407 N N . ASN A 1 673 ? 9.018 -16.989 -31.163 1.00 81.88 673 ASN A N 1
ATOM 5408 C CA . ASN A 1 673 ? 9.555 -16.612 -32.470 1.00 81.88 673 ASN A CA 1
ATOM 5409 C C . ASN A 1 673 ? 10.646 -15.535 -32.343 1.00 81.88 673 ASN A C 1
ATOM 5411 O O . ASN A 1 673 ? 11.689 -15.650 -32.985 1.00 81.88 673 ASN A O 1
ATOM 5415 N N . THR A 1 674 ? 10.470 -14.518 -31.487 1.00 79.75 674 THR A N 1
ATOM 5416 C CA . THR A 1 674 ? 11.527 -13.530 -31.234 1.00 79.75 674 THR A CA 1
ATOM 5417 C C . THR A 1 674 ? 12.715 -14.181 -30.549 1.00 79.75 674 THR A C 1
ATOM 5419 O O . THR A 1 674 ? 13.819 -13.975 -31.026 1.00 79.75 674 THR A O 1
ATOM 5422 N N . ALA A 1 675 ? 12.526 -15.035 -29.537 1.00 82.25 675 ALA A N 1
ATOM 5423 C CA . ALA A 1 675 ? 13.625 -15.740 -28.876 1.00 82.25 675 ALA A CA 1
ATOM 5424 C C . ALA A 1 675 ? 14.371 -16.710 -29.812 1.00 82.25 675 ALA A C 1
ATOM 5426 O O . ALA A 1 675 ? 15.572 -16.909 -29.651 1.00 82.25 675 ALA A O 1
ATOM 5427 N N . GLU A 1 676 ? 13.707 -17.307 -30.805 1.00 82.88 676 GLU A N 1
ATOM 5428 C CA . GLU A 1 676 ? 14.368 -18.078 -31.863 1.00 82.88 676 GLU A CA 1
ATOM 5429 C C . GLU A 1 676 ? 15.148 -17.167 -32.816 1.00 82.88 676 GLU A C 1
ATOM 5431 O O . GLU A 1 676 ? 16.330 -17.424 -33.056 1.00 82.88 676 GLU A O 1
ATOM 5436 N N . THR A 1 677 ? 14.569 -16.052 -33.277 1.00 79.31 677 THR A N 1
ATOM 5437 C CA . THR A 1 677 ? 15.331 -15.082 -34.085 1.00 79.31 677 THR A CA 1
ATOM 5438 C C . THR A 1 677 ? 16.506 -14.486 -33.308 1.00 79.31 677 THR A C 1
ATOM 5440 O O . THR A 1 677 ? 17.602 -14.408 -33.848 1.00 79.31 677 THR A O 1
ATOM 5443 N N . GLU A 1 678 ? 16.345 -14.165 -32.024 1.00 81.81 678 GLU A N 1
ATOM 5444 C CA . GLU A 1 678 ? 17.401 -13.672 -31.141 1.00 81.81 678 GLU A CA 1
ATOM 5445 C C . GLU A 1 678 ? 18.472 -14.732 -30.893 1.00 81.81 678 GLU A C 1
ATOM 5447 O O . GLU A 1 678 ? 19.644 -14.385 -30.930 1.00 81.81 678 GLU A O 1
ATOM 5452 N N . LYS A 1 679 ? 18.126 -16.019 -30.750 1.00 84.75 679 LYS A N 1
ATOM 5453 C CA . LYS A 1 679 ? 19.117 -17.110 -30.718 1.00 84.75 679 LYS A CA 1
ATOM 5454 C C . LYS A 1 679 ? 19.881 -17.227 -32.033 1.00 84.75 679 LYS A C 1
ATOM 5456 O O . LYS A 1 679 ? 21.099 -17.345 -31.995 1.00 84.75 679 LYS A O 1
ATOM 5461 N N . THR A 1 680 ? 19.215 -17.159 -33.190 1.00 83.31 680 THR A N 1
ATOM 5462 C CA . THR A 1 680 ? 19.923 -17.201 -34.487 1.00 83.31 680 THR A CA 1
ATOM 5463 C C . THR A 1 680 ? 20.800 -15.967 -34.702 1.00 83.31 680 THR A C 1
ATOM 5465 O O . THR A 1 680 ? 21.920 -16.097 -35.183 1.00 83.31 680 THR A O 1
ATOM 5468 N N . MET A 1 681 ? 20.350 -14.786 -34.271 1.00 78.25 681 MET A N 1
ATOM 5469 C CA . MET A 1 681 ? 21.130 -13.549 -34.320 1.00 78.25 681 MET A CA 1
ATOM 5470 C C . MET A 1 681 ? 22.255 -13.521 -33.279 1.00 78.25 681 MET A C 1
ATOM 5472 O O . MET A 1 681 ? 23.298 -12.949 -33.565 1.00 78.25 681 MET A O 1
ATOM 5476 N N . SER A 1 682 ? 22.085 -14.138 -32.105 1.00 84.38 682 SER A N 1
ATOM 5477 C CA . SER A 1 682 ? 23.150 -14.312 -31.110 1.00 84.38 682 SER A CA 1
ATOM 5478 C C . SER A 1 682 ? 24.191 -15.287 -31.632 1.00 84.38 682 SER A C 1
ATOM 5480 O O . SER A 1 682 ? 25.354 -14.934 -31.676 1.00 84.38 682 SER A O 1
ATOM 5482 N N . TRP A 1 683 ? 23.785 -16.435 -32.180 1.00 88.69 683 TRP A N 1
ATOM 5483 C CA . TRP A 1 683 ? 24.704 -17.384 -32.810 1.00 88.69 683 TRP A CA 1
ATOM 5484 C C . TRP A 1 683 ? 25.461 -16.773 -34.001 1.00 88.69 683 TRP A C 1
ATOM 5486 O O . TRP A 1 683 ? 26.657 -17.004 -34.148 1.00 88.69 683 TRP A O 1
ATOM 5496 N N . LEU A 1 684 ? 24.804 -15.948 -34.829 1.00 84.25 684 LEU A N 1
ATOM 5497 C CA . LEU A 1 684 ? 25.473 -15.192 -35.895 1.00 84.25 684 LEU A CA 1
ATOM 5498 C C . LEU A 1 684 ? 26.410 -14.102 -35.349 1.00 84.25 684 LEU A C 1
ATOM 5500 O O . LEU A 1 684 ? 27.477 -13.903 -35.922 1.00 84.25 684 LEU A O 1
ATOM 5504 N N . ARG A 1 685 ? 26.061 -13.423 -34.247 1.00 85.00 685 ARG A N 1
ATOM 5505 C CA . ARG A 1 685 ? 26.959 -12.472 -33.565 1.00 85.00 685 ARG A CA 1
ATOM 5506 C C . ARG A 1 685 ? 28.141 -13.181 -32.932 1.00 85.00 685 ARG A C 1
ATOM 5508 O O . ARG A 1 685 ? 29.248 -12.841 -33.283 1.00 85.00 685 ARG A O 1
ATOM 5515 N N . GLU A 1 686 ? 27.934 -14.194 -32.100 1.00 84.19 686 GLU A N 1
ATOM 5516 C CA . GLU A 1 686 ? 28.975 -15.033 -31.492 1.00 84.19 686 GLU A CA 1
ATOM 5517 C C . GLU A 1 686 ? 29.907 -15.620 -32.558 1.00 84.19 686 GLU A C 1
ATOM 5519 O O . GLU A 1 686 ? 31.123 -15.621 -32.385 1.00 84.19 686 GLU A O 1
ATOM 5524 N N . ARG A 1 687 ? 29.358 -16.054 -33.702 1.00 86.50 687 ARG A N 1
ATOM 5525 C CA . ARG A 1 687 ? 30.150 -16.485 -34.856 1.00 86.50 687 ARG A CA 1
ATOM 5526 C C . ARG A 1 687 ? 30.970 -15.338 -35.448 1.00 86.50 687 ARG A C 1
ATOM 5528 O O . ARG A 1 687 ? 32.168 -15.513 -35.633 1.00 86.50 687 ARG A O 1
ATOM 5535 N N . HIS A 1 688 ? 30.363 -14.192 -35.747 1.00 80.81 688 HIS A N 1
ATOM 5536 C CA . HIS A 1 688 ? 31.084 -13.049 -36.312 1.00 80.81 688 HIS A CA 1
ATOM 5537 C C . HIS A 1 688 ? 32.045 -12.391 -35.314 1.00 80.81 688 HIS A C 1
ATOM 5539 O O . HIS A 1 688 ? 33.063 -11.859 -35.729 1.00 80.81 688 HIS A O 1
ATOM 5545 N N . GLU A 1 689 ? 31.783 -12.460 -34.012 1.00 84.75 689 GLU A N 1
ATOM 5546 C CA . GLU A 1 689 ? 32.660 -12.029 -32.925 1.00 84.75 689 GLU A CA 1
ATOM 5547 C C . GLU A 1 689 ? 33.822 -13.010 -32.752 1.00 84.75 689 GLU A C 1
ATOM 5549 O O . GLU A 1 689 ? 34.937 -12.563 -32.521 1.00 84.75 689 GLU A O 1
ATOM 5554 N N . ALA A 1 690 ? 33.619 -14.317 -32.952 1.00 84.69 690 ALA A N 1
ATOM 5555 C CA . ALA A 1 690 ? 34.704 -15.295 -33.023 1.00 84.69 690 ALA A CA 1
ATOM 5556 C C . ALA A 1 690 ? 35.551 -15.130 -34.300 1.00 84.69 690 ALA A C 1
ATOM 5558 O O . ALA A 1 690 ? 36.776 -15.153 -34.221 1.00 84.69 690 ALA A O 1
ATOM 5559 N N . GLU A 1 691 ? 34.925 -14.899 -35.459 1.00 83.44 691 GLU A N 1
ATOM 5560 C CA . GLU A 1 691 ? 35.611 -14.589 -36.723 1.00 83.44 691 GLU A CA 1
ATOM 5561 C C . GLU A 1 691 ? 36.383 -13.257 -36.617 1.00 83.44 691 GLU A C 1
ATOM 5563 O O . GLU A 1 691 ? 37.547 -13.188 -37.008 1.00 83.44 691 GLU A O 1
ATOM 5568 N N . LEU A 1 692 ? 35.799 -12.219 -36.007 1.00 82.12 692 LEU A N 1
ATOM 5569 C CA . LEU A 1 692 ? 36.470 -10.945 -35.727 1.00 82.12 692 LEU A CA 1
ATOM 5570 C C . LEU A 1 692 ? 37.553 -11.078 -34.655 1.00 82.12 692 LEU A C 1
ATOM 5572 O O . LEU A 1 692 ? 38.585 -10.431 -34.788 1.00 82.12 692 LEU A O 1
ATOM 5576 N N . ALA A 1 693 ? 37.374 -11.895 -33.616 1.00 82.56 693 ALA A N 1
ATOM 5577 C CA . ALA A 1 693 ? 38.399 -12.139 -32.601 1.00 82.56 693 ALA A CA 1
ATOM 5578 C C . ALA A 1 693 ? 39.579 -12.926 -33.181 1.00 82.56 693 ALA A C 1
ATOM 5580 O O . ALA A 1 693 ? 40.724 -12.592 -32.884 1.00 82.56 693 ALA A O 1
ATOM 5581 N N . GLN A 1 694 ? 39.324 -13.900 -34.060 1.00 85.50 694 GLN A N 1
ATOM 5582 C CA . GLN A 1 694 ? 40.365 -14.583 -34.824 1.00 85.50 694 GLN A CA 1
ATOM 5583 C C . GLN A 1 694 ? 41.107 -13.590 -35.729 1.00 85.50 694 GLN A C 1
ATOM 5585 O O . GLN A 1 694 ? 42.322 -13.464 -35.608 1.00 85.50 694 GLN A O 1
ATOM 5590 N N . VAL A 1 695 ? 40.398 -12.821 -36.563 1.00 81.88 695 VAL A N 1
ATOM 5591 C CA . VAL A 1 695 ? 41.017 -11.810 -37.441 1.00 81.88 695 VAL A CA 1
ATOM 5592 C C . VAL A 1 695 ? 41.754 -10.735 -36.635 1.00 81.88 695 VAL A C 1
ATOM 5594 O O . VAL A 1 695 ? 42.827 -10.297 -37.039 1.00 81.88 695 VAL A O 1
ATOM 5597 N N . THR A 1 696 ? 41.250 -10.334 -35.466 1.00 84.00 696 THR A N 1
ATOM 5598 C CA . THR A 1 696 ? 41.932 -9.381 -34.575 1.00 84.00 696 THR A CA 1
ATOM 5599 C C . THR A 1 696 ? 43.181 -10.003 -33.958 1.00 84.00 696 THR A C 1
ATOM 5601 O O . THR A 1 696 ? 44.209 -9.341 -33.908 1.00 84.00 696 THR A O 1
ATOM 5604 N N . HIS A 1 697 ? 43.150 -11.277 -33.559 1.00 83.94 697 HIS A N 1
ATOM 5605 C CA . HIS A 1 697 ? 44.321 -11.995 -33.052 1.00 83.94 697 HIS A CA 1
ATOM 5606 C C . HIS A 1 697 ? 45.390 -12.210 -34.138 1.00 83.94 697 HIS A C 1
ATOM 5608 O O . HIS A 1 697 ? 46.583 -12.027 -33.884 1.00 83.94 697 HIS A O 1
ATOM 5614 N N . GLU A 1 698 ? 44.979 -12.534 -35.364 1.00 83.31 698 GLU A N 1
ATOM 5615 C CA . GLU A 1 698 ? 45.853 -12.616 -36.537 1.00 83.31 698 GLU A CA 1
ATOM 5616 C C . GLU A 1 698 ? 46.460 -11.240 -36.859 1.00 83.31 698 GLU A C 1
ATOM 5618 O O . GLU A 1 698 ? 47.677 -11.131 -37.017 1.00 83.31 698 GLU A O 1
ATOM 5623 N N . LEU A 1 699 ? 45.660 -10.167 -36.847 1.00 82.31 699 LEU A N 1
ATOM 5624 C CA . LEU A 1 699 ? 46.134 -8.789 -37.014 1.00 82.31 699 LEU A CA 1
ATOM 5625 C C . LEU A 1 699 ? 47.059 -8.338 -35.876 1.00 82.31 699 LEU A C 1
ATOM 5627 O O . LEU A 1 699 ? 48.058 -7.686 -36.155 1.00 82.31 699 LEU A O 1
ATOM 5631 N N . GLU A 1 700 ? 46.796 -8.692 -34.617 1.00 82.19 700 GLU A N 1
ATOM 5632 C CA . GLU A 1 700 ? 47.675 -8.409 -33.473 1.00 82.19 700 GLU A CA 1
ATOM 5633 C C . GLU A 1 700 ? 48.992 -9.188 -33.533 1.00 82.19 700 GLU A C 1
ATOM 5635 O O . GLU A 1 700 ? 50.029 -8.693 -33.087 1.00 82.19 700 GLU A O 1
ATOM 5640 N N . THR A 1 701 ? 48.970 -10.400 -34.082 1.00 83.62 701 THR A N 1
ATOM 5641 C CA . THR A 1 701 ? 50.162 -11.238 -34.259 1.00 83.62 701 THR A CA 1
ATOM 5642 C C . THR A 1 701 ? 51.003 -10.724 -35.430 1.00 83.62 701 THR A C 1
ATOM 5644 O O . THR A 1 701 ? 52.209 -10.522 -35.284 1.00 83.62 701 THR A O 1
ATOM 5647 N N . LEU A 1 702 ? 50.366 -10.369 -36.552 1.00 81.88 702 LEU A N 1
ATOM 5648 C CA . LEU A 1 702 ? 50.989 -9.640 -37.664 1.00 81.88 702 LEU A CA 1
ATOM 5649 C C . LEU A 1 702 ? 51.500 -8.255 -37.238 1.00 81.88 702 LEU A C 1
ATOM 5651 O O . LEU A 1 702 ? 52.517 -7.791 -37.755 1.00 81.88 702 LEU A O 1
ATOM 5655 N N . ARG A 1 703 ? 50.827 -7.599 -36.286 1.00 83.38 703 ARG A N 1
ATOM 5656 C CA . ARG A 1 703 ? 51.218 -6.305 -35.721 1.00 83.38 703 ARG A CA 1
ATOM 5657 C C . ARG A 1 703 ? 52.399 -6.418 -34.764 1.00 83.38 703 ARG A C 1
ATOM 5659 O O . ARG A 1 703 ? 53.318 -5.622 -34.905 1.00 83.38 703 ARG A O 1
ATOM 5666 N N . ARG A 1 704 ? 52.453 -7.408 -33.871 1.00 80.19 704 ARG A N 1
ATOM 5667 C CA . ARG A 1 704 ? 53.669 -7.681 -33.080 1.00 80.19 704 ARG A CA 1
ATOM 5668 C C . ARG A 1 704 ? 54.844 -8.031 -33.993 1.00 80.19 704 ARG A C 1
ATOM 5670 O O . ARG A 1 704 ? 55.891 -7.404 -33.889 1.00 80.19 704 ARG A O 1
ATOM 5677 N N . GLY A 1 705 ? 54.618 -8.872 -35.004 1.00 82.69 705 GLY A N 1
ATOM 5678 C CA . GLY A 1 705 ? 55.600 -9.136 -36.059 1.00 82.69 705 GLY A CA 1
ATOM 5679 C C . GLY A 1 705 ? 55.997 -7.901 -36.890 1.00 82.69 705 GLY A C 1
ATOM 5680 O O . GLY A 1 705 ? 57.105 -7.864 -37.426 1.00 82.69 705 GLY A O 1
ATOM 5681 N N . MET A 1 706 ? 55.147 -6.867 -36.994 1.00 79.12 706 MET A N 1
ATOM 5682 C CA . MET A 1 706 ? 55.549 -5.546 -37.504 1.00 79.12 706 MET A CA 1
ATOM 5683 C C . MET A 1 706 ? 56.382 -4.771 -36.505 1.00 79.12 706 MET A C 1
ATOM 5685 O O . MET A 1 706 ? 57.386 -4.197 -36.897 1.00 79.12 706 MET A O 1
ATOM 5689 N N . GLU A 1 707 ? 55.935 -4.672 -35.260 1.00 82.12 707 GLU A N 1
ATOM 5690 C CA . GLU A 1 707 ? 56.527 -3.801 -34.251 1.00 82.12 707 GLU A CA 1
ATOM 5691 C C . GLU A 1 707 ? 57.923 -4.311 -33.854 1.00 82.12 707 GLU A C 1
ATOM 5693 O O . GLU A 1 707 ? 58.842 -3.505 -33.737 1.00 82.12 707 GLU A O 1
ATOM 5698 N N . GLU A 1 708 ? 58.139 -5.630 -33.831 1.00 82.25 708 GLU A N 1
ATOM 5699 C CA . GLU A 1 708 ? 59.454 -6.277 -33.715 1.00 82.25 708 GLU A CA 1
ATOM 5700 C C . GLU A 1 708 ? 60.361 -5.990 -34.927 1.00 82.25 708 GLU A C 1
ATOM 5702 O O . GLU A 1 708 ? 61.499 -5.543 -34.761 1.00 82.25 708 GLU A O 1
ATOM 5707 N N . LYS A 1 709 ? 59.864 -6.167 -36.162 1.00 82.00 709 LYS A N 1
ATOM 5708 C CA . LYS A 1 709 ? 60.625 -5.833 -37.385 1.00 82.00 709 LYS A CA 1
ATOM 5709 C C . LYS A 1 709 ? 60.948 -4.342 -37.470 1.00 82.00 709 LYS A C 1
ATOM 5711 O O . LYS A 1 709 ? 62.059 -3.974 -37.830 1.00 82.00 709 LYS A O 1
ATOM 5716 N N . ASN A 1 710 ? 60.006 -3.480 -37.107 1.00 81.81 710 ASN A N 1
ATOM 5717 C CA . ASN A 1 710 ? 60.171 -2.033 -37.106 1.00 81.81 710 ASN A CA 1
ATOM 5718 C C . ASN A 1 710 ? 61.143 -1.593 -36.004 1.00 81.81 710 ASN A C 1
ATOM 5720 O O . ASN A 1 710 ? 61.990 -0.748 -36.262 1.00 81.81 710 ASN A O 1
ATOM 5724 N N . ALA A 1 711 ? 61.113 -2.206 -34.816 1.00 79.38 711 ALA A N 1
ATOM 5725 C CA . ALA A 1 711 ? 62.134 -2.002 -33.788 1.00 79.38 711 ALA A CA 1
ATOM 5726 C C . ALA A 1 711 ? 63.527 -2.434 -34.282 1.00 79.38 711 ALA A C 1
ATOM 5728 O O . ALA A 1 711 ? 64.493 -1.694 -34.092 1.00 79.38 711 ALA A O 1
ATOM 5729 N N . SER A 1 712 ? 63.623 -3.563 -34.994 1.00 81.56 712 SER A N 1
ATOM 5730 C CA . SER A 1 712 ? 64.861 -3.991 -35.657 1.00 81.56 712 SER A CA 1
ATOM 5731 C C . SER A 1 712 ? 65.336 -2.974 -36.704 1.00 81.56 712 SER A C 1
ATOM 5733 O O . SER A 1 712 ? 66.502 -2.587 -36.689 1.00 81.56 712 SER A O 1
ATOM 5735 N N . PHE A 1 713 ? 64.451 -2.468 -37.571 1.00 78.25 713 PHE A N 1
ATOM 5736 C CA . PHE A 1 713 ? 64.804 -1.447 -38.565 1.00 78.25 713 PHE A CA 1
ATOM 5737 C C . PHE A 1 713 ? 65.095 -0.076 -37.959 1.00 78.25 713 PHE A C 1
ATOM 5739 O O . PHE A 1 713 ? 65.894 0.662 -38.527 1.00 78.25 713 PHE A O 1
ATOM 5746 N N . ILE A 1 714 ? 64.511 0.277 -36.813 1.00 79.88 714 ILE A N 1
ATOM 5747 C CA . ILE A 1 714 ? 64.865 1.487 -36.062 1.00 79.88 714 ILE A CA 1
ATOM 5748 C C . ILE A 1 714 ? 66.273 1.332 -35.479 1.00 79.88 714 ILE A C 1
ATOM 5750 O O . ILE A 1 714 ? 67.087 2.230 -35.670 1.00 79.88 714 ILE A O 1
ATOM 5754 N N . ALA A 1 715 ? 66.593 0.192 -34.858 1.00 80.19 715 ALA A N 1
ATOM 5755 C CA . ALA A 1 715 ? 67.931 -0.103 -34.339 1.00 80.19 715 ALA A CA 1
ATOM 5756 C C . ALA A 1 715 ? 69.000 -0.203 -35.448 1.00 80.19 715 ALA A C 1
ATOM 5758 O O . ALA A 1 715 ? 70.157 0.168 -35.247 1.00 80.19 715 ALA A O 1
ATOM 5759 N N . GLU A 1 716 ? 68.625 -0.666 -36.641 1.00 82.00 716 GLU A N 1
ATOM 5760 C CA . GLU A 1 716 ? 69.492 -0.632 -37.819 1.00 82.00 716 GLU A CA 1
ATOM 5761 C C . GLU A 1 716 ? 69.638 0.793 -38.375 1.00 82.00 716 GLU A C 1
ATOM 5763 O O . GLU A 1 716 ? 70.754 1.223 -38.664 1.00 82.00 716 GLU A O 1
ATOM 5768 N N . ASN A 1 717 ? 68.557 1.577 -38.446 1.00 78.25 717 ASN A N 1
ATOM 5769 C CA . ASN A 1 717 ? 68.607 2.973 -38.889 1.00 78.25 717 ASN A CA 1
ATOM 5770 C C . ASN A 1 717 ? 69.402 3.871 -37.934 1.00 78.25 717 ASN A C 1
ATOM 5772 O O . ASN A 1 717 ? 70.115 4.747 -38.417 1.00 78.25 717 ASN A O 1
ATOM 5776 N N . THR A 1 718 ? 69.338 3.680 -36.612 1.00 80.50 718 THR A N 1
ATOM 5777 C CA . THR A 1 718 ? 70.211 4.417 -35.680 1.00 80.50 718 THR A CA 1
ATOM 5778 C C . THR A 1 718 ? 71.670 4.038 -35.905 1.00 80.50 718 THR A C 1
ATOM 5780 O O . THR A 1 718 ? 72.497 4.922 -36.091 1.00 80.50 718 THR A O 1
ATOM 5783 N N . LYS A 1 719 ? 71.978 2.744 -36.039 1.00 82.88 719 LYS A N 1
ATOM 5784 C CA . LYS A 1 719 ? 73.332 2.241 -36.331 1.00 82.88 719 LYS A CA 1
ATOM 5785 C C . LYS A 1 719 ? 73.870 2.677 -37.704 1.00 82.88 719 LYS A C 1
ATOM 5787 O O . LYS A 1 719 ? 75.083 2.785 -37.889 1.00 82.88 719 LYS A O 1
ATOM 5792 N N . LEU A 1 720 ? 72.994 2.931 -38.678 1.00 78.62 720 LEU A N 1
ATOM 5793 C CA . LEU A 1 720 ? 73.340 3.535 -39.969 1.00 78.62 720 LEU A CA 1
ATOM 5794 C C . LEU A 1 720 ? 73.512 5.058 -39.865 1.00 78.62 720 LEU A C 1
ATOM 5796 O O . LEU A 1 720 ? 74.432 5.590 -40.481 1.00 78.62 720 LEU A O 1
ATOM 5800 N N . ARG A 1 721 ? 72.702 5.756 -39.058 1.00 77.38 721 ARG A N 1
ATOM 5801 C CA . ARG A 1 721 ? 72.861 7.196 -38.780 1.00 77.38 721 ARG A CA 1
ATOM 5802 C C . ARG A 1 721 ? 74.139 7.497 -38.008 1.00 77.38 721 ARG A C 1
ATOM 5804 O O . ARG A 1 721 ? 74.868 8.377 -38.432 1.00 77.38 721 ARG A O 1
ATOM 5811 N N . GLU A 1 722 ? 74.476 6.726 -36.978 1.00 78.00 722 GLU A N 1
ATOM 5812 C CA . GLU A 1 722 ? 75.746 6.852 -36.244 1.00 78.00 722 GLU A CA 1
ATOM 5813 C C . GLU A 1 722 ? 76.956 6.729 -37.187 1.00 78.00 722 GLU A C 1
ATOM 5815 O O . GLU A 1 722 ? 77.899 7.515 -37.108 1.00 78.00 722 GLU A O 1
ATOM 5820 N N . LYS A 1 723 ? 76.911 5.784 -38.139 1.00 79.06 723 LYS A N 1
ATOM 5821 C CA . LYS A 1 723 ? 77.928 5.657 -39.197 1.00 79.06 723 LYS A CA 1
ATOM 5822 C C . LYS A 1 723 ? 77.923 6.842 -40.166 1.00 79.06 723 LYS A C 1
ATOM 5824 O O . LYS A 1 723 ? 78.993 7.273 -40.589 1.00 79.06 723 LYS A O 1
ATOM 5829 N N . LEU A 1 724 ? 76.746 7.352 -40.536 1.00 76.19 724 LEU A N 1
ATOM 5830 C CA . LEU A 1 724 ? 76.607 8.500 -41.434 1.00 76.19 724 LEU A CA 1
ATOM 5831 C C . LEU A 1 724 ? 77.144 9.783 -40.784 1.00 76.19 724 LEU A C 1
ATOM 5833 O O . LEU A 1 724 ? 77.890 10.510 -41.428 1.00 76.19 724 LEU A O 1
ATOM 5837 N N . GLU A 1 725 ? 76.834 10.025 -39.511 1.00 76.06 725 GLU A N 1
ATOM 5838 C CA . GLU A 1 725 ? 77.325 11.162 -38.727 1.00 76.06 725 GLU A CA 1
ATOM 5839 C C . GLU A 1 725 ? 78.841 11.078 -38.519 1.00 76.06 725 GLU A C 1
ATOM 5841 O O . GLU A 1 725 ? 79.540 12.056 -38.770 1.00 76.06 725 GLU A O 1
ATOM 5846 N N . GLN A 1 726 ? 79.387 9.900 -38.186 1.00 75.94 726 GLN A N 1
ATOM 5847 C CA . GLN A 1 726 ? 80.842 9.692 -38.136 1.00 75.94 726 GLN A CA 1
ATOM 5848 C C . GLN A 1 726 ? 81.514 9.995 -39.489 1.00 75.94 726 GLN A C 1
ATOM 5850 O O . GLN A 1 726 ? 82.547 10.667 -39.525 1.00 75.94 726 GLN A O 1
ATOM 5855 N N . ALA A 1 727 ? 80.906 9.568 -40.602 1.00 73.44 727 ALA A N 1
ATOM 5856 C CA . ALA A 1 727 ? 81.394 9.862 -41.948 1.00 73.44 727 ALA A CA 1
ATOM 5857 C C . ALA A 1 727 ? 81.219 11.341 -42.352 1.00 73.44 727 ALA A C 1
ATOM 5859 O O . ALA A 1 727 ? 82.057 11.878 -43.081 1.00 73.44 727 ALA A O 1
ATOM 5860 N N . GLN A 1 728 ? 80.169 12.023 -41.882 1.00 71.38 728 GLN A N 1
ATOM 5861 C CA . GLN A 1 728 ? 79.979 13.459 -42.096 1.00 71.38 728 GLN A CA 1
ATOM 5862 C C . GLN A 1 728 ? 80.997 14.272 -41.299 1.00 71.38 728 GLN A C 1
ATOM 5864 O O . GLN A 1 728 ? 81.663 15.109 -41.899 1.00 71.38 728 GLN A O 1
ATOM 5869 N N . CYS A 1 729 ? 81.220 13.983 -40.015 1.00 69.94 729 CYS A N 1
ATOM 5870 C CA . CYS A 1 729 ? 82.224 14.684 -39.211 1.00 69.94 729 CYS A CA 1
ATOM 5871 C C . CYS A 1 729 ? 83.645 14.531 -39.780 1.00 69.94 729 CYS A C 1
ATOM 5873 O O . CYS A 1 729 ? 84.385 15.514 -39.835 1.00 69.94 729 CYS A O 1
ATOM 5875 N N . SER A 1 730 ? 84.033 13.349 -40.285 1.00 72.75 730 SER A N 1
ATOM 5876 C CA . SER A 1 730 ? 85.317 13.223 -40.991 1.00 72.75 730 SER A CA 1
ATOM 5877 C C . SER A 1 730 ? 85.333 14.028 -42.296 1.00 72.75 730 SER A C 1
ATOM 5879 O O . SER A 1 730 ? 86.315 14.710 -42.593 1.00 72.75 730 SER A O 1
ATOM 5881 N N . LYS A 1 731 ? 84.233 14.013 -43.062 1.00 65.69 731 LYS A N 1
ATOM 5882 C CA . LYS A 1 731 ? 84.146 14.705 -44.355 1.00 65.69 731 LYS A CA 1
ATOM 5883 C C . LYS A 1 731 ? 84.068 16.231 -44.224 1.00 65.69 731 LYS A C 1
ATOM 5885 O O . LYS A 1 731 ? 84.597 16.917 -45.091 1.00 65.69 731 LYS A O 1
ATOM 5890 N N . GLU A 1 732 ? 83.490 16.776 -43.157 1.00 70.25 732 GLU A N 1
ATOM 5891 C CA . GLU A 1 732 ? 83.504 18.217 -42.869 1.00 70.25 732 GLU A CA 1
ATOM 5892 C C . GLU A 1 732 ? 84.920 18.719 -42.571 1.00 70.25 732 GLU A C 1
ATOM 5894 O O . GLU A 1 732 ? 85.309 19.772 -43.074 1.00 70.25 732 GLU A O 1
ATOM 5899 N N . THR A 1 733 ? 85.740 17.944 -41.847 1.00 72.25 733 THR A N 1
ATOM 5900 C CA . THR A 1 733 ? 87.152 18.317 -41.635 1.00 72.25 733 THR A CA 1
ATOM 5901 C C . THR A 1 733 ? 87.977 18.258 -42.926 1.00 72.25 733 THR A C 1
ATOM 5903 O O . THR A 1 733 ? 88.801 19.144 -43.160 1.00 72.25 733 THR A O 1
ATOM 5906 N N . GLU A 1 734 ? 87.708 17.300 -43.824 1.00 70.12 734 GLU A N 1
ATOM 5907 C CA . GLU A 1 734 ? 88.287 17.318 -45.175 1.00 70.12 734 GLU A CA 1
ATOM 5908 C C . GLU A 1 734 ? 87.791 18.496 -46.024 1.00 70.12 734 GLU A C 1
ATOM 5910 O O . GLU A 1 734 ? 88.579 19.085 -46.764 1.00 70.12 734 GLU A O 1
ATOM 5915 N N . LEU A 1 735 ? 86.497 18.826 -45.965 1.00 70.31 735 LEU A N 1
ATOM 5916 C CA . LEU A 1 735 ? 85.911 19.917 -46.746 1.00 70.31 735 LEU A CA 1
ATOM 5917 C C . LEU A 1 735 ? 86.451 21.273 -46.289 1.00 70.31 735 LEU A C 1
ATOM 5919 O O . LEU A 1 735 ? 86.883 22.044 -47.135 1.00 70.31 735 LEU A O 1
ATOM 5923 N N . GLY A 1 736 ? 86.573 21.522 -44.982 1.00 73.25 736 GLY A N 1
ATOM 5924 C CA . GLY A 1 736 ? 87.221 22.732 -44.463 1.00 73.25 736 GLY A CA 1
ATOM 5925 C C . GLY A 1 736 ? 88.679 22.876 -44.924 1.00 73.25 736 GLY A C 1
ATOM 5926 O O . GLY A 1 736 ? 89.117 23.972 -45.280 1.00 73.25 736 GLY A O 1
ATOM 5927 N N . ALA A 1 737 ? 89.426 21.769 -45.004 1.00 72.88 737 ALA A N 1
ATOM 5928 C CA . ALA A 1 737 ? 90.777 21.765 -45.568 1.00 72.88 737 ALA A CA 1
ATOM 5929 C C . ALA A 1 737 ? 90.787 22.052 -47.085 1.00 72.88 737 ALA A C 1
ATOM 5931 O O . ALA A 1 737 ? 91.626 22.825 -47.562 1.00 72.88 737 ALA A O 1
ATOM 5932 N N . LYS A 1 738 ? 89.835 21.488 -47.839 1.00 74.88 738 LYS A N 1
ATOM 5933 C CA . LYS A 1 738 ? 89.665 21.713 -49.286 1.00 74.88 738 LYS A CA 1
ATOM 5934 C C . LYS A 1 738 ? 89.227 23.149 -49.602 1.00 74.88 738 LYS A C 1
ATOM 5936 O O . LYS A 1 738 ? 89.843 23.789 -50.446 1.00 74.88 738 LYS A O 1
ATOM 5941 N N . ASP A 1 739 ? 88.274 23.711 -48.868 1.00 74.25 739 ASP A N 1
ATOM 5942 C CA . ASP A 1 739 ? 87.836 25.101 -49.034 1.00 74.25 739 ASP A CA 1
ATOM 5943 C C . ASP A 1 739 ? 88.944 26.094 -48.656 1.00 74.25 739 ASP A C 1
ATOM 5945 O O . ASP A 1 739 ? 89.137 27.095 -49.347 1.00 74.25 739 ASP A O 1
ATOM 5949 N N . SER A 1 740 ? 89.745 25.793 -47.623 1.00 74.56 740 SER A N 1
ATOM 5950 C CA . SER A 1 740 ? 90.925 26.602 -47.283 1.00 74.56 740 SER A CA 1
ATOM 5951 C C . SER A 1 740 ? 91.967 26.616 -48.409 1.00 74.56 740 SER A C 1
ATOM 5953 O O . SER A 1 740 ? 92.478 27.680 -48.751 1.00 74.56 740 SER A O 1
ATOM 5955 N N . THR A 1 741 ? 92.221 25.473 -49.057 1.00 75.88 741 THR A N 1
ATOM 5956 C CA . THR A 1 741 ? 93.180 25.382 -50.171 1.00 75.88 741 THR A CA 1
ATOM 5957 C C . THR A 1 741 ? 92.630 25.984 -51.465 1.00 75.88 741 THR A C 1
ATOM 5959 O O . THR A 1 741 ? 93.374 26.671 -52.162 1.00 75.88 741 THR A O 1
ATOM 5962 N N . ILE A 1 742 ? 91.330 25.852 -51.749 1.00 73.31 742 ILE A N 1
ATOM 5963 C CA . ILE A 1 742 ? 90.652 26.570 -52.843 1.00 73.31 742 ILE A CA 1
ATOM 5964 C C . ILE A 1 742 ? 90.721 28.090 -52.615 1.00 73.31 742 ILE A C 1
ATOM 5966 O O . ILE A 1 742 ? 91.037 28.837 -53.540 1.00 73.31 742 ILE A O 1
ATOM 5970 N N . ALA A 1 743 ? 90.499 28.568 -51.387 1.00 76.75 743 ALA A N 1
ATOM 5971 C CA . ALA A 1 743 ? 90.630 29.985 -51.048 1.00 76.75 743 ALA A CA 1
ATOM 5972 C C . ALA A 1 743 ? 92.077 30.499 -51.192 1.00 76.75 743 ALA A C 1
ATOM 5974 O O . ALA A 1 743 ? 92.279 31.632 -51.635 1.00 76.75 743 ALA A O 1
ATOM 5975 N N . THR A 1 744 ? 93.086 29.680 -50.871 1.00 77.62 744 THR A N 1
ATOM 5976 C CA . THR A 1 744 ? 94.500 30.005 -51.127 1.00 77.62 744 THR A CA 1
ATOM 5977 C C . THR A 1 744 ? 94.807 30.068 -52.624 1.00 77.62 744 THR A C 1
ATOM 5979 O O . THR A 1 744 ? 95.390 31.057 -53.064 1.00 77.62 744 THR A O 1
ATOM 5982 N N . LEU A 1 745 ? 94.375 29.077 -53.412 1.00 74.94 745 LEU A N 1
ATOM 5983 C CA . LEU A 1 745 ? 94.595 29.030 -54.864 1.00 74.94 745 LEU A CA 1
ATOM 5984 C C . LEU A 1 745 ? 93.912 30.198 -55.589 1.00 74.94 745 LEU A C 1
ATOM 5986 O O . LEU A 1 745 ? 94.535 30.849 -56.422 1.00 74.94 745 LEU A O 1
ATOM 5990 N N . ASN A 1 746 ? 92.668 30.527 -55.227 1.00 78.38 746 ASN A N 1
ATOM 5991 C CA . ASN A 1 746 ? 91.961 31.681 -55.787 1.00 78.38 746 ASN A CA 1
ATOM 5992 C C . ASN A 1 746 ? 92.659 33.006 -55.443 1.00 78.38 746 ASN A C 1
ATOM 5994 O O . ASN A 1 746 ? 92.733 33.893 -56.289 1.00 78.38 746 ASN A O 1
ATOM 5998 N N . ARG A 1 747 ? 93.214 33.148 -54.229 1.00 79.38 747 ARG A N 1
ATOM 5999 C CA . ARG A 1 747 ? 94.003 34.336 -53.864 1.00 79.38 747 ARG A CA 1
ATOM 6000 C C . ARG A 1 747 ? 95.300 34.419 -54.678 1.00 79.38 747 ARG A C 1
ATOM 6002 O O . ARG A 1 747 ? 95.585 35.478 -55.218 1.00 79.38 747 ARG A O 1
ATOM 6009 N N . GLN A 1 748 ? 96.016 33.304 -54.843 1.00 78.88 748 GLN A N 1
ATOM 6010 C CA . GLN A 1 748 ? 97.220 33.229 -55.683 1.00 78.88 748 GLN A CA 1
ATOM 6011 C C . GLN A 1 748 ? 96.938 33.554 -57.160 1.00 78.88 748 GLN A C 1
ATOM 6013 O O . GLN A 1 748 ? 97.750 34.227 -57.789 1.00 78.88 748 GLN A O 1
ATOM 6018 N N . LEU A 1 749 ? 95.789 33.132 -57.702 1.00 75.62 749 LEU A N 1
ATOM 6019 C CA . LEU A 1 749 ? 95.349 33.512 -59.048 1.00 75.62 749 LEU A CA 1
ATOM 6020 C C . LEU A 1 749 ? 95.115 35.024 -59.162 1.00 75.62 749 LEU A C 1
ATOM 6022 O O . LEU A 1 749 ? 95.687 35.648 -60.050 1.00 75.62 749 LEU A O 1
ATOM 6026 N N . CYS A 1 750 ? 94.363 35.630 -58.237 1.00 78.25 750 CYS A N 1
ATOM 6027 C CA . CYS A 1 750 ? 94.158 37.083 -58.223 1.00 78.25 750 CYS A CA 1
ATOM 6028 C C . CYS A 1 750 ? 95.479 37.862 -58.090 1.00 78.25 750 CYS A C 1
ATOM 6030 O O . CYS A 1 750 ? 95.679 38.858 -58.782 1.00 78.25 750 CYS A O 1
ATOM 6032 N N . ASP A 1 751 ? 96.394 37.416 -57.223 1.00 78.81 751 ASP A N 1
ATOM 6033 C CA . ASP A 1 751 ? 97.700 38.058 -57.038 1.00 78.81 751 ASP A CA 1
ATOM 6034 C C . ASP A 1 751 ? 98.562 37.962 -58.319 1.00 78.81 751 ASP A C 1
ATOM 6036 O O . ASP A 1 751 ? 99.216 38.936 -58.700 1.00 78.81 751 ASP A O 1
ATOM 6040 N N . ALA A 1 752 ? 98.504 36.832 -59.037 1.00 71.19 752 ALA A N 1
ATOM 6041 C CA . ALA A 1 752 ? 99.184 36.639 -60.321 1.00 71.19 752 ALA A CA 1
ATOM 6042 C C . ALA A 1 752 ? 98.564 37.463 -61.469 1.00 71.19 752 ALA A C 1
ATOM 6044 O O . ALA A 1 752 ? 99.300 38.033 -62.275 1.00 71.19 752 ALA A O 1
ATOM 6045 N N . GLU A 1 753 ? 97.233 37.589 -61.534 1.00 76.62 753 GLU A N 1
ATOM 6046 C CA . GLU A 1 753 ? 96.551 38.487 -62.482 1.00 76.62 753 GLU A CA 1
ATOM 6047 C C . GLU A 1 753 ? 96.930 39.959 -62.237 1.00 76.62 753 GLU A C 1
ATOM 6049 O O . GLU A 1 753 ? 97.160 40.717 -63.185 1.00 76.62 753 GLU A O 1
ATOM 6054 N N . ILE A 1 754 ? 97.062 40.361 -60.968 1.00 76.19 754 ILE A N 1
ATOM 6055 C CA . ILE A 1 754 ? 97.492 41.707 -60.573 1.00 76.19 754 ILE A CA 1
ATOM 6056 C C . ILE A 1 754 ? 98.957 41.969 -60.961 1.00 76.19 754 ILE A C 1
ATOM 6058 O O . ILE A 1 754 ? 99.259 43.063 -61.441 1.00 76.19 754 ILE A O 1
ATOM 6062 N N . GLU A 1 755 ? 99.872 41.006 -60.796 1.00 76.44 755 GLU A N 1
ATOM 6063 C CA . GLU A 1 755 ? 101.249 41.140 -61.304 1.00 76.44 755 GLU A CA 1
ATOM 6064 C C . GLU A 1 755 ? 101.298 41.203 -62.835 1.00 76.44 755 GLU A C 1
ATOM 6066 O O . GLU A 1 755 ? 101.915 42.117 -63.382 1.00 76.44 755 GLU A O 1
ATOM 6071 N N . ALA A 1 756 ? 100.580 40.330 -63.547 1.00 71.56 756 ALA A N 1
ATOM 6072 C CA . ALA A 1 756 ? 100.519 40.370 -65.010 1.00 71.56 756 ALA A CA 1
ATOM 6073 C C . ALA A 1 756 ? 100.046 41.743 -65.533 1.00 71.56 756 ALA A C 1
ATOM 6075 O O . ALA A 1 756 ? 100.647 42.303 -66.456 1.00 71.56 756 ALA A O 1
ATOM 6076 N N . ALA A 1 757 ? 99.033 42.337 -64.891 1.00 75.50 757 ALA A N 1
ATOM 6077 C CA . ALA A 1 757 ? 98.563 43.685 -65.206 1.00 75.50 757 ALA A CA 1
ATOM 6078 C C . ALA A 1 757 ? 99.622 44.774 -64.927 1.00 75.50 757 ALA A C 1
ATOM 6080 O O . ALA A 1 757 ? 99.789 45.687 -65.741 1.00 75.50 757 ALA A O 1
ATOM 6081 N N . LYS A 1 758 ? 100.379 44.677 -63.820 1.00 78.94 758 LYS A N 1
ATOM 6082 C CA . LYS A 1 758 ? 101.501 45.594 -63.527 1.00 78.94 758 LYS A CA 1
ATOM 6083 C C . LYS A 1 758 ? 102.602 45.493 -64.578 1.00 78.94 758 LYS A C 1
ATOM 6085 O O . LYS A 1 758 ? 103.081 46.533 -65.028 1.00 78.94 758 LYS A O 1
ATOM 6090 N N . MET A 1 759 ? 102.998 44.283 -64.981 1.00 71.56 759 MET A N 1
ATOM 6091 C CA . MET A 1 759 ? 104.066 44.093 -65.970 1.00 71.56 759 MET A CA 1
ATOM 6092 C C . MET A 1 759 ? 103.648 44.622 -67.347 1.00 71.56 759 MET A C 1
ATOM 6094 O O . MET A 1 759 ? 104.421 45.318 -68.004 1.00 71.56 759 MET A O 1
ATOM 6098 N N . GLN A 1 760 ? 102.391 44.411 -67.752 1.00 75.69 760 GLN A N 1
ATOM 6099 C CA . GLN A 1 760 ? 101.856 44.970 -68.996 1.00 75.69 760 GLN A CA 1
ATOM 6100 C C . GLN A 1 760 ? 101.854 46.513 -68.994 1.00 75.69 760 GLN A C 1
ATOM 6102 O O . GLN A 1 760 ? 102.217 47.140 -69.994 1.00 75.69 760 GLN A O 1
ATOM 6107 N N . ASP A 1 761 ? 101.516 47.143 -67.865 1.00 76.06 761 ASP A N 1
ATOM 6108 C CA . ASP A 1 761 ? 101.571 48.602 -67.714 1.00 76.06 761 ASP A CA 1
ATOM 6109 C C . ASP A 1 761 ? 103.022 49.131 -67.618 1.00 76.06 761 ASP A C 1
ATOM 6111 O O . ASP A 1 761 ? 103.351 50.184 -68.173 1.00 76.06 761 ASP A O 1
ATOM 6115 N N . ALA A 1 762 ? 103.936 48.371 -67.005 1.00 74.06 762 ALA A N 1
ATOM 6116 C CA . ALA A 1 762 ? 105.370 48.667 -66.981 1.00 74.06 762 ALA A CA 1
ATOM 6117 C C . ALA A 1 762 ? 105.994 48.618 -68.388 1.00 74.06 762 ALA A C 1
ATOM 6119 O O . ALA A 1 762 ? 106.721 49.544 -68.758 1.00 74.06 762 ALA A O 1
ATOM 6120 N N . LEU A 1 763 ? 105.647 47.614 -69.202 1.00 73.19 763 LEU A N 1
ATOM 6121 C CA . LEU A 1 763 ? 106.042 47.499 -70.611 1.00 73.19 763 LEU A CA 1
ATOM 6122 C C . LEU A 1 763 ? 105.501 48.661 -71.461 1.00 73.19 763 LEU A C 1
ATOM 6124 O O . LEU A 1 763 ? 106.214 49.202 -72.309 1.00 73.19 763 LEU A O 1
ATOM 6128 N N . HIS A 1 764 ? 104.272 49.122 -71.209 1.00 73.56 764 HIS A N 1
ATOM 6129 C CA . HIS A 1 764 ? 103.752 50.326 -71.865 1.00 73.56 764 HIS A CA 1
ATOM 6130 C C . HIS A 1 764 ? 104.534 51.592 -71.473 1.00 73.56 764 HIS A C 1
ATOM 6132 O O . HIS A 1 764 ? 104.890 52.391 -72.348 1.00 73.56 764 HIS A O 1
ATOM 6138 N N . ARG A 1 765 ? 104.865 51.763 -70.186 1.00 73.06 765 ARG A N 1
ATOM 6139 C CA . ARG A 1 765 ? 105.658 52.903 -69.685 1.00 73.06 765 ARG A CA 1
ATOM 6140 C C . ARG A 1 765 ? 107.111 52.872 -70.175 1.00 73.06 765 ARG A C 1
ATOM 6142 O O . ARG A 1 765 ? 107.657 53.929 -70.502 1.00 73.06 765 ARG A O 1
ATOM 6149 N N . SER A 1 766 ? 107.741 51.698 -70.260 1.00 64.19 766 SER A N 1
ATOM 6150 C CA . SER A 1 766 ? 109.103 51.548 -70.791 1.00 64.19 766 SER A CA 1
ATOM 6151 C C . SER A 1 766 ? 109.137 51.806 -72.301 1.00 64.19 766 SER A C 1
ATOM 6153 O O . SER A 1 766 ? 109.967 52.591 -72.757 1.00 64.19 766 SER A O 1
ATOM 6155 N N . SER A 1 767 ? 108.167 51.283 -73.062 1.00 68.12 767 SER A N 1
ATOM 6156 C CA . SER A 1 767 ? 108.025 51.536 -74.504 1.00 68.12 767 SER A CA 1
ATOM 6157 C C . SER A 1 767 ? 107.790 53.019 -74.829 1.00 68.12 767 SER A C 1
ATOM 6159 O O . SER A 1 767 ? 108.361 53.541 -75.791 1.00 68.12 767 SER A O 1
ATOM 6161 N N . GLN A 1 768 ? 107.008 53.738 -74.012 1.00 64.44 768 GLN A N 1
ATOM 6162 C CA . GLN A 1 768 ? 106.856 55.191 -74.153 1.00 64.44 768 GLN A CA 1
ATOM 6163 C C . GLN A 1 768 ? 108.153 55.951 -73.839 1.00 64.44 768 GLN A C 1
ATOM 6165 O O . GLN A 1 768 ? 108.528 56.836 -74.609 1.00 64.44 768 GLN A O 1
ATOM 6170 N N . LYS A 1 769 ? 108.879 55.596 -72.767 1.00 60.91 769 LYS A N 1
ATOM 6171 C CA . LYS A 1 769 ? 110.177 56.222 -72.448 1.00 60.91 769 LYS A CA 1
ATOM 6172 C C . LYS A 1 769 ? 111.238 55.954 -73.521 1.00 60.91 769 LYS A C 1
ATOM 6174 O O . LYS A 1 769 ? 111.951 56.879 -73.900 1.00 60.91 769 LYS A O 1
ATOM 6179 N N . ALA A 1 770 ? 111.302 54.736 -74.061 1.00 55.69 770 ALA A N 1
ATOM 6180 C CA . ALA A 1 770 ? 112.239 54.361 -75.121 1.00 55.69 770 ALA A CA 1
ATOM 6181 C C . ALA A 1 770 ? 112.036 55.177 -76.413 1.00 55.69 770 ALA A C 1
ATOM 6183 O O . ALA A 1 770 ? 113.003 55.519 -77.087 1.00 55.69 770 ALA A O 1
ATOM 6184 N N . LYS A 1 771 ? 110.792 55.561 -76.734 1.00 59.97 771 LYS A N 1
ATOM 6185 C CA . LYS A 1 771 ? 110.478 56.421 -77.892 1.00 59.97 771 LYS A CA 1
ATOM 6186 C C . LYS A 1 771 ? 110.778 57.911 -77.673 1.00 59.97 771 LYS A C 1
ATOM 6188 O O . LYS A 1 771 ? 110.726 58.672 -78.634 1.00 59.97 771 LYS A O 1
ATOM 6193 N N . GLY A 1 772 ? 111.094 58.332 -76.445 1.00 56.28 772 GLY A N 1
ATOM 6194 C CA . GLY A 1 772 ? 111.398 59.726 -76.103 1.00 56.28 772 GLY A CA 1
ATOM 6195 C C . GLY A 1 772 ? 112.881 60.116 -76.165 1.00 56.28 772 GLY A C 1
ATOM 6196 O O . GLY A 1 772 ? 113.181 61.304 -76.105 1.00 56.28 772 GLY A O 1
ATOM 6197 N N . LEU A 1 773 ? 113.806 59.154 -76.277 1.00 49.88 773 LEU A N 1
ATOM 6198 C CA . LEU A 1 773 ? 115.259 59.376 -76.151 1.00 49.88 773 LEU A CA 1
ATOM 6199 C C . LEU A 1 773 ? 116.041 58.998 -77.423 1.00 49.88 773 LEU A C 1
ATOM 6201 O O . LEU A 1 773 ? 117.072 58.331 -77.381 1.00 49.88 773 LEU A O 1
ATOM 6205 N N . ALA A 1 774 ? 115.561 59.460 -78.577 1.00 46.28 774 ALA A N 1
ATOM 6206 C CA . ALA A 1 774 ? 116.236 59.296 -79.864 1.00 46.28 774 ALA A CA 1
ATOM 6207 C C . ALA A 1 774 ? 117.377 60.324 -80.061 1.00 46.28 774 ALA A C 1
ATOM 6209 O O . ALA A 1 774 ? 117.275 61.202 -80.918 1.00 46.28 774 ALA A O 1
ATOM 6210 N N . ALA A 1 775 ? 118.448 60.231 -79.261 1.00 47.03 775 ALA A N 1
ATOM 6211 C CA . ALA A 1 775 ? 119.660 61.049 -79.440 1.00 47.03 775 ALA A CA 1
ATOM 6212 C C . ALA A 1 775 ? 120.949 60.460 -78.832 1.00 47.03 775 ALA A C 1
ATOM 6214 O O . ALA A 1 775 ? 122.011 60.608 -79.433 1.00 47.03 775 ALA A O 1
ATOM 6215 N N . GLU A 1 776 ? 120.885 59.819 -77.659 1.00 51.09 776 GLU A N 1
ATOM 6216 C CA . GLU A 1 776 ? 122.082 59.467 -76.875 1.00 51.09 776 GLU A CA 1
ATOM 6217 C C . GLU A 1 776 ? 122.334 57.954 -76.795 1.00 51.09 776 GLU A C 1
ATOM 6219 O O . GLU A 1 776 ? 121.416 57.137 -76.718 1.00 51.09 776 GLU A O 1
ATOM 6224 N N . THR A 1 777 ? 123.614 57.576 -76.829 1.00 50.53 777 THR A N 1
ATOM 6225 C CA . THR A 1 777 ? 124.084 56.186 -76.877 1.00 50.53 777 THR A CA 1
ATOM 6226 C C . THR A 1 777 ? 123.908 55.474 -75.535 1.00 50.53 777 THR A C 1
ATOM 6228 O O . THR A 1 777 ? 124.668 55.719 -74.597 1.00 50.53 777 THR A O 1
ATOM 6231 N N . VAL A 1 778 ? 122.945 54.554 -75.454 1.00 49.44 778 VAL A N 1
ATOM 6232 C CA . VAL A 1 778 ? 122.773 53.648 -74.305 1.00 49.44 778 VAL A CA 1
ATOM 6233 C C . VAL A 1 778 ? 123.783 52.481 -74.404 1.00 49.44 778 VAL A C 1
ATOM 6235 O O . VAL A 1 778 ? 123.932 51.937 -75.500 1.00 49.44 778 VAL A O 1
ATOM 6238 N N . PRO A 1 779 ? 124.482 52.089 -73.314 1.00 54.56 779 PRO A N 1
ATOM 6239 C CA . PRO A 1 779 ? 125.487 51.016 -73.342 1.00 54.56 779 PRO A CA 1
ATOM 6240 C C . PRO A 1 779 ? 124.942 49.625 -73.699 1.00 54.56 779 PRO A C 1
ATOM 6242 O O . PRO A 1 779 ? 123.772 49.325 -73.461 1.00 54.56 779 PRO A O 1
ATOM 6245 N N . VAL A 1 780 ? 125.829 48.768 -74.221 1.00 61.59 780 VAL A N 1
ATOM 6246 C CA . VAL A 1 780 ? 125.527 47.385 -74.641 1.00 61.59 780 VAL A CA 1
ATOM 6247 C C . VAL A 1 780 ? 125.090 46.513 -73.465 1.00 61.59 780 VAL A C 1
ATOM 6249 O O . VAL A 1 780 ? 124.123 45.773 -73.604 1.00 61.59 780 VAL A O 1
ATOM 6252 N N . ASP A 1 781 ? 125.734 46.667 -72.306 1.00 67.69 781 ASP A N 1
ATOM 6253 C CA . ASP A 1 781 ? 125.508 45.896 -71.072 1.00 67.69 781 ASP A CA 1
ATOM 6254 C C . ASP A 1 781 ? 124.020 45.831 -70.665 1.00 67.69 781 ASP A C 1
ATOM 6256 O O . ASP A 1 781 ? 123.545 44.844 -70.108 1.00 67.69 781 ASP A O 1
ATOM 6260 N N . ARG A 1 782 ? 123.246 46.866 -71.018 1.00 67.19 782 ARG A N 1
ATOM 6261 C CA . ARG A 1 782 ? 121.815 46.964 -70.709 1.00 67.19 782 ARG A CA 1
ATOM 6262 C C . ARG A 1 782 ? 120.918 46.047 -71.552 1.00 67.19 782 ARG A C 1
ATOM 6264 O O . ARG A 1 782 ? 119.750 45.876 -71.219 1.00 67.19 782 ARG A O 1
ATOM 6271 N N . TYR A 1 783 ? 121.422 45.477 -72.647 1.00 69.00 783 TYR A N 1
ATOM 6272 C CA . TYR A 1 783 ? 120.690 44.456 -73.402 1.00 69.00 783 TYR A CA 1
ATOM 6273 C C . TYR A 1 783 ? 120.770 43.082 -72.730 1.00 69.00 783 TYR A C 1
ATOM 6275 O O . TYR A 1 783 ? 119.779 42.359 -72.766 1.00 69.00 783 TYR A O 1
ATOM 6283 N N . GLU A 1 784 ? 121.881 42.745 -72.065 1.00 73.69 784 GLU A N 1
ATOM 6284 C CA . GLU A 1 784 ? 122.009 41.475 -71.332 1.00 73.69 784 GLU A CA 1
ATOM 6285 C C . GLU A 1 784 ? 121.127 41.460 -70.069 1.00 73.69 784 GLU A C 1
ATOM 6287 O O . GLU A 1 784 ? 120.503 40.440 -69.774 1.00 73.69 784 GLU A O 1
ATOM 6292 N N . GLU A 1 785 ? 120.972 42.599 -69.376 1.00 76.00 785 GLU A N 1
ATOM 6293 C CA . GLU A 1 785 ? 119.954 42.755 -68.318 1.00 76.00 785 GLU A CA 1
ATOM 6294 C C . GLU A 1 785 ? 118.540 42.487 -68.866 1.00 76.00 785 GLU A C 1
ATOM 6296 O O . GLU A 1 785 ? 117.839 41.614 -68.363 1.00 76.00 785 GLU A O 1
ATOM 6301 N N . ILE A 1 786 ? 118.136 43.162 -69.949 1.00 74.12 786 ILE A N 1
ATOM 6302 C CA . ILE A 1 786 ? 116.779 43.027 -70.511 1.00 74.12 786 ILE A CA 1
ATOM 6303 C C . ILE A 1 786 ? 116.517 41.613 -71.064 1.00 74.12 786 ILE A C 1
ATOM 6305 O O . ILE A 1 786 ? 115.402 41.106 -70.945 1.00 74.12 786 ILE A O 1
ATOM 6309 N N . GLU A 1 787 ? 117.512 40.949 -71.662 1.00 76.31 787 GLU A N 1
ATOM 6310 C CA . GLU A 1 787 ? 117.361 39.578 -72.170 1.00 76.31 787 GLU A CA 1
ATOM 6311 C C . GLU A 1 787 ? 117.301 38.539 -71.035 1.00 76.31 787 GLU A C 1
ATOM 6313 O O . GLU A 1 787 ? 116.542 37.570 -71.130 1.00 76.31 787 GLU A O 1
ATOM 6318 N N . THR A 1 788 ? 118.015 38.760 -69.924 1.00 79.31 788 THR A N 1
ATOM 6319 C CA . THR A 1 788 ? 117.918 37.893 -68.736 1.00 79.31 788 THR A CA 1
ATOM 6320 C C . THR A 1 788 ? 116.635 38.121 -67.931 1.00 79.31 788 THR A C 1
ATOM 6322 O O . THR A 1 788 ? 116.054 37.140 -67.462 1.00 79.31 788 THR A O 1
ATOM 6325 N N . GLU A 1 789 ? 116.115 39.351 -67.856 1.00 76.44 789 GLU A N 1
ATOM 6326 C CA . GLU A 1 789 ? 114.761 39.635 -67.347 1.00 76.44 789 GLU A CA 1
ATOM 6327 C C . GLU A 1 789 ? 113.692 38.905 -68.190 1.00 76.44 789 GLU A C 1
ATOM 6329 O O . GLU A 1 789 ? 112.860 38.179 -67.644 1.00 76.44 789 GLU A O 1
ATOM 6334 N N . LEU A 1 790 ? 113.761 38.988 -69.527 1.00 74.38 790 LEU A N 1
ATOM 6335 C CA . LEU A 1 790 ? 112.824 38.303 -70.437 1.00 74.38 790 LEU A CA 1
ATOM 6336 C C . LEU A 1 790 ? 112.894 36.767 -70.379 1.00 74.38 790 LEU A C 1
ATOM 6338 O O . LEU A 1 790 ? 111.893 36.091 -70.638 1.00 74.38 790 LEU A O 1
ATOM 6342 N N . MET A 1 791 ? 114.057 36.199 -70.051 1.00 75.00 791 MET A N 1
ATOM 6343 C CA . MET A 1 791 ? 114.193 34.768 -69.756 1.00 75.00 791 MET A CA 1
ATOM 6344 C C . MET A 1 791 ? 113.463 34.402 -68.457 1.00 75.00 791 MET A C 1
ATOM 6346 O O . MET A 1 791 ? 112.668 33.461 -68.455 1.00 75.00 791 MET A O 1
ATOM 6350 N N . GLN A 1 792 ? 113.670 35.170 -67.381 1.00 79.00 792 GLN A N 1
ATOM 6351 C CA . GLN A 1 792 ? 113.026 34.922 -66.086 1.00 79.00 792 GLN A CA 1
ATOM 6352 C C . GLN A 1 792 ? 111.499 35.085 -66.158 1.00 79.00 792 GLN A C 1
ATOM 6354 O O . GLN A 1 792 ? 110.779 34.238 -65.627 1.00 79.00 792 GLN A O 1
ATOM 6359 N N . GLU A 1 793 ? 110.981 36.088 -66.880 1.00 72.06 793 GLU A N 1
ATOM 6360 C CA . GLU A 1 793 ? 109.537 36.215 -67.135 1.00 72.06 793 GLU A CA 1
ATOM 6361 C C . GLU A 1 793 ? 108.966 34.967 -67.832 1.00 72.06 793 GLU A C 1
ATOM 6363 O O . GLU A 1 793 ? 107.903 34.468 -67.453 1.00 72.06 793 GLU A O 1
ATOM 6368 N N . ARG A 1 794 ? 109.672 34.417 -68.832 1.00 75.25 794 ARG A N 1
ATOM 6369 C CA . ARG A 1 794 ? 109.226 33.215 -69.559 1.00 75.25 794 ARG A CA 1
ATOM 6370 C C . ARG A 1 794 ? 109.202 31.967 -68.685 1.00 75.25 794 ARG A C 1
ATOM 6372 O O . ARG A 1 794 ? 108.238 31.204 -68.770 1.00 75.25 794 ARG A O 1
ATOM 6379 N N . GLU A 1 795 ? 110.217 31.761 -67.850 1.00 81.31 795 GLU A N 1
ATOM 6380 C CA . GLU A 1 795 ? 110.234 30.652 -66.889 1.00 81.31 795 GLU A CA 1
ATOM 6381 C C . GLU A 1 795 ? 109.107 30.800 -65.853 1.00 81.31 795 GLU A C 1
ATOM 6383 O O . GLU A 1 795 ? 108.410 29.828 -65.554 1.00 81.31 795 GLU A O 1
ATOM 6388 N N . HIS A 1 796 ? 108.841 32.023 -65.379 1.00 77.38 796 HIS A N 1
ATOM 6389 C CA . HIS A 1 796 ? 107.760 32.292 -64.429 1.00 77.38 796 HIS A CA 1
ATOM 6390 C C . HIS A 1 796 ? 106.366 32.032 -65.031 1.00 77.38 796 HIS A C 1
ATOM 6392 O O . HIS A 1 796 ? 105.525 31.382 -64.405 1.00 77.38 796 HIS A O 1
ATOM 6398 N N . VAL A 1 797 ? 106.130 32.445 -66.282 1.00 73.50 797 VAL A N 1
ATOM 6399 C CA . VAL A 1 797 ? 104.882 32.143 -67.008 1.00 73.50 797 VAL A CA 1
ATOM 6400 C C . VAL A 1 797 ? 104.714 30.635 -67.239 1.00 73.50 797 VAL A C 1
ATOM 6402 O O . VAL A 1 797 ? 103.608 30.117 -67.079 1.00 73.50 797 VAL A O 1
ATOM 6405 N N . GLN A 1 798 ? 105.785 29.894 -67.548 1.00 79.25 798 GLN A N 1
ATOM 6406 C CA . GLN A 1 798 ? 105.707 28.430 -67.659 1.00 79.25 798 GLN A CA 1
ATOM 6407 C C . GLN A 1 798 ? 105.392 27.752 -66.315 1.00 79.25 798 GLN A C 1
ATOM 6409 O O . GLN A 1 798 ? 104.584 26.821 -66.284 1.00 79.25 798 GLN A O 1
ATOM 6414 N N . ALA A 1 799 ? 105.946 28.241 -65.201 1.00 79.75 799 ALA A N 1
ATOM 6415 C CA . ALA A 1 799 ? 105.633 27.738 -63.861 1.00 79.75 799 ALA A CA 1
ATOM 6416 C C . ALA A 1 799 ? 104.159 27.976 -63.464 1.00 79.75 799 ALA A C 1
ATOM 6418 O O . ALA A 1 799 ? 103.517 27.090 -62.887 1.00 79.75 799 ALA A O 1
ATOM 6419 N N . LEU A 1 800 ? 103.591 29.132 -63.827 1.00 73.94 800 LEU A N 1
ATOM 6420 C CA . LEU A 1 800 ? 102.169 29.438 -63.624 1.00 73.94 800 LEU A CA 1
ATOM 6421 C C . LEU A 1 800 ? 101.257 28.517 -64.455 1.00 73.94 800 LEU A C 1
ATOM 6423 O O . LEU A 1 800 ? 100.308 27.952 -63.914 1.00 73.94 800 LEU A O 1
ATOM 6427 N N . VAL A 1 801 ? 101.574 28.283 -65.735 1.00 76.19 801 VAL A N 1
ATOM 6428 C CA . VAL A 1 801 ? 100.815 27.349 -66.594 1.00 76.19 801 VAL A CA 1
ATOM 6429 C C . VAL A 1 801 ? 100.894 25.905 -66.077 1.00 76.19 801 VAL A C 1
ATOM 6431 O O . VAL A 1 801 ? 99.887 25.196 -66.073 1.00 76.19 801 VAL A O 1
ATOM 6434 N N . GLY A 1 802 ? 102.058 25.469 -65.582 1.00 80.25 802 GLY A N 1
ATOM 6435 C CA . GLY A 1 802 ? 102.206 24.163 -64.928 1.00 80.25 802 GLY A CA 1
ATOM 6436 C C . GLY A 1 802 ? 101.323 24.022 -63.683 1.00 80.25 802 GLY A C 1
ATOM 6437 O O . GLY A 1 802 ? 100.645 23.007 -63.514 1.00 80.25 802 GLY A O 1
ATOM 6438 N N . SER A 1 803 ? 101.270 25.069 -62.856 1.00 75.31 803 SER A N 1
ATOM 6439 C CA . SER A 1 803 ? 100.447 25.114 -61.640 1.00 75.31 803 SER A CA 1
ATOM 6440 C C . SER A 1 803 ? 98.943 25.088 -61.948 1.00 75.31 803 SER A C 1
ATOM 6442 O O . SER A 1 803 ? 98.188 24.381 -61.281 1.00 75.31 803 SER A O 1
ATOM 6444 N N . LEU A 1 804 ? 98.506 25.796 -62.997 1.00 74.81 804 LEU A N 1
ATOM 6445 C CA . LEU A 1 804 ? 97.106 25.836 -63.431 1.00 74.81 804 LEU A CA 1
ATOM 6446 C C . LEU A 1 804 ? 96.597 24.454 -63.884 1.00 74.81 804 LEU A C 1
ATOM 6448 O O . LEU A 1 804 ? 95.523 24.021 -63.466 1.00 74.81 804 LEU A O 1
ATOM 6452 N N . ASN A 1 805 ? 97.393 23.724 -64.673 1.00 79.88 805 ASN A N 1
ATOM 6453 C CA . ASN A 1 805 ? 97.043 22.371 -65.128 1.00 79.88 805 ASN A CA 1
ATOM 6454 C C . ASN A 1 805 ? 96.927 21.370 -63.956 1.00 79.88 805 ASN A C 1
ATOM 6456 O O . ASN A 1 805 ? 96.030 20.521 -63.937 1.00 79.88 805 ASN A O 1
ATOM 6460 N N . ALA A 1 806 ? 97.801 21.485 -62.950 1.00 78.81 806 ALA A N 1
ATOM 6461 C CA . ALA A 1 806 ? 97.734 20.667 -61.736 1.00 78.81 806 ALA A CA 1
ATOM 6462 C C . ALA A 1 806 ? 96.487 20.980 -60.883 1.00 78.81 806 ALA A C 1
ATOM 6464 O O . ALA A 1 806 ? 95.877 20.076 -60.315 1.00 78.81 806 ALA A O 1
ATOM 6465 N N . ALA A 1 807 ? 96.053 22.244 -60.828 1.00 71.31 807 ALA A N 1
ATOM 6466 C CA . ALA A 1 807 ? 94.809 22.614 -60.156 1.00 71.31 807 ALA A CA 1
ATOM 6467 C C . ALA A 1 807 ? 93.568 22.037 -60.866 1.00 71.31 807 ALA A C 1
ATOM 6469 O O . ALA A 1 807 ? 92.657 21.543 -60.199 1.00 71.31 807 ALA A O 1
ATOM 6470 N N . GLN A 1 808 ? 93.539 22.042 -62.206 1.00 78.19 808 GLN A N 1
ATOM 6471 C CA . GLN A 1 808 ? 92.406 21.508 -62.969 1.00 78.19 808 GLN A CA 1
ATOM 6472 C C . GLN A 1 808 ? 92.231 19.990 -62.782 1.00 78.19 808 GLN A C 1
ATOM 6474 O O . GLN A 1 808 ? 91.119 19.533 -62.517 1.00 78.19 808 GLN A O 1
ATOM 6479 N N . THR A 1 809 ? 93.316 19.212 -62.846 1.00 82.06 809 THR A N 1
ATOM 6480 C CA . THR A 1 809 ? 93.255 17.745 -62.663 1.00 82.06 809 THR A CA 1
ATOM 6481 C C . THR A 1 809 ? 92.711 17.336 -61.286 1.00 82.06 809 THR A C 1
ATOM 6483 O O . THR A 1 809 ? 91.889 16.422 -61.198 1.00 82.06 809 THR A O 1
ATOM 6486 N N . ASN A 1 810 ? 93.050 18.072 -60.221 1.00 79.75 810 ASN A N 1
ATOM 6487 C CA . ASN A 1 810 ? 92.494 17.845 -58.879 1.00 79.75 810 ASN A CA 1
ATOM 6488 C C . ASN A 1 810 ? 90.971 18.100 -58.799 1.00 79.75 810 ASN A C 1
ATOM 6490 O O . ASN A 1 810 ? 90.258 17.411 -58.066 1.00 79.75 810 ASN A O 1
ATOM 6494 N N . ILE A 1 811 ? 90.448 19.076 -59.553 1.00 75.06 811 ILE A N 1
ATOM 6495 C CA . ILE A 1 811 ? 89.006 19.383 -59.608 1.00 75.06 811 ILE A CA 1
ATOM 6496 C C . ILE A 1 811 ? 88.231 18.272 -60.332 1.00 75.06 811 ILE A C 1
ATOM 6498 O O . ILE A 1 811 ? 87.088 17.976 -59.972 1.00 75.06 811 ILE A O 1
ATOM 6502 N N . GLU A 1 812 ? 88.837 17.649 -61.340 1.00 81.12 812 GLU A N 1
ATOM 6503 C CA . GLU A 1 812 ? 88.243 16.539 -62.088 1.00 81.12 812 GLU A CA 1
ATOM 6504 C C . GLU A 1 812 ? 88.193 15.256 -61.233 1.00 81.12 812 GLU A C 1
ATOM 6506 O O . GLU A 1 812 ? 87.139 14.619 -61.157 1.00 81.12 812 GLU A O 1
ATOM 6511 N N . GLU A 1 813 ? 89.253 14.941 -60.476 1.00 84.25 813 GLU A N 1
ATOM 6512 C CA . GLU A 1 813 ? 89.275 13.792 -59.551 1.00 84.25 813 GLU A CA 1
ATOM 6513 C C . GLU A 1 813 ? 88.238 13.920 -58.414 1.00 84.25 813 GLU A C 1
ATOM 6515 O O . GLU A 1 813 ? 87.523 12.964 -58.094 1.00 84.25 813 GLU A O 1
ATOM 6520 N N . LEU A 1 814 ? 88.097 15.115 -57.824 1.00 76.88 814 LEU A N 1
ATOM 6521 C CA . LEU A 1 814 ? 87.075 15.386 -56.802 1.00 76.88 814 LEU A CA 1
ATOM 6522 C C . LEU A 1 814 ? 85.645 15.231 -57.342 1.00 76.88 814 LEU A C 1
ATOM 6524 O O . LEU A 1 814 ? 84.746 14.850 -56.589 1.00 76.88 814 LEU A O 1
ATOM 6528 N N . ARG A 1 815 ? 85.428 15.501 -58.635 1.00 81.62 815 ARG A N 1
ATOM 6529 C CA . ARG A 1 815 ? 84.111 15.379 -59.274 1.00 81.62 815 ARG A CA 1
ATOM 6530 C C . ARG A 1 815 ? 83.704 13.919 -59.486 1.00 81.62 815 ARG A C 1
ATOM 6532 O O . ARG A 1 815 ? 82.531 13.610 -59.316 1.00 81.62 815 ARG A O 1
ATOM 6539 N N . GLY A 1 816 ? 84.654 13.024 -59.773 1.00 80.25 816 GLY A N 1
ATOM 6540 C CA . GLY A 1 816 ? 84.396 11.579 -59.853 1.00 80.25 816 GLY A CA 1
ATOM 6541 C C . GLY A 1 816 ? 83.921 10.992 -58.518 1.00 80.25 816 GLY A C 1
ATOM 6542 O O . GLY A 1 816 ? 82.853 10.385 -58.447 1.00 80.25 816 GLY A O 1
ATOM 6543 N N . LYS A 1 817 ? 84.654 11.276 -57.433 1.00 83.38 817 LYS A N 1
ATOM 6544 C CA . LYS A 1 817 ? 84.368 10.761 -56.076 1.00 83.38 817 LYS A CA 1
ATOM 6545 C C . LYS A 1 817 ? 83.016 11.216 -55.506 1.00 83.38 817 LYS A C 1
ATOM 6547 O O . LYS A 1 817 ? 82.466 10.565 -54.620 1.00 83.38 817 LYS A O 1
ATOM 6552 N N . LEU A 1 818 ? 82.468 12.335 -55.989 1.00 77.38 818 LEU A N 1
ATOM 6553 C CA . LEU A 1 818 ? 81.129 12.797 -55.609 1.00 77.38 818 LEU A CA 1
ATOM 6554 C C . LEU A 1 818 ? 80.023 11.898 -56.186 1.00 77.38 818 LEU A C 1
ATOM 6556 O O . LEU A 1 818 ? 79.022 11.644 -55.513 1.00 77.38 818 LEU A O 1
ATOM 6560 N N . GLU A 1 819 ? 80.202 11.423 -57.417 1.00 80.00 819 GLU A N 1
ATOM 6561 C CA . GLU A 1 819 ? 79.180 10.679 -58.152 1.00 80.00 819 GLU A CA 1
ATOM 6562 C C . GLU A 1 819 ? 79.139 9.202 -57.730 1.00 80.00 819 GLU A C 1
ATOM 6564 O O . GLU A 1 819 ? 78.053 8.656 -57.534 1.00 80.00 819 GLU A O 1
ATOM 6569 N N . GLU A 1 820 ? 80.298 8.600 -57.431 1.00 79.38 820 GLU A N 1
ATOM 6570 C CA . GLU A 1 820 ? 80.389 7.290 -56.761 1.00 79.38 820 GLU A CA 1
ATOM 6571 C C . GLU A 1 820 ? 79.610 7.271 -55.433 1.00 79.38 820 GLU A C 1
ATOM 6573 O O . GLU A 1 820 ? 78.886 6.319 -55.129 1.00 79.38 820 GLU A O 1
ATOM 6578 N N . GLN A 1 821 ? 79.700 8.350 -54.643 1.00 74.19 821 GLN A N 1
ATOM 6579 C CA . GLN A 1 821 ? 79.010 8.423 -53.355 1.00 74.19 821 GLN A CA 1
ATOM 6580 C C . GLN A 1 821 ? 77.485 8.569 -53.503 1.00 74.19 821 GLN A C 1
ATOM 6582 O O . GLN A 1 821 ? 76.749 8.048 -52.664 1.00 74.19 821 GLN A O 1
ATOM 6587 N N . LYS A 1 822 ? 76.989 9.215 -54.570 1.00 76.06 822 LYS A N 1
ATOM 6588 C CA . LYS A 1 822 ? 75.546 9.244 -54.883 1.00 76.06 822 LYS A CA 1
ATOM 6589 C C . LYS A 1 822 ? 75.017 7.849 -55.213 1.00 76.06 822 LYS A C 1
ATOM 6591 O O . LYS A 1 822 ? 73.954 7.487 -54.711 1.00 76.06 822 LYS A O 1
ATOM 6596 N N . GLN A 1 823 ? 75.761 7.077 -56.009 1.00 79.25 823 GLN A N 1
ATOM 6597 C CA . GLN A 1 823 ? 75.380 5.713 -56.382 1.00 79.25 823 GLN A CA 1
ATOM 6598 C C . GLN A 1 823 ? 75.253 4.821 -55.139 1.00 79.25 823 GLN A C 1
ATOM 6600 O O . GLN A 1 823 ? 74.194 4.250 -54.895 1.00 79.25 823 GLN A O 1
ATOM 6605 N N . CYS A 1 824 ? 76.270 4.824 -54.273 1.00 71.94 824 CYS A N 1
ATOM 6606 C CA . CYS A 1 824 ? 76.280 4.042 -53.033 1.00 71.94 824 CYS A CA 1
ATOM 6607 C C . CYS A 1 824 ? 75.093 4.365 -52.092 1.00 71.94 824 CYS A C 1
ATOM 6609 O O . CYS A 1 824 ? 74.549 3.476 -51.437 1.00 71.94 824 CYS A O 1
ATOM 6611 N N . VAL A 1 825 ? 74.627 5.622 -52.050 1.00 70.25 825 VAL A N 1
ATOM 6612 C CA . VAL A 1 825 ? 73.425 5.999 -51.279 1.00 70.25 825 VAL A CA 1
ATOM 6613 C C . VAL A 1 825 ? 72.137 5.458 -51.914 1.00 70.25 825 VAL A C 1
ATOM 6615 O O . VAL A 1 825 ? 71.248 5.024 -51.181 1.00 70.25 825 VAL A O 1
ATOM 6618 N N . GLN A 1 826 ? 72.025 5.433 -53.247 1.00 72.75 826 GLN A N 1
ATOM 6619 C CA . GLN A 1 826 ? 70.883 4.801 -53.924 1.00 72.75 826 GLN A CA 1
ATOM 6620 C C . GLN A 1 826 ? 70.862 3.283 -53.701 1.00 72.75 826 GLN A C 1
ATOM 6622 O O . GLN A 1 826 ? 69.808 2.732 -53.384 1.00 72.75 826 GLN A O 1
ATOM 6627 N N . ASP A 1 827 ? 72.021 2.627 -53.782 1.00 73.88 827 ASP A N 1
ATOM 6628 C CA . ASP A 1 827 ? 72.145 1.177 -53.609 1.00 73.88 827 ASP A CA 1
ATOM 6629 C C . ASP A 1 827 ? 71.782 0.735 -52.175 1.00 73.88 827 ASP A C 1
ATOM 6631 O O . ASP A 1 827 ? 71.088 -0.267 -51.988 1.00 73.88 827 ASP A O 1
ATOM 6635 N N . CYS A 1 828 ? 72.176 1.513 -51.156 1.00 64.31 828 CYS A N 1
ATOM 6636 C CA . CYS A 1 828 ? 71.787 1.289 -49.756 1.00 64.31 828 CYS A CA 1
ATOM 6637 C C . CYS A 1 828 ? 70.276 1.461 -49.512 1.00 64.31 828 CYS A C 1
ATOM 6639 O O . CYS A 1 828 ? 69.686 0.705 -48.740 1.00 64.31 828 CYS A O 1
ATOM 6641 N N . LEU A 1 829 ? 69.624 2.422 -50.178 1.00 64.50 829 LEU A N 1
ATOM 6642 C CA . LEU A 1 829 ? 68.172 2.629 -50.067 1.00 64.50 829 LEU A CA 1
ATOM 6643 C C . LEU A 1 829 ? 67.348 1.498 -50.714 1.00 64.50 829 LEU A C 1
ATOM 6645 O O . LEU A 1 829 ? 66.150 1.395 -50.456 1.00 64.50 829 LEU A O 1
ATOM 6649 N N . GLY A 1 830 ? 67.972 0.632 -51.519 1.00 65.44 830 GLY A N 1
ATOM 6650 C CA . GLY A 1 830 ? 67.318 -0.508 -52.163 1.00 65.44 830 GLY A CA 1
ATOM 6651 C C . GLY A 1 830 ? 67.109 -1.752 -51.287 1.00 65.44 830 GLY A C 1
ATOM 6652 O O . GLY A 1 830 ? 66.504 -2.705 -51.773 1.00 65.44 830 GLY A O 1
ATOM 6653 N N . GLN A 1 831 ? 67.607 -1.790 -50.040 1.00 58.03 831 GLN A N 1
ATOM 6654 C CA . GLN A 1 831 ? 67.801 -3.056 -49.299 1.00 58.03 831 GLN A CA 1
ATOM 6655 C C . GLN A 1 831 ? 66.922 -3.274 -48.041 1.00 58.03 831 GLN A C 1
ATOM 6657 O O . GLN A 1 831 ? 67.078 -4.302 -47.387 1.00 58.03 831 GLN A O 1
ATOM 6662 N N . LEU A 1 832 ? 65.976 -2.383 -47.693 1.00 43.59 832 LEU A N 1
ATOM 6663 C CA . LEU A 1 832 ? 65.137 -2.536 -46.478 1.00 43.59 832 LEU A CA 1
ATOM 6664 C C . LEU A 1 832 ? 63.827 -3.367 -46.683 1.00 43.59 832 LEU A C 1
ATOM 6666 O O . LEU A 1 832 ? 63.027 -3.016 -47.555 1.00 43.59 832 LEU A O 1
ATOM 6670 N N . PRO A 1 833 ? 63.548 -4.428 -45.880 1.00 51.44 833 PRO A N 1
ATOM 6671 C CA . PRO A 1 833 ? 62.399 -5.343 -46.090 1.00 51.44 833 PRO A CA 1
ATOM 6672 C C . PRO A 1 833 ? 60.974 -4.953 -45.573 1.00 51.44 833 PRO A C 1
ATOM 6674 O O . PRO A 1 833 ? 60.814 -4.564 -44.421 1.00 51.44 833 PRO A O 1
ATOM 6677 N N . PRO A 1 834 ? 59.898 -5.251 -46.342 1.00 51.91 834 PRO A N 1
ATOM 6678 C CA . PRO A 1 834 ? 58.761 -6.121 -45.954 1.00 51.91 834 PRO A CA 1
ATOM 6679 C C . PRO A 1 834 ? 57.993 -6.066 -44.592 1.00 51.91 834 PRO A C 1
ATOM 6681 O O . PRO A 1 834 ? 58.181 -6.981 -43.784 1.00 51.91 834 PRO A O 1
ATOM 6684 N N . SER A 1 835 ? 57.013 -5.170 -44.377 1.00 43.53 835 SER A N 1
ATOM 6685 C CA . SER A 1 835 ? 55.905 -5.321 -43.383 1.00 43.53 835 SER A CA 1
ATOM 6686 C C . SER A 1 835 ? 54.581 -5.884 -43.982 1.00 43.53 835 SER A C 1
ATOM 6688 O O . SER A 1 835 ? 54.519 -6.059 -45.191 1.00 43.53 835 SER A O 1
ATOM 6690 N N . PRO A 1 836 ? 53.493 -6.159 -43.221 1.00 49.97 836 PRO A N 1
ATOM 6691 C CA . PRO A 1 836 ? 52.151 -6.489 -43.743 1.00 49.97 836 PRO A CA 1
ATOM 6692 C C . PRO A 1 836 ? 51.296 -5.281 -44.172 1.00 49.97 836 PRO A C 1
ATOM 6694 O O . PRO A 1 836 ? 50.449 -5.417 -45.055 1.00 49.97 836 PRO A O 1
ATOM 6697 N N . ALA A 1 837 ? 51.574 -4.063 -43.687 1.00 52.03 837 ALA A N 1
ATOM 6698 C CA . ALA A 1 837 ? 51.131 -2.867 -44.418 1.00 52.03 837 ALA A CA 1
ATOM 6699 C C . ALA A 1 837 ? 51.748 -2.882 -45.831 1.00 52.03 837 ALA A C 1
ATOM 6701 O O . ALA A 1 837 ? 51.075 -2.600 -46.820 1.00 52.03 837 ALA A O 1
ATOM 6702 N N . GLN A 1 838 ? 52.987 -3.374 -45.935 1.00 50.56 838 GLN A N 1
ATOM 6703 C CA . GLN A 1 838 ? 53.646 -3.779 -47.175 1.00 50.56 838 GLN A CA 1
ATOM 6704 C C . GLN A 1 838 ? 53.364 -5.249 -47.585 1.00 50.56 838 GLN A C 1
ATOM 6706 O O . GLN A 1 838 ? 54.179 -5.833 -48.288 1.00 50.56 838 GLN A O 1
ATOM 6711 N N . GLN A 1 839 ? 52.230 -5.857 -47.195 1.00 44.78 839 GLN A N 1
ATOM 6712 C CA . GLN A 1 839 ? 51.618 -7.002 -47.896 1.00 44.78 839 GLN A CA 1
ATOM 6713 C C . GLN A 1 839 ? 50.584 -6.475 -48.883 1.00 44.78 839 GLN A C 1
ATOM 6715 O O . GLN A 1 839 ? 50.743 -6.681 -50.082 1.00 44.78 839 GLN A O 1
ATOM 6720 N N . PHE A 1 840 ? 49.644 -5.639 -48.433 1.00 50.84 840 PHE A N 1
ATOM 6721 C CA . PHE A 1 840 ? 48.836 -4.835 -49.357 1.00 50.84 840 PHE A CA 1
ATOM 6722 C C . PHE A 1 840 ? 49.700 -3.858 -50.151 1.00 50.84 840 PHE A C 1
ATOM 6724 O O . PHE A 1 840 ? 49.507 -3.729 -51.355 1.00 50.84 840 PHE A O 1
ATOM 6731 N N . SER A 1 841 ? 50.744 -3.280 -49.545 1.00 55.00 841 SER A N 1
ATOM 6732 C CA . SER A 1 841 ? 51.793 -2.584 -50.290 1.00 55.00 841 SER A CA 1
ATOM 6733 C C . SER A 1 841 ? 52.897 -3.491 -50.857 1.00 55.00 841 SER A C 1
ATOM 6735 O O . SER A 1 841 ? 53.738 -2.949 -51.550 1.00 55.00 841 SER A O 1
ATOM 6737 N N . ARG A 1 842 ? 52.899 -4.829 -50.700 1.00 50.34 842 ARG A N 1
ATOM 6738 C CA . ARG A 1 842 ? 53.666 -5.743 -51.590 1.00 50.34 842 ARG A CA 1
ATOM 6739 C C . ARG A 1 842 ? 52.858 -6.062 -52.822 1.00 50.34 842 ARG A C 1
ATOM 6741 O O . ARG A 1 842 ? 53.448 -6.103 -53.878 1.00 50.34 842 ARG A O 1
ATOM 6748 N N . ILE A 1 843 ? 51.543 -6.230 -52.726 1.00 58.50 843 ILE A N 1
ATOM 6749 C CA . ILE A 1 843 ? 50.669 -6.355 -53.894 1.00 58.50 843 ILE A CA 1
ATOM 6750 C C . ILE A 1 843 ? 50.659 -5.019 -54.638 1.00 58.50 843 ILE A C 1
ATOM 6752 O O . ILE A 1 843 ? 50.904 -4.997 -55.836 1.00 58.50 843 ILE A O 1
ATOM 6756 N N . ALA A 1 844 ? 50.533 -3.886 -53.941 1.00 64.12 844 ALA A N 1
ATOM 6757 C CA . ALA A 1 844 ? 50.665 -2.573 -54.562 1.00 64.12 844 ALA A CA 1
ATOM 6758 C C . ALA A 1 844 ? 52.113 -2.220 -54.949 1.00 64.12 844 ALA A C 1
ATOM 6760 O O . ALA A 1 844 ? 52.264 -1.489 -55.913 1.00 64.12 844 ALA A O 1
ATOM 6761 N N . LEU A 1 845 ? 53.177 -2.745 -54.313 1.00 66.00 845 LEU A N 1
ATOM 6762 C CA . LEU A 1 845 ? 54.556 -2.623 -54.834 1.00 66.00 845 LEU A CA 1
ATOM 6763 C C . LEU A 1 845 ? 54.882 -3.650 -55.917 1.00 66.00 845 LEU A C 1
ATOM 6765 O O . LEU A 1 845 ? 55.774 -3.372 -56.692 1.00 66.00 845 LEU A O 1
ATOM 6769 N N . LEU A 1 846 ? 54.192 -4.781 -56.041 1.00 65.06 846 LEU A N 1
ATOM 6770 C CA . LEU A 1 846 ? 54.327 -5.722 -57.158 1.00 65.06 846 LEU A CA 1
ATOM 6771 C C . LEU A 1 846 ? 53.560 -5.185 -58.356 1.00 65.06 846 LEU A C 1
ATOM 6773 O O . LEU A 1 846 ? 54.096 -5.194 -59.453 1.00 65.06 846 LEU A O 1
ATOM 6777 N N . LEU A 1 847 ? 52.374 -4.612 -58.155 1.00 67.44 847 LEU A N 1
ATOM 6778 C CA . LEU A 1 847 ? 51.650 -3.845 -59.164 1.00 67.44 847 LEU A CA 1
ATOM 6779 C C . LEU A 1 847 ? 52.368 -2.530 -59.490 1.00 67.44 847 LEU A C 1
ATOM 6781 O O . LEU A 1 847 ? 52.431 -2.178 -60.654 1.00 67.44 847 LEU A O 1
ATOM 6785 N N . GLN A 1 848 ? 52.994 -1.833 -58.535 1.00 73.38 848 GLN A N 1
ATOM 6786 C CA . GLN A 1 848 ? 53.807 -0.640 -58.815 1.00 73.38 848 GLN A CA 1
ATOM 6787 C C . GLN A 1 848 ? 55.217 -0.991 -59.316 1.00 73.38 848 GLN A C 1
ATOM 6789 O O . GLN A 1 848 ? 55.823 -0.152 -59.964 1.00 73.38 848 GLN A O 1
ATOM 6794 N N . ALA A 1 849 ? 55.755 -2.195 -59.095 1.00 69.94 849 ALA A N 1
ATOM 6795 C CA . ALA A 1 849 ? 57.036 -2.643 -59.656 1.00 69.94 849 ALA A CA 1
ATOM 6796 C C . ALA A 1 849 ? 56.860 -3.313 -61.015 1.00 69.94 849 ALA A C 1
ATOM 6798 O O . ALA A 1 849 ? 57.712 -3.112 -61.867 1.00 69.94 849 ALA A O 1
ATOM 6799 N N . THR A 1 850 ? 55.760 -4.025 -61.270 1.00 70.25 850 THR A N 1
ATOM 6800 C CA . THR A 1 850 ? 55.355 -4.404 -62.630 1.00 70.25 850 THR A CA 1
ATOM 6801 C C . THR A 1 850 ? 54.895 -3.171 -63.391 1.00 70.25 850 THR A C 1
ATOM 6803 O O . THR A 1 850 ? 55.349 -3.009 -64.506 1.00 70.25 850 THR A O 1
ATOM 6806 N N . ALA A 1 851 ? 54.165 -2.214 -62.801 1.00 70.56 851 ALA A N 1
ATOM 6807 C CA . ALA A 1 851 ? 53.883 -0.932 -63.456 1.00 70.56 851 ALA A CA 1
ATOM 6808 C C . ALA A 1 851 ? 55.134 -0.053 -63.613 1.00 70.56 851 ALA A C 1
ATOM 6810 O O . ALA A 1 851 ? 55.263 0.597 -64.641 1.00 70.56 851 ALA A O 1
ATOM 6811 N N . LYS A 1 852 ? 56.099 -0.037 -62.678 1.00 74.25 852 LYS A N 1
ATOM 6812 C CA . LYS A 1 852 ? 57.389 0.655 -62.879 1.00 74.25 852 LYS A CA 1
ATOM 6813 C C . LYS A 1 852 ? 58.256 -0.064 -63.901 1.00 74.25 852 LYS A C 1
ATOM 6815 O O . LYS A 1 852 ? 58.850 0.632 -64.700 1.00 74.25 852 LYS A O 1
ATOM 6820 N N . ARG A 1 853 ? 58.310 -1.401 -63.924 1.00 71.12 853 ARG A N 1
ATOM 6821 C CA . ARG A 1 853 ? 59.040 -2.204 -64.927 1.00 71.12 853 ARG A CA 1
ATOM 6822 C C . ARG A 1 853 ? 58.374 -2.125 -66.299 1.00 71.12 853 ARG A C 1
ATOM 6824 O O . ARG A 1 853 ? 59.074 -2.055 -67.294 1.00 71.12 853 ARG A O 1
ATOM 6831 N N . ALA A 1 854 ? 57.051 -2.038 -66.351 1.00 70.31 854 ALA A N 1
ATOM 6832 C CA . ALA A 1 854 ? 56.267 -1.698 -67.531 1.00 70.31 854 ALA A CA 1
ATOM 6833 C C . ALA A 1 854 ? 56.586 -0.285 -67.998 1.00 70.31 854 ALA A C 1
ATOM 6835 O O . ALA A 1 854 ? 56.882 -0.084 -69.166 1.00 70.31 854 ALA A O 1
ATOM 6836 N N . THR A 1 855 ? 56.588 0.684 -67.080 1.00 71.50 855 THR A N 1
ATOM 6837 C CA . THR A 1 855 ? 56.896 2.085 -67.377 1.00 71.50 855 THR A CA 1
ATOM 6838 C C . THR A 1 855 ? 58.365 2.265 -67.749 1.00 71.50 855 THR A C 1
ATOM 6840 O O . THR A 1 855 ? 58.637 3.086 -68.604 1.00 71.50 855 THR A O 1
ATOM 6843 N N . THR A 1 856 ? 59.318 1.494 -67.214 1.00 73.75 856 THR A N 1
ATOM 6844 C CA . THR A 1 856 ? 60.729 1.545 -67.630 1.00 73.75 856 THR A CA 1
ATOM 6845 C C . THR A 1 856 ? 61.036 0.672 -68.838 1.00 73.75 856 THR A C 1
ATOM 6847 O O . THR A 1 856 ? 61.949 1.029 -69.567 1.00 73.75 856 THR A O 1
ATOM 6850 N N . ARG A 1 857 ? 60.269 -0.385 -69.142 1.00 70.38 857 ARG A N 1
ATOM 6851 C CA . ARG A 1 857 ? 60.281 -1.025 -70.472 1.00 70.38 857 ARG A CA 1
ATOM 6852 C C . ARG A 1 857 ? 59.725 -0.056 -71.511 1.00 70.38 857 ARG A C 1
ATOM 6854 O O . ARG A 1 857 ? 60.421 0.218 -72.475 1.00 70.38 857 ARG A O 1
ATOM 6861 N N . LEU A 1 858 ? 58.551 0.539 -71.281 1.00 68.38 858 LEU A N 1
ATOM 6862 C CA . LEU A 1 858 ? 57.959 1.577 -72.136 1.00 68.38 858 LEU A CA 1
ATOM 6863 C C . LEU A 1 858 ? 58.886 2.784 -72.301 1.00 68.38 858 LEU A C 1
ATOM 6865 O O . LEU A 1 858 ? 59.135 3.181 -73.431 1.00 68.38 858 LEU A O 1
ATOM 6869 N N . LEU A 1 859 ? 59.441 3.338 -71.219 1.00 73.12 859 LEU A N 1
ATOM 6870 C CA . LEU A 1 859 ? 60.393 4.448 -71.297 1.00 73.12 859 LEU A CA 1
ATOM 6871 C C . LEU A 1 859 ? 61.689 4.022 -71.985 1.00 73.12 859 LEU A C 1
ATOM 6873 O O . LEU A 1 859 ? 62.093 4.716 -72.899 1.00 73.12 859 LEU A O 1
ATOM 6877 N N . ALA A 1 860 ? 62.287 2.863 -71.690 1.00 70.56 860 ALA A N 1
ATOM 6878 C CA . ALA A 1 860 ? 63.464 2.391 -72.434 1.00 70.56 860 ALA A CA 1
ATOM 6879 C C . ALA A 1 860 ? 63.173 2.145 -73.928 1.00 70.56 860 ALA A C 1
ATOM 6881 O O . ALA A 1 860 ? 64.075 2.263 -74.747 1.00 70.56 860 ALA A O 1
ATOM 6882 N N . ILE A 1 861 ? 61.921 1.845 -74.285 1.00 67.00 861 ILE A N 1
ATOM 6883 C CA . ILE A 1 861 ? 61.415 1.682 -75.658 1.00 67.00 861 ILE A CA 1
ATOM 6884 C C . ILE A 1 861 ? 61.094 3.028 -76.340 1.00 67.00 861 ILE A C 1
ATOM 6886 O O . ILE A 1 861 ? 61.073 3.097 -77.570 1.00 67.00 861 ILE A O 1
ATOM 6890 N N . LEU A 1 862 ? 60.864 4.093 -75.566 1.00 65.25 862 LEU A N 1
ATOM 6891 C CA . LEU A 1 862 ? 60.616 5.465 -76.033 1.00 65.25 862 LEU A CA 1
ATOM 6892 C C . LEU A 1 862 ? 61.904 6.311 -76.087 1.00 65.25 862 LEU A C 1
ATOM 6894 O O . LEU A 1 862 ? 62.068 7.117 -77.005 1.00 65.25 862 LEU A O 1
ATOM 6898 N N . ASP A 1 863 ? 62.814 6.094 -75.136 1.00 65.31 863 ASP A N 1
ATOM 6899 C CA . ASP A 1 863 ? 64.131 6.724 -74.999 1.00 65.31 863 ASP A CA 1
ATOM 6900 C C . ASP A 1 863 ? 65.230 5.982 -75.780 1.00 65.31 863 ASP A C 1
ATOM 6902 O O . ASP A 1 863 ? 66.339 6.506 -75.876 1.00 65.31 863 ASP A O 1
ATOM 6906 N N . GLU A 1 864 ? 64.949 4.792 -76.342 1.00 53.44 864 GLU A N 1
ATOM 6907 C CA . GLU A 1 864 ? 65.913 3.912 -77.030 1.00 53.44 864 GLU A CA 1
ATOM 6908 C C . GLU A 1 864 ? 66.772 4.712 -78.041 1.00 53.44 864 GLU A C 1
ATOM 6910 O O . GLU A 1 864 ? 66.278 5.091 -79.115 1.00 53.44 864 GLU A O 1
ATOM 6915 N N . PRO A 1 865 ? 68.045 5.049 -77.726 1.00 50.66 865 PRO A N 1
ATOM 6916 C CA . PRO A 1 865 ? 68.708 6.143 -78.427 1.00 50.66 865 PRO A CA 1
ATOM 6917 C C . PRO A 1 865 ? 69.007 5.775 -79.876 1.00 50.66 865 PRO A C 1
ATOM 6919 O O . PRO A 1 865 ? 69.736 4.819 -80.143 1.00 50.66 865 PRO A O 1
ATOM 6922 N N . ARG A 1 866 ? 68.468 6.562 -80.818 1.00 45.28 866 ARG A N 1
ATOM 6923 C CA . ARG A 1 866 ? 68.578 6.371 -82.278 1.00 45.28 866 ARG A CA 1
ATOM 6924 C C . ARG A 1 866 ? 70.036 6.201 -82.740 1.00 45.28 866 ARG A C 1
ATOM 6926 O O . ARG A 1 866 ? 70.696 7.175 -83.092 1.00 45.28 866 ARG A O 1
ATOM 6933 N N . SER A 1 867 ? 70.517 4.960 -82.776 1.00 40.00 867 SER A N 1
ATOM 6934 C CA . SER A 1 867 ? 71.933 4.628 -83.011 1.00 40.00 867 SER A CA 1
ATOM 6935 C C . SER A 1 867 ? 72.149 3.437 -83.957 1.00 40.00 867 SER A C 1
ATOM 6937 O O . SER A 1 867 ? 73.272 2.967 -84.121 1.00 40.00 867 SER A O 1
ATOM 6939 N N . VAL A 1 868 ? 71.104 2.991 -84.665 1.00 38.75 868 VAL A N 1
ATOM 6940 C CA . VAL A 1 868 ? 71.237 2.007 -85.751 1.00 38.75 868 VAL A CA 1
ATOM 6941 C C . VAL A 1 868 ? 71.417 2.731 -87.084 1.00 38.75 868 VAL A C 1
ATOM 6943 O O . VAL A 1 868 ? 70.506 3.371 -87.610 1.00 38.75 868 VAL A O 1
ATOM 6946 N N . SER A 1 869 ? 72.629 2.620 -87.621 1.00 38.97 869 SER A N 1
ATOM 6947 C CA . SER A 1 869 ? 72.972 3.055 -88.976 1.00 38.97 869 SER A CA 1
ATOM 6948 C C . SER A 1 869 ? 72.222 2.223 -90.017 1.00 38.97 869 SER A C 1
ATOM 6950 O O . SER A 1 869 ? 71.960 1.045 -89.789 1.00 38.97 869 SER A O 1
ATOM 6952 N N . VAL A 1 870 ? 71.941 2.796 -91.190 1.00 33.47 870 VAL A N 1
ATOM 6953 C CA . VAL A 1 870 ? 71.429 2.032 -92.339 1.00 33.47 870 VAL A CA 1
ATOM 6954 C C . VAL A 1 870 ? 72.603 1.506 -93.167 1.00 33.47 870 VAL A C 1
ATOM 6956 O O . VAL A 1 870 ? 73.286 2.295 -93.821 1.00 33.47 870 VAL A O 1
ATOM 6959 N N . PRO A 1 871 ? 72.803 0.180 -93.202 1.00 38.31 871 PRO A N 1
ATOM 6960 C CA . PRO A 1 871 ? 73.175 -0.511 -94.433 1.00 38.31 871 PRO A CA 1
ATOM 6961 C C . PRO A 1 871 ? 71.978 -1.272 -95.015 1.00 38.31 871 PRO A C 1
ATOM 6963 O O . PRO A 1 871 ? 71.132 -1.800 -94.298 1.00 38.31 871 PRO A O 1
ATOM 6966 N N . SER A 1 872 ? 71.908 -1.329 -96.339 1.00 32.41 872 SER A N 1
ATOM 6967 C CA . SER A 1 872 ? 70.864 -2.024 -97.097 1.00 32.41 872 SER A CA 1
ATOM 6968 C C . SER A 1 872 ? 71.213 -3.490 -97.410 1.00 32.41 872 SER A C 1
ATOM 6970 O O . SER A 1 872 ? 72.395 -3.814 -97.470 1.00 32.41 872 SER A O 1
ATOM 6972 N N . LEU A 1 873 ? 70.188 -4.264 -97.816 1.00 36.47 873 LEU A N 1
ATOM 6973 C CA . LEU A 1 873 ? 70.201 -5.489 -98.661 1.00 36.47 873 LEU A CA 1
ATOM 6974 C C . LEU A 1 873 ? 69.925 -6.862 -97.992 1.00 36.47 873 LEU A C 1
ATOM 6976 O O . LEU A 1 873 ? 70.831 -7.539 -97.525 1.00 36.47 873 LEU A O 1
ATOM 6980 N N . SER A 1 874 ? 68.681 -7.329 -98.207 1.00 34.88 874 SER A N 1
ATOM 6981 C CA . SER A 1 874 ? 68.243 -8.708 -98.567 1.00 34.88 874 SER A CA 1
ATOM 6982 C C . SER A 1 874 ? 68.366 -9.917 -97.592 1.00 34.88 874 SER A C 1
ATOM 6984 O O . SER A 1 874 ? 69.391 -10.080 -96.941 1.00 34.88 874 SER A O 1
ATOM 6986 N N . PRO A 1 875 ? 67.356 -10.829 -97.562 1.00 39.09 875 PRO A N 1
ATOM 6987 C CA . PRO A 1 875 ? 67.357 -12.111 -96.822 1.00 39.09 875 PRO A CA 1
ATOM 6988 C C . PRO A 1 875 ? 67.896 -13.303 -97.655 1.00 39.09 875 PRO A C 1
ATOM 6990 O O . PRO A 1 875 ? 67.885 -13.229 -98.888 1.00 39.09 875 PRO A O 1
ATOM 6993 N N . PRO A 1 876 ? 68.362 -14.400 -97.016 1.00 38.94 876 PRO A N 1
ATOM 6994 C CA . PRO A 1 876 ? 67.567 -15.645 -96.800 1.00 38.94 876 PRO A CA 1
ATOM 6995 C C . PRO A 1 876 ? 67.553 -16.084 -95.303 1.00 38.94 876 PRO A C 1
ATOM 6997 O O . PRO A 1 876 ? 68.344 -15.550 -94.537 1.00 38.94 876 PRO A O 1
ATOM 7000 N N . ARG A 1 877 ? 66.621 -16.884 -94.740 1.00 37.69 877 ARG A N 1
ATOM 7001 C CA . ARG A 1 877 ? 66.062 -18.246 -95.016 1.00 37.69 877 ARG A CA 1
ATOM 7002 C C . ARG A 1 877 ? 66.853 -19.378 -94.309 1.00 37.69 877 ARG A C 1
ATOM 7004 O O . ARG A 1 877 ? 68.072 -19.325 -94.312 1.00 37.69 877 ARG A O 1
ATOM 7011 N N . GLU A 1 878 ? 66.114 -20.390 -93.813 1.00 37.72 878 GLU A N 1
ATOM 7012 C CA . GLU A 1 878 ? 66.553 -21.681 -93.208 1.00 37.72 878 GLU A CA 1
ATOM 7013 C C . GLU A 1 878 ? 67.167 -21.635 -91.779 1.00 37.72 878 GLU A C 1
ATOM 7015 O O . GLU A 1 878 ? 67.832 -20.665 -91.438 1.00 37.72 878 GLU A O 1
ATOM 7020 N N . GLU A 1 879 ? 67.005 -22.628 -90.877 1.00 35.53 879 GLU A N 1
ATOM 7021 C CA . GLU A 1 879 ? 66.058 -23.774 -90.713 1.00 35.53 879 GLU A CA 1
ATOM 7022 C C . GLU A 1 879 ? 66.269 -24.419 -89.299 1.00 35.53 879 GLU A C 1
ATOM 7024 O O . GLU A 1 879 ? 67.227 -24.038 -88.629 1.00 35.53 879 GLU A O 1
ATOM 7029 N N . LEU A 1 880 ? 65.444 -25.408 -88.879 1.00 40.78 880 LEU A N 1
ATOM 7030 C CA . LEU A 1 880 ? 65.591 -26.287 -87.677 1.00 40.78 880 LEU A CA 1
ATOM 7031 C C . LEU A 1 880 ? 65.390 -25.628 -86.273 1.00 40.78 880 LEU A C 1
ATOM 7033 O O . LEU A 1 880 ? 65.738 -24.472 -86.070 1.00 40.78 880 LEU A O 1
ATOM 7037 N N . ASP A 1 881 ? 64.864 -26.292 -85.224 1.00 36.53 881 ASP A N 1
ATOM 7038 C CA . ASP A 1 881 ? 64.047 -27.524 -85.152 1.00 36.53 881 ASP A CA 1
ATOM 7039 C C . ASP A 1 881 ? 63.253 -27.641 -83.822 1.00 36.53 881 ASP A C 1
ATOM 7041 O O . ASP A 1 881 ? 63.653 -27.055 -82.819 1.00 36.53 881 ASP A O 1
ATOM 7045 N N . ALA A 1 882 ? 62.230 -28.514 -83.808 1.00 37.22 882 ALA A N 1
ATOM 7046 C CA . ALA A 1 882 ? 61.564 -29.124 -82.631 1.00 37.22 882 ALA A CA 1
ATOM 7047 C C . ALA A 1 882 ? 60.845 -28.199 -81.591 1.00 37.22 882 ALA A C 1
ATOM 7049 O O . ALA A 1 882 ? 61.136 -27.022 -81.448 1.00 37.22 882 ALA A O 1
ATOM 7050 N N . MET A 1 883 ? 59.848 -28.657 -80.812 1.00 37.97 883 MET A N 1
ATOM 7051 C CA . MET A 1 883 ? 59.226 -29.989 -80.721 1.00 37.97 883 MET A CA 1
ATOM 7052 C C . MET A 1 883 ? 57.694 -29.890 -80.550 1.00 37.97 883 MET A C 1
ATOM 7054 O O . MET A 1 883 ? 57.178 -28.947 -79.960 1.00 37.97 883 MET A O 1
ATOM 7058 N N . THR A 1 884 ? 56.954 -30.864 -81.087 1.00 32.88 884 THR A N 1
ATOM 7059 C CA . THR A 1 884 ? 55.475 -30.884 -81.134 1.00 32.88 884 THR A CA 1
ATOM 7060 C C . THR A 1 884 ? 54.873 -31.702 -79.992 1.00 32.88 884 THR A C 1
ATOM 7062 O O . THR A 1 884 ? 55.408 -32.765 -79.703 1.00 32.88 884 THR A O 1
ATOM 7065 N N . PHE A 1 885 ? 53.690 -31.326 -79.483 1.00 34.91 885 PHE A N 1
ATOM 7066 C CA . PHE A 1 885 ? 52.675 -32.315 -79.082 1.00 34.91 885 PHE A CA 1
ATOM 7067 C C . PHE A 1 885 ? 51.231 -31.822 -79.304 1.00 34.91 885 PHE A C 1
ATOM 7069 O O . PHE A 1 885 ? 50.816 -30.794 -78.777 1.00 34.91 885 PHE A O 1
ATOM 7076 N N . ARG A 1 886 ? 50.464 -32.601 -80.080 1.00 34.56 886 ARG A N 1
ATOM 7077 C CA . ARG A 1 886 ? 48.989 -32.635 -80.119 1.00 34.56 886 ARG A CA 1
ATOM 7078 C C . ARG A 1 886 ? 48.535 -33.935 -79.449 1.00 34.56 886 ARG A C 1
ATOM 7080 O O . ARG A 1 886 ? 49.134 -34.949 -79.791 1.00 34.56 886 ARG A O 1
ATOM 7087 N N . ILE A 1 887 ? 47.454 -33.904 -78.665 1.00 37.91 887 ILE A N 1
ATOM 7088 C CA . ILE A 1 887 ? 46.288 -34.832 -78.638 1.00 37.91 887 ILE A CA 1
ATOM 7089 C C . ILE A 1 887 ? 45.162 -33.962 -78.019 1.00 37.91 887 ILE A C 1
ATOM 7091 O O . ILE A 1 887 ? 45.433 -33.305 -77.019 1.00 37.91 887 ILE A O 1
ATOM 7095 N N . GLU A 1 888 ? 44.033 -33.621 -78.654 1.00 36.50 888 GLU A N 1
ATOM 7096 C CA . GLU A 1 888 ? 42.877 -34.406 -79.159 1.00 36.50 888 GLU A CA 1
ATOM 7097 C C . GLU A 1 888 ? 41.951 -35.004 -78.060 1.00 36.50 888 GLU A C 1
ATOM 7099 O O . GLU A 1 888 ? 42.409 -35.162 -76.929 1.00 36.50 888 GLU A O 1
ATOM 7104 N N . PRO A 1 889 ? 40.634 -35.198 -78.326 1.00 38.72 889 PRO A N 1
ATOM 7105 C CA . PRO A 1 889 ? 39.592 -35.121 -77.290 1.00 38.72 889 PRO A CA 1
ATOM 7106 C C . PRO A 1 889 ? 38.750 -36.419 -77.126 1.00 38.72 889 PRO A C 1
ATOM 7108 O O . PRO A 1 889 ? 39.183 -37.502 -77.507 1.00 38.72 889 PRO A O 1
ATOM 7111 N N . ASP A 1 890 ? 37.530 -36.232 -76.604 1.00 34.50 890 ASP A N 1
ATOM 7112 C CA . ASP A 1 890 ? 36.319 -37.076 -76.656 1.00 34.50 890 ASP A CA 1
ATOM 7113 C C . ASP A 1 890 ? 36.056 -38.179 -75.597 1.00 34.50 890 ASP A C 1
ATOM 7115 O O . ASP A 1 890 ? 36.767 -39.169 -75.456 1.00 34.50 890 ASP A O 1
ATOM 7119 N N . ASP A 1 891 ? 34.896 -37.973 -74.954 1.00 35.41 891 ASP A N 1
ATOM 7120 C CA . ASP A 1 891 ? 33.800 -38.906 -74.643 1.00 35.41 891 ASP A CA 1
ATOM 7121 C C . ASP A 1 891 ? 33.860 -40.045 -73.599 1.00 35.41 891 ASP A C 1
ATOM 7123 O O . ASP A 1 891 ? 34.806 -40.811 -73.462 1.00 35.41 891 ASP A O 1
ATOM 7127 N N . ALA A 1 892 ? 32.662 -40.215 -73.006 1.00 34.28 892 ALA A N 1
ATOM 7128 C CA . ALA A 1 892 ? 32.058 -41.440 -72.457 1.00 34.28 892 ALA A CA 1
ATOM 7129 C C . ALA A 1 892 ? 32.628 -42.058 -71.150 1.00 34.28 892 ALA A C 1
ATOM 7131 O O . ALA A 1 892 ? 33.827 -42.100 -70.917 1.00 34.28 892 ALA A O 1
ATOM 7132 N N . ALA A 1 893 ? 31.810 -42.638 -70.255 1.00 33.41 893 ALA A N 1
ATOM 7133 C CA . ALA A 1 893 ? 30.345 -42.600 -70.096 1.00 33.41 893 ALA A CA 1
ATOM 7134 C C . ALA A 1 893 ? 29.917 -43.149 -68.707 1.00 33.41 893 ALA A C 1
ATOM 7136 O O . ALA A 1 893 ? 30.703 -43.800 -68.031 1.00 33.41 893 ALA A O 1
ATOM 7137 N N . GLU A 1 894 ? 28.642 -42.921 -68.357 1.00 32.97 894 GLU A N 1
ATOM 7138 C CA . GLU A 1 894 ? 27.758 -43.754 -67.505 1.00 32.97 894 GLU A CA 1
ATOM 7139 C C . GLU A 1 894 ? 28.175 -44.209 -66.082 1.00 32.97 894 GLU A C 1
ATOM 7141 O O . GLU A 1 894 ? 29.113 -44.968 -65.888 1.00 32.97 894 GLU A O 1
ATOM 7146 N N . ILE A 1 895 ? 27.326 -43.858 -65.098 1.00 38.78 895 ILE A N 1
ATOM 7147 C CA . ILE A 1 895 ? 26.667 -44.703 -64.059 1.00 38.78 895 ILE A CA 1
ATOM 7148 C C . ILE A 1 895 ? 25.885 -43.706 -63.161 1.00 38.78 895 ILE A C 1
ATOM 7150 O O . ILE A 1 895 ? 26.499 -42.829 -62.568 1.00 38.78 895 ILE A O 1
ATOM 7154 N N . SER A 1 896 ? 24.548 -43.591 -63.133 1.00 32.34 896 SER A N 1
ATOM 7155 C CA . SER A 1 896 ? 23.409 -44.538 -63.061 1.00 32.34 896 SER A CA 1
ATOM 7156 C C . SER A 1 896 ? 22.936 -44.820 -61.617 1.00 32.34 896 SER A C 1
ATOM 7158 O O . SER A 1 896 ? 23.684 -45.359 -60.807 1.00 32.34 896 SER A O 1
ATOM 7160 N N . GLY A 1 897 ? 21.674 -44.460 -61.317 1.00 36.41 897 GLY A N 1
ATOM 7161 C CA . GLY A 1 897 ? 21.002 -44.552 -60.001 1.00 36.41 897 GLY A CA 1
ATOM 7162 C C . GLY A 1 897 ? 20.204 -43.268 -59.684 1.00 36.41 897 GLY A C 1
ATOM 7163 O O . GLY A 1 897 ? 20.809 -42.270 -59.324 1.00 36.41 897 GLY A O 1
ATOM 7164 N N . VAL A 1 898 ? 18.892 -43.122 -59.947 1.00 32.44 898 VAL A N 1
ATOM 7165 C CA . VAL A 1 898 ? 17.717 -43.848 -59.387 1.00 32.44 898 VAL A CA 1
ATOM 7166 C C . VAL A 1 898 ? 17.703 -43.717 -57.855 1.00 32.44 898 VAL A C 1
ATOM 7168 O O . VAL A 1 898 ? 18.581 -44.280 -57.216 1.00 32.44 898 VAL A O 1
ATOM 7171 N N . ILE A 1 899 ? 16.828 -42.919 -57.214 1.00 42.03 899 ILE A N 1
ATOM 7172 C CA . ILE A 1 899 ? 15.343 -43.003 -57.055 1.00 42.03 899 ILE A CA 1
ATOM 7173 C C . ILE A 1 899 ? 14.784 -41.538 -56.973 1.00 42.03 899 ILE A C 1
ATOM 7175 O O . ILE A 1 899 ? 15.493 -40.699 -56.435 1.00 42.03 899 ILE A O 1
ATOM 7179 N N . LYS A 1 900 ? 13.669 -41.039 -57.560 1.00 33.16 900 LYS A N 1
ATOM 7180 C CA . LYS A 1 900 ? 12.211 -41.380 -57.566 1.00 33.16 900 LYS A CA 1
ATOM 7181 C C . LYS A 1 900 ? 11.516 -41.343 -56.171 1.00 33.16 900 LYS A C 1
ATOM 7183 O O . LYS A 1 900 ? 12.108 -41.864 -55.236 1.00 33.16 900 LYS A O 1
ATOM 7188 N N . PRO A 1 901 ? 10.209 -40.985 -56.052 1.00 33.59 901 PRO A N 1
ATOM 7189 C CA . PRO A 1 901 ? 9.448 -39.847 -56.623 1.00 33.59 901 PRO A CA 1
ATOM 7190 C C . PRO A 1 901 ? 8.490 -39.169 -55.573 1.00 33.59 901 PRO A C 1
ATOM 7192 O O . PRO A 1 901 ? 8.735 -39.296 -54.381 1.00 33.59 901 PRO A O 1
ATOM 7195 N N . LEU A 1 902 ? 7.381 -38.549 -56.040 1.00 34.94 902 LEU A N 1
ATOM 7196 C CA . LEU A 1 902 ? 6.246 -37.826 -55.385 1.00 34.94 902 LEU A CA 1
ATOM 7197 C C . LEU A 1 902 ? 6.374 -36.287 -55.439 1.00 34.94 902 LEU A C 1
ATOM 7199 O O . LEU A 1 902 ? 7.376 -35.748 -54.990 1.00 34.94 902 LEU A O 1
ATOM 7203 N N . GLU A 1 903 ? 5.489 -35.486 -56.056 1.00 31.06 903 GLU A N 1
ATOM 7204 C CA . GLU A 1 903 ? 4.024 -35.511 -56.331 1.00 31.06 903 GLU A CA 1
ATOM 7205 C C . GLU A 1 903 ? 3.111 -35.051 -55.176 1.00 31.06 903 GLU A C 1
ATOM 7207 O O . GLU A 1 903 ? 2.764 -35.854 -54.323 1.00 31.06 903 GLU A O 1
ATOM 7212 N N . PHE A 1 904 ? 2.684 -33.777 -55.228 1.00 33.88 904 PHE A N 1
ATOM 7213 C CA . PHE A 1 904 ? 1.341 -33.205 -54.941 1.00 33.88 904 PHE A CA 1
ATOM 7214 C C . PHE A 1 904 ? 1.443 -31.680 -55.247 1.00 33.88 904 PHE A C 1
ATOM 7216 O O . PHE A 1 904 ? 2.344 -31.045 -54.718 1.00 33.88 904 PHE A O 1
ATOM 7223 N N . SER A 1 905 ? 0.688 -30.930 -56.069 1.00 33.97 905 SER A N 1
ATOM 7224 C CA . SER A 1 905 ? -0.630 -31.021 -56.732 1.00 33.97 905 SER A CA 1
ATOM 7225 C C . SER A 1 905 ? -1.766 -31.619 -55.895 1.00 33.97 905 SER A C 1
ATOM 7227 O O . SER A 1 905 ? -1.561 -32.683 -55.334 1.00 33.97 905 SER A O 1
ATOM 7229 N N . PRO A 1 906 ? -2.980 -31.021 -55.858 1.00 39.59 906 PRO A N 1
ATOM 7230 C CA . PRO A 1 906 ? -3.584 -30.353 -57.014 1.00 39.59 906 PRO A CA 1
ATOM 7231 C C . PRO A 1 906 ? -4.372 -29.048 -56.760 1.00 39.59 906 PRO A C 1
ATOM 7233 O O . PRO A 1 906 ? -4.740 -28.672 -55.653 1.00 39.59 906 PRO A O 1
ATOM 7236 N N . VAL A 1 907 ? -4.721 -28.436 -57.894 1.00 31.81 907 VAL A N 1
ATOM 7237 C CA . VAL A 1 907 ? -5.952 -27.684 -58.203 1.00 31.81 907 VAL A CA 1
ATOM 7238 C C . VAL A 1 907 ? -7.154 -27.926 -57.269 1.00 31.81 907 VAL A C 1
ATOM 7240 O O . VAL A 1 907 ? -7.617 -29.058 -57.163 1.00 31.81 907 VAL A O 1
ATOM 7243 N N . ILE A 1 908 ? -7.773 -26.836 -56.789 1.00 34.09 908 ILE A N 1
ATOM 7244 C CA . ILE A 1 908 ? -9.222 -26.637 -56.513 1.00 34.09 908 ILE A CA 1
ATOM 7245 C C . ILE A 1 908 ? -9.409 -25.163 -56.087 1.00 34.09 908 ILE A C 1
ATOM 7247 O O . ILE A 1 908 ? -8.601 -24.675 -55.312 1.00 34.09 908 ILE A O 1
ATOM 7251 N N . ARG A 1 909 ? -10.435 -24.373 -56.421 1.00 31.73 909 ARG A N 1
ATOM 7252 C CA . ARG A 1 909 ? -11.478 -24.252 -57.464 1.00 31.73 909 ARG A CA 1
ATOM 7253 C C . ARG A 1 909 ? -12.335 -23.033 -57.022 1.00 31.73 909 ARG A C 1
ATOM 7255 O O . ARG A 1 909 ? -12.338 -22.689 -55.845 1.00 31.73 909 ARG A O 1
ATOM 7262 N N . LEU A 1 910 ? -13.120 -22.437 -57.926 1.00 34.25 910 LEU A N 1
ATOM 7263 C CA . LEU A 1 910 ? -14.320 -21.640 -57.571 1.00 34.25 910 LEU A CA 1
ATOM 7264 C C . LEU A 1 910 ? -15.284 -22.475 -56.686 1.00 34.25 910 LEU A C 1
ATOM 7266 O O . LEU A 1 910 ? -15.343 -23.691 -56.891 1.00 34.25 910 LEU A O 1
ATOM 7270 N N . PRO A 1 911 ? -16.043 -21.879 -55.740 1.00 31.38 911 PRO A N 1
ATOM 7271 C CA . PRO A 1 911 ? -17.215 -21.043 -56.071 1.00 31.38 911 PRO A CA 1
ATOM 7272 C C . PRO A 1 911 ? -17.300 -19.725 -55.263 1.00 31.38 911 PRO A C 1
ATOM 7274 O O . PRO A 1 911 ? -16.670 -19.578 -54.227 1.00 31.38 911 PRO A O 1
ATOM 7277 N N . THR A 1 912 ? -17.922 -18.642 -55.739 1.00 28.78 912 THR A N 1
ATOM 7278 C CA . THR A 1 912 ? -19.361 -18.422 -56.029 1.00 28.78 912 THR A CA 1
ATOM 7279 C C . THR A 1 912 ? -20.273 -18.469 -54.786 1.00 28.78 912 THR A C 1
ATOM 7281 O O . THR A 1 912 ? -20.358 -19.473 -54.093 1.00 28.78 912 THR A O 1
ATOM 7284 N N . THR A 1 913 ? -20.958 -17.343 -54.563 1.00 32.34 913 THR A N 1
ATOM 7285 C CA . THR A 1 913 ? -22.016 -17.002 -53.582 1.00 32.34 913 THR A CA 1
ATOM 7286 C C . THR A 1 913 ? -22.908 -18.138 -53.040 1.00 32.34 913 THR A C 1
ATOM 7288 O O . THR A 1 913 ? -23.355 -19.006 -53.788 1.00 32.34 913 THR A O 1
ATOM 7291 N N . PRO A 1 914 ? -23.296 -18.051 -51.751 1.00 33.75 914 PRO A N 1
ATOM 7292 C CA . PRO A 1 914 ? -24.556 -17.373 -51.369 1.00 33.75 914 PRO A CA 1
ATOM 7293 C C . PRO A 1 914 ? -24.291 -16.201 -50.388 1.00 33.75 914 PRO A C 1
ATOM 7295 O O . PRO A 1 914 ? -23.244 -16.166 -49.757 1.00 33.75 914 PRO A O 1
ATOM 7298 N N . ARG A 1 915 ? -25.063 -15.104 -50.295 1.00 29.41 915 ARG A N 1
ATOM 7299 C CA . ARG A 1 915 ? -26.527 -14.858 -50.320 1.00 29.41 915 ARG A CA 1
ATOM 7300 C C . ARG A 1 915 ? -27.225 -15.333 -49.032 1.00 29.41 915 ARG A C 1
ATOM 7302 O O . ARG A 1 915 ? -26.943 -16.424 -48.571 1.00 29.41 915 ARG A O 1
ATOM 7309 N N . GLU A 1 916 ? -28.177 -14.520 -48.547 1.00 32.44 916 GLU A N 1
ATOM 7310 C CA . GLU A 1 916 ? -28.955 -14.672 -47.293 1.00 32.44 916 GLU A CA 1
ATOM 7311 C C . GLU A 1 916 ? -28.223 -14.237 -45.999 1.00 32.44 916 GLU A C 1
ATOM 7313 O O . GLU A 1 916 ? -27.017 -14.404 -45.898 1.00 32.44 916 GLU A O 1
ATOM 7318 N N . ASN A 1 917 ? -28.868 -13.644 -44.977 1.00 34.31 917 ASN A N 1
ATOM 7319 C CA . ASN A 1 917 ? -30.182 -12.968 -44.907 1.00 34.31 917 ASN A CA 1
ATOM 7320 C C . ASN A 1 917 ? -30.261 -12.030 -43.666 1.00 34.31 917 ASN A C 1
ATOM 7322 O O . ASN A 1 917 ? -29.982 -12.501 -42.577 1.00 34.31 917 ASN A O 1
ATOM 7326 N N . PHE A 1 918 ? -30.701 -10.767 -43.854 1.00 31.16 918 PHE A N 1
ATOM 7327 C CA . PHE A 1 918 ? -31.496 -9.852 -42.971 1.00 31.16 918 PHE A CA 1
ATOM 7328 C C . PHE A 1 918 ? -31.316 -9.807 -41.416 1.00 31.16 918 PHE A C 1
ATOM 7330 O O . PHE A 1 918 ? -31.141 -10.842 -40.790 1.00 31.16 918 PHE A O 1
ATOM 7337 N N . PRO A 1 919 ? -31.461 -8.634 -40.735 1.00 38.56 919 PRO A N 1
ATOM 7338 C CA . PRO A 1 919 ? -32.533 -7.615 -40.879 1.00 38.56 919 PRO A CA 1
ATOM 7339 C C . PRO A 1 919 ? -32.114 -6.393 -41.723 1.00 38.56 919 PRO A C 1
ATOM 7341 O O . PRO A 1 919 ? -30.951 -6.019 -41.723 1.00 38.56 919 PRO A O 1
ATOM 7344 N N . LYS A 1 920 ? -32.941 -5.789 -42.593 1.00 36.19 920 LYS A N 1
ATOM 7345 C CA . LYS A 1 920 ? -34.264 -5.135 -42.413 1.00 36.19 920 LYS A CA 1
ATOM 7346 C C . LYS A 1 920 ? -34.140 -3.874 -41.544 1.00 36.19 920 LYS A C 1
ATOM 7348 O O . LYS A 1 920 ? -33.918 -3.992 -40.352 1.00 36.19 920 LYS A O 1
ATOM 7353 N N . LEU A 1 921 ? -34.053 -2.687 -42.166 1.00 36.38 921 LEU A N 1
ATOM 7354 C CA . LEU A 1 921 ? -35.166 -1.825 -42.650 1.00 36.38 921 LEU A CA 1
ATOM 7355 C C . LEU A 1 921 ? -35.945 -1.149 -41.495 1.00 36.38 921 LEU A C 1
ATOM 7357 O O . LEU A 1 921 ? -36.154 -1.813 -40.486 1.00 36.38 921 LEU A O 1
ATOM 7361 N N . PRO A 1 922 ? -36.444 0.105 -41.649 1.00 41.09 922 PRO A N 1
ATOM 7362 C CA . PRO A 1 922 ? -36.693 0.806 -42.922 1.00 41.09 922 PRO A CA 1
ATOM 7363 C C . PRO A 1 922 ? -36.094 2.233 -43.069 1.00 41.09 922 PRO A C 1
ATOM 7365 O O . PRO A 1 922 ? -35.904 2.933 -42.078 1.00 41.09 922 PRO A O 1
ATOM 7368 N N . PRO A 1 923 ? -35.886 2.724 -44.311 1.00 36.97 923 PRO A N 1
ATOM 7369 C CA . PRO A 1 923 ? -35.554 4.124 -44.592 1.00 36.97 923 PRO A CA 1
ATOM 7370 C C . PRO A 1 923 ? -36.796 4.984 -44.911 1.00 36.97 923 PRO A C 1
ATOM 7372 O O . PRO A 1 923 ? -37.575 4.659 -45.806 1.00 36.97 923 PRO A O 1
ATOM 7375 N N . GLN A 1 924 ? -36.957 6.111 -44.210 1.00 34.56 924 GLN A N 1
ATOM 7376 C CA . GLN A 1 924 ? -37.889 7.219 -44.502 1.00 34.56 924 GLN A CA 1
ATOM 7377 C C . GLN A 1 924 ? -37.549 8.384 -43.537 1.00 34.56 924 GLN A C 1
ATOM 7379 O O . GLN A 1 924 ? -37.202 8.109 -42.395 1.00 34.56 924 GLN A O 1
ATOM 7384 N N . LYS A 1 925 ? -37.594 9.683 -43.874 1.00 36.94 925 LYS A N 1
ATOM 7385 C CA . LYS A 1 925 ? -38.159 10.409 -45.031 1.00 36.94 925 LYS A CA 1
ATOM 7386 C C . LYS A 1 925 ? -37.215 11.513 -45.528 1.00 36.94 925 LYS A C 1
ATOM 7388 O O . LYS A 1 925 ? -36.468 12.098 -44.754 1.00 36.94 925 LYS A O 1
ATOM 7393 N N . SER A 1 926 ? -37.374 11.888 -46.793 1.00 33.19 926 SER A N 1
ATOM 7394 C CA . SER A 1 926 ? -36.984 13.198 -47.320 1.00 33.19 926 SER A CA 1
ATOM 7395 C C . SER A 1 926 ? -38.004 14.277 -46.926 1.00 33.19 926 SER A C 1
ATOM 7397 O O . SER A 1 926 ? -39.156 14.146 -47.319 1.00 33.19 926 SER A O 1
ATOM 7399 N N . HIS A 1 927 ? -37.581 15.317 -46.206 1.00 38.16 927 HIS A N 1
ATOM 7400 C CA . HIS A 1 927 ? -38.117 16.696 -46.138 1.00 38.16 927 HIS A CA 1
ATOM 7401 C C . HIS A 1 927 ? -37.162 17.462 -45.186 1.00 38.16 927 HIS A C 1
ATOM 7403 O O . HIS A 1 927 ? -36.845 16.931 -44.130 1.00 38.16 927 HIS A O 1
ATOM 7409 N N . GLY A 1 928 ? -36.626 18.654 -45.455 1.00 33.56 928 GLY A N 1
ATOM 7410 C CA . GLY A 1 928 ? -36.725 19.505 -46.640 1.00 33.56 928 GLY A CA 1
ATOM 7411 C C . GLY A 1 928 ? -37.310 20.875 -46.310 1.00 33.56 928 GLY A C 1
ATOM 7412 O O . GLY A 1 928 ? -38.521 21.024 -46.400 1.00 33.56 928 GLY A O 1
ATOM 7413 N N . GLU A 1 929 ? -36.463 21.862 -45.995 1.00 36.47 929 GLU A N 1
ATOM 7414 C CA . GLU A 1 929 ? -36.841 23.285 -45.980 1.00 36.47 929 GLU A CA 1
ATOM 7415 C C . GLU A 1 929 ? -35.593 24.199 -46.062 1.00 36.47 929 GLU A C 1
ATOM 7417 O O . GLU A 1 929 ? -34.662 24.017 -45.275 1.00 36.47 929 GLU A O 1
ATOM 7422 N N . PRO A 1 930 ? -35.524 25.153 -47.016 1.00 38.59 930 PRO A N 1
ATOM 7423 C CA . PRO A 1 930 ? -34.456 26.151 -47.093 1.00 38.59 930 PRO A CA 1
ATOM 7424 C C . PRO A 1 930 ? -34.926 27.571 -46.713 1.00 38.59 930 PRO A C 1
ATOM 7426 O O . PRO A 1 930 ? -35.986 28.029 -47.139 1.00 38.59 930 PRO A O 1
ATOM 7429 N N . SER A 1 931 ? -34.091 28.325 -45.993 1.00 37.28 931 SER A N 1
ATOM 7430 C CA . SER A 1 931 ? -34.145 29.797 -45.858 1.00 37.28 931 SER A CA 1
ATOM 7431 C C . SER A 1 931 ? -32.751 30.301 -45.439 1.00 37.28 931 SER A C 1
ATOM 7433 O O . SER A 1 931 ? -32.051 29.595 -44.724 1.00 37.28 931 SER A O 1
ATOM 7435 N N . SER A 1 932 ? -32.180 31.381 -45.995 1.00 35.69 932 SER A N 1
ATOM 7436 C CA . SER A 1 932 ? -32.644 32.788 -46.045 1.00 35.69 932 SER A CA 1
ATOM 7437 C C . SER A 1 932 ? -32.608 33.436 -44.645 1.00 35.69 932 SER A C 1
ATOM 7439 O O . SER A 1 932 ? -33.104 32.838 -43.703 1.00 35.69 932 SER A O 1
ATOM 7441 N N . SER A 1 933 ? -32.044 34.629 -44.399 1.00 36.94 933 SER A N 1
ATOM 7442 C CA . SER A 1 933 ? -31.585 35.729 -45.284 1.00 36.94 933 SER A CA 1
ATOM 7443 C C . SER A 1 933 ? -30.444 36.511 -44.572 1.00 36.94 933 SER A C 1
ATOM 7445 O O . SER A 1 933 ? -30.429 36.544 -43.350 1.00 36.94 933 SER A O 1
ATOM 7447 N N . ARG A 1 934 ? -29.390 37.040 -45.218 1.00 33.56 934 ARG A N 1
ATOM 7448 C CA . ARG A 1 934 ? -29.295 38.278 -46.041 1.00 33.56 934 ARG A CA 1
ATOM 7449 C C . ARG A 1 934 ? -29.472 39.625 -45.291 1.00 33.56 934 ARG A C 1
ATOM 7451 O O . ARG A 1 934 ? -30.518 40.246 -45.429 1.00 33.56 934 ARG A O 1
ATOM 7458 N N . THR A 1 935 ? -28.393 40.142 -44.690 1.00 39.38 935 THR A N 1
ATOM 7459 C CA . THR A 1 935 ? -28.059 41.587 -44.508 1.00 39.38 935 THR A CA 1
ATOM 7460 C C . THR A 1 935 ? -26.538 41.674 -44.272 1.00 39.38 935 THR A C 1
ATOM 7462 O O . THR A 1 935 ? -26.074 41.035 -43.337 1.00 39.38 935 THR A O 1
ATOM 7465 N N . LEU A 1 936 ? -25.658 42.238 -45.115 1.00 38.12 936 LEU A N 1
ATOM 7466 C CA . LEU A 1 936 ? -25.582 43.546 -45.805 1.00 38.12 936 LEU A CA 1
ATOM 7467 C C . LEU A 1 936 ? -25.273 44.741 -44.880 1.00 38.12 936 LEU A C 1
ATOM 7469 O O . LEU A 1 936 ? -26.206 45.315 -44.333 1.00 38.12 936 LEU A O 1
ATOM 7473 N N . SER A 1 937 ? -23.981 45.113 -44.790 1.00 38.28 937 SER A N 1
ATOM 7474 C CA . SER A 1 937 ? -23.447 46.481 -44.561 1.00 38.28 937 SER A CA 1
ATOM 7475 C C . SER A 1 937 ? -21.899 46.518 -44.681 1.00 38.28 937 SER A C 1
ATOM 7477 O O . SER A 1 937 ? -21.225 46.009 -43.788 1.00 38.28 937 SER A O 1
ATOM 7479 N N . PRO A 1 938 ? -21.324 47.074 -45.770 1.00 44.81 938 PRO A N 1
ATOM 7480 C CA . PRO A 1 938 ? -19.874 47.300 -45.979 1.00 44.81 938 PRO A CA 1
ATOM 7481 C C . PRO A 1 938 ? -19.579 48.819 -46.207 1.00 44.81 938 PRO A C 1
ATOM 7483 O O . PRO A 1 938 ? -20.472 49.616 -45.911 1.00 44.81 938 PRO A O 1
ATOM 7486 N N . PRO A 1 939 ? -18.487 49.284 -46.871 1.00 50.22 939 PRO A N 1
ATOM 7487 C CA . PRO A 1 939 ? -17.058 48.884 -46.919 1.00 50.22 939 PRO A CA 1
ATOM 7488 C C . PRO A 1 939 ? -16.064 50.063 -46.666 1.00 50.22 939 PRO A C 1
ATOM 7490 O O . PRO A 1 939 ? -16.447 51.222 -46.796 1.00 50.22 939 PRO A O 1
ATOM 7493 N N . THR A 1 940 ? -14.754 49.779 -46.534 1.00 40.47 940 THR A N 1
ATOM 7494 C CA . THR A 1 940 ? -13.680 50.617 -47.140 1.00 40.47 940 THR A CA 1
ATOM 7495 C C . THR A 1 940 ? -12.333 49.882 -47.274 1.00 40.47 940 THR A C 1
ATOM 7497 O O . THR A 1 940 ? -11.813 49.391 -46.278 1.00 40.47 940 THR A O 1
ATOM 7500 N N . SER A 1 941 ? -11.746 49.942 -48.486 1.00 36.78 941 SER A N 1
ATOM 7501 C CA . SER A 1 941 ? -10.353 49.584 -48.866 1.00 36.78 941 SER A CA 1
ATOM 7502 C C . SER A 1 941 ? -9.907 48.101 -48.823 1.00 36.78 941 SER A C 1
ATOM 7504 O O . SER A 1 941 ? -10.299 47.370 -47.924 1.00 36.78 941 SER A O 1
ATOM 7506 N N . THR A 1 942 ? -9.058 47.591 -49.740 1.00 40.97 942 THR A N 1
ATOM 7507 C CA . THR A 1 942 ? -8.749 48.006 -51.140 1.00 40.97 942 THR A CA 1
ATOM 7508 C C . THR A 1 942 ? -8.151 46.838 -51.963 1.00 40.97 942 THR A C 1
ATOM 7510 O O . THR A 1 942 ? -7.659 45.874 -51.388 1.00 40.97 942 THR A O 1
ATOM 7513 N N . LEU A 1 943 ? -8.217 46.977 -53.296 1.00 39.25 943 LEU A N 1
ATOM 7514 C CA . LEU A 1 943 ? -7.219 46.680 -54.357 1.00 39.25 943 LEU A CA 1
ATOM 7515 C C . LEU A 1 943 ? -5.796 46.233 -53.923 1.00 39.25 943 LEU A C 1
ATOM 7517 O O . LEU A 1 943 ? -5.285 46.755 -52.935 1.00 39.25 943 LEU A O 1
ATOM 7521 N N . GLU A 1 944 ? -5.084 45.348 -54.643 1.00 43.34 944 GLU A N 1
ATOM 7522 C CA . GLU A 1 944 ? -5.131 45.006 -56.091 1.00 43.34 944 GLU A CA 1
ATOM 7523 C C . GLU A 1 944 ? -5.111 43.470 -56.382 1.00 43.34 944 GLU A C 1
ATOM 7525 O O . GLU A 1 944 ? -4.348 42.738 -55.757 1.00 43.34 944 GLU A O 1
ATOM 7530 N N . ASP A 1 945 ? -6.005 43.011 -57.280 1.00 41.09 945 ASP A N 1
ATOM 7531 C CA . ASP A 1 945 ? -5.789 42.373 -58.612 1.00 41.09 945 ASP A CA 1
ATOM 7532 C C . ASP A 1 945 ? -4.882 41.118 -58.810 1.00 41.09 945 ASP A C 1
ATOM 7534 O O . ASP A 1 945 ? -3.806 41.008 -58.233 1.00 41.09 945 ASP A O 1
ATOM 7538 N N . ASP A 1 946 ? -5.191 40.137 -59.690 1.00 39.88 946 ASP A N 1
ATOM 7539 C CA . ASP A 1 946 ? -6.408 39.816 -60.491 1.00 39.88 946 ASP A CA 1
ATOM 7540 C C . ASP A 1 946 ? -6.360 38.344 -61.035 1.00 39.88 946 ASP A C 1
ATOM 7542 O O . ASP A 1 946 ? -5.364 37.636 -60.872 1.00 39.88 946 ASP A O 1
ATOM 7546 N N . LEU A 1 947 ? -7.414 37.928 -61.760 1.00 41.62 947 LEU A N 1
ATOM 7547 C CA . LEU A 1 947 ? -7.603 36.761 -62.648 1.00 41.62 947 LEU A CA 1
ATOM 7548 C C . LEU A 1 947 ? -8.119 35.445 -62.023 1.00 41.62 947 LEU A C 1
ATOM 7550 O O . LEU A 1 947 ? -7.896 35.117 -60.861 1.00 41.62 947 LEU A O 1
ATOM 7554 N N . SER A 1 948 ? -8.949 34.714 -62.788 1.00 34.00 948 SER A N 1
ATOM 7555 C CA . SER A 1 948 ? -9.826 33.629 -62.282 1.00 34.00 948 SER A CA 1
ATOM 7556 C C . SER A 1 948 ? -9.955 32.427 -63.279 1.00 34.00 948 SER A C 1
ATOM 7558 O O . SER A 1 948 ? -8.974 32.179 -63.977 1.00 34.00 948 SER A O 1
ATOM 7560 N N . PRO A 1 949 ? -11.011 31.562 -63.334 1.00 46.34 949 PRO A N 1
ATOM 7561 C CA . PRO A 1 949 ? -10.817 30.102 -63.455 1.00 46.34 949 PRO A CA 1
ATOM 7562 C C . PRO A 1 949 ? -11.375 29.515 -64.791 1.00 46.34 949 PRO A C 1
ATOM 7564 O O . PRO A 1 949 ? -11.709 30.302 -65.679 1.00 46.34 949 PRO A O 1
ATOM 7567 N N . PRO A 1 950 ? -11.496 28.174 -65.008 1.00 41.59 950 PRO A N 1
ATOM 7568 C CA . PRO A 1 950 ? -12.614 27.383 -64.443 1.00 41.59 950 PRO A CA 1
ATOM 7569 C C . PRO A 1 950 ? -12.322 25.874 -64.189 1.00 41.59 950 PRO A C 1
ATOM 7571 O O . PRO A 1 950 ? -11.251 25.349 -64.479 1.00 41.59 950 PRO A O 1
ATOM 7574 N N . SER A 1 951 ? -13.318 25.138 -63.683 1.00 34.75 951 SER A N 1
ATOM 7575 C CA . SER A 1 951 ? -13.268 23.680 -63.439 1.00 34.75 951 SER A CA 1
ATOM 7576 C C . SER A 1 951 ? -13.663 22.830 -64.662 1.00 34.75 951 SER A C 1
ATOM 7578 O O . SER A 1 951 ? -14.620 23.180 -65.353 1.00 34.75 951 SER A O 1
ATOM 7580 N N . ARG A 1 952 ? -13.053 21.643 -64.855 1.00 38.59 952 ARG A N 1
ATOM 7581 C CA . ARG A 1 952 ? -13.652 20.484 -65.574 1.00 38.59 952 ARG A CA 1
ATOM 7582 C C . ARG A 1 952 ? -12.953 19.146 -65.224 1.00 38.59 952 ARG A C 1
ATOM 7584 O O . ARG A 1 952 ? -11.780 19.176 -64.864 1.00 38.59 952 ARG A O 1
ATOM 7591 N N . PRO A 1 953 ? -13.642 17.984 -65.291 1.00 38.84 953 PRO A N 1
ATOM 7592 C CA . PRO A 1 953 ? -13.113 16.694 -64.822 1.00 38.84 953 PRO A CA 1
ATOM 7593 C C . PRO A 1 953 ? -12.490 15.840 -65.944 1.00 38.84 953 PRO A C 1
ATOM 7595 O O . PRO A 1 953 ? -12.961 15.882 -67.079 1.00 38.84 953 PRO A O 1
ATOM 7598 N N . GLY A 1 954 ? -11.492 15.000 -65.624 1.00 38.69 954 GLY A N 1
ATOM 7599 C CA . GLY A 1 954 ? -10.919 14.083 -66.627 1.00 38.69 954 GLY A CA 1
ATOM 7600 C C . GLY A 1 954 ? -9.707 13.208 -66.263 1.00 38.69 954 GLY A C 1
ATOM 7601 O O . GLY A 1 954 ? -9.086 12.690 -67.183 1.00 38.69 954 GLY A O 1
ATOM 7602 N N . VAL A 1 955 ? -9.338 13.017 -64.986 1.00 42.44 955 VAL A N 1
ATOM 7603 C CA . VAL A 1 955 ? -8.064 12.348 -64.612 1.00 42.44 955 VAL A CA 1
ATOM 7604 C C . VAL A 1 955 ? -8.278 11.121 -63.712 1.00 42.44 955 VAL A C 1
ATOM 7606 O O . VAL A 1 955 ? -7.938 11.136 -62.538 1.00 42.44 955 VAL A O 1
ATOM 7609 N N . TRP A 1 956 ? -8.858 10.051 -64.269 1.00 41.31 956 TRP A N 1
ATOM 7610 C CA . TRP A 1 956 ? -8.946 8.722 -63.617 1.00 41.31 956 TRP A CA 1
ATOM 7611 C C . TRP A 1 956 ? -8.530 7.547 -64.530 1.00 41.31 956 TRP A C 1
ATOM 7613 O O . TRP A 1 956 ? -8.629 6.395 -64.127 1.00 41.31 956 TRP A O 1
ATOM 7623 N N . LYS A 1 957 ? -8.021 7.812 -65.746 1.00 50.84 957 LYS A N 1
ATOM 7624 C CA . LYS A 1 957 ? -7.514 6.772 -66.672 1.00 50.84 957 LYS A CA 1
ATOM 7625 C C . LYS A 1 957 ? -5.999 6.543 -66.630 1.00 50.84 957 LYS A C 1
ATOM 7627 O O . LYS A 1 957 ? -5.521 5.551 -67.172 1.00 50.84 957 LYS A O 1
ATOM 7632 N N . ASN A 1 958 ? -5.240 7.422 -65.978 1.00 46.50 958 ASN A N 1
ATOM 7633 C CA . ASN A 1 958 ? -3.777 7.332 -65.988 1.00 46.50 958 ASN A CA 1
ATOM 7634 C C . ASN A 1 958 ? -3.254 6.172 -65.123 1.00 46.50 958 ASN A C 1
ATOM 7636 O O . ASN A 1 958 ? -2.189 5.649 -65.420 1.00 46.50 958 ASN A O 1
ATOM 7640 N N . CYS A 1 959 ? -3.996 5.726 -64.103 1.00 51.69 959 CYS A N 1
ATOM 7641 C CA . CYS A 1 959 ? -3.569 4.633 -63.222 1.00 51.69 959 CYS A CA 1
ATOM 7642 C C . CYS A 1 959 ? -3.576 3.262 -63.921 1.00 51.69 959 CYS A C 1
ATOM 7644 O O . CYS A 1 959 ? -2.624 2.504 -63.769 1.00 51.69 959 CYS A O 1
ATOM 7646 N N . GLU A 1 960 ? -4.596 2.956 -64.732 1.00 49.97 960 GLU A N 1
ATOM 7647 C CA . GLU A 1 960 ? -4.632 1.718 -65.532 1.00 49.97 960 GLU A CA 1
ATOM 7648 C C . GLU A 1 960 ? -3.531 1.716 -66.602 1.00 49.97 960 GLU A C 1
ATOM 7650 O O . GLU A 1 960 ? -2.871 0.702 -66.822 1.00 49.97 960 GLU A O 1
ATOM 7655 N N . LEU A 1 961 ? -3.285 2.872 -67.228 1.00 58.56 961 LEU A N 1
ATOM 7656 C CA . LEU A 1 961 ? -2.244 3.030 -68.245 1.00 58.56 961 LEU A CA 1
ATOM 7657 C C . LEU A 1 961 ? -0.833 2.958 -67.633 1.00 58.56 961 LEU A C 1
ATOM 7659 O O . LEU A 1 961 ? 0.047 2.333 -68.216 1.00 58.56 961 LEU A O 1
ATOM 7663 N N . ALA A 1 962 ? -0.632 3.499 -66.427 1.00 55.59 962 ALA A N 1
ATOM 7664 C CA . ALA A 1 962 ? 0.605 3.349 -65.662 1.00 55.59 962 ALA A CA 1
ATOM 7665 C C . ALA A 1 962 ? 0.835 1.899 -65.200 1.00 55.59 962 ALA A C 1
ATOM 7667 O O . ALA A 1 962 ? 1.963 1.421 -65.266 1.00 55.59 962 ALA A O 1
ATOM 7668 N N . ALA A 1 963 ? -0.212 1.170 -64.797 1.00 66.38 963 ALA A N 1
ATOM 7669 C CA . ALA A 1 963 ? -0.108 -0.250 -64.455 1.00 66.38 963 ALA A CA 1
ATOM 7670 C C . ALA A 1 963 ? 0.244 -1.111 -65.684 1.00 66.38 963 ALA A C 1
ATOM 7672 O O . ALA A 1 963 ? 1.146 -1.947 -65.617 1.00 66.38 963 ALA A O 1
ATOM 7673 N N . ALA A 1 964 ? -0.404 -0.864 -66.828 1.00 63.75 964 ALA A N 1
ATOM 7674 C CA . ALA A 1 964 ? -0.088 -1.534 -68.089 1.00 63.75 964 ALA A CA 1
ATOM 7675 C C . ALA A 1 964 ? 1.336 -1.207 -68.578 1.00 63.75 964 ALA A C 1
ATOM 7677 O O . ALA A 1 964 ? 2.063 -2.107 -68.995 1.00 63.75 964 ALA A O 1
ATOM 7678 N N . PHE A 1 965 ? 1.764 0.056 -68.477 1.00 61.00 965 PHE A N 1
ATOM 7679 C CA . PHE A 1 965 ? 3.124 0.469 -68.827 1.00 61.00 965 PHE A CA 1
ATOM 7680 C C . PHE A 1 965 ? 4.168 -0.120 -67.871 1.00 61.00 965 PHE A C 1
ATOM 7682 O O . PHE A 1 965 ? 5.188 -0.611 -68.333 1.00 61.00 965 PHE A O 1
ATOM 7689 N N . SER A 1 966 ? 3.904 -0.155 -66.562 1.00 66.75 966 SER A N 1
ATOM 7690 C CA . SER A 1 966 ? 4.776 -0.797 -65.568 1.00 66.75 966 SER A CA 1
ATOM 7691 C C . SER A 1 966 ? 4.937 -2.298 -65.839 1.00 66.75 966 SER A C 1
ATOM 7693 O O . SER A 1 966 ? 6.060 -2.797 -65.851 1.00 66.75 966 SER A O 1
ATOM 7695 N N . SER A 1 967 ? 3.845 -3.002 -66.158 1.00 68.62 967 SER A N 1
ATOM 7696 C CA . SER A 1 967 ? 3.880 -4.414 -66.562 1.00 68.62 967 SER A CA 1
ATOM 7697 C C . SER A 1 967 ? 4.685 -4.631 -67.852 1.00 68.62 967 SER A C 1
ATOM 7699 O O . SER A 1 967 ? 5.537 -5.522 -67.904 1.00 68.62 967 SER A O 1
ATOM 7701 N N . ALA A 1 968 ? 4.478 -3.794 -68.873 1.00 67.75 968 ALA A N 1
ATOM 7702 C CA . ALA A 1 968 ? 5.225 -3.867 -70.127 1.00 67.75 968 ALA A CA 1
ATOM 7703 C C . ALA A 1 968 ? 6.717 -3.538 -69.940 1.00 67.75 968 ALA A C 1
ATOM 7705 O O . ALA A 1 968 ? 7.567 -4.234 -70.490 1.00 67.75 968 ALA A O 1
ATOM 7706 N N . LEU A 1 969 ? 7.044 -2.531 -69.124 1.00 65.00 969 LEU A N 1
ATOM 7707 C CA . LEU A 1 969 ? 8.414 -2.123 -68.817 1.00 65.00 969 LEU A CA 1
ATOM 7708 C C . LEU A 1 969 ? 9.148 -3.198 -68.008 1.00 65.00 969 LEU A C 1
ATOM 7710 O O . LEU A 1 9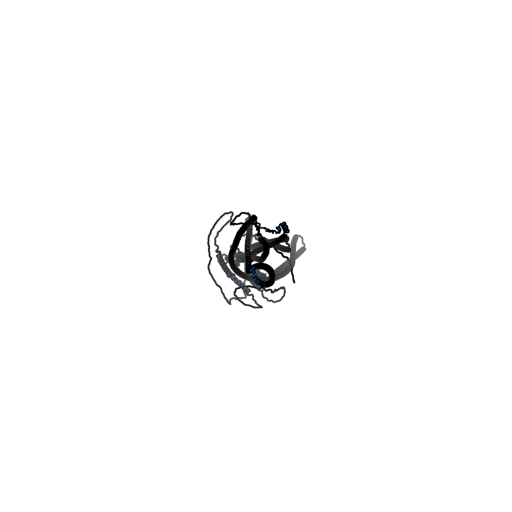69 ? 10.283 -3.518 -68.334 1.00 65.00 969 LEU A O 1
ATOM 7714 N N . HIS A 1 970 ? 8.504 -3.807 -67.007 1.00 76.25 970 HIS A N 1
ATOM 7715 C CA . HIS A 1 970 ? 9.090 -4.922 -66.257 1.00 76.25 970 HIS A CA 1
ATOM 7716 C C . HIS A 1 970 ? 9.321 -6.148 -67.155 1.00 76.25 970 HIS A C 1
ATOM 7718 O O . HIS A 1 970 ? 10.333 -6.829 -67.008 1.00 76.25 970 HIS A O 1
ATOM 7724 N N . THR A 1 971 ? 8.421 -6.421 -68.106 1.00 72.62 971 THR A N 1
ATOM 7725 C CA . THR A 1 971 ? 8.615 -7.507 -69.082 1.00 72.62 971 THR A CA 1
ATOM 7726 C C . THR A 1 971 ? 9.796 -7.191 -70.002 1.00 72.62 971 THR A C 1
ATOM 7728 O O . THR A 1 971 ? 10.738 -7.970 -70.074 1.00 72.62 971 THR A O 1
ATOM 7731 N N . PHE A 1 972 ? 9.824 -5.995 -70.601 1.00 70.56 972 PHE A N 1
ATOM 7732 C CA . PHE A 1 972 ? 10.917 -5.544 -71.466 1.00 70.56 972 PHE A CA 1
ATOM 7733 C C . PHE A 1 972 ? 12.275 -5.502 -70.750 1.00 70.56 972 PHE A C 1
ATOM 7735 O O . PHE A 1 972 ? 13.277 -5.890 -71.337 1.00 70.56 972 PHE A O 1
ATOM 7742 N N . LEU A 1 973 ? 12.332 -5.069 -69.486 1.00 65.00 973 LEU A N 1
ATOM 7743 C CA . LEU A 1 973 ? 13.565 -5.082 -68.693 1.00 65.00 973 LEU A CA 1
ATOM 7744 C C . LEU A 1 973 ? 13.989 -6.505 -68.305 1.00 65.00 973 LEU A C 1
ATOM 7746 O O . LEU A 1 973 ? 15.184 -6.783 -68.285 1.00 65.00 973 LEU A O 1
ATOM 7750 N N . SER A 1 974 ? 13.045 -7.413 -68.042 1.00 71.88 974 SER A N 1
ATOM 7751 C CA . SER A 1 974 ? 13.345 -8.835 -67.830 1.00 71.88 974 SER A CA 1
ATOM 7752 C C . SER A 1 974 ? 13.930 -9.470 -69.095 1.00 71.88 974 SER A C 1
ATOM 7754 O O . SER A 1 974 ? 14.952 -10.152 -69.021 1.00 71.88 974 SER A O 1
ATOM 7756 N N . ASP A 1 975 ? 13.335 -9.201 -70.259 1.00 70.75 975 ASP A N 1
ATOM 7757 C CA . ASP A 1 975 ? 13.805 -9.691 -71.559 1.00 70.75 975 ASP A CA 1
ATOM 7758 C C . ASP A 1 975 ? 15.152 -9.060 -71.952 1.00 70.75 975 ASP A C 1
ATOM 7760 O O . ASP A 1 975 ? 16.046 -9.754 -72.436 1.00 70.75 975 ASP A O 1
ATOM 7764 N N . LEU A 1 976 ? 15.341 -7.759 -71.702 1.00 61.97 976 LEU A N 1
ATOM 7765 C CA . LEU A 1 976 ? 16.585 -7.044 -71.995 1.00 61.97 976 LEU A CA 1
ATOM 7766 C C . LEU A 1 976 ? 17.729 -7.513 -71.092 1.00 61.97 976 LEU A C 1
ATOM 7768 O O . LEU A 1 976 ? 18.806 -7.798 -71.605 1.00 61.97 976 LEU A O 1
ATOM 7772 N N . THR A 1 977 ? 17.502 -7.655 -69.782 1.00 66.19 977 THR A N 1
ATOM 7773 C CA . THR A 1 977 ? 18.499 -8.215 -68.855 1.00 66.19 977 THR A CA 1
ATOM 7774 C C . THR A 1 977 ? 18.835 -9.653 -69.245 1.00 66.19 977 THR A C 1
ATOM 7776 O O . THR A 1 977 ? 20.009 -9.961 -69.423 1.00 66.19 977 THR A O 1
ATOM 7779 N N . SER A 1 978 ? 17.829 -10.490 -69.531 1.00 69.94 978 SER A N 1
ATOM 7780 C CA . SER A 1 978 ? 18.041 -11.855 -70.039 1.00 69.94 978 SER A CA 1
ATOM 7781 C C . SER A 1 978 ? 18.838 -11.871 -71.350 1.00 69.94 978 SER A C 1
ATOM 7783 O O . SER A 1 978 ? 19.672 -12.750 -71.560 1.00 69.94 978 SER A O 1
ATOM 7785 N N . SER A 1 979 ? 18.620 -10.902 -72.245 1.00 61.28 979 SER A N 1
ATOM 7786 C CA . SER A 1 979 ? 19.368 -10.778 -73.500 1.00 61.28 979 SER A CA 1
ATOM 7787 C C . SER A 1 979 ? 20.796 -10.266 -73.290 1.00 61.28 979 SER A C 1
ATOM 7789 O O . SER A 1 979 ? 21.693 -10.694 -74.012 1.00 61.28 979 SER A O 1
ATOM 7791 N N . VAL A 1 980 ? 21.038 -9.372 -72.330 1.00 50.53 980 VAL A N 1
ATOM 7792 C CA . VAL A 1 980 ? 22.385 -8.884 -71.983 1.00 50.53 980 VAL A CA 1
ATOM 7793 C C . VAL A 1 980 ? 23.182 -9.978 -71.270 1.00 50.53 980 VAL A C 1
ATOM 7795 O O . VAL A 1 980 ? 24.351 -10.184 -71.597 1.00 50.53 980 VAL A O 1
ATOM 7798 N N . GLU A 1 981 ? 22.550 -10.760 -70.395 1.00 60.16 981 GLU A N 1
ATOM 7799 C CA . GLU A 1 981 ? 23.138 -11.981 -69.840 1.00 60.16 981 GLU A CA 1
ATOM 7800 C C . GLU A 1 981 ? 23.491 -12.980 -70.950 1.00 60.16 981 GLU A C 1
ATOM 7802 O O . GLU A 1 981 ? 24.629 -13.443 -71.028 1.00 60.16 981 GLU A O 1
ATOM 7807 N N . GLN A 1 982 ? 22.554 -13.274 -71.859 1.00 62.50 982 GLN A N 1
ATOM 7808 C CA . GLN A 1 982 ? 22.749 -14.296 -72.891 1.00 62.50 982 GLN A CA 1
ATOM 7809 C C . GLN A 1 982 ? 23.684 -13.899 -74.043 1.00 62.50 982 GLN A C 1
ATOM 7811 O O . GLN A 1 982 ? 24.249 -14.801 -74.665 1.00 62.50 982 GLN A O 1
ATOM 7816 N N . VAL A 1 983 ? 23.852 -12.604 -74.339 1.00 58.28 983 VAL A N 1
ATOM 7817 C CA . VAL A 1 983 ? 24.664 -12.117 -75.474 1.00 58.28 983 VAL A CA 1
ATOM 7818 C C . VAL A 1 983 ? 25.963 -11.450 -75.020 1.00 58.28 983 VAL A C 1
ATOM 7820 O O . VAL A 1 983 ? 27.013 -11.738 -75.589 1.00 58.28 983 VAL A O 1
ATOM 7823 N N . SER A 1 984 ? 25.917 -10.588 -74.000 1.00 51.94 984 SER A N 1
ATOM 7824 C CA . SER A 1 984 ? 27.075 -9.785 -73.580 1.00 51.94 984 SER A CA 1
ATOM 7825 C C . SER A 1 984 ? 27.877 -10.439 -72.459 1.00 51.94 984 SER A C 1
ATOM 7827 O O . SER A 1 984 ? 29.102 -10.387 -72.490 1.00 51.94 984 SER A O 1
ATOM 7829 N N . LEU A 1 985 ? 27.218 -11.076 -71.482 1.00 54.03 985 LEU A N 1
ATOM 7830 C CA . LEU A 1 985 ? 27.915 -11.756 -70.383 1.00 54.03 985 LEU A CA 1
ATOM 7831 C C . LEU A 1 985 ? 28.263 -13.207 -70.717 1.00 54.03 985 LEU A C 1
ATOM 7833 O O . LEU A 1 985 ? 29.337 -13.654 -70.336 1.00 54.03 985 LEU A O 1
ATOM 7837 N N . ARG A 1 986 ? 27.433 -13.940 -71.470 1.00 52.22 986 ARG A N 1
ATOM 7838 C CA . ARG A 1 986 ? 27.654 -15.368 -71.786 1.00 52.22 986 ARG A CA 1
ATOM 7839 C C . ARG A 1 986 ? 29.031 -15.722 -72.390 1.00 52.22 986 ARG A C 1
ATOM 7841 O O . ARG A 1 986 ? 29.551 -16.771 -72.017 1.00 52.22 986 ARG A O 1
ATOM 7848 N N . PRO A 1 987 ? 29.674 -14.893 -73.241 1.00 52.31 987 PRO A N 1
ATOM 7849 C CA . PRO A 1 987 ? 31.051 -15.138 -73.688 1.00 52.31 987 PRO A CA 1
ATOM 7850 C C . PRO A 1 987 ? 32.081 -15.047 -72.550 1.00 52.31 987 PRO A C 1
ATOM 7852 O O . PRO A 1 987 ? 33.039 -15.815 -72.512 1.00 52.31 987 PRO A O 1
ATOM 7855 N N . TYR A 1 988 ? 31.859 -14.147 -71.588 1.00 53.97 988 TYR A N 1
ATOM 7856 C CA . TYR A 1 988 ? 32.697 -13.973 -70.397 1.00 53.97 988 TYR A CA 1
ATOM 7857 C C . TYR A 1 988 ? 32.291 -14.891 -69.239 1.00 53.97 988 TYR A C 1
ATOM 7859 O O . TYR A 1 988 ? 33.098 -15.131 -68.345 1.00 53.97 988 TYR A O 1
ATOM 7867 N N . ALA A 1 989 ? 31.090 -15.474 -69.271 1.00 50.88 989 ALA A N 1
ATOM 7868 C CA . ALA A 1 989 ? 30.661 -16.504 -68.335 1.00 50.88 989 ALA A CA 1
ATOM 7869 C C . ALA A 1 989 ? 31.556 -17.745 -68.430 1.00 50.88 989 ALA A C 1
ATOM 7871 O O . ALA A 1 989 ? 31.815 -18.361 -67.411 1.00 50.88 989 ALA A O 1
ATOM 7872 N N . PHE A 1 990 ? 32.133 -18.052 -69.599 1.00 50.50 990 PHE A N 1
ATOM 7873 C CA . PHE A 1 990 ? 33.146 -19.108 -69.719 1.00 50.50 990 PHE A CA 1
ATOM 7874 C C . PHE A 1 990 ? 34.468 -18.742 -69.017 1.00 50.50 990 PHE A C 1
ATOM 7876 O O . PHE A 1 990 ? 35.164 -19.617 -68.506 1.00 50.50 990 PHE A O 1
ATOM 7883 N N . PHE A 1 991 ? 34.807 -17.450 -68.943 1.00 54.16 991 PHE A N 1
ATOM 7884 C CA . PHE A 1 991 ? 35.949 -16.947 -68.173 1.00 54.16 991 PHE A CA 1
ATOM 7885 C C . PHE A 1 991 ? 35.661 -16.956 -66.666 1.00 54.16 991 PHE A C 1
ATOM 7887 O O . PHE A 1 991 ? 36.517 -17.381 -65.897 1.00 54.16 991 PHE A O 1
ATOM 7894 N N . TRP A 1 992 ? 34.452 -16.574 -66.240 1.00 57.47 992 TRP A N 1
ATOM 7895 C CA . TRP A 1 992 ? 34.027 -16.671 -64.839 1.00 57.47 992 TRP A CA 1
ATOM 7896 C C . TRP A 1 992 ? 33.820 -18.116 -64.375 1.00 57.47 992 TRP A C 1
ATOM 7898 O O . TRP A 1 992 ? 34.253 -18.437 -63.279 1.00 57.47 992 TRP A O 1
ATOM 7908 N N . GLU A 1 993 ? 33.285 -19.019 -65.201 1.00 60.53 993 GLU A N 1
ATOM 7909 C CA . GLU A 1 993 ? 33.280 -20.462 -64.926 1.00 60.53 993 GLU A CA 1
ATOM 7910 C C . GLU A 1 993 ? 34.696 -21.039 -64.919 1.00 60.53 993 GLU A C 1
ATOM 7912 O O . GLU A 1 993 ? 34.953 -21.971 -64.169 1.00 60.53 993 GLU A O 1
ATOM 7917 N N . SER A 1 994 ? 35.633 -20.504 -65.709 1.00 58.91 994 SER A N 1
ATOM 7918 C CA . SER A 1 994 ? 37.044 -20.904 -65.623 1.00 58.91 994 SER A CA 1
ATOM 7919 C C . SER A 1 994 ? 37.691 -20.400 -64.331 1.00 58.91 994 SER A C 1
ATOM 7921 O O . SER A 1 994 ? 38.443 -21.148 -63.713 1.00 58.91 994 SER A O 1
ATOM 7923 N N . LEU A 1 995 ? 37.357 -19.188 -63.874 1.00 59.72 995 LEU A N 1
ATOM 7924 C CA . LEU A 1 995 ? 37.820 -18.638 -62.598 1.00 59.72 995 LEU A CA 1
ATOM 7925 C C . LEU A 1 995 ? 37.200 -19.385 -61.405 1.00 59.72 995 LEU A C 1
ATOM 7927 O O . LEU A 1 995 ? 37.918 -19.768 -60.489 1.00 59.72 995 LEU A O 1
ATOM 7931 N N . GLU A 1 996 ? 35.897 -19.674 -61.447 1.00 66.19 996 GLU A N 1
ATOM 7932 C CA . GLU A 1 996 ? 35.203 -20.513 -60.466 1.00 66.19 996 GLU A CA 1
ATOM 7933 C C . GLU A 1 996 ? 35.679 -21.964 -60.513 1.00 66.19 996 GLU A C 1
ATOM 7935 O O . GLU A 1 996 ? 35.747 -22.599 -59.469 1.00 66.19 996 GLU A O 1
ATOM 7940 N N . ARG A 1 997 ? 36.016 -22.530 -61.679 1.00 61.88 997 ARG A N 1
ATOM 7941 C CA . ARG A 1 997 ? 36.627 -23.867 -61.759 1.00 61.88 997 ARG A CA 1
ATOM 7942 C C . ARG A 1 997 ? 38.030 -23.852 -61.183 1.00 61.88 997 ARG A C 1
ATOM 7944 O O . ARG A 1 997 ? 38.352 -24.779 -60.455 1.00 61.88 997 ARG A O 1
ATOM 7951 N N . LEU A 1 998 ? 38.826 -22.810 -61.422 1.00 57.59 998 LEU A N 1
ATOM 7952 C CA . LEU A 1 998 ? 40.122 -22.639 -60.768 1.00 57.59 998 LEU A CA 1
ATOM 7953 C C . LEU A 1 998 ? 39.934 -22.553 -59.244 1.00 57.59 998 LEU A C 1
ATOM 7955 O O . LEU A 1 998 ? 40.530 -23.330 -58.508 1.00 57.59 998 LEU A O 1
ATOM 7959 N N . GLN A 1 999 ? 39.024 -21.701 -58.768 1.00 67.06 999 GLN A N 1
ATOM 7960 C CA . GLN A 1 999 ? 38.724 -21.517 -57.347 1.00 67.06 999 GLN A CA 1
ATOM 7961 C C . GLN A 1 999 ? 38.147 -22.784 -56.692 1.00 67.06 999 GLN A C 1
ATOM 7963 O O . GLN A 1 999 ? 38.555 -23.145 -55.592 1.00 67.06 999 GLN A O 1
ATOM 7968 N N . ARG A 1 1000 ? 37.249 -23.511 -57.368 1.00 67.06 1000 ARG A N 1
ATOM 7969 C CA . ARG A 1 1000 ? 36.704 -24.798 -56.902 1.00 67.06 1000 ARG A CA 1
ATOM 7970 C C . ARG A 1 1000 ? 37.744 -25.912 -56.955 1.00 67.06 1000 ARG A C 1
ATOM 7972 O O . ARG A 1 1000 ? 37.712 -26.759 -56.076 1.00 67.06 1000 ARG A O 1
ATOM 7979 N N . LEU A 1 1001 ? 38.682 -25.908 -57.906 1.00 59.84 1001 LEU A N 1
ATOM 7980 C CA . LEU A 1 1001 ? 39.829 -26.822 -57.900 1.00 59.84 1001 LEU A CA 1
ATOM 7981 C C . LEU A 1 1001 ? 40.767 -26.511 -56.726 1.00 59.84 1001 LEU A C 1
ATOM 7983 O O . LEU A 1 1001 ? 41.159 -27.441 -56.029 1.00 59.84 1001 LEU A O 1
ATOM 7987 N N . PHE A 1 1002 ? 41.048 -25.239 -56.431 1.00 50.88 1002 PHE A N 1
ATOM 7988 C CA . PHE A 1 1002 ? 41.805 -24.841 -55.235 1.00 50.88 1002 PHE A CA 1
ATOM 7989 C C . PHE A 1 1002 ? 41.096 -25.250 -53.929 1.00 50.88 1002 PHE A C 1
ATOM 7991 O O . PHE A 1 1002 ? 41.737 -25.784 -53.029 1.00 50.88 1002 PHE A O 1
ATOM 7998 N N . ILE A 1 1003 ? 39.771 -25.082 -53.834 1.00 61.72 1003 ILE A N 1
ATOM 7999 C CA . ILE A 1 1003 ? 38.985 -25.474 -52.648 1.00 61.72 1003 ILE A CA 1
ATOM 8000 C C . ILE A 1 1003 ? 38.841 -27.005 -52.525 1.00 61.72 1003 ILE A C 1
ATOM 8002 O O . ILE A 1 1003 ? 38.861 -27.531 -51.415 1.00 61.72 1003 ILE A O 1
ATOM 8006 N N . ALA A 1 1004 ? 38.725 -27.738 -53.637 1.00 48.31 1004 ALA A N 1
ATOM 8007 C CA . ALA A 1 1004 ? 38.530 -29.193 -53.646 1.00 48.31 1004 ALA A CA 1
ATOM 8008 C C . ALA A 1 1004 ? 39.832 -30.021 -53.632 1.00 48.31 1004 ALA A C 1
ATOM 8010 O O . ALA A 1 1004 ? 39.754 -31.243 -53.524 1.00 48.31 1004 ALA A O 1
ATOM 8011 N N . SER A 1 1005 ? 41.009 -29.389 -53.736 1.00 46.22 1005 SER A N 1
ATOM 8012 C CA . SER A 1 1005 ? 42.313 -30.084 -53.781 1.00 46.22 1005 SER A CA 1
ATOM 8013 C C . SER A 1 1005 ? 43.144 -29.962 -52.496 1.00 46.22 1005 SER A C 1
ATOM 8015 O O . SER A 1 1005 ? 44.276 -30.439 -52.464 1.00 46.22 1005 SER A O 1
ATOM 8017 N N . SER A 1 1006 ? 42.610 -29.355 -51.428 1.00 35.38 1006 SER A N 1
ATOM 8018 C CA . SER A 1 1006 ? 43.287 -29.329 -50.122 1.00 35.38 1006 SER A CA 1
ATOM 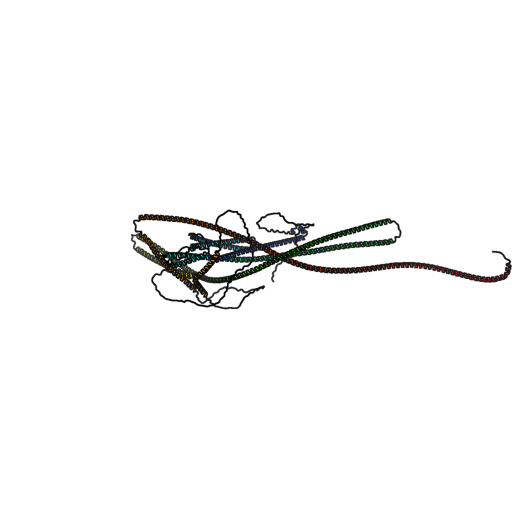8019 C C . SER A 1 1006 ? 43.098 -30.668 -49.377 1.00 35.38 1006 SER A C 1
ATOM 8021 O O . SER A 1 1006 ? 41.975 -31.184 -49.358 1.00 35.38 1006 SER A O 1
ATOM 8023 N N . PRO A 1 1007 ? 44.140 -31.296 -48.788 1.00 40.00 1007 PRO A N 1
ATOM 8024 C CA . PRO A 1 1007 ? 44.095 -32.732 -48.501 1.00 40.00 1007 PRO A CA 1
ATOM 8025 C C . PRO A 1 1007 ? 43.462 -33.064 -47.143 1.00 40.00 1007 PRO A C 1
ATOM 8027 O O . PRO A 1 1007 ? 43.966 -32.667 -46.092 1.00 40.00 1007 PRO A O 1
ATOM 8030 N N . MET A 1 1008 ? 42.423 -33.906 -47.132 1.00 34.56 1008 MET A N 1
ATOM 8031 C CA . MET A 1 1008 ? 41.881 -34.462 -45.885 1.00 34.56 1008 MET A CA 1
ATOM 8032 C C . MET A 1 1008 ? 42.775 -35.594 -45.339 1.00 34.56 1008 MET A C 1
ATOM 8034 O O . MET A 1 1008 ? 42.514 -36.779 -45.544 1.00 34.56 1008 MET A O 1
ATOM 8038 N N . ALA A 1 1009 ? 43.839 -35.229 -44.622 1.00 39.72 1009 ALA A N 1
ATOM 8039 C CA . ALA A 1 1009 ? 44.756 -36.169 -43.976 1.00 39.72 1009 ALA A CA 1
ATOM 8040 C C . ALA A 1 1009 ? 44.286 -36.544 -42.555 1.00 39.72 1009 ALA A C 1
ATOM 8042 O O . ALA A 1 1009 ? 44.584 -35.862 -41.577 1.00 39.72 1009 ALA A O 1
ATOM 8043 N N . ALA A 1 1010 ? 43.552 -37.651 -42.422 1.00 36.28 1010 ALA A N 1
ATOM 8044 C CA . ALA A 1 1010 ? 43.130 -38.172 -41.121 1.00 36.28 1010 ALA A CA 1
ATOM 8045 C C . ALA A 1 1010 ? 44.193 -39.079 -40.473 1.00 36.28 1010 ALA A C 1
ATOM 8047 O O . ALA A 1 1010 ? 44.695 -39.989 -41.131 1.00 36.28 1010 ALA A O 1
ATOM 8048 N N . ASN A 1 1011 ? 44.441 -38.928 -39.163 1.00 38.09 1011 ASN A N 1
ATOM 8049 C CA . ASN A 1 1011 ? 44.789 -40.055 -38.281 1.00 38.09 1011 ASN A CA 1
ATOM 8050 C C . ASN A 1 1011 ? 44.677 -39.723 -36.775 1.00 38.09 1011 ASN A C 1
ATOM 8052 O O . ASN A 1 1011 ? 45.455 -38.938 -36.260 1.00 38.09 1011 ASN A O 1
ATOM 8056 N N . THR A 1 1012 ? 43.734 -40.401 -36.102 1.00 36.72 1012 THR A N 1
ATOM 8057 C CA . THR A 1 1012 ? 43.799 -41.068 -34.769 1.00 36.72 1012 THR A CA 1
ATOM 8058 C C . THR A 1 1012 ? 44.603 -40.442 -33.595 1.00 36.72 1012 THR A C 1
ATOM 8060 O O . THR A 1 1012 ? 45.725 -39.998 -33.771 1.00 36.72 1012 THR A O 1
ATOM 8063 N N . LYS A 1 1013 ? 44.212 -40.596 -32.313 1.00 36.81 1013 LYS A N 1
ATOM 8064 C CA . LYS A 1 1013 ? 43.767 -41.868 -31.690 1.00 36.81 1013 LYS A CA 1
ATOM 8065 C C . LYS A 1 1013 ? 43.292 -41.719 -30.221 1.00 36.81 1013 LYS A C 1
ATOM 8067 O O . LYS A 1 1013 ? 43.863 -40.918 -29.494 1.00 36.81 1013 LYS A O 1
ATOM 8072 N N . THR A 1 1014 ? 42.449 -42.666 -29.757 1.00 40.09 1014 THR A N 1
ATOM 8073 C CA . THR A 1 1014 ? 42.242 -43.108 -28.335 1.00 40.09 1014 THR A CA 1
ATOM 8074 C C . THR A 1 1014 ? 41.595 -42.108 -27.339 1.00 40.09 1014 THR A C 1
ATOM 8076 O O . THR A 1 1014 ? 41.948 -40.943 -27.339 1.00 40.09 1014 THR A O 1
ATOM 8079 N N . THR A 1 1015 ? 40.661 -42.461 -26.428 1.00 34.66 1015 THR A N 1
ATOM 8080 C CA . THR A 1 1015 ? 40.012 -43.755 -26.055 1.00 34.66 1015 THR A CA 1
ATOM 8081 C C . THR A 1 1015 ? 38.580 -43.513 -25.490 1.00 34.66 1015 THR A C 1
ATOM 8083 O O . THR A 1 1015 ? 38.393 -42.467 -24.873 1.00 34.66 1015 THR A O 1
ATOM 8086 N N . PRO A 1 1016 ? 37.580 -44.422 -25.635 1.00 45.16 1016 PRO A N 1
ATOM 8087 C CA . PRO A 1 1016 ? 36.169 -44.148 -25.276 1.00 45.16 1016 PRO A CA 1
ATOM 8088 C C . PRO A 1 1016 ? 35.567 -44.992 -24.121 1.00 45.16 1016 PRO A C 1
ATOM 8090 O O . PRO A 1 1016 ? 36.083 -46.061 -23.800 1.00 45.16 1016 PRO A O 1
ATOM 8093 N N . ALA A 1 1017 ? 34.416 -44.550 -23.578 1.00 39.88 1017 ALA A N 1
ATOM 8094 C CA . ALA A 1 1017 ? 33.482 -45.290 -22.696 1.00 39.88 1017 ALA A CA 1
ATOM 8095 C C . ALA A 1 1017 ? 32.195 -44.452 -22.424 1.00 39.88 1017 ALA A C 1
ATOM 8097 O O . ALA A 1 1017 ? 32.335 -43.249 -22.240 1.00 39.88 1017 ALA A O 1
ATOM 8098 N N . THR A 1 1018 ? 30.942 -44.935 -22.300 1.00 37.16 1018 THR A N 1
ATOM 8099 C CA . THR A 1 1018 ? 30.220 -46.140 -22.802 1.00 37.16 1018 THR A CA 1
ATOM 8100 C C . THR A 1 1018 ? 28.694 -45.904 -22.638 1.00 37.16 1018 THR A C 1
ATOM 8102 O O . THR A 1 1018 ? 28.342 -45.421 -21.571 1.00 37.16 1018 THR A O 1
ATOM 8105 N N . THR A 1 1019 ? 27.812 -46.363 -23.561 1.00 38.09 1019 THR A N 1
ATOM 8106 C CA . THR A 1 1019 ? 26.355 -46.725 -23.351 1.00 38.09 1019 THR A CA 1
ATOM 8107 C C . THR A 1 1019 ? 25.382 -45.665 -22.747 1.00 38.09 1019 THR A C 1
ATOM 8109 O O . THR A 1 1019 ? 25.800 -44.807 -21.994 1.00 38.09 1019 THR A O 1
ATOM 8112 N N . THR A 1 1020 ? 24.049 -45.593 -22.930 1.00 39.19 1020 THR A N 1
ATOM 8113 C CA . THR A 1 1020 ? 22.923 -46.336 -23.579 1.00 39.19 1020 THR A CA 1
ATOM 8114 C C . THR A 1 1020 ? 21.653 -45.447 -23.409 1.00 39.19 1020 THR A C 1
ATOM 8116 O O . THR A 1 1020 ? 21.655 -44.634 -22.493 1.00 39.19 1020 THR A O 1
ATOM 8119 N N . ASN A 1 1021 ? 20.495 -45.565 -24.085 1.00 37.78 1021 ASN A N 1
ATOM 8120 C CA . ASN A 1 1021 ? 20.050 -46.191 -25.347 1.00 37.78 1021 ASN A CA 1
ATOM 8121 C C . ASN A 1 1021 ? 18.538 -45.860 -25.572 1.00 37.78 1021 ASN A C 1
ATOM 8123 O O . ASN A 1 1021 ? 17.836 -45.569 -24.611 1.00 37.78 1021 ASN A O 1
ATOM 8127 N N . THR A 1 1022 ? 18.022 -46.040 -26.797 1.00 35.56 1022 THR A N 1
ATOM 8128 C CA . THR A 1 1022 ? 16.602 -46.343 -27.144 1.00 35.56 1022 THR A CA 1
ATOM 8129 C C . THR A 1 1022 ? 15.430 -45.402 -26.752 1.00 35.56 1022 THR A C 1
ATOM 8131 O O . THR A 1 1022 ? 14.903 -45.471 -25.650 1.00 35.56 1022 THR A O 1
ATOM 8134 N N . ASN A 1 1023 ? 14.863 -44.774 -27.797 1.00 40.38 1023 ASN A N 1
ATOM 8135 C CA . ASN A 1 1023 ? 13.483 -44.985 -28.302 1.00 40.38 1023 ASN A CA 1
ATOM 8136 C C . ASN A 1 1023 ? 12.218 -44.294 -27.713 1.00 40.38 1023 ASN A C 1
ATOM 8138 O O . ASN A 1 1023 ? 11.711 -44.659 -26.660 1.00 40.38 1023 ASN A O 1
ATOM 8142 N N . ASN A 1 1024 ? 11.562 -43.566 -28.635 1.00 39.94 1024 ASN A N 1
ATOM 8143 C CA . ASN A 1 1024 ? 10.169 -43.746 -29.108 1.00 39.94 1024 ASN A CA 1
ATOM 8144 C C . ASN A 1 1024 ? 8.963 -43.019 -28.460 1.00 39.94 1024 ASN A C 1
ATOM 8146 O O . ASN A 1 1024 ? 8.511 -43.343 -27.371 1.00 39.94 1024 ASN A O 1
ATOM 8150 N N . ASN A 1 1025 ? 8.300 -42.261 -29.348 1.00 41.16 1025 ASN A N 1
ATOM 8151 C CA . ASN A 1 1025 ? 6.862 -42.301 -29.672 1.00 41.16 1025 ASN A CA 1
ATOM 8152 C C . ASN A 1 1025 ? 5.810 -41.660 -28.739 1.00 41.16 1025 ASN A C 1
ATOM 8154 O O . ASN A 1 1025 ? 5.379 -42.247 -27.757 1.00 41.16 1025 ASN A O 1
ATOM 8158 N N . THR A 1 1026 ? 5.273 -40.535 -29.237 1.00 34.47 1026 THR A N 1
ATOM 8159 C CA . THR A 1 1026 ? 3.834 -40.235 -29.460 1.00 34.47 1026 THR A CA 1
ATOM 8160 C C . THR A 1 1026 ? 2.784 -40.597 -28.400 1.00 34.47 1026 THR A C 1
ATOM 8162 O O . THR A 1 1026 ? 2.566 -41.776 -28.133 1.00 34.47 1026 THR A O 1
ATOM 8165 N N . ALA A 1 1027 ? 1.968 -39.601 -28.033 1.00 37.25 1027 ALA A N 1
ATOM 8166 C CA . ALA A 1 1027 ? 0.491 -39.584 -28.101 1.00 37.25 1027 ALA A CA 1
ATOM 8167 C C . ALA A 1 1027 ? -0.115 -38.702 -26.996 1.00 37.25 1027 ALA A C 1
ATOM 8169 O O . ALA A 1 1027 ? 0.472 -38.507 -25.934 1.00 37.25 1027 ALA A O 1
ATOM 8170 N N . ASP A 1 1028 ? -1.309 -38.185 -27.272 1.00 36.00 1028 ASP A N 1
ATOM 8171 C CA . ASP A 1 1028 ? -2.151 -37.425 -26.354 1.00 36.00 1028 ASP A CA 1
ATOM 8172 C C . ASP A 1 1028 ? -2.415 -38.144 -25.020 1.00 36.00 1028 ASP A C 1
ATOM 8174 O O . ASP A 1 1028 ? -2.723 -39.336 -24.995 1.00 36.00 1028 ASP A O 1
ATOM 8178 N N . THR A 1 1029 ? -2.503 -37.391 -23.920 1.00 39.62 1029 THR A N 1
ATOM 8179 C CA . THR A 1 1029 ? -3.831 -37.066 -23.355 1.00 39.62 1029 THR A CA 1
ATOM 8180 C C . THR A 1 1029 ? -3.785 -35.946 -22.309 1.00 39.62 1029 THR A C 1
ATOM 8182 O O . THR A 1 1029 ? -2.737 -35.571 -21.792 1.00 39.62 1029 THR A O 1
ATOM 8185 N N . THR A 1 1030 ? -4.955 -35.355 -22.068 1.00 36.81 1030 THR A N 1
ATOM 8186 C CA . THR A 1 1030 ? -5.215 -34.206 -21.188 1.00 36.81 1030 THR A CA 1
ATOM 8187 C C . THR A 1 1030 ? -5.375 -34.572 -19.706 1.00 36.81 1030 THR A C 1
ATOM 8189 O O . THR A 1 1030 ? -5.556 -35.740 -19.375 1.00 36.81 1030 THR A O 1
ATOM 8192 N N . SER A 1 1031 ? -5.513 -33.528 -18.872 1.00 37.91 1031 SER A N 1
ATOM 8193 C CA . SER A 1 1031 ? -5.978 -33.507 -17.465 1.00 37.91 1031 SER A CA 1
ATOM 8194 C C . SER A 1 1031 ? -4.960 -33.934 -16.396 1.00 37.91 1031 SER A C 1
ATOM 8196 O O . SER A 1 1031 ? -4.092 -34.749 -16.673 1.00 37.91 1031 SER A O 1
ATOM 8198 N N . GLU A 1 1032 ? -5.012 -33.470 -15.141 1.00 34.53 1032 GLU A N 1
ATOM 8199 C CA . GLU A 1 1032 ? -5.532 -32.243 -14.486 1.00 34.53 1032 GLU A CA 1
ATOM 8200 C C . GLU A 1 1032 ? -5.079 -32.321 -12.998 1.00 34.53 1032 GLU A C 1
ATOM 8202 O O . GLU A 1 1032 ? -4.547 -33.343 -12.576 1.00 34.53 1032 GLU A O 1
ATOM 8207 N N . ALA A 1 1033 ? -5.332 -31.283 -12.193 1.00 38.09 1033 ALA A N 1
ATOM 8208 C CA . ALA A 1 1033 ? -5.434 -31.347 -10.724 1.00 38.09 1033 ALA A CA 1
ATOM 8209 C C . ALA A 1 1033 ? -4.168 -31.576 -9.839 1.00 38.09 1033 ALA A C 1
ATOM 8211 O O . ALA A 1 1033 ? -3.672 -32.678 -9.655 1.00 38.09 1033 ALA A O 1
ATOM 8212 N N . GLN A 1 1034 ? -3.855 -30.510 -9.083 1.00 35.47 1034 GLN A N 1
ATOM 8213 C CA . GLN A 1 1034 ? -3.693 -30.496 -7.610 1.00 35.47 1034 GLN A CA 1
ATOM 8214 C C . GLN A 1 1034 ? -2.370 -30.896 -6.888 1.00 35.47 1034 GLN A C 1
ATOM 8216 O O . GLN A 1 1034 ? -2.099 -32.053 -6.610 1.00 35.47 1034 GLN A O 1
ATOM 8221 N N . LEU A 1 1035 ? -1.739 -29.838 -6.342 1.00 37.19 1035 LEU A N 1
ATOM 8222 C CA . LEU A 1 1035 ? -1.380 -29.605 -4.918 1.00 37.19 1035 LEU A CA 1
ATOM 8223 C C . LEU A 1 1035 ? -0.195 -30.318 -4.197 1.00 37.19 1035 LEU A C 1
ATOM 8225 O O . LEU A 1 1035 ? -0.156 -31.528 -4.037 1.00 37.19 1035 LEU A O 1
ATOM 8229 N N . VAL A 1 1036 ? 0.569 -29.450 -3.499 1.00 37.97 1036 VAL A N 1
ATOM 8230 C CA . VAL A 1 1036 ? 1.095 -29.567 -2.107 1.00 37.97 1036 VAL A CA 1
ATOM 8231 C C . VAL A 1 1036 ? 2.449 -30.264 -1.828 1.00 37.97 1036 VAL A C 1
ATOM 8233 O O . VAL A 1 1036 ? 2.535 -31.480 -1.743 1.00 37.97 1036 VAL A O 1
ATOM 8236 N N . ALA A 1 1037 ? 3.419 -29.403 -1.454 1.00 38.94 1037 ALA A N 1
ATOM 8237 C CA . ALA A 1 1037 ? 4.513 -29.585 -0.470 1.00 38.94 1037 ALA A CA 1
ATOM 8238 C C . ALA A 1 1037 ? 5.617 -30.641 -0.773 1.00 38.94 1037 ALA A C 1
ATOM 8240 O O . ALA A 1 1037 ? 5.463 -31.474 -1.653 1.00 38.94 1037 ALA A O 1
ATOM 8241 N N . THR A 1 1038 ? 6.801 -30.633 -0.137 1.00 41.59 1038 THR A N 1
ATOM 8242 C CA . THR A 1 1038 ? 7.290 -29.942 1.086 1.00 41.59 1038 THR A CA 1
ATOM 8243 C C . THR A 1 1038 ? 8.673 -29.281 0.925 1.00 41.59 1038 THR A C 1
ATOM 8245 O O . THR A 1 1038 ? 9.371 -29.502 -0.060 1.00 41.59 1038 THR A O 1
ATOM 8248 N N . ASP A 1 1039 ? 9.082 -28.512 1.940 1.00 37.19 1039 ASP A N 1
ATOM 8249 C CA . ASP A 1 1039 ? 10.408 -27.904 2.117 1.00 37.19 1039 ASP A CA 1
ATOM 8250 C C . ASP A 1 1039 ? 11.629 -28.832 1.953 1.00 37.19 1039 ASP A C 1
ATOM 8252 O O . ASP A 1 1039 ? 11.620 -29.990 2.367 1.00 37.19 1039 ASP A O 1
ATOM 8256 N N . GLY A 1 1040 ? 12.746 -28.214 1.547 1.00 36.56 1040 GLY A N 1
ATOM 8257 C CA . GLY A 1 1040 ? 13.931 -28.156 2.414 1.00 36.56 1040 GLY A CA 1
ATOM 8258 C C . GLY A 1 1040 ? 15.019 -29.226 2.261 1.00 36.56 1040 GLY A C 1
ATOM 8259 O O . GLY A 1 1040 ? 14.962 -30.287 2.875 1.00 36.56 1040 GLY A O 1
ATOM 8260 N N . SER A 1 1041 ? 16.128 -28.862 1.606 1.00 38.00 1041 SER A N 1
ATOM 8261 C CA . SER A 1 1041 ? 17.458 -29.404 1.928 1.00 38.00 1041 SER A CA 1
ATOM 8262 C C . SER A 1 1041 ? 18.566 -28.398 1.586 1.00 38.00 1041 SER A C 1
ATOM 8264 O O . SER A 1 1041 ? 18.327 -27.419 0.882 1.00 38.00 1041 SER A O 1
ATOM 8266 N N . ASN A 1 1042 ? 19.762 -28.603 2.139 1.00 38.69 1042 ASN A N 1
ATOM 8267 C CA . ASN A 1 1042 ? 20.774 -27.565 2.344 1.00 38.69 1042 ASN A CA 1
ATOM 8268 C C . ASN A 1 1042 ? 22.158 -27.947 1.776 1.00 38.69 1042 ASN A C 1
ATOM 8270 O O . ASN A 1 1042 ? 22.627 -29.055 2.013 1.00 38.69 1042 ASN A O 1
ATOM 8274 N N . VAL A 1 1043 ? 22.859 -26.939 1.231 1.00 41.31 1043 VAL A N 1
ATOM 8275 C CA . VAL A 1 1043 ? 24.321 -26.713 1.365 1.00 41.31 1043 VAL A CA 1
ATOM 8276 C C . VAL A 1 1043 ? 25.335 -27.607 0.597 1.00 41.31 1043 VAL A C 1
ATOM 8278 O O . VAL A 1 1043 ? 25.280 -28.829 0.604 1.00 41.31 1043 VAL A O 1
ATOM 8281 N N . ASN A 1 1044 ? 26.379 -26.922 0.088 1.00 40.81 1044 ASN A N 1
ATOM 8282 C CA . ASN A 1 1044 ? 27.703 -27.380 -0.396 1.00 40.81 1044 ASN A CA 1
ATOM 8283 C C . ASN A 1 1044 ? 27.829 -28.143 -1.734 1.00 40.81 1044 ASN A C 1
ATOM 8285 O O . ASN A 1 1044 ? 27.356 -29.265 -1.864 1.00 40.81 1044 ASN A O 1
ATOM 8289 N N . ILE A 1 1045 ? 28.714 -27.635 -2.618 1.00 42.78 1045 ILE A N 1
ATOM 8290 C CA . ILE A 1 1045 ? 30.032 -28.260 -2.906 1.00 42.78 1045 ILE A CA 1
ATOM 8291 C C . ILE A 1 1045 ? 31.003 -27.309 -3.669 1.00 42.78 1045 ILE A C 1
ATOM 8293 O O . ILE A 1 1045 ? 30.698 -26.832 -4.751 1.00 42.78 1045 ILE A O 1
ATOM 8297 N N . ARG A 1 1046 ? 32.204 -27.125 -3.081 1.00 42.00 1046 ARG A N 1
ATOM 8298 C CA . ARG A 1 1046 ? 33.538 -26.734 -3.631 1.00 42.00 1046 ARG A CA 1
ATOM 8299 C C . ARG A 1 1046 ? 33.790 -25.418 -4.407 1.00 42.00 1046 ARG A C 1
ATOM 8301 O O . ARG A 1 1046 ? 33.413 -25.264 -5.559 1.00 42.00 1046 ARG A O 1
ATOM 8308 N N . ASN A 1 1047 ? 34.710 -24.628 -3.834 1.00 40.91 1047 ASN A N 1
ATOM 8309 C CA . ASN A 1 1047 ? 35.683 -23.776 -4.542 1.00 40.91 1047 ASN A CA 1
ATOM 8310 C C . ASN A 1 1047 ? 36.899 -24.594 -5.037 1.00 40.91 1047 ASN A C 1
ATOM 8312 O O . ASN A 1 1047 ? 37.347 -25.473 -4.299 1.00 40.91 1047 ASN A O 1
ATOM 8316 N N . ILE A 1 1048 ? 37.502 -24.198 -6.170 1.00 42.41 1048 ILE A N 1
ATOM 8317 C CA . ILE A 1 1048 ? 38.948 -24.272 -6.516 1.00 42.41 1048 ILE A CA 1
ATOM 8318 C C . ILE A 1 1048 ? 39.220 -23.108 -7.509 1.00 42.41 1048 ILE A C 1
ATOM 8320 O O . ILE A 1 1048 ? 38.366 -22.869 -8.355 1.00 42.41 1048 ILE A O 1
ATOM 8324 N N . GLY A 1 1049 ? 40.323 -22.345 -7.497 1.00 36.84 1049 GLY A N 1
ATOM 8325 C CA . GLY A 1 1049 ? 41.398 -22.259 -6.498 1.00 36.84 1049 GLY A CA 1
ATOM 8326 C C . GLY A 1 1049 ? 42.791 -21.916 -7.067 1.00 36.84 1049 GLY A C 1
ATOM 8327 O O . GLY A 1 1049 ? 43.524 -22.842 -7.380 1.00 36.84 1049 GLY A O 1
ATOM 8328 N N . ALA A 1 1050 ? 43.143 -20.620 -7.063 1.00 39.81 1050 ALA A N 1
ATOM 8329 C CA . ALA A 1 1050 ? 44.496 -20.014 -7.082 1.00 39.81 1050 ALA A CA 1
ATOM 8330 C C . ALA A 1 1050 ? 45.453 -20.189 -8.297 1.00 39.81 1050 ALA A C 1
ATOM 8332 O O . ALA A 1 1050 ? 45.786 -21.292 -8.713 1.00 39.81 1050 ALA A O 1
ATOM 8333 N N . ASP A 1 1051 ? 45.937 -19.036 -8.776 1.00 40.66 1051 ASP A N 1
ATOM 8334 C CA . ASP A 1 1051 ? 47.338 -18.611 -8.984 1.00 40.66 1051 ASP A CA 1
ATOM 8335 C C . ASP A 1 1051 ? 48.408 -19.613 -9.479 1.00 40.66 1051 ASP A C 1
ATOM 8337 O O . ASP A 1 1051 ? 48.694 -20.616 -8.823 1.00 40.66 1051 ASP A O 1
ATOM 8341 N N . ASN A 1 1052 ? 49.180 -19.220 -10.505 1.00 42.75 1052 ASN A N 1
ATOM 8342 C CA . ASN A 1 1052 ? 50.530 -18.646 -10.307 1.00 42.75 1052 ASN A CA 1
ATOM 8343 C C . ASN A 1 1052 ? 51.167 -18.132 -11.619 1.00 42.75 1052 ASN A C 1
ATOM 8345 O O . ASN A 1 1052 ? 50.842 -18.594 -12.711 1.00 42.75 1052 ASN A O 1
ATOM 8349 N N . ASP A 1 1053 ? 52.105 -17.194 -11.475 1.00 38.91 1053 ASP A N 1
ATOM 8350 C CA . ASP A 1 1053 ? 52.983 -16.684 -12.536 1.00 38.91 1053 ASP A CA 1
ATOM 8351 C C . ASP A 1 1053 ? 54.171 -17.629 -12.848 1.00 38.91 1053 ASP A C 1
ATOM 8353 O O . ASP A 1 1053 ? 54.440 -18.596 -12.136 1.00 38.91 1053 ASP A O 1
ATOM 8357 N N . ASN A 1 1054 ? 54.985 -17.188 -13.819 1.00 38.09 1054 ASN A N 1
ATOM 8358 C CA . ASN A 1 1054 ? 56.458 -17.192 -13.762 1.00 38.09 1054 ASN A CA 1
ATOM 8359 C C . ASN A 1 1054 ? 57.241 -18.313 -14.495 1.00 38.09 1054 ASN A C 1
ATOM 8361 O O . ASN A 1 1054 ? 57.544 -19.364 -13.941 1.00 38.09 1054 ASN A O 1
ATOM 8365 N N . VAL A 1 1055 ? 57.690 -17.971 -15.713 1.00 37.97 1055 VAL A N 1
ATOM 8366 C CA . VAL A 1 1055 ? 59.092 -18.059 -16.196 1.00 37.97 1055 VAL A CA 1
ATOM 8367 C C . VAL A 1 1055 ? 59.885 -19.360 -15.941 1.00 37.97 1055 VAL A C 1
ATOM 8369 O O . VAL A 1 1055 ? 60.346 -19.603 -14.828 1.00 37.97 1055 VAL A O 1
ATOM 8372 N N . ASN A 1 1056 ? 60.234 -20.078 -17.021 1.00 40.03 1056 ASN A N 1
ATOM 8373 C CA . ASN A 1 1056 ? 61.635 -20.233 -17.475 1.00 40.03 1056 ASN A CA 1
ATOM 8374 C C . ASN A 1 1056 ? 61.762 -20.960 -18.834 1.00 40.03 1056 ASN A C 1
ATOM 8376 O O . ASN A 1 1056 ? 61.227 -22.047 -19.012 1.00 40.03 1056 ASN A O 1
ATOM 8380 N N . ASP A 1 1057 ? 62.452 -20.293 -19.762 1.00 35.31 1057 ASP A N 1
ATOM 8381 C CA . ASP A 1 1057 ? 63.699 -20.679 -20.460 1.00 35.31 1057 ASP A CA 1
ATOM 8382 C C . ASP A 1 1057 ? 64.113 -22.165 -20.664 1.00 35.31 1057 ASP A C 1
ATOM 8384 O O . ASP A 1 1057 ? 63.805 -23.058 -19.876 1.00 35.31 1057 ASP A O 1
ATOM 8388 N N . SER A 1 1058 ? 64.961 -22.373 -21.683 1.00 37.00 1058 SER A N 1
ATOM 8389 C CA . SER A 1 1058 ? 65.506 -23.625 -22.249 1.00 37.00 1058 SER A CA 1
ATOM 8390 C C . SER A 1 1058 ? 64.510 -24.526 -23.017 1.00 37.00 1058 SER A C 1
ATOM 8392 O O . SER A 1 1058 ? 63.344 -24.642 -22.659 1.00 37.00 1058 SER A O 1
ATOM 8394 N N . GLY A 1 1059 ? 64.912 -25.201 -24.101 1.00 33.66 1059 GLY A N 1
ATOM 8395 C CA . GLY A 1 1059 ? 66.185 -25.090 -24.822 1.00 33.66 1059 GLY A CA 1
ATOM 8396 C C . GLY A 1 1059 ? 66.403 -26.190 -25.874 1.00 33.66 1059 GLY A C 1
ATOM 8397 O O . GLY A 1 1059 ? 66.004 -27.326 -25.664 1.00 33.66 1059 GLY A O 1
ATOM 8398 N N . GLU A 1 1060 ? 67.098 -25.812 -26.952 1.00 35.06 1060 GLU A N 1
ATOM 8399 C CA . GLU A 1 1060 ? 67.910 -26.657 -27.853 1.00 35.06 1060 GLU A CA 1
ATOM 8400 C C . GLU A 1 1060 ? 67.275 -27.735 -28.783 1.00 35.06 1060 GLU A C 1
ATOM 8402 O O . GLU A 1 1060 ? 66.411 -28.529 -28.438 1.00 35.06 1060 GLU A O 1
ATOM 8407 N N . GLU A 1 1061 ? 67.839 -27.755 -30.002 1.00 34.72 1061 GLU A N 1
ATOM 8408 C CA . GLU A 1 1061 ? 68.125 -28.915 -30.869 1.00 34.72 1061 GLU A CA 1
ATOM 8409 C C . GLU A 1 1061 ? 67.020 -29.758 -31.568 1.00 34.72 1061 GLU A C 1
ATOM 8411 O O . GLU A 1 1061 ? 66.608 -30.817 -31.106 1.00 34.72 1061 GLU A O 1
ATOM 8416 N N . THR A 1 1062 ? 66.772 -29.428 -32.853 1.00 34.12 1062 THR A N 1
ATOM 8417 C CA . THR A 1 1062 ? 67.238 -30.177 -34.070 1.00 34.12 1062 THR A CA 1
ATOM 8418 C C . THR A 1 1062 ? 66.218 -30.526 -35.179 1.00 34.12 1062 THR A C 1
ATOM 8420 O O . THR A 1 1062 ? 65.046 -30.792 -34.952 1.00 34.12 1062 THR A O 1
ATOM 8423 N N . ALA A 1 1063 ? 66.773 -30.614 -36.402 1.00 34.16 1063 ALA A N 1
ATOM 8424 C CA . ALA A 1 1063 ? 66.343 -31.438 -37.546 1.00 34.16 1063 ALA A CA 1
ATOM 8425 C C . ALA A 1 1063 ? 65.120 -31.025 -38.403 1.00 34.16 1063 ALA A C 1
ATOM 8427 O O . ALA A 1 1063 ? 64.063 -31.645 -38.379 1.00 34.16 1063 ALA A O 1
ATOM 8428 N N . ASN A 1 1064 ? 65.373 -30.082 -39.318 1.00 32.91 1064 ASN A N 1
ATOM 8429 C CA . ASN A 1 1064 ? 65.102 -30.182 -40.764 1.00 32.91 1064 ASN A CA 1
ATOM 8430 C C . ASN A 1 1064 ? 63.990 -31.136 -41.268 1.00 32.91 1064 ASN A C 1
ATOM 8432 O O . ASN A 1 1064 ? 64.240 -32.326 -41.469 1.00 32.91 1064 ASN A O 1
ATOM 8436 N N . VAL A 1 1065 ? 62.890 -30.558 -41.763 1.00 37.16 1065 VAL A N 1
ATOM 8437 C CA . VAL A 1 1065 ? 62.264 -30.983 -43.033 1.00 37.16 1065 VAL A CA 1
ATOM 8438 C C . VAL A 1 1065 ? 61.938 -29.725 -43.847 1.00 37.16 1065 VAL A C 1
ATOM 8440 O O . VAL A 1 1065 ? 61.281 -28.820 -43.342 1.00 37.16 1065 VAL A O 1
ATOM 8443 N N . HIS A 1 1066 ? 62.406 -29.648 -45.095 1.00 35.97 1066 HIS A N 1
ATOM 8444 C CA . HIS A 1 1066 ? 62.009 -28.595 -46.039 1.00 35.97 1066 HIS A CA 1
ATOM 8445 C C . HIS A 1 1066 ? 60.752 -29.018 -46.814 1.00 35.97 1066 HIS A C 1
ATOM 8447 O O . HIS A 1 1066 ? 60.725 -30.134 -47.327 1.00 35.97 1066 HIS A O 1
ATOM 8453 N N . HIS A 1 1067 ? 59.794 -28.103 -47.010 1.00 36.91 1067 HIS A N 1
ATOM 8454 C CA . HIS A 1 1067 ? 58.957 -28.071 -48.220 1.00 36.91 1067 HIS A CA 1
ATOM 8455 C C . HIS A 1 1067 ? 58.417 -26.653 -48.504 1.00 36.91 1067 HIS A C 1
ATOM 8457 O O . HIS A 1 1067 ? 57.485 -26.179 -47.872 1.00 36.91 1067 HIS A O 1
ATOM 8463 N N . GLU A 1 1068 ? 59.071 -25.975 -49.448 1.00 40.12 1068 GLU A N 1
ATOM 8464 C CA . GLU A 1 1068 ? 58.466 -25.208 -50.554 1.00 40.12 1068 GLU A CA 1
ATOM 8465 C C . GLU A 1 1068 ? 57.133 -24.441 -50.344 1.00 40.12 1068 GLU A C 1
ATOM 8467 O O . GLU A 1 1068 ? 56.154 -24.707 -51.033 1.00 40.12 1068 GLU A O 1
ATOM 8472 N N . GLU A 1 1069 ? 57.131 -23.368 -49.544 1.00 46.03 1069 GLU A N 1
ATOM 8473 C CA . GLU A 1 1069 ? 56.125 -22.281 -49.668 1.00 46.03 1069 GLU A CA 1
ATOM 8474 C C . GLU A 1 1069 ? 56.619 -21.090 -50.524 1.00 46.03 1069 GLU A C 1
ATOM 8476 O O . GLU A 1 1069 ? 55.911 -20.112 -50.747 1.00 46.03 1069 GLU A O 1
ATOM 8481 N N . THR A 1 1070 ? 57.846 -21.150 -51.053 1.00 48.81 1070 THR A N 1
ATOM 8482 C CA . THR A 1 1070 ? 58.468 -20.051 -51.818 1.00 48.81 1070 THR A CA 1
ATOM 8483 C C . THR A 1 1070 ? 58.034 -19.953 -53.284 1.00 48.81 1070 THR A C 1
ATOM 8485 O O . THR A 1 1070 ? 58.453 -19.020 -53.972 1.00 48.81 1070 THR A O 1
ATOM 8488 N N . ASN A 1 1071 ? 57.220 -20.885 -53.788 1.00 52.53 1071 ASN A N 1
ATOM 8489 C CA . ASN A 1 1071 ? 56.877 -20.950 -55.212 1.00 52.53 1071 ASN A CA 1
ATOM 8490 C C . ASN A 1 1071 ? 55.688 -20.050 -55.598 1.00 52.53 1071 ASN A C 1
ATOM 8492 O O . ASN A 1 1071 ? 55.660 -19.528 -56.709 1.00 52.53 1071 ASN A O 1
ATOM 8496 N N . ASP A 1 1072 ? 54.743 -19.791 -54.690 1.00 56.03 1072 ASP A N 1
ATOM 8497 C CA . ASP A 1 1072 ? 53.543 -18.999 -55.004 1.00 56.03 1072 ASP A CA 1
ATOM 8498 C C . ASP A 1 1072 ? 53.861 -17.521 -55.263 1.00 56.03 1072 ASP A C 1
ATOM 8500 O O . ASP A 1 1072 ? 53.352 -16.934 -56.215 1.00 56.03 1072 ASP A O 1
ATOM 8504 N N . ASP A 1 1073 ? 54.771 -16.923 -54.489 1.00 57.88 1073 ASP A N 1
ATOM 8505 C CA . ASP A 1 1073 ? 55.242 -15.543 -54.696 1.00 57.88 1073 ASP A CA 1
ATOM 8506 C C . ASP A 1 1073 ? 55.947 -15.402 -56.070 1.00 57.88 1073 ASP A C 1
ATOM 8508 O O . ASP A 1 1073 ? 55.819 -14.382 -56.755 1.00 57.88 1073 ASP A O 1
ATOM 8512 N N . VAL A 1 1074 ? 56.634 -16.462 -56.525 1.00 64.00 1074 VAL A N 1
ATOM 8513 C CA . VAL A 1 1074 ? 57.257 -16.554 -57.859 1.00 64.00 1074 VAL A CA 1
ATOM 8514 C C . VAL A 1 1074 ? 56.203 -16.762 -58.949 1.00 64.00 1074 VAL A C 1
ATOM 8516 O O . VAL A 1 1074 ? 56.251 -16.076 -59.968 1.00 64.00 1074 VAL A O 1
ATOM 8519 N N . MET A 1 1075 ? 55.223 -17.641 -58.733 1.00 65.12 1075 MET A N 1
ATOM 8520 C CA . MET A 1 1075 ? 54.121 -17.914 -59.660 1.00 65.12 1075 MET A CA 1
ATOM 8521 C C . MET A 1 1075 ? 53.245 -16.675 -59.879 1.00 65.12 1075 MET A C 1
ATOM 8523 O O . MET A 1 1075 ? 52.991 -16.309 -61.024 1.00 65.12 1075 MET A O 1
ATOM 8527 N N . TRP A 1 1076 ? 52.847 -15.966 -58.820 1.00 64.06 1076 TRP A N 1
ATOM 8528 C CA . TRP A 1 1076 ? 52.114 -14.703 -58.940 1.00 64.06 1076 TRP A CA 1
ATOM 8529 C C . TRP A 1 1076 ? 52.953 -13.616 -59.615 1.00 64.06 1076 TRP A C 1
ATOM 8531 O O . TRP A 1 1076 ? 52.434 -12.894 -60.468 1.00 64.06 1076 TRP A O 1
ATOM 8541 N N . THR A 1 1077 ? 54.258 -13.539 -59.327 1.00 67.50 1077 THR A N 1
ATOM 8542 C CA . THR A 1 1077 ? 55.172 -12.626 -60.037 1.00 67.50 1077 THR A CA 1
ATOM 8543 C C . THR A 1 1077 ? 55.314 -12.989 -61.522 1.00 67.50 1077 THR A C 1
ATOM 8545 O O . THR A 1 1077 ? 55.407 -12.090 -62.354 1.00 67.50 1077 THR A O 1
ATOM 8548 N N . ALA A 1 1078 ? 55.281 -14.275 -61.883 1.00 69.50 1078 ALA A N 1
ATOM 8549 C CA . ALA A 1 1078 ? 55.348 -14.746 -63.267 1.00 69.50 1078 ALA A CA 1
ATOM 8550 C C . ALA A 1 1078 ? 54.027 -14.547 -64.031 1.00 69.50 1078 ALA A C 1
ATOM 8552 O O . ALA A 1 1078 ? 54.056 -14.146 -65.191 1.00 69.50 1078 ALA A O 1
ATOM 8553 N N . ILE A 1 1079 ? 52.871 -14.763 -63.394 1.00 69.94 1079 ILE A N 1
ATOM 8554 C CA . ILE A 1 1079 ? 51.546 -14.555 -63.999 1.00 69.94 1079 ILE A CA 1
ATOM 8555 C C . ILE A 1 1079 ? 51.268 -13.057 -64.173 1.00 69.94 1079 ILE A C 1
ATOM 8557 O O . ILE A 1 1079 ? 50.979 -12.610 -65.283 1.00 69.94 1079 ILE A O 1
ATOM 8561 N N . ALA A 1 1080 ? 51.412 -12.256 -63.111 1.00 67.81 1080 ALA A N 1
ATOM 8562 C CA . ALA A 1 1080 ? 51.239 -10.806 -63.198 1.00 67.81 1080 ALA A CA 1
ATOM 8563 C C . ALA A 1 1080 ? 52.311 -10.170 -64.096 1.00 67.81 1080 ALA A C 1
ATOM 8565 O O . ALA A 1 1080 ? 51.996 -9.307 -64.912 1.00 67.81 1080 ALA A O 1
ATOM 8566 N N . GLY A 1 1081 ? 53.559 -10.641 -63.998 1.00 71.56 1081 GLY A N 1
ATOM 8567 C CA . GLY A 1 1081 ? 54.655 -10.239 -64.874 1.00 71.56 1081 GLY A CA 1
ATOM 8568 C C . GLY A 1 1081 ? 54.370 -10.548 -66.340 1.00 71.56 1081 GLY A C 1
ATOM 8569 O O . GLY A 1 1081 ? 54.489 -9.651 -67.158 1.00 71.56 1081 GLY A O 1
ATOM 8570 N N . GLY A 1 1082 ? 53.919 -11.760 -66.673 1.00 70.25 1082 GLY A N 1
ATOM 8571 C CA . GLY A 1 1082 ? 53.611 -12.168 -68.046 1.00 70.25 1082 GLY A CA 1
ATOM 8572 C C . GLY A 1 1082 ? 52.419 -11.429 -68.660 1.00 70.25 1082 GLY A C 1
ATOM 8573 O O . GLY A 1 1082 ? 52.488 -11.028 -69.818 1.00 70.25 1082 GLY A O 1
ATOM 8574 N N . ILE A 1 1083 ? 51.352 -11.183 -67.889 1.00 69.88 1083 ILE A N 1
ATOM 8575 C CA . ILE A 1 1083 ? 50.199 -10.389 -68.351 1.00 69.88 1083 ILE A CA 1
ATOM 8576 C C . ILE A 1 1083 ? 50.610 -8.929 -68.591 1.00 69.88 1083 ILE A C 1
ATOM 8578 O O . ILE A 1 1083 ? 50.255 -8.346 -69.618 1.00 69.88 1083 ILE A O 1
ATOM 8582 N N . VAL A 1 1084 ? 51.380 -8.337 -67.671 1.00 72.00 1084 VAL A N 1
ATOM 8583 C CA . VAL A 1 1084 ? 51.854 -6.954 -67.805 1.00 72.00 1084 VAL A CA 1
ATOM 8584 C C . VAL A 1 1084 ? 52.894 -6.827 -68.917 1.00 72.00 1084 VAL A C 1
ATOM 8586 O O . VAL A 1 1084 ? 52.790 -5.898 -69.707 1.00 72.00 1084 VAL A O 1
ATOM 8589 N N . ASP A 1 1085 ? 53.845 -7.753 -69.041 1.00 73.62 1085 ASP A N 1
ATOM 8590 C CA . ASP A 1 1085 ? 54.845 -7.753 -70.114 1.00 73.62 1085 ASP A CA 1
ATOM 8591 C C . ASP A 1 1085 ? 54.189 -7.946 -71.490 1.00 73.62 1085 ASP A C 1
ATOM 8593 O O . ASP A 1 1085 ? 54.544 -7.229 -72.418 1.00 73.62 1085 ASP A O 1
ATOM 8597 N N . ALA A 1 1086 ? 53.174 -8.809 -71.630 1.00 69.75 1086 ALA A N 1
ATOM 8598 C CA . ALA A 1 1086 ? 52.412 -8.936 -72.877 1.00 69.75 1086 ALA A CA 1
ATOM 8599 C C . ALA A 1 1086 ? 51.662 -7.637 -73.237 1.00 69.75 1086 ALA A C 1
ATOM 8601 O O . ALA A 1 1086 ? 51.706 -7.187 -74.382 1.00 69.75 1086 ALA A O 1
ATOM 8602 N N . TYR A 1 1087 ? 51.021 -6.988 -72.257 1.00 71.31 1087 TYR A N 1
ATOM 8603 C CA . TYR A 1 1087 ? 50.377 -5.684 -72.455 1.00 71.31 1087 TYR A CA 1
ATOM 8604 C C . TYR A 1 1087 ? 51.391 -4.580 -72.802 1.00 71.31 1087 TYR A C 1
ATOM 8606 O O . TYR A 1 1087 ? 51.121 -3.726 -73.645 1.00 71.31 1087 TYR A O 1
ATOM 8614 N N . VAL A 1 1088 ? 52.572 -4.608 -72.182 1.00 73.94 1088 VAL A N 1
ATOM 8615 C CA . VAL A 1 1088 ? 53.686 -3.682 -72.423 1.00 73.94 1088 VAL A CA 1
ATOM 8616 C C . VAL A 1 1088 ? 54.311 -3.890 -73.788 1.00 73.94 1088 VAL A C 1
ATOM 8618 O O . VAL A 1 1088 ? 54.608 -2.897 -74.439 1.00 73.94 1088 VAL A O 1
ATOM 8621 N N . ASP A 1 1089 ? 54.489 -5.129 -74.237 1.00 73.19 1089 ASP A N 1
ATOM 8622 C CA . ASP A 1 1089 ? 55.081 -5.436 -75.537 1.00 73.19 1089 ASP A CA 1
ATOM 8623 C C . ASP A 1 1089 ? 54.099 -5.134 -76.683 1.00 73.19 1089 ASP A C 1
ATOM 8625 O O . ASP A 1 1089 ? 54.516 -4.613 -77.718 1.00 73.19 1089 ASP A O 1
ATOM 8629 N N . GLU A 1 1090 ? 52.786 -5.313 -76.484 1.00 71.06 1090 GLU A N 1
ATOM 8630 C CA . GLU A 1 1090 ? 51.774 -4.844 -77.443 1.00 71.06 1090 GLU A CA 1
ATOM 8631 C C . GLU A 1 1090 ? 51.674 -3.305 -77.445 1.00 71.06 1090 GLU A C 1
ATOM 8633 O O . GLU A 1 1090 ? 51.703 -2.674 -78.507 1.00 71.06 1090 GLU A O 1
ATOM 8638 N N . CYS A 1 1091 ? 51.676 -2.661 -76.267 1.00 68.31 1091 CYS A N 1
ATOM 8639 C CA . CYS A 1 1091 ? 51.786 -1.203 -76.168 1.00 68.31 1091 CYS A CA 1
ATOM 8640 C C . CYS A 1 1091 ? 53.083 -0.693 -76.808 1.00 68.31 1091 CYS A C 1
ATOM 8642 O O . CYS A 1 1091 ? 53.056 0.321 -77.496 1.00 68.31 1091 CYS A O 1
ATOM 8644 N N . ALA A 1 1092 ? 54.208 -1.389 -76.651 1.00 70.88 1092 ALA A N 1
ATOM 8645 C CA . ALA A 1 1092 ? 55.483 -1.071 -77.282 1.00 70.88 1092 ALA A CA 1
ATOM 8646 C C . ALA A 1 1092 ? 55.436 -1.264 -78.797 1.00 70.88 1092 ALA A C 1
ATOM 8648 O O . ALA A 1 1092 ? 55.992 -0.446 -79.526 1.00 70.88 1092 ALA A O 1
ATOM 8649 N N . ALA A 1 1093 ? 54.743 -2.285 -79.301 1.00 68.12 1093 ALA A N 1
ATOM 8650 C CA . ALA A 1 1093 ? 54.507 -2.450 -80.728 1.00 68.12 1093 ALA A CA 1
ATOM 8651 C C . ALA A 1 1093 ? 53.668 -1.287 -81.286 1.00 68.12 1093 ALA A C 1
ATOM 8653 O O . ALA A 1 1093 ? 53.923 -0.832 -82.403 1.00 68.12 1093 ALA A O 1
ATOM 8654 N N . VAL A 1 1094 ? 52.695 -0.770 -80.527 1.00 67.00 1094 VAL A N 1
ATOM 8655 C CA . VAL A 1 1094 ? 51.936 0.446 -80.874 1.00 67.00 1094 VAL A CA 1
ATOM 8656 C C . VAL A 1 1094 ? 52.807 1.705 -80.764 1.00 67.00 1094 VAL A C 1
ATOM 8658 O O . VAL A 1 1094 ? 52.856 2.484 -81.711 1.00 67.00 1094 VAL A O 1
ATOM 8661 N N . PHE A 1 1095 ? 53.559 1.901 -79.679 1.00 68.19 1095 PHE A N 1
ATOM 8662 C CA . PHE A 1 1095 ? 54.417 3.074 -79.485 1.00 68.19 1095 PHE A CA 1
ATOM 8663 C C . PHE A 1 1095 ? 55.594 3.114 -80.459 1.00 68.19 1095 PHE A C 1
ATOM 8665 O O . PHE A 1 1095 ? 55.893 4.190 -80.964 1.00 68.19 1095 PHE A O 1
ATOM 8672 N N . LYS A 1 1096 ? 56.222 1.984 -80.813 1.00 71.31 1096 LYS A N 1
ATOM 8673 C CA . LYS A 1 1096 ? 57.255 1.948 -81.860 1.00 71.31 1096 LYS A CA 1
ATOM 8674 C C . LYS A 1 1096 ? 56.658 2.276 -83.231 1.00 71.31 1096 LYS A C 1
ATOM 8676 O O . LYS A 1 1096 ? 57.266 3.070 -83.942 1.00 71.31 1096 LYS A O 1
ATOM 8681 N N . ARG A 1 1097 ? 55.455 1.786 -83.578 1.00 67.94 1097 ARG A N 1
ATOM 8682 C CA . ARG A 1 1097 ? 54.714 2.206 -84.794 1.00 67.94 1097 ARG A CA 1
ATOM 8683 C C . ARG A 1 1097 ? 54.423 3.713 -84.796 1.00 67.94 1097 ARG A C 1
ATOM 8685 O O . ARG A 1 1097 ? 54.822 4.414 -85.727 1.00 67.94 1097 ARG A O 1
ATOM 8692 N N . LEU A 1 1098 ? 53.840 4.225 -83.712 1.00 65.00 1098 LEU A N 1
ATOM 8693 C CA . LEU A 1 1098 ? 53.436 5.624 -83.547 1.00 65.00 1098 LEU A CA 1
ATOM 8694 C C . LEU A 1 1098 ? 54.643 6.580 -83.483 1.00 65.00 1098 LEU A C 1
ATOM 8696 O O . LEU A 1 1098 ? 54.598 7.683 -84.027 1.00 65.00 1098 LEU A O 1
ATOM 8700 N N . TYR A 1 1099 ? 55.762 6.154 -82.895 1.00 67.69 1099 TYR A N 1
ATOM 8701 C CA . TYR A 1 1099 ? 57.031 6.884 -82.906 1.00 67.69 1099 TYR A CA 1
ATOM 8702 C C . TYR A 1 1099 ? 57.683 6.867 -84.292 1.00 67.69 1099 TYR A C 1
ATOM 8704 O O . TYR A 1 1099 ? 58.235 7.886 -84.707 1.00 67.69 1099 TYR A O 1
ATOM 8712 N N . HIS A 1 1100 ? 57.606 5.761 -85.043 1.00 68.12 1100 HIS A N 1
ATOM 8713 C CA . HIS A 1 1100 ? 58.122 5.703 -86.414 1.00 68.12 1100 HIS A CA 1
ATOM 8714 C C . HIS A 1 1100 ? 57.322 6.632 -87.339 1.00 68.12 1100 HIS A C 1
ATOM 8716 O O . HIS A 1 1100 ? 57.916 7.468 -88.022 1.00 68.12 1100 HIS A O 1
ATOM 8722 N N . SER A 1 1101 ? 55.986 6.572 -87.292 1.00 66.62 1101 SER A N 1
ATOM 8723 C CA . SER A 1 1101 ? 55.112 7.461 -88.068 1.00 66.62 1101 SER A CA 1
ATOM 8724 C C . SER A 1 1101 ? 55.273 8.930 -87.652 1.00 66.62 1101 SER A C 1
ATOM 8726 O O . SER A 1 1101 ? 55.416 9.796 -88.515 1.00 66.62 1101 SER A O 1
ATOM 8728 N N . THR A 1 1102 ? 55.393 9.225 -86.352 1.00 56.72 1102 THR A N 1
ATOM 8729 C CA . THR A 1 1102 ? 55.684 10.585 -85.854 1.00 56.72 1102 THR A CA 1
ATOM 8730 C C . THR A 1 1102 ? 57.087 11.067 -86.242 1.00 56.72 1102 THR A C 1
ATOM 8732 O O . THR A 1 1102 ? 57.263 12.244 -86.546 1.00 56.72 1102 THR A O 1
ATOM 8735 N N . THR A 1 1103 ? 58.091 10.185 -86.302 1.00 65.94 1103 THR A N 1
ATOM 8736 C CA . THR A 1 1103 ? 59.463 10.527 -86.727 1.00 65.94 1103 THR A CA 1
ATOM 8737 C C . THR A 1 1103 ? 59.540 10.831 -88.222 1.00 65.94 1103 THR A C 1
ATOM 8739 O O . THR A 1 1103 ? 60.213 11.787 -88.612 1.00 65.94 1103 THR A O 1
ATOM 8742 N N . ILE A 1 1104 ? 58.835 10.060 -89.055 1.00 69.62 1104 ILE A N 1
ATOM 8743 C CA . ILE A 1 1104 ? 58.702 10.321 -90.495 1.00 69.62 1104 ILE A CA 1
ATOM 8744 C C . ILE A 1 1104 ? 57.967 11.651 -90.707 1.00 69.62 1104 ILE A C 1
ATOM 8746 O O . ILE A 1 1104 ? 58.500 12.545 -91.361 1.00 69.62 1104 ILE A O 1
ATOM 8750 N N . TYR A 1 1105 ? 56.817 11.837 -90.053 1.00 61.84 1105 TYR A N 1
ATOM 8751 C CA . TYR A 1 1105 ? 56.018 13.061 -90.141 1.00 61.84 1105 TYR A CA 1
ATOM 8752 C C . TYR A 1 1105 ? 56.770 14.311 -89.656 1.00 61.84 1105 TYR A C 1
ATOM 8754 O O . TYR A 1 1105 ? 56.685 15.363 -90.287 1.00 61.84 1105 TYR A O 1
ATOM 8762 N N . LEU A 1 1106 ? 57.560 14.218 -88.578 1.00 64.00 1106 LEU A N 1
ATOM 8763 C CA . LEU A 1 1106 ? 58.420 15.319 -88.129 1.00 64.00 1106 LEU A CA 1
ATOM 8764 C C . LEU A 1 1106 ? 59.525 15.636 -89.141 1.00 64.00 1106 LEU A C 1
ATOM 8766 O O . LEU A 1 1106 ? 59.776 16.813 -89.386 1.00 64.00 1106 LEU A O 1
ATOM 8770 N N . ARG A 1 1107 ? 60.148 14.628 -89.767 1.00 69.88 1107 ARG A N 1
ATOM 8771 C CA . ARG A 1 1107 ? 61.169 14.844 -90.806 1.00 69.88 1107 ARG A CA 1
ATOM 8772 C C . ARG A 1 1107 ? 60.576 15.518 -92.045 1.00 69.88 1107 ARG A C 1
ATOM 8774 O O . ARG A 1 1107 ? 61.130 16.504 -92.521 1.00 69.88 1107 ARG A O 1
ATOM 8781 N N . GLU A 1 1108 ? 59.424 15.052 -92.522 1.00 72.44 1108 GLU A N 1
ATOM 8782 C CA . GLU A 1 1108 ? 58.707 15.666 -93.647 1.00 72.44 1108 GLU A CA 1
ATOM 8783 C C . GLU A 1 1108 ? 58.222 17.086 -93.318 1.00 72.44 1108 GLU A C 1
ATOM 8785 O O . GLU A 1 1108 ? 58.310 17.990 -94.159 1.00 72.44 1108 GLU A O 1
ATOM 8790 N N . ARG A 1 1109 ? 57.768 17.329 -92.081 1.00 63.44 1109 ARG A N 1
ATOM 8791 C CA . ARG A 1 1109 ? 57.358 18.663 -91.624 1.00 63.44 1109 ARG A CA 1
ATOM 8792 C C . ARG A 1 1109 ? 58.544 19.614 -91.464 1.00 63.44 1109 ARG A C 1
ATOM 8794 O O . ARG A 1 1109 ? 58.432 20.777 -91.835 1.00 63.44 1109 ARG A O 1
ATOM 8801 N N . GLU A 1 1110 ? 59.690 19.146 -90.976 1.00 67.62 1110 GLU A N 1
ATOM 8802 C CA . GLU A 1 1110 ? 60.907 19.959 -90.881 1.00 67.62 1110 GLU A CA 1
ATOM 8803 C C . GLU A 1 1110 ? 61.494 20.256 -92.272 1.00 67.62 1110 GLU A C 1
ATOM 8805 O O . GLU A 1 1110 ? 61.893 21.388 -92.547 1.00 67.62 1110 GLU A O 1
ATOM 8810 N N . GLU A 1 1111 ? 61.480 19.286 -93.192 1.00 68.69 1111 GLU A N 1
ATOM 8811 C CA . GLU A 1 1111 ? 61.865 19.508 -94.588 1.00 68.69 1111 GLU A CA 1
ATOM 8812 C C . GLU A 1 1111 ? 60.941 20.498 -95.299 1.00 68.69 1111 GLU A C 1
ATOM 8814 O O . GLU A 1 1111 ? 61.427 21.387 -95.999 1.00 68.69 1111 GLU A O 1
ATOM 8819 N N . THR A 1 1112 ? 59.621 20.379 -95.134 1.00 71.19 1112 THR A N 1
ATOM 8820 C CA . THR A 1 1112 ? 58.673 21.335 -95.728 1.00 71.19 1112 THR A CA 1
ATOM 8821 C C . THR A 1 1112 ? 58.800 22.721 -95.099 1.00 71.19 1112 THR A C 1
ATOM 8823 O O . THR A 1 1112 ? 58.776 23.699 -95.842 1.00 71.19 1112 THR A O 1
ATOM 8826 N N . PHE A 1 1113 ? 59.063 22.832 -93.790 1.00 61.78 1113 PHE A N 1
ATOM 8827 C CA . PHE A 1 1113 ? 59.322 24.121 -93.137 1.00 61.78 1113 PHE A CA 1
ATOM 8828 C C . PHE A 1 1113 ? 60.648 24.757 -93.590 1.00 61.78 1113 PHE A C 1
ATOM 8830 O O . PHE A 1 1113 ? 60.713 25.966 -93.816 1.00 61.78 1113 PHE A O 1
ATOM 8837 N N . LYS A 1 1114 ? 61.703 23.958 -93.811 1.00 67.31 1114 LYS A N 1
ATOM 8838 C CA . LYS A 1 1114 ? 62.967 24.418 -94.418 1.00 67.31 1114 LYS A CA 1
ATOM 8839 C C . LYS A 1 1114 ? 62.762 24.876 -95.869 1.00 67.31 1114 LYS A C 1
ATOM 8841 O O . LYS A 1 1114 ? 63.263 25.936 -96.247 1.00 67.31 1114 LYS A O 1
ATOM 8846 N N . LYS A 1 1115 ? 61.964 24.146 -96.658 1.00 65.00 1115 LYS A N 1
ATOM 8847 C CA . LYS A 1 1115 ? 61.600 24.502 -98.045 1.00 65.00 1115 LYS A CA 1
ATOM 8848 C C . LYS A 1 1115 ? 60.751 25.786 -98.110 1.00 65.00 1115 LYS A C 1
ATOM 8850 O O . LYS A 1 1115 ? 61.039 26.652 -98.936 1.00 65.00 1115 LYS A O 1
ATOM 8855 N N . SER A 1 1116 ? 59.775 25.981 -97.215 1.00 62.16 1116 SER A N 1
ATOM 8856 C CA . SER A 1 1116 ? 58.976 27.218 -97.154 1.00 62.16 1116 SER A CA 1
ATOM 8857 C C . SER A 1 1116 ? 59.762 28.415 -96.606 1.00 62.16 1116 SER A C 1
ATOM 8859 O O . SER A 1 1116 ? 59.616 29.525 -97.116 1.00 62.16 1116 SER A O 1
ATOM 8861 N N . SER A 1 1117 ? 60.632 28.197 -95.613 1.00 60.06 1117 SER A N 1
ATOM 8862 C CA . SER A 1 1117 ? 61.499 29.239 -95.044 1.00 60.06 1117 SER A CA 1
ATOM 8863 C C . SER A 1 1117 ? 62.488 29.782 -96.083 1.00 60.06 1117 SER A C 1
ATOM 8865 O O . SER A 1 1117 ? 62.582 30.998 -96.268 1.00 60.06 1117 SER A O 1
ATOM 8867 N N . HIS A 1 1118 ? 63.140 28.908 -96.864 1.00 56.16 1118 HIS A N 1
ATOM 8868 C CA . HIS A 1 1118 ? 63.998 29.349 -97.970 1.00 56.16 1118 HIS A CA 1
ATOM 8869 C C . HIS A 1 1118 ? 63.234 30.156 -99.032 1.00 56.16 1118 HIS A C 1
ATOM 8871 O O . HIS A 1 1118 ? 63.749 31.173 -99.501 1.00 56.16 1118 HIS A O 1
ATOM 8877 N N . HIS A 1 1119 ? 62.001 29.769 -99.380 1.00 57.38 1119 HIS A N 1
ATOM 8878 C CA . HIS A 1 1119 ? 61.205 30.513 -100.363 1.00 57.38 1119 HIS A CA 1
ATOM 8879 C C . HIS A 1 1119 ? 60.796 31.917 -99.888 1.00 57.38 1119 HIS A C 1
ATOM 8881 O O . HIS A 1 1119 ? 60.787 32.854 -100.691 1.00 57.38 1119 HIS A O 1
ATOM 8887 N N . LEU A 1 1120 ? 60.499 32.087 -98.596 1.00 57.25 1120 LEU A N 1
ATOM 8888 C CA . LEU A 1 1120 ? 60.198 33.400 -98.018 1.00 57.25 1120 LEU A CA 1
ATOM 8889 C C . LEU A 1 1120 ? 61.443 34.292 -97.921 1.00 57.25 1120 LEU A C 1
ATOM 8891 O O . LEU A 1 1120 ? 61.368 35.469 -98.270 1.00 57.25 1120 LEU A O 1
ATOM 8895 N N . ASN A 1 1121 ? 62.596 33.742 -97.526 1.00 57.06 1121 ASN A N 1
ATOM 8896 C CA . ASN A 1 1121 ? 63.810 34.542 -97.344 1.00 57.06 1121 ASN A CA 1
ATOM 8897 C C . ASN A 1 1121 ? 64.383 35.052 -98.688 1.00 57.06 1121 ASN A C 1
ATOM 8899 O O . ASN A 1 1121 ? 64.727 36.228 -98.822 1.00 57.06 1121 ASN A O 1
ATOM 8903 N N . MET A 1 1122 ? 64.371 34.213 -99.735 1.00 56.38 1122 MET A N 1
ATOM 8904 C CA . MET A 1 1122 ? 64.808 34.602 -101.090 1.00 56.38 1122 MET A CA 1
ATOM 8905 C C . MET A 1 1122 ? 63.967 35.750 -101.690 1.00 56.38 1122 MET A C 1
ATOM 8907 O O . MET A 1 1122 ? 64.513 36.656 -102.321 1.00 56.38 1122 MET A O 1
ATOM 8911 N N . SER A 1 1123 ? 62.649 35.758 -101.444 1.00 53.75 1123 SER A N 1
ATOM 8912 C CA . SER A 1 1123 ? 61.705 36.791 -101.924 1.00 53.75 1123 SER A CA 1
ATOM 8913 C C . SER A 1 1123 ? 61.972 38.191 -101.346 1.00 53.75 1123 SER A C 1
ATOM 8915 O O . SER A 1 1123 ? 61.637 39.212 -101.967 1.00 53.75 1123 SER A O 1
ATOM 8917 N N . CYS A 1 1124 ? 62.587 38.252 -100.162 1.00 55.22 1124 CYS A N 1
ATOM 8918 C CA . CYS A 1 1124 ? 62.993 39.496 -99.517 1.00 55.22 1124 CYS A CA 1
ATOM 8919 C C . CYS A 1 1124 ? 64.367 39.969 -100.015 1.00 55.22 1124 CYS A C 1
ATOM 8921 O O . CYS A 1 1124 ? 64.494 41.128 -100.417 1.00 55.22 1124 CYS A O 1
ATOM 8923 N N . GLU A 1 1125 ? 65.373 39.089 -100.083 1.00 54.50 1125 GLU A N 1
ATOM 8924 C CA . GLU A 1 1125 ? 66.714 39.481 -100.541 1.00 54.50 1125 GLU A CA 1
ATOM 8925 C C . GLU A 1 1125 ? 66.751 39.941 -102.008 1.00 54.50 1125 GLU A C 1
ATOM 8927 O O . GLU A 1 1125 ? 67.392 40.947 -102.329 1.00 54.50 1125 GLU A O 1
ATOM 8932 N N . GLU A 1 1126 ? 66.044 39.258 -102.916 1.00 52.88 1126 GLU A N 1
ATOM 8933 C CA . GLU A 1 1126 ? 65.982 39.670 -104.327 1.00 52.88 1126 GLU A CA 1
ATOM 8934 C C . GLU A 1 1126 ? 65.376 41.068 -104.509 1.00 52.88 1126 GLU A C 1
ATOM 8936 O O . GLU A 1 1126 ? 65.758 41.808 -105.419 1.00 52.88 1126 GLU A O 1
ATOM 8941 N N . ARG A 1 1127 ? 64.454 41.464 -103.626 1.00 56.72 1127 ARG A N 1
ATOM 8942 C CA . ARG A 1 1127 ? 63.792 42.773 -103.676 1.00 56.72 1127 ARG A CA 1
ATOM 8943 C C . ARG A 1 1127 ? 64.731 43.905 -103.264 1.00 56.72 1127 ARG A C 1
ATOM 8945 O O . ARG A 1 1127 ? 64.667 44.987 -103.845 1.00 56.72 1127 ARG A O 1
ATOM 8952 N N . VAL A 1 1128 ? 65.638 43.635 -102.324 1.00 55.31 1128 VAL A N 1
ATOM 8953 C CA . VAL A 1 1128 ? 66.706 44.560 -101.915 1.00 55.31 1128 VAL A CA 1
ATOM 8954 C C . VAL A 1 1128 ? 67.776 44.667 -103.009 1.00 55.31 1128 VAL A C 1
ATOM 8956 O O . VAL A 1 1128 ? 68.153 45.776 -103.392 1.00 55.31 1128 VAL A O 1
ATOM 8959 N N . ARG A 1 1129 ? 68.208 43.540 -103.598 1.00 57.88 1129 ARG A N 1
ATOM 8960 C CA . ARG A 1 1129 ? 69.251 43.513 -104.648 1.00 57.88 1129 ARG A CA 1
ATOM 8961 C C . ARG A 1 1129 ? 68.856 44.211 -105.961 1.00 57.88 1129 ARG A C 1
ATOM 8963 O O . ARG A 1 1129 ? 69.740 44.589 -106.725 1.00 57.88 1129 ARG A O 1
ATOM 8970 N N . ARG A 1 1130 ? 67.560 44.415 -106.233 1.00 56.97 1130 ARG A N 1
ATOM 8971 C CA . ARG A 1 1130 ? 67.066 45.078 -107.461 1.00 56.97 1130 ARG A CA 1
ATOM 8972 C C . ARG A 1 1130 ? 66.917 46.608 -107.357 1.00 56.97 1130 ARG A C 1
ATOM 8974 O O . ARG A 1 1130 ? 66.697 47.248 -108.380 1.00 56.97 1130 ARG A O 1
ATOM 8981 N N . MET A 1 1131 ? 67.036 47.224 -106.174 1.00 51.59 1131 MET A N 1
ATOM 8982 C CA . MET A 1 1131 ? 66.667 48.646 -105.982 1.00 51.59 1131 MET A CA 1
ATOM 8983 C C . MET A 1 1131 ? 67.803 49.667 -106.234 1.00 51.59 1131 MET A C 1
ATOM 8985 O O . MET A 1 1131 ? 67.547 50.874 -106.331 1.00 51.59 1131 MET A O 1
ATOM 8989 N N . THR A 1 1132 ? 69.046 49.190 -106.362 1.00 51.78 1132 THR A N 1
ATOM 8990 C CA . THR A 1 1132 ? 70.302 49.974 -106.362 1.00 51.78 1132 THR A CA 1
ATOM 8991 C C . THR A 1 1132 ? 70.919 50.249 -107.743 1.00 51.78 1132 THR A C 1
ATOM 8993 O O . THR A 1 1132 ? 72.039 50.747 -107.824 1.00 51.78 1132 THR A O 1
ATOM 8996 N N . ARG A 1 1133 ? 70.203 49.997 -108.849 1.00 50.56 1133 ARG A N 1
ATOM 8997 C CA . ARG A 1 1133 ? 70.598 50.447 -110.202 1.00 50.56 1133 ARG A CA 1
ATOM 8998 C C . ARG A 1 1133 ? 69.488 51.301 -110.817 1.00 50.56 1133 ARG A C 1
ATOM 9000 O O . ARG A 1 1133 ? 68.502 50.765 -111.304 1.00 50.56 1133 ARG A O 1
ATOM 9007 N N . GLY A 1 1134 ? 69.647 52.626 -110.757 1.00 48.56 1134 GLY A N 1
ATOM 9008 C CA . GLY A 1 1134 ? 68.654 53.589 -111.255 1.00 48.56 1134 GLY A CA 1
ATOM 9009 C C . GLY A 1 1134 ? 68.637 54.908 -110.475 1.00 48.56 1134 GLY A C 1
ATOM 9010 O O . GLY A 1 1134 ? 67.647 55.227 -109.819 1.00 48.56 1134 GLY A O 1
ATOM 9011 N N . MET A 1 1135 ? 69.739 55.665 -110.514 1.00 46.38 1135 MET A N 1
ATOM 9012 C CA . MET A 1 1135 ? 69.795 57.046 -110.016 1.00 46.38 1135 MET A CA 1
ATOM 9013 C C . MET A 1 1135 ? 69.988 58.015 -111.181 1.00 46.38 1135 MET A C 1
ATOM 9015 O O . MET A 1 1135 ? 71.053 58.020 -111.793 1.00 46.38 1135 MET A O 1
ATOM 9019 N N . THR A 1 1136 ? 68.966 58.826 -111.467 1.00 54.69 1136 THR A N 1
ATOM 9020 C CA . THR A 1 1136 ? 69.080 60.126 -112.175 1.00 54.69 1136 THR A CA 1
ATOM 9021 C C . THR A 1 1136 ? 67.768 60.923 -112.136 1.00 54.69 1136 THR A C 1
ATOM 9023 O O . THR A 1 1136 ? 67.815 62.143 -112.092 1.00 54.69 1136 THR A O 1
ATOM 9026 N N . GLU A 1 1137 ? 66.604 60.263 -112.060 1.00 53.41 1137 GLU A N 1
ATOM 9027 C CA . GLU A 1 1137 ? 65.277 60.918 -112.162 1.00 53.41 1137 GLU A CA 1
ATOM 9028 C C . GLU A 1 1137 ? 64.471 60.957 -110.837 1.00 53.41 1137 GLU A C 1
ATOM 9030 O O . GLU A 1 1137 ? 63.283 61.273 -110.819 1.00 53.41 1137 GLU A O 1
ATOM 9035 N N . ARG A 1 1138 ? 65.076 60.588 -109.696 1.00 52.53 1138 ARG A N 1
ATOM 9036 C CA . ARG A 1 1138 ? 64.324 60.217 -108.473 1.00 52.53 1138 ARG A CA 1
ATOM 9037 C C . ARG A 1 1138 ? 63.779 61.368 -107.612 1.00 52.53 1138 ARG A C 1
ATOM 9039 O O . ARG A 1 1138 ? 62.870 61.119 -106.822 1.00 52.53 1138 ARG A O 1
ATOM 9046 N N . GLU A 1 1139 ? 64.281 62.597 -107.721 1.00 53.84 1139 GLU A N 1
ATOM 9047 C CA . GLU A 1 1139 ? 63.991 63.645 -106.719 1.00 53.84 1139 GLU A CA 1
ATOM 9048 C C . GLU A 1 1139 ? 62.541 64.164 -106.750 1.00 53.84 1139 GLU A C 1
ATOM 9050 O O . GLU A 1 1139 ? 61.908 64.270 -105.699 1.00 53.84 1139 GLU A O 1
ATOM 9055 N N . GLN A 1 1140 ? 61.954 64.395 -107.931 1.00 57.62 1140 GLN A N 1
ATOM 9056 C CA . GLN A 1 1140 ? 60.553 64.846 -108.029 1.00 57.62 1140 GLN A CA 1
ATOM 9057 C C . GLN A 1 1140 ? 59.541 63.755 -107.613 1.00 57.62 1140 GLN A C 1
ATOM 9059 O O . GLN A 1 1140 ? 58.465 64.061 -107.093 1.00 57.62 1140 GLN A O 1
ATOM 9064 N N . GLY A 1 1141 ? 59.902 62.474 -107.767 1.00 60.75 1141 GLY A N 1
ATOM 9065 C CA . GLY A 1 1141 ? 59.102 61.343 -107.284 1.00 60.75 1141 GLY A CA 1
ATOM 9066 C C . GLY A 1 1141 ? 59.142 61.165 -105.760 1.00 60.75 1141 GLY A C 1
ATOM 9067 O O . GLY A 1 1141 ? 58.160 60.728 -105.162 1.00 60.75 1141 GLY A O 1
ATOM 9068 N N . LEU A 1 1142 ? 60.246 61.541 -105.105 1.00 59.25 1142 LEU A N 1
ATOM 9069 C CA . LEU A 1 1142 ? 60.373 61.445 -103.647 1.00 59.25 1142 LEU A CA 1
ATOM 9070 C C . LEU A 1 1142 ? 59.484 62.462 -102.918 1.00 59.25 1142 LEU A C 1
ATOM 9072 O O . LEU A 1 1142 ? 58.860 62.107 -101.920 1.00 59.25 1142 LEU A O 1
ATOM 9076 N N . ALA A 1 1143 ? 59.350 63.687 -103.436 1.00 69.56 1143 ALA A N 1
ATOM 9077 C CA . ALA A 1 1143 ? 58.493 64.714 -102.832 1.00 69.56 1143 ALA A CA 1
ATOM 9078 C C . ALA A 1 1143 ? 57.008 64.293 -102.775 1.00 69.56 1143 ALA A C 1
ATOM 9080 O O . ALA A 1 1143 ? 56.349 64.435 -101.743 1.00 69.56 1143 ALA A O 1
ATOM 9081 N N . THR A 1 1144 ? 56.487 63.710 -103.860 1.00 75.69 1144 THR A N 1
ATOM 9082 C CA . THR A 1 1144 ? 55.099 63.217 -103.925 1.00 75.69 1144 THR A CA 1
ATOM 9083 C C . THR A 1 1144 ? 54.879 61.971 -103.063 1.00 75.69 1144 THR A C 1
ATOM 9085 O O . THR A 1 1144 ? 53.843 61.856 -102.399 1.00 75.69 1144 THR A O 1
ATOM 9088 N N . GLN A 1 1145 ? 55.857 61.062 -102.986 1.00 68.94 1145 GLN A N 1
ATOM 9089 C CA . GLN A 1 1145 ? 55.784 59.910 -102.080 1.00 68.94 1145 GLN A CA 1
ATOM 9090 C C . GLN A 1 1145 ? 55.843 60.318 -100.600 1.00 68.94 1145 GLN A C 1
ATOM 9092 O O . GLN A 1 1145 ? 55.088 59.765 -99.799 1.00 68.94 1145 GLN A O 1
ATOM 9097 N N . LEU A 1 1146 ? 56.653 61.317 -100.232 1.00 76.44 1146 LEU A N 1
ATOM 9098 C CA . LEU A 1 1146 ? 56.754 61.804 -98.851 1.00 76.44 1146 LEU A CA 1
ATOM 9099 C C . LEU A 1 1146 ? 55.455 62.477 -98.378 1.00 76.44 1146 LEU A C 1
ATOM 9101 O O . LEU A 1 1146 ? 54.962 62.153 -97.298 1.00 76.44 1146 LEU A O 1
ATOM 9105 N N . ALA A 1 1147 ? 54.838 63.321 -99.213 1.00 80.69 1147 ALA A N 1
ATOM 9106 C CA . ALA A 1 1147 ? 53.517 63.893 -98.931 1.00 80.69 1147 ALA A CA 1
ATOM 9107 C C . ALA A 1 1147 ? 52.435 62.802 -98.779 1.00 80.69 1147 ALA A C 1
ATOM 9109 O O . ALA A 1 1147 ? 51.608 62.843 -97.864 1.00 80.69 1147 ALA A O 1
ATOM 9110 N N . THR A 1 1148 ? 52.481 61.767 -99.628 1.00 82.12 1148 THR A N 1
ATOM 9111 C CA . THR A 1 1148 ? 51.567 60.617 -99.533 1.00 82.12 1148 THR A CA 1
ATOM 9112 C C . THR A 1 1148 ? 51.772 59.846 -98.223 1.00 82.12 1148 THR A C 1
ATOM 9114 O O . THR A 1 1148 ? 50.793 59.489 -97.564 1.00 82.12 1148 THR A O 1
ATOM 9117 N N . ALA A 1 1149 ? 53.020 59.626 -97.799 1.00 78.69 1149 ALA A N 1
ATOM 9118 C CA . ALA A 1 1149 ? 53.346 58.969 -96.533 1.00 78.69 1149 ALA A CA 1
ATOM 9119 C C . ALA A 1 1149 ? 52.875 59.783 -95.314 1.00 78.69 1149 ALA A C 1
ATOM 9121 O O . ALA A 1 1149 ? 52.245 59.221 -94.419 1.00 78.69 1149 ALA A O 1
ATOM 9122 N N . GLN A 1 1150 ? 53.086 61.104 -95.311 1.00 82.56 1150 GLN A N 1
ATOM 9123 C CA . GLN A 1 1150 ? 52.593 61.993 -94.251 1.00 82.56 1150 GLN A CA 1
ATOM 9124 C C . GLN A 1 1150 ? 51.061 61.974 -94.141 1.00 82.56 1150 GLN A C 1
ATOM 9126 O O . GLN A 1 1150 ? 50.535 61.888 -93.033 1.00 82.56 1150 GLN A O 1
ATOM 9131 N N . SER A 1 1151 ? 50.332 61.958 -95.266 1.00 82.88 1151 SER A N 1
ATOM 9132 C CA . SER A 1 1151 ? 48.863 61.847 -95.238 1.00 82.88 1151 SER A CA 1
ATOM 9133 C C . SER A 1 1151 ? 48.376 60.531 -94.611 1.00 82.88 1151 SER A C 1
ATOM 9135 O O . SER A 1 1151 ? 47.409 60.529 -93.849 1.00 82.88 1151 SER A O 1
ATOM 9137 N N . LYS A 1 1152 ? 49.084 59.418 -94.857 1.00 85.50 1152 LYS A N 1
ATOM 9138 C CA . LYS A 1 1152 ? 48.778 58.106 -94.265 1.00 85.50 1152 LYS A CA 1
ATOM 9139 C C . LYS A 1 1152 ? 49.112 58.047 -92.775 1.00 85.50 1152 LYS A C 1
ATOM 9141 O O . LYS A 1 1152 ? 48.330 57.482 -92.019 1.00 85.50 1152 LYS A O 1
ATOM 9146 N N . ALA A 1 1153 ? 50.214 58.664 -92.345 1.00 78.62 1153 ALA A N 1
ATOM 9147 C CA . ALA A 1 1153 ? 50.547 58.790 -90.926 1.00 78.62 1153 ALA A CA 1
ATOM 9148 C C . ALA A 1 1153 ? 49.479 59.602 -90.169 1.00 78.62 1153 ALA A C 1
ATOM 9150 O O . ALA A 1 1153 ? 48.972 59.150 -89.147 1.00 78.62 1153 ALA A O 1
ATOM 9151 N N . ALA A 1 1154 ? 49.052 60.744 -90.720 1.00 85.12 1154 ALA A N 1
ATOM 9152 C CA . ALA A 1 1154 ? 47.984 61.559 -90.138 1.00 85.12 1154 ALA A CA 1
ATOM 9153 C C . ALA A 1 1154 ? 46.618 60.840 -90.106 1.00 85.12 1154 ALA A C 1
ATOM 9155 O O . ALA A 1 1154 ? 45.839 61.041 -89.175 1.00 85.12 1154 ALA A O 1
ATOM 9156 N N . ALA A 1 1155 ? 46.322 59.989 -91.095 1.00 83.69 1155 ALA A N 1
ATOM 9157 C CA . ALA A 1 1155 ? 45.123 59.150 -91.089 1.00 83.69 1155 ALA A CA 1
ATOM 9158 C C . ALA A 1 1155 ? 45.188 58.042 -90.020 1.00 83.69 1155 ALA A C 1
ATOM 9160 O O . ALA A 1 1155 ? 44.201 57.814 -89.326 1.00 83.69 1155 ALA A O 1
ATOM 9161 N N . ALA A 1 1156 ? 46.347 57.395 -89.848 1.00 79.88 1156 ALA A N 1
ATOM 9162 C CA . ALA A 1 1156 ? 46.555 56.384 -88.811 1.00 79.88 1156 ALA A CA 1
ATOM 9163 C C . ALA A 1 1156 ? 46.437 56.976 -87.394 1.00 79.88 1156 ALA A C 1
ATOM 9165 O O . ALA A 1 1156 ? 45.770 56.380 -86.553 1.00 79.88 1156 ALA A O 1
ATOM 9166 N N . GLN A 1 1157 ? 46.997 58.171 -87.167 1.00 85.19 1157 GLN A N 1
ATOM 9167 C CA . GLN A 1 1157 ? 46.872 58.917 -85.908 1.00 85.19 1157 GLN A CA 1
ATOM 9168 C C . GLN A 1 1157 ? 45.396 59.166 -85.549 1.00 85.19 1157 GLN A C 1
ATOM 9170 O O . GLN A 1 1157 ? 44.934 58.781 -84.482 1.00 85.19 1157 GLN A O 1
ATOM 9175 N N . ARG A 1 1158 ? 44.601 59.704 -86.485 1.00 86.25 1158 ARG A N 1
ATOM 9176 C CA . ARG A 1 1158 ? 43.159 59.919 -86.254 1.00 86.25 1158 ARG A CA 1
ATOM 9177 C C . ARG A 1 1158 ? 42.412 58.621 -85.947 1.00 86.25 1158 ARG A C 1
ATOM 9179 O O . ARG A 1 1158 ? 41.484 58.638 -85.148 1.00 86.25 1158 ARG A O 1
ATOM 9186 N N . PHE A 1 1159 ? 42.817 57.505 -86.554 1.00 87.44 1159 PHE A N 1
ATOM 9187 C CA . PHE A 1 1159 ? 42.202 56.204 -86.296 1.00 87.44 1159 PHE A CA 1
ATOM 9188 C C . PHE A 1 1159 ? 42.570 55.636 -84.914 1.00 87.44 1159 PHE A C 1
ATOM 9190 O O . PHE A 1 1159 ? 41.730 54.978 -84.304 1.00 87.44 1159 PHE A O 1
ATOM 9197 N N . SER A 1 1160 ? 43.770 55.913 -84.377 1.00 83.94 1160 SER A N 1
ATOM 9198 C CA . SER A 1 1160 ? 44.075 55.600 -82.972 1.00 83.94 1160 SER A CA 1
ATOM 9199 C C . SER A 1 1160 ? 43.280 56.482 -82.013 1.00 83.94 1160 SER A C 1
ATOM 9201 O O . SER A 1 1160 ? 42.721 55.970 -81.049 1.00 83.94 1160 SER A O 1
ATOM 9203 N N . ASP A 1 1161 ? 43.152 57.776 -82.299 1.00 87.81 1161 ASP A N 1
ATOM 9204 C CA . ASP A 1 1161 ? 42.450 58.726 -81.426 1.00 87.81 1161 ASP A CA 1
ATOM 9205 C C . ASP A 1 1161 ? 40.931 58.418 -81.381 1.00 87.81 1161 ASP A C 1
ATOM 9207 O O . ASP A 1 1161 ? 40.301 58.423 -80.319 1.00 87.81 1161 ASP A O 1
ATOM 9211 N N . GLU A 1 1162 ? 40.350 58.017 -82.520 1.00 89.19 1162 GLU A N 1
ATOM 9212 C CA . GLU A 1 1162 ? 38.998 57.446 -82.604 1.00 89.19 1162 GLU A CA 1
ATOM 9213 C C . GLU A 1 1162 ? 38.847 56.088 -81.894 1.00 89.19 1162 GLU A C 1
ATOM 9215 O O . GLU A 1 1162 ? 37.736 55.730 -81.507 1.00 89.19 1162 GLU A O 1
ATOM 9220 N N . ALA A 1 1163 ? 39.914 55.297 -81.755 1.00 83.38 1163 ALA A N 1
ATOM 9221 C CA . ALA A 1 1163 ? 39.871 54.026 -81.031 1.00 83.38 1163 ALA A CA 1
ATOM 9222 C C . ALA A 1 1163 ? 39.961 54.237 -79.510 1.00 83.38 1163 ALA A C 1
ATOM 9224 O O . ALA A 1 1163 ? 39.227 53.586 -78.767 1.00 83.38 1163 ALA A O 1
ATOM 9225 N N . TYR A 1 1164 ? 40.796 55.176 -79.050 1.00 88.69 1164 TYR A N 1
ATOM 9226 C CA . TYR A 1 1164 ? 40.902 55.542 -77.635 1.00 88.69 1164 TYR A CA 1
ATOM 9227 C C . TYR A 1 1164 ? 39.612 56.167 -77.102 1.00 88.69 1164 TYR A C 1
ATOM 9229 O O . TYR A 1 1164 ? 39.101 55.711 -76.084 1.00 88.69 1164 TYR A O 1
ATOM 9237 N N . THR A 1 1165 ? 39.016 57.117 -77.827 1.00 87.75 1165 THR A N 1
ATOM 9238 C CA . THR A 1 1165 ? 37.724 57.708 -77.430 1.00 87.75 1165 THR A CA 1
ATOM 9239 C C . THR A 1 1165 ? 36.608 56.659 -77.344 1.00 87.75 1165 THR A C 1
ATOM 9241 O O . THR A 1 1165 ? 35.857 56.644 -76.375 1.00 87.75 1165 THR A O 1
ATOM 9244 N N . LYS A 1 1166 ? 36.540 55.698 -78.279 1.00 89.31 1166 LYS A N 1
ATOM 9245 C CA . LYS A 1 1166 ? 35.593 54.563 -78.196 1.00 89.31 1166 LYS A CA 1
ATOM 9246 C C . LYS A 1 1166 ? 35.886 53.623 -77.017 1.00 89.31 1166 LYS A C 1
ATOM 9248 O O . LYS A 1 1166 ? 34.955 53.024 -76.482 1.00 89.31 1166 LYS A O 1
ATOM 9253 N N . LEU A 1 1167 ? 37.146 53.494 -76.592 1.00 88.56 1167 LEU A N 1
ATOM 9254 C CA . LEU A 1 1167 ? 37.532 52.708 -75.416 1.00 88.56 1167 LEU A CA 1
ATOM 9255 C C . LEU A 1 1167 ? 37.125 53.399 -74.105 1.00 88.56 1167 LEU A C 1
ATOM 9257 O O . LEU A 1 1167 ? 36.628 52.727 -73.202 1.00 88.56 1167 LEU A O 1
ATOM 9261 N N . GLU A 1 1168 ? 37.273 54.722 -74.005 1.00 90.38 1168 GLU A N 1
ATOM 9262 C CA . GLU A 1 1168 ? 36.775 55.519 -72.871 1.00 90.38 1168 GLU A CA 1
ATOM 9263 C C . GLU A 1 1168 ? 35.244 55.455 -72.770 1.00 90.38 1168 GLU A C 1
ATOM 9265 O O . GLU A 1 1168 ? 34.696 55.277 -71.680 1.00 90.38 1168 GLU A O 1
ATOM 9270 N N . ASP A 1 1169 ? 34.551 55.495 -73.909 1.00 90.50 1169 ASP A N 1
ATOM 9271 C CA . ASP A 1 1169 ? 33.092 55.389 -74.001 1.00 90.50 1169 ASP A CA 1
ATOM 9272 C C . ASP A 1 1169 ? 32.586 54.011 -73.522 1.00 90.50 1169 ASP A C 1
ATOM 9274 O O . ASP A 1 1169 ? 31.642 53.913 -72.735 1.00 90.50 1169 ASP A O 1
ATOM 9278 N N . VAL A 1 1170 ? 33.264 52.927 -73.922 1.00 88.06 1170 VAL A N 1
ATOM 9279 C CA . VAL A 1 1170 ? 32.988 51.560 -73.436 1.00 88.06 1170 VAL A CA 1
ATOM 9280 C C . VAL A 1 1170 ? 33.342 51.404 -71.954 1.00 88.06 1170 VAL A C 1
ATOM 9282 O O . VAL A 1 1170 ? 32.591 50.768 -71.218 1.00 88.06 1170 VAL A O 1
ATOM 9285 N N . THR A 1 1171 ? 34.437 52.010 -71.489 1.00 88.94 1171 THR A N 1
ATOM 9286 C CA . THR A 1 1171 ? 34.850 51.969 -70.074 1.00 88.94 1171 THR A CA 1
ATOM 9287 C C . THR A 1 1171 ? 33.854 52.712 -69.181 1.00 88.94 1171 THR A C 1
ATOM 9289 O O . THR A 1 1171 ? 33.502 52.227 -68.108 1.00 88.94 1171 THR A O 1
ATOM 9292 N N . SER A 1 1172 ? 33.323 53.843 -69.648 1.00 89.19 1172 SER A N 1
ATOM 9293 C CA . SER A 1 1172 ? 32.288 54.612 -68.948 1.00 89.19 1172 SER A CA 1
ATOM 9294 C C . SER A 1 1172 ? 30.994 53.806 -68.798 1.00 89.19 1172 SER A C 1
ATOM 9296 O O . SER A 1 1172 ? 30.468 53.695 -67.693 1.00 89.19 1172 SER A O 1
ATOM 9298 N N . ARG A 1 1173 ? 30.534 53.150 -69.874 1.00 88.00 1173 ARG A N 1
ATOM 9299 C CA . ARG A 1 1173 ? 29.364 52.251 -69.836 1.00 88.00 1173 ARG A CA 1
ATOM 9300 C C . ARG A 1 1173 ? 29.603 51.008 -68.974 1.00 88.00 1173 ARG A C 1
ATOM 9302 O O . ARG A 1 1173 ? 28.686 50.554 -68.301 1.00 88.00 1173 ARG A O 1
ATOM 9309 N N . TYR A 1 1174 ? 30.820 50.459 -68.967 1.00 87.81 1174 TYR A N 1
ATOM 9310 C CA . TYR A 1 1174 ? 31.191 49.358 -68.073 1.00 87.81 1174 TYR A CA 1
ATOM 9311 C C . TYR A 1 1174 ? 31.077 49.785 -66.601 1.00 87.81 1174 TYR A C 1
ATOM 9313 O O . TYR A 1 1174 ? 30.483 49.066 -65.803 1.00 87.81 1174 TYR A O 1
ATOM 9321 N N . ASN A 1 1175 ? 31.571 50.976 -66.252 1.00 89.62 1175 ASN A N 1
ATOM 9322 C CA . ASN A 1 1175 ? 31.474 51.515 -64.894 1.00 89.62 1175 ASN A CA 1
ATOM 9323 C C . ASN A 1 1175 ? 30.019 51.822 -64.488 1.00 89.62 1175 ASN A C 1
ATOM 9325 O O . ASN A 1 1175 ? 29.638 51.529 -63.359 1.00 89.62 1175 ASN A O 1
ATOM 9329 N N . GLU A 1 1176 ? 29.189 52.339 -65.403 1.00 90.56 1176 GLU A N 1
ATOM 9330 C CA . GLU A 1 1176 ? 27.741 52.514 -65.185 1.00 90.56 1176 GLU A CA 1
ATOM 9331 C C . GLU A 1 1176 ? 27.043 51.169 -64.911 1.00 90.56 1176 GLU A C 1
ATOM 9333 O O . GLU A 1 1176 ? 26.238 51.055 -63.985 1.00 90.56 1176 GLU A O 1
ATOM 9338 N N . VAL A 1 1177 ? 27.381 50.127 -65.680 1.00 88.25 1177 VAL A N 1
ATOM 9339 C CA . VAL A 1 1177 ? 26.848 48.773 -65.473 1.00 88.25 1177 VAL A CA 1
ATOM 9340 C C . VAL A 1 1177 ? 27.317 48.187 -64.140 1.00 88.25 1177 VAL A C 1
ATOM 9342 O O . VAL A 1 1177 ? 26.481 47.624 -63.441 1.00 88.25 1177 VAL A O 1
ATOM 9345 N N . CYS A 1 1178 ? 28.584 48.360 -63.744 1.00 89.75 1178 CYS A N 1
ATOM 9346 C CA . CYS A 1 1178 ? 29.066 47.950 -62.419 1.00 89.75 1178 CYS A CA 1
ATOM 9347 C C . CYS A 1 1178 ? 28.292 48.648 -61.297 1.00 89.75 1178 CYS A C 1
ATOM 9349 O O . CYS A 1 1178 ? 27.702 47.958 -60.476 1.00 89.75 1178 CYS A O 1
ATOM 9351 N N . ALA A 1 1179 ? 28.184 49.980 -61.316 1.00 88.50 1179 ALA A N 1
ATOM 9352 C CA . ALA A 1 1179 ? 27.442 50.726 -60.295 1.00 88.50 1179 ALA A CA 1
ATOM 9353 C C . ALA A 1 1179 ? 25.957 50.311 -60.222 1.00 88.50 1179 ALA A C 1
ATOM 9355 O O . ALA A 1 1179 ? 25.354 50.293 -59.149 1.00 88.50 1179 ALA A O 1
ATOM 9356 N N . ARG A 1 1180 ? 25.350 49.931 -61.357 1.00 89.31 1180 ARG A N 1
ATOM 9357 C CA . ARG A 1 1180 ? 23.975 49.410 -61.386 1.00 89.31 1180 ARG A CA 1
ATOM 9358 C C . ARG A 1 1180 ? 23.866 47.957 -60.909 1.00 89.31 1180 ARG A C 1
ATOM 9360 O O . ARG A 1 1180 ? 22.822 47.596 -60.376 1.00 89.31 1180 ARG A O 1
ATOM 9367 N N . VAL A 1 1181 ? 24.899 47.133 -61.092 1.00 89.50 1181 VAL A N 1
ATOM 9368 C CA . VAL A 1 1181 ? 24.983 45.783 -60.506 1.00 89.50 1181 VAL A CA 1
ATOM 9369 C C . VAL A 1 1181 ? 25.179 45.884 -58.996 1.00 89.50 1181 VAL A C 1
ATOM 9371 O O . VAL A 1 1181 ? 24.374 45.316 -58.271 1.00 89.50 1181 VAL A O 1
ATOM 9374 N N . GLU A 1 1182 ? 26.129 46.692 -58.526 1.00 88.44 1182 GLU A N 1
ATOM 9375 C CA . GLU A 1 1182 ? 26.369 46.983 -57.105 1.00 88.44 1182 GLU A CA 1
ATOM 9376 C C . GLU A 1 1182 ? 25.075 47.454 -56.416 1.00 88.44 1182 GLU A C 1
ATOM 9378 O O . GLU A 1 1182 ? 24.678 46.902 -55.393 1.00 88.44 1182 GLU A O 1
ATOM 9383 N N . HIS A 1 1183 ? 24.329 48.384 -57.024 1.00 89.44 1183 HIS A N 1
ATOM 9384 C CA . HIS A 1 1183 ? 23.046 48.833 -56.475 1.00 89.44 1183 HIS A CA 1
ATOM 9385 C C . HIS A 1 1183 ? 21.951 47.744 -56.472 1.00 89.44 1183 HIS A C 1
ATOM 9387 O O . HIS A 1 1183 ? 21.115 47.701 -55.567 1.00 89.44 1183 HIS A O 1
ATOM 9393 N N . LEU A 1 1184 ? 21.931 46.841 -57.460 1.00 90.38 1184 LEU A N 1
ATOM 9394 C CA . LEU A 1 1184 ? 21.009 45.698 -57.471 1.00 90.38 1184 LEU A CA 1
ATOM 9395 C C . LEU A 1 1184 ? 21.410 44.627 -56.445 1.00 90.38 1184 LEU A C 1
ATOM 9397 O O . LEU A 1 1184 ? 20.533 44.015 -55.841 1.00 90.38 1184 LEU A O 1
ATOM 9401 N N . GLU A 1 1185 ? 22.705 44.435 -56.198 1.00 89.25 1185 GLU A N 1
ATOM 9402 C CA . GLU A 1 1185 ? 23.233 43.573 -55.139 1.00 89.25 1185 GLU A CA 1
ATOM 9403 C C . GLU A 1 1185 ? 22.925 44.150 -53.748 1.00 89.25 1185 GLU A C 1
ATOM 9405 O O . GLU A 1 1185 ? 22.488 43.407 -52.868 1.00 89.25 1185 GLU A O 1
ATOM 9410 N N . GLU A 1 1186 ? 23.021 45.471 -53.557 1.00 88.75 1186 GLU A N 1
ATOM 9411 C CA . GLU A 1 1186 ? 22.550 46.159 -52.348 1.00 88.75 1186 GLU A CA 1
ATOM 9412 C C . GLU A 1 1186 ? 21.043 45.971 -52.123 1.00 88.75 1186 GLU A C 1
ATOM 9414 O O . GLU A 1 1186 ? 20.630 45.629 -51.009 1.00 88.75 1186 GLU A O 1
ATOM 9419 N N . GLN A 1 1187 ? 20.214 46.152 -53.161 1.00 88.56 1187 GLN A N 1
ATOM 9420 C CA . GLN A 1 1187 ? 18.765 45.927 -53.077 1.00 88.56 1187 GLN A CA 1
ATOM 9421 C C . GLN A 1 1187 ? 18.426 44.459 -52.784 1.00 88.56 1187 GLN A C 1
ATOM 9423 O O . GLN A 1 1187 ? 17.560 44.183 -51.951 1.00 88.56 1187 GLN A O 1
ATOM 9428 N N . LEU A 1 1188 ? 19.117 43.507 -53.416 1.00 88.88 1188 LEU A N 1
ATOM 9429 C CA . LEU A 1 1188 ? 18.922 42.075 -53.186 1.00 88.88 1188 LEU A CA 1
ATOM 9430 C C . LEU A 1 1188 ? 19.370 41.684 -51.772 1.00 88.88 1188 LEU A C 1
ATOM 9432 O O . LEU A 1 1188 ? 18.660 40.949 -51.087 1.00 88.88 1188 LEU A O 1
ATOM 9436 N N . ALA A 1 1189 ? 20.481 42.236 -51.277 1.00 87.62 1189 ALA A N 1
ATOM 9437 C CA . ALA A 1 1189 ? 20.920 42.067 -49.896 1.00 87.62 1189 ALA A CA 1
ATOM 9438 C C . ALA A 1 1189 ? 19.942 42.705 -48.893 1.00 87.62 1189 ALA A C 1
ATOM 9440 O O . ALA A 1 1189 ? 19.690 42.125 -47.838 1.00 87.62 1189 ALA A O 1
ATOM 9441 N N . ALA A 1 1190 ? 19.347 43.861 -49.205 1.00 87.94 1190 ALA A N 1
ATOM 9442 C CA . ALA A 1 1190 ? 18.291 44.465 -48.392 1.00 87.94 1190 ALA A CA 1
ATOM 9443 C C . ALA A 1 1190 ? 17.042 43.570 -48.342 1.00 87.94 1190 ALA A C 1
ATOM 9445 O O . ALA A 1 1190 ? 16.599 43.215 -47.251 1.00 87.94 1190 ALA A O 1
ATOM 9446 N N . LYS A 1 1191 ? 16.547 43.099 -49.493 1.00 88.50 1191 LYS A N 1
ATOM 9447 C CA . LYS A 1 1191 ? 15.407 42.170 -49.570 1.00 88.50 1191 LYS A CA 1
ATOM 9448 C C . LYS A 1 1191 ? 15.688 40.824 -48.899 1.00 88.50 1191 LYS A C 1
ATOM 9450 O O . LYS A 1 1191 ? 14.797 40.270 -48.261 1.00 88.50 1191 LYS A O 1
ATOM 9455 N N . LYS A 1 1192 ? 16.927 40.322 -48.952 1.00 88.81 1192 LYS A N 1
ATOM 9456 C CA . LYS A 1 1192 ? 17.348 39.132 -48.195 1.00 88.81 1192 LYS A CA 1
ATOM 9457 C C . LYS A 1 1192 ? 17.262 39.372 -46.682 1.00 88.81 1192 LYS A C 1
ATOM 9459 O O . LYS A 1 1192 ? 16.703 38.537 -45.980 1.00 88.81 1192 LYS A O 1
ATOM 9464 N N . ARG A 1 1193 ? 17.740 40.521 -46.181 1.00 87.81 1193 ARG A N 1
ATOM 9465 C CA . ARG A 1 1193 ? 17.617 40.895 -44.755 1.00 87.81 1193 ARG A CA 1
ATOM 9466 C C . ARG A 1 1193 ? 16.156 41.053 -44.326 1.00 87.81 1193 ARG A C 1
ATOM 9468 O O . ARG A 1 1193 ? 15.807 40.583 -43.248 1.00 87.81 1193 ARG A O 1
ATOM 9475 N N . GLU A 1 1194 ? 15.307 41.655 -45.159 1.00 89.44 1194 GLU A N 1
ATOM 9476 C CA . GLU A 1 1194 ? 13.863 41.765 -44.900 1.00 89.44 1194 GLU A CA 1
ATOM 9477 C C . GLU A 1 1194 ? 13.209 40.378 -44.781 1.00 89.44 1194 GLU A C 1
ATOM 9479 O O . GLU A 1 1194 ? 12.604 40.081 -43.750 1.00 89.44 1194 GLU A O 1
ATOM 9484 N N . LEU A 1 1195 ? 13.431 39.483 -45.753 1.00 89.62 1195 LEU A N 1
ATOM 9485 C CA . LEU A 1 1195 ? 12.934 38.100 -45.716 1.00 89.62 1195 LEU A CA 1
ATOM 9486 C C . LEU A 1 1195 ? 13.495 37.297 -44.530 1.00 89.62 1195 LEU A C 1
ATOM 9488 O O . LEU A 1 1195 ? 12.799 36.451 -43.972 1.00 89.62 1195 LEU A O 1
ATOM 9492 N N . GLU A 1 1196 ? 14.728 37.561 -44.092 1.00 88.88 1196 GLU A N 1
ATOM 9493 C CA . GLU A 1 1196 ? 15.283 36.977 -42.866 1.00 88.88 1196 GLU A CA 1
ATOM 9494 C C . GLU A 1 1196 ? 14.612 37.525 -41.597 1.00 88.88 1196 GLU A C 1
ATOM 9496 O O . GLU A 1 1196 ? 14.382 36.760 -40.657 1.00 88.88 1196 GLU A O 1
ATOM 9501 N N . THR A 1 1197 ? 14.250 38.812 -41.548 1.00 88.81 1197 THR A N 1
ATOM 9502 C CA . THR A 1 1197 ? 13.483 39.367 -40.419 1.00 88.81 1197 THR A CA 1
ATOM 9503 C C . THR A 1 1197 ? 12.036 38.879 -40.397 1.00 88.81 1197 THR A C 1
ATOM 9505 O O . THR A 1 1197 ? 11.564 38.482 -39.333 1.00 88.81 1197 THR A O 1
ATOM 9508 N N . GLU A 1 1198 ? 11.361 38.792 -41.546 1.00 89.38 1198 GLU A N 1
ATOM 9509 C CA . GLU A 1 1198 ? 10.032 38.180 -41.654 1.00 89.38 1198 GLU A CA 1
ATOM 9510 C C . GLU A 1 1198 ? 10.078 36.702 -41.257 1.00 89.38 1198 GLU A C 1
ATOM 9512 O O . GLU A 1 1198 ? 9.252 36.248 -40.469 1.00 89.38 1198 GLU A O 1
ATOM 9517 N N . ARG A 1 1199 ? 11.082 35.942 -41.718 1.00 88.06 1199 ARG A N 1
ATOM 9518 C CA . ARG A 1 1199 ? 11.265 34.534 -41.333 1.00 88.06 1199 ARG A CA 1
ATOM 9519 C C . ARG A 1 1199 ? 11.469 34.370 -39.826 1.00 88.06 1199 ARG A C 1
ATOM 9521 O O . ARG A 1 1199 ? 10.902 33.441 -39.256 1.00 88.06 1199 ARG A O 1
ATOM 9528 N N . ARG A 1 1200 ? 12.212 35.272 -39.169 1.00 87.38 1200 ARG A N 1
ATOM 9529 C CA . ARG A 1 1200 ? 12.342 35.296 -37.698 1.00 87.38 1200 ARG A CA 1
ATOM 9530 C C . ARG A 1 1200 ? 11.010 35.628 -37.016 1.00 87.38 1200 ARG A C 1
ATOM 9532 O O . ARG A 1 1200 ? 10.640 34.931 -36.079 1.00 87.38 1200 ARG A O 1
ATOM 9539 N N . GLN A 1 1201 ? 10.240 36.596 -37.518 1.00 88.56 1201 GLN A N 1
ATOM 9540 C CA . GLN A 1 1201 ? 8.900 36.909 -36.993 1.00 88.56 1201 GLN A CA 1
ATOM 9541 C C . GLN A 1 1201 ? 7.911 35.740 -37.166 1.00 88.56 1201 GLN A C 1
ATOM 9543 O O . GLN A 1 1201 ? 7.144 35.437 -36.249 1.00 88.56 1201 GLN A O 1
ATOM 9548 N N . TRP A 1 1202 ? 7.961 35.021 -38.290 1.00 89.75 1202 TRP A N 1
ATOM 9549 C CA . TRP A 1 1202 ? 7.202 33.784 -38.500 1.00 89.75 1202 TRP A CA 1
ATOM 9550 C C . TRP A 1 1202 ? 7.653 32.662 -37.556 1.00 89.75 1202 TRP A C 1
ATOM 9552 O O . TRP A 1 1202 ? 6.814 31.972 -36.983 1.00 89.75 1202 TRP A O 1
ATOM 9562 N N . GLN A 1 1203 ? 8.957 32.502 -37.318 1.00 89.12 1203 GLN A N 1
ATOM 9563 C CA . GLN A 1 1203 ? 9.473 31.543 -36.334 1.00 89.12 1203 GLN A CA 1
ATOM 9564 C C . GLN A 1 1203 ? 9.034 31.895 -34.904 1.00 89.12 1203 GLN A C 1
ATOM 9566 O O . GLN A 1 1203 ? 8.579 31.015 -34.177 1.00 89.12 1203 GLN A O 1
ATOM 9571 N N . GLU A 1 1204 ? 9.088 33.169 -34.510 1.00 89.56 1204 GLU A N 1
ATOM 9572 C CA . GLU A 1 1204 ? 8.608 33.637 -33.207 1.00 89.56 1204 GLU A CA 1
ATOM 9573 C C . GLU A 1 1204 ? 7.099 33.466 -33.022 1.00 89.56 1204 GLU A C 1
ATOM 9575 O O . GLU A 1 1204 ? 6.658 33.068 -31.946 1.00 89.56 1204 GLU A O 1
ATOM 9580 N N . THR A 1 1205 ? 6.287 33.780 -34.033 1.00 89.00 1205 THR A N 1
ATOM 9581 C CA . THR A 1 1205 ? 4.824 33.635 -33.949 1.00 89.00 1205 THR A CA 1
ATOM 9582 C C . THR A 1 1205 ? 4.409 32.167 -33.934 1.00 89.00 1205 THR A C 1
ATOM 9584 O O . THR A 1 1205 ? 3.561 31.794 -33.125 1.00 89.00 1205 THR A O 1
ATOM 9587 N N . VAL A 1 1206 ? 5.064 31.304 -34.717 1.00 86.75 1206 VAL A N 1
ATOM 9588 C CA . VAL A 1 1206 ? 4.893 29.846 -34.622 1.00 86.75 1206 VAL A CA 1
ATOM 9589 C C . VAL A 1 1206 ? 5.330 29.328 -33.248 1.00 86.75 1206 VAL A C 1
ATOM 9591 O O . VAL A 1 1206 ? 4.597 28.542 -32.653 1.00 86.75 1206 VAL A O 1
ATOM 9594 N N . ALA A 1 1207 ? 6.453 29.795 -32.693 1.00 89.06 1207 ALA A N 1
ATOM 9595 C CA . ALA A 1 1207 ? 6.898 29.416 -31.350 1.00 89.06 1207 ALA A CA 1
ATOM 9596 C C . ALA A 1 1207 ? 5.914 29.877 -30.257 1.00 89.06 1207 ALA A C 1
ATOM 9598 O O . ALA A 1 1207 ? 5.571 29.090 -29.376 1.00 89.06 1207 ALA A O 1
ATOM 9599 N N . LYS A 1 1208 ? 5.390 31.108 -30.343 1.00 89.69 1208 LYS A N 1
ATOM 9600 C CA . LYS A 1 1208 ? 4.355 31.642 -29.437 1.00 89.69 1208 LYS A CA 1
ATOM 9601 C C . LYS A 1 1208 ? 3.061 30.819 -29.521 1.00 89.69 1208 LYS A C 1
ATOM 9603 O O . LYS A 1 1208 ? 2.533 30.431 -28.484 1.00 89.69 1208 LYS A O 1
ATOM 9608 N N . LEU A 1 1209 ? 2.603 30.457 -30.723 1.00 87.50 1209 LEU A N 1
ATOM 9609 C CA . LEU A 1 1209 ? 1.427 29.593 -30.921 1.00 87.50 1209 LEU A CA 1
ATOM 9610 C C . LEU A 1 1209 ? 1.657 28.144 -30.454 1.00 87.50 1209 LEU A C 1
ATOM 9612 O O . LEU A 1 1209 ? 0.731 27.507 -29.953 1.00 87.50 1209 LEU A O 1
ATOM 9616 N N . GLN A 1 1210 ? 2.873 27.608 -30.585 1.00 86.50 1210 GLN A N 1
ATOM 9617 C CA . GLN A 1 1210 ? 3.233 26.297 -30.034 1.00 86.50 1210 GLN A CA 1
ATOM 9618 C C . GLN A 1 1210 ? 3.268 26.320 -28.500 1.00 86.50 1210 GLN A C 1
ATOM 9620 O O . GLN A 1 1210 ? 2.721 25.409 -27.878 1.00 86.50 1210 GLN A O 1
ATOM 9625 N N . LEU A 1 1211 ? 3.835 27.370 -27.897 1.00 88.94 1211 LEU A N 1
ATOM 9626 C CA . LEU A 1 1211 ? 3.848 27.584 -26.449 1.00 88.94 1211 LEU A CA 1
ATOM 9627 C C . LEU A 1 1211 ? 2.423 27.731 -25.899 1.00 88.94 1211 LEU A C 1
ATOM 9629 O O . LEU A 1 1211 ? 2.064 27.062 -24.935 1.00 88.94 1211 LEU A O 1
ATOM 9633 N N . GLU A 1 1212 ? 1.578 28.535 -26.550 1.00 87.38 1212 GLU A N 1
ATOM 9634 C CA . GLU A 1 1212 ? 0.177 28.700 -26.159 1.00 87.38 1212 GLU A CA 1
ATOM 9635 C C . GLU A 1 1212 ? -0.605 27.385 -26.301 1.00 87.38 1212 GLU A C 1
ATOM 9637 O O . GLU A 1 1212 ? -1.382 27.020 -25.420 1.00 87.38 1212 GLU A O 1
ATOM 9642 N N . ARG A 1 1213 ? -0.371 26.612 -27.370 1.00 85.88 1213 ARG A N 1
ATOM 9643 C CA . ARG A 1 1213 ? -1.001 25.296 -27.551 1.00 85.88 1213 ARG A CA 1
ATOM 9644 C C . ARG A 1 1213 ? -0.512 24.265 -26.530 1.00 85.88 1213 ARG A C 1
ATOM 9646 O O . ARG A 1 1213 ? -1.296 23.399 -26.146 1.00 85.88 1213 ARG A O 1
ATOM 9653 N N . ALA A 1 1214 ? 0.738 24.355 -26.076 1.00 84.38 1214 ALA A N 1
ATOM 9654 C CA . ALA A 1 1214 ? 1.257 23.546 -24.976 1.00 84.38 1214 ALA A CA 1
ATOM 9655 C C . ALA A 1 1214 ? 0.616 23.946 -23.636 1.00 84.38 1214 ALA A C 1
ATOM 9657 O O . ALA A 1 1214 ? 0.122 23.076 -22.930 1.00 84.38 1214 ALA A O 1
ATOM 9658 N N . ALA A 1 1215 ? 0.517 25.244 -23.334 1.00 85.19 1215 ALA A N 1
ATOM 9659 C CA . ALA A 1 1215 ? -0.144 25.745 -22.127 1.00 85.19 1215 ALA A CA 1
ATOM 9660 C C . ALA A 1 1215 ? -1.647 25.398 -22.088 1.00 85.19 1215 ALA A C 1
ATOM 9662 O O . ALA A 1 1215 ? -2.163 24.985 -21.052 1.00 85.19 1215 ALA A O 1
ATOM 9663 N N . ARG A 1 1216 ? -2.350 25.491 -23.229 1.00 85.62 1216 ARG A N 1
ATOM 9664 C CA . ARG A 1 1216 ? -3.749 25.044 -23.361 1.00 85.62 1216 ARG A CA 1
ATOM 9665 C C . ARG A 1 1216 ? -3.888 23.542 -23.094 1.00 85.62 1216 ARG A C 1
ATOM 9667 O O . ARG A 1 1216 ? -4.762 23.167 -22.321 1.00 85.62 1216 ARG A O 1
ATOM 9674 N N . ARG A 1 1217 ? -3.003 22.704 -23.655 1.00 82.88 1217 ARG A N 1
ATOM 9675 C CA . ARG A 1 1217 ? -2.966 21.258 -23.361 1.00 82.88 1217 ARG A CA 1
ATOM 9676 C C . ARG A 1 1217 ? -2.709 20.981 -21.886 1.00 82.88 1217 ARG A C 1
AT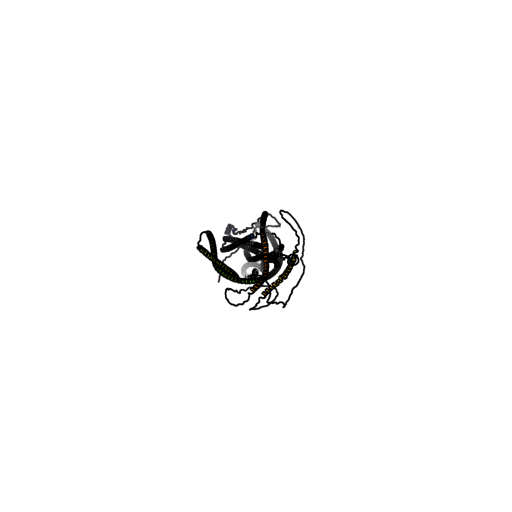OM 9678 O O . ARG A 1 1217 ? -3.491 20.263 -21.291 1.00 82.88 1217 ARG A O 1
ATOM 9685 N N . GLN A 1 1218 ? -1.711 21.618 -21.279 1.00 81.94 1218 GLN A N 1
ATOM 9686 C CA . GLN A 1 1218 ? -1.408 21.459 -19.854 1.00 81.94 1218 GLN A CA 1
ATOM 9687 C C . GLN A 1 1218 ? -2.592 21.882 -18.958 1.00 81.94 1218 GLN A C 1
ATOM 9689 O O . GLN A 1 1218 ? -2.853 21.258 -17.933 1.00 81.94 1218 GLN A O 1
ATOM 9694 N N . GLY A 1 1219 ? -3.357 22.905 -19.358 1.00 83.00 1219 GLY A N 1
ATOM 9695 C CA . GLY A 1 1219 ? -4.600 23.302 -18.686 1.00 83.00 1219 GLY A CA 1
ATOM 9696 C C . GLY A 1 1219 ? -5.783 22.347 -18.918 1.00 83.00 1219 GLY A C 1
ATOM 9697 O O . GLY A 1 1219 ? -6.627 22.189 -18.038 1.00 83.00 1219 GLY A O 1
ATOM 9698 N N . GLU A 1 1220 ? -5.860 21.691 -20.077 1.00 82.31 1220 GLU A N 1
ATOM 9699 C CA . GLU A 1 1220 ? -6.840 20.633 -20.366 1.00 82.31 1220 GLU A CA 1
ATOM 9700 C C . GLU A 1 1220 ? -6.493 19.328 -19.631 1.00 82.31 1220 GLU A C 1
ATOM 9702 O O . GLU A 1 1220 ? -7.377 18.719 -19.034 1.00 82.31 1220 GLU A O 1
ATOM 9707 N N . GLU A 1 1221 ? -5.216 18.951 -19.596 1.00 82.31 1221 GLU A N 1
ATOM 9708 C CA . GLU A 1 1221 ? -4.647 17.836 -18.831 1.00 82.31 1221 GLU A CA 1
ATOM 9709 C C . GLU A 1 1221 ? -4.863 18.053 -17.327 1.00 82.31 1221 GLU A C 1
ATOM 9711 O O . GLU A 1 1221 ? -5.411 17.178 -16.664 1.00 82.31 1221 GLU A O 1
ATOM 9716 N N . GLY A 1 1222 ? -4.580 19.249 -16.795 1.00 82.81 1222 GLY A N 1
ATOM 9717 C CA . GLY A 1 1222 ? -4.860 19.596 -15.396 1.00 82.81 1222 GLY A CA 1
ATOM 9718 C C . GLY A 1 1222 ? -6.349 19.516 -15.026 1.00 82.81 1222 GLY A C 1
ATOM 9719 O O . GLY A 1 1222 ? -6.692 19.042 -13.944 1.00 82.81 1222 GLY A O 1
ATOM 9720 N N . ARG A 1 1223 ? -7.259 19.895 -15.937 1.00 83.06 1223 ARG A N 1
ATOM 9721 C CA . ARG A 1 1223 ? -8.711 19.688 -15.751 1.00 83.06 1223 ARG A CA 1
ATOM 9722 C C . ARG A 1 1223 ? -9.105 18.214 -15.821 1.00 83.06 1223 ARG A C 1
ATOM 9724 O O . ARG A 1 1223 ? -9.981 17.798 -15.071 1.00 83.06 1223 ARG A O 1
ATOM 9731 N N . GLN A 1 1224 ? -8.487 17.426 -16.701 1.00 81.44 1224 GLN A N 1
ATOM 9732 C CA . GLN A 1 1224 ? -8.725 15.982 -16.777 1.00 81.44 1224 GLN A CA 1
ATOM 9733 C C . GLN A 1 1224 ? -8.215 15.274 -15.517 1.00 81.44 1224 GLN A C 1
ATOM 9735 O O . GLN A 1 1224 ? -8.940 14.456 -14.964 1.00 81.44 1224 GLN A O 1
ATOM 9740 N N . GLU A 1 1225 ? -7.044 15.644 -14.994 1.00 83.81 1225 GLU A N 1
ATOM 9741 C CA . GLU A 1 1225 ? -6.558 15.176 -13.693 1.00 83.81 1225 GLU A CA 1
ATOM 9742 C C . GLU A 1 1225 ? -7.476 15.587 -12.539 1.00 83.81 1225 GLU A C 1
ATOM 9744 O O . GLU A 1 1225 ? -7.685 14.791 -11.628 1.00 83.81 1225 GLU A O 1
ATOM 9749 N N . GLN A 1 1226 ? -8.028 16.804 -12.550 1.00 83.38 1226 GLN A N 1
ATOM 9750 C CA . GLN A 1 1226 ? -8.967 17.250 -11.519 1.00 83.38 1226 GLN A CA 1
ATOM 9751 C C . GLN A 1 1226 ? -10.290 16.470 -11.579 1.00 83.38 1226 GLN A C 1
ATOM 9753 O O . GLN A 1 1226 ? -10.802 16.058 -10.542 1.00 83.38 1226 GLN A O 1
ATOM 9758 N N . LEU A 1 1227 ? -10.816 16.207 -12.779 1.00 85.00 1227 LEU A N 1
ATOM 9759 C CA . LEU A 1 1227 ? -12.004 15.368 -12.972 1.00 85.00 1227 LEU A CA 1
ATOM 9760 C C . LEU A 1 1227 ? -11.739 13.898 -12.613 1.00 85.00 1227 LEU A C 1
ATOM 9762 O O . LEU A 1 1227 ? -12.621 13.241 -12.068 1.00 85.00 1227 LEU A O 1
ATOM 9766 N N . LEU A 1 1228 ? -10.537 13.378 -12.878 1.00 86.81 1228 LEU A N 1
ATOM 9767 C CA . LEU A 1 1228 ? -10.136 12.034 -12.458 1.00 86.81 1228 LEU A CA 1
ATOM 9768 C C . LEU A 1 1228 ? -9.993 11.945 -10.934 1.00 86.81 1228 LEU A C 1
ATOM 9770 O O . LEU A 1 1228 ? -10.585 11.036 -10.361 1.00 86.81 1228 LEU A O 1
ATOM 9774 N N . ARG A 1 1229 ? -9.337 12.919 -10.278 1.00 84.00 1229 ARG A N 1
ATOM 9775 C CA . ARG A 1 1229 ? -9.309 13.039 -8.806 1.00 84.00 1229 ARG A CA 1
ATOM 9776 C C . ARG A 1 1229 ? -10.734 13.041 -8.236 1.00 84.00 1229 ARG A C 1
ATOM 9778 O O . ARG A 1 1229 ? -11.028 12.209 -7.393 1.00 84.00 1229 ARG A O 1
ATOM 9785 N N . GLN A 1 1230 ? -11.655 13.845 -8.776 1.00 85.06 1230 GLN A N 1
ATOM 9786 C CA . GLN A 1 1230 ? -13.063 13.866 -8.336 1.00 85.06 1230 GLN A CA 1
ATOM 9787 C C . GLN A 1 1230 ? -13.805 12.534 -8.556 1.00 85.06 1230 GLN A C 1
ATOM 9789 O O . GLN A 1 1230 ? -14.627 12.135 -7.733 1.00 85.06 1230 GLN A O 1
ATOM 9794 N N . VAL A 1 1231 ? -13.535 11.814 -9.649 1.00 85.94 1231 VAL A N 1
ATOM 9795 C CA . VAL A 1 1231 ? -14.118 10.480 -9.892 1.00 85.94 1231 VAL A CA 1
ATOM 9796 C C . VAL A 1 1231 ? -13.502 9.417 -8.973 1.00 85.94 1231 VAL A C 1
ATOM 9798 O O . VAL A 1 1231 ? -14.193 8.471 -8.596 1.00 85.94 1231 VAL A O 1
ATOM 9801 N N . GLU A 1 1232 ? -12.234 9.554 -8.593 1.00 87.06 1232 GLU A N 1
ATOM 9802 C CA . GLU A 1 1232 ? -11.553 8.687 -7.626 1.00 87.06 1232 GLU A CA 1
ATOM 9803 C C . GLU A 1 1232 ? -12.017 8.972 -6.188 1.00 87.06 1232 GLU A C 1
ATOM 9805 O O . GLU A 1 1232 ? -12.342 8.027 -5.474 1.00 87.06 1232 GLU A O 1
ATOM 9810 N N . GLU A 1 1233 ? -12.179 10.242 -5.810 1.00 86.69 1233 GLU A N 1
ATOM 9811 C CA . GLU A 1 1233 ? -12.802 10.704 -4.562 1.00 86.69 1233 GLU A CA 1
ATOM 9812 C C . GLU A 1 1233 ? -14.226 10.148 -4.426 1.00 86.69 1233 GLU A C 1
ATOM 9814 O O . GLU A 1 1233 ? -14.506 9.422 -3.476 1.00 86.69 1233 GLU A O 1
ATOM 9819 N N . LEU A 1 1234 ? -15.104 10.363 -5.415 1.00 86.38 1234 LEU A N 1
ATOM 9820 C CA . LEU A 1 1234 ? -16.477 9.835 -5.398 1.00 86.38 1234 LEU A CA 1
ATOM 9821 C C . LEU A 1 1234 ? -16.533 8.296 -5.381 1.00 86.38 1234 LEU A C 1
ATOM 9823 O O . LEU A 1 1234 ? -17.469 7.715 -4.828 1.00 86.38 1234 LEU A O 1
ATOM 9827 N N . ARG A 1 1235 ? -15.542 7.605 -5.962 1.00 87.81 1235 ARG A N 1
ATOM 9828 C CA . ARG A 1 1235 ? -15.419 6.138 -5.861 1.00 87.81 1235 ARG A CA 1
ATOM 9829 C C . ARG A 1 1235 ? -14.962 5.697 -4.475 1.00 87.81 1235 ARG A C 1
ATOM 9831 O O . ARG A 1 1235 ? -15.503 4.717 -3.967 1.00 87.81 1235 ARG A O 1
ATOM 9838 N N . ALA A 1 1236 ? -14.011 6.401 -3.868 1.00 85.38 1236 ALA A N 1
ATOM 9839 C CA . ALA A 1 1236 ? -13.549 6.141 -2.511 1.00 85.38 1236 ALA A CA 1
ATOM 9840 C C . ALA A 1 1236 ? -14.657 6.427 -1.485 1.00 85.38 1236 ALA A C 1
ATOM 9842 O O . ALA A 1 1236 ? -14.886 5.610 -0.598 1.00 85.38 1236 ALA A O 1
ATOM 9843 N N . GLU A 1 1237 ? -15.416 7.515 -1.646 1.00 86.44 1237 GLU A N 1
ATOM 9844 C CA . GLU A 1 1237 ? -16.618 7.803 -0.859 1.00 86.44 1237 GLU A CA 1
ATOM 9845 C C . GLU A 1 1237 ? -17.670 6.703 -1.014 1.00 86.44 1237 GLU A C 1
ATOM 9847 O O . GLU A 1 1237 ? -18.168 6.199 -0.011 1.00 86.44 1237 GLU A O 1
ATOM 9852 N N . LEU A 1 1238 ? -17.976 6.269 -2.242 1.00 85.56 1238 LEU A N 1
ATOM 9853 C CA . LEU A 1 1238 ? -18.954 5.203 -2.481 1.00 85.56 1238 LEU A CA 1
ATOM 9854 C C . LEU A 1 1238 ? -18.500 3.862 -1.879 1.00 85.56 1238 LEU A C 1
ATOM 9856 O O . LEU A 1 1238 ? -19.317 3.161 -1.282 1.00 85.56 1238 LEU A O 1
ATOM 9860 N N . GLN A 1 1239 ? -17.209 3.526 -1.957 1.00 86.25 1239 GLN A N 1
ATOM 9861 C CA . GLN A 1 1239 ? -16.639 2.345 -1.297 1.00 86.25 1239 GLN A CA 1
ATOM 9862 C C . GLN A 1 1239 ? -16.652 2.467 0.234 1.00 86.25 1239 GLN A C 1
ATOM 9864 O O . GLN A 1 1239 ? -16.983 1.498 0.912 1.00 86.25 1239 GLN A O 1
ATOM 9869 N N . ASN A 1 1240 ? -16.370 3.647 0.791 1.00 87.38 1240 ASN A N 1
ATOM 9870 C CA . ASN A 1 1240 ? -16.420 3.927 2.230 1.00 87.38 1240 ASN A CA 1
ATOM 9871 C C . ASN A 1 1240 ? -17.865 3.850 2.756 1.00 87.38 1240 ASN A C 1
ATOM 9873 O O . ASN A 1 1240 ? -18.127 3.198 3.763 1.00 87.38 1240 ASN A O 1
ATOM 9877 N N . VAL A 1 1241 ? -18.834 4.412 2.028 1.00 84.75 1241 VAL A N 1
ATOM 9878 C CA . VAL A 1 1241 ? -20.270 4.260 2.309 1.00 84.75 1241 VAL A CA 1
ATOM 9879 C C . VAL A 1 1241 ? -20.689 2.793 2.215 1.00 84.75 1241 VAL A C 1
ATOM 9881 O O . VAL A 1 1241 ? -21.381 2.316 3.109 1.00 84.75 1241 VAL A O 1
ATOM 9884 N N . GLN A 1 1242 ? -20.240 2.044 1.204 1.00 87.31 1242 GLN A N 1
ATOM 9885 C CA . GLN A 1 1242 ? -20.542 0.615 1.078 1.00 87.31 1242 GLN A CA 1
ATOM 9886 C C . GLN A 1 1242 ? -19.928 -0.214 2.221 1.00 87.31 1242 GLN A C 1
ATOM 9888 O O . GLN A 1 1242 ? -20.601 -1.092 2.760 1.00 87.31 1242 GLN A O 1
ATOM 9893 N N . ALA A 1 1243 ? -18.699 0.092 2.644 1.00 83.94 1243 ALA A N 1
ATOM 9894 C CA . ALA A 1 1243 ? -18.047 -0.536 3.792 1.00 83.94 1243 ALA A CA 1
ATOM 9895 C C . ALA A 1 1243 ? -18.785 -0.222 5.105 1.00 83.94 1243 ALA A C 1
ATOM 9897 O O . ALA A 1 1243 ? -19.097 -1.139 5.860 1.00 83.94 1243 ALA A O 1
ATOM 9898 N N . ARG A 1 1244 ? -19.165 1.042 5.338 1.00 85.81 1244 ARG A N 1
ATOM 9899 C CA . ARG A 1 1244 ? -19.989 1.458 6.489 1.00 85.81 1244 ARG A CA 1
ATOM 9900 C C . ARG A 1 1244 ? -21.363 0.795 6.493 1.00 85.81 1244 ARG A C 1
ATOM 9902 O O . ARG A 1 1244 ? -21.837 0.406 7.552 1.00 85.81 1244 ARG A O 1
ATOM 9909 N N . LEU A 1 1245 ? -22.001 0.641 5.333 1.00 84.75 1245 LEU A N 1
ATOM 9910 C CA . LEU A 1 1245 ? -23.317 0.006 5.204 1.00 84.75 1245 LEU A CA 1
ATOM 9911 C C . LEU A 1 1245 ? -23.222 -1.512 5.439 1.00 84.75 1245 LEU A C 1
ATOM 9913 O O . LEU A 1 1245 ? -24.108 -2.088 6.067 1.00 84.75 1245 LEU A O 1
ATOM 9917 N N . ASN A 1 1246 ? -22.125 -2.155 5.027 1.00 88.81 1246 ASN A N 1
ATOM 9918 C CA . ASN A 1 1246 ? -21.832 -3.543 5.393 1.00 88.81 1246 ASN A CA 1
ATOM 9919 C C . ASN A 1 1246 ? -21.543 -3.688 6.897 1.00 88.81 1246 ASN A C 1
ATOM 9921 O O . ASN A 1 1246 ? -22.179 -4.516 7.540 1.00 88.81 1246 ASN A O 1
ATOM 9925 N N . SER A 1 1247 ? -20.691 -2.836 7.480 1.00 87.06 1247 SER A N 1
ATOM 9926 C CA . SER A 1 1247 ? -20.415 -2.817 8.926 1.00 87.06 1247 SER A CA 1
ATOM 9927 C C . SER A 1 1247 ? -21.697 -2.619 9.737 1.00 87.0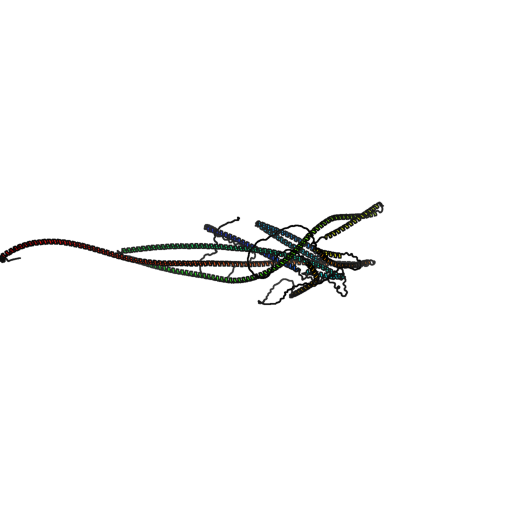6 1247 SER A C 1
ATOM 9929 O O . SER A 1 1247 ? -21.999 -3.419 10.612 1.00 87.06 1247 SER A O 1
ATOM 9931 N N . ALA A 1 1248 ? -22.528 -1.635 9.382 1.00 85.81 1248 ALA A N 1
ATOM 9932 C CA . ALA A 1 1248 ? -23.817 -1.397 10.030 1.00 85.81 1248 ALA A CA 1
ATOM 9933 C C . ALA A 1 1248 ? -24.799 -2.575 9.864 1.00 85.81 1248 ALA A C 1
ATOM 9935 O O . ALA A 1 1248 ? -25.624 -2.811 10.741 1.00 85.81 1248 ALA A O 1
ATOM 9936 N N . ARG A 1 1249 ? -24.714 -3.353 8.772 1.00 86.62 1249 ARG A N 1
ATOM 9937 C CA . ARG A 1 1249 ? -25.474 -4.608 8.596 1.00 86.62 1249 ARG A CA 1
ATOM 9938 C C . ARG A 1 1249 ? -24.915 -5.763 9.428 1.00 86.62 1249 ARG A C 1
ATOM 9940 O O . ARG A 1 1249 ? -25.681 -6.647 9.809 1.00 86.62 1249 ARG A O 1
ATOM 9947 N N . GLU A 1 1250 ? -23.616 -5.791 9.699 1.00 87.44 1250 GLU A N 1
ATOM 9948 C CA . GLU A 1 1250 ? -22.983 -6.776 10.581 1.00 87.44 1250 GLU A CA 1
ATOM 9949 C C . GLU A 1 1250 ? -23.254 -6.452 12.058 1.00 87.44 1250 GLU A C 1
ATOM 9951 O O . GLU A 1 1250 ? -23.625 -7.353 12.812 1.00 87.44 1250 GLU A O 1
ATOM 9956 N N . GLU A 1 1251 ? -23.221 -5.172 12.439 1.00 83.75 1251 GLU A N 1
ATOM 9957 C CA . GLU A 1 1251 ? -23.714 -4.656 13.721 1.00 83.75 1251 GLU A CA 1
ATOM 9958 C C . GLU A 1 1251 ? -25.214 -4.922 13.899 1.00 83.75 1251 GLU A C 1
ATOM 9960 O O . GLU A 1 1251 ? -25.615 -5.443 14.937 1.00 83.75 1251 GLU A O 1
ATOM 9965 N N . GLU A 1 1252 ? -26.058 -4.652 12.892 1.00 83.69 1252 GLU A N 1
ATOM 9966 C CA . GLU A 1 1252 ? -27.492 -4.963 12.971 1.00 83.69 1252 GLU A CA 1
ATOM 9967 C C . GLU A 1 1252 ? -27.722 -6.474 13.122 1.00 83.69 1252 GLU A C 1
ATOM 9969 O O . GLU A 1 1252 ? -28.583 -6.897 13.890 1.00 83.69 1252 GLU A O 1
ATOM 9974 N N . GLN A 1 1253 ? -26.938 -7.316 12.443 1.00 85.38 1253 GLN A N 1
ATOM 9975 C CA . GLN A 1 1253 ? -26.982 -8.761 12.665 1.00 85.38 1253 GLN A CA 1
ATOM 9976 C C . GLN A 1 1253 ? -26.496 -9.160 14.063 1.00 85.38 1253 GLN A C 1
ATOM 9978 O O . GLN A 1 1253 ? -27.070 -10.081 14.638 1.00 85.38 1253 GLN A O 1
ATOM 9983 N N . GLY A 1 1254 ? -25.485 -8.490 14.621 1.00 87.06 1254 GLY A N 1
ATOM 9984 C CA . GLY A 1 1254 ? -25.063 -8.655 16.014 1.00 87.06 1254 GLY A CA 1
ATOM 9985 C C . GLY A 1 1254 ? -26.203 -8.329 16.977 1.00 87.06 1254 GLY A C 1
ATOM 9986 O O . GLY A 1 1254 ? -26.658 -9.202 17.708 1.00 87.06 1254 GLY A O 1
ATOM 9987 N N . ILE A 1 1255 ? -26.767 -7.124 16.869 1.00 83.56 1255 ILE A N 1
ATOM 9988 C CA . ILE A 1 1255 ? -27.907 -6.652 17.666 1.00 83.56 1255 ILE A CA 1
ATOM 9989 C C . ILE A 1 1255 ? -29.130 -7.567 17.500 1.00 83.56 1255 ILE A C 1
ATOM 9991 O O . ILE A 1 1255 ? -29.828 -7.821 18.477 1.00 83.56 1255 ILE A O 1
ATOM 9995 N N . ARG A 1 1256 ? -29.397 -8.112 16.305 1.00 85.62 1256 ARG A N 1
ATOM 9996 C CA . ARG A 1 1256 ? -30.468 -9.104 16.090 1.00 85.62 1256 ARG A CA 1
ATOM 9997 C C . ARG A 1 1256 ? -30.173 -10.429 16.801 1.00 85.62 1256 ARG A C 1
ATOM 9999 O O . ARG A 1 1256 ? -31.061 -10.940 17.475 1.00 85.62 1256 ARG A O 1
ATOM 10006 N N . ARG A 1 1257 ? -28.946 -10.961 16.709 1.00 85.50 1257 ARG A N 1
ATOM 10007 C CA . ARG A 1 1257 ? -28.533 -12.174 17.447 1.00 85.50 1257 ARG A CA 1
ATOM 10008 C C . ARG A 1 1257 ? -28.629 -11.955 18.956 1.00 85.50 1257 ARG A C 1
ATOM 10010 O O . ARG A 1 1257 ? -29.127 -12.830 19.650 1.00 85.50 1257 ARG A O 1
ATOM 10017 N N . ASP A 1 1258 ? -28.236 -10.788 19.458 1.00 85.25 1258 ASP A N 1
ATOM 10018 C CA . ASP A 1 1258 ? -28.317 -10.460 20.884 1.00 85.25 1258 ASP A CA 1
ATOM 10019 C C . ASP A 1 1258 ? -29.749 -10.168 21.348 1.00 85.25 1258 ASP A C 1
ATOM 10021 O O . ASP A 1 1258 ? -30.121 -10.535 22.464 1.00 85.25 1258 ASP A O 1
ATOM 10025 N N . ALA A 1 1259 ? -30.602 -9.615 20.484 1.00 85.62 1259 ALA A N 1
ATOM 10026 C CA . ALA A 1 1259 ? -32.038 -9.504 20.723 1.00 85.62 1259 ALA A CA 1
ATOM 10027 C C . ALA A 1 1259 ? -32.714 -10.885 20.785 1.00 85.62 1259 ALA A C 1
ATOM 10029 O O . ALA A 1 1259 ? -33.534 -11.112 21.671 1.00 85.62 1259 ALA A O 1
ATOM 10030 N N . ASP A 1 1260 ? -32.355 -11.831 19.910 1.00 88.00 1260 ASP A N 1
ATOM 10031 C CA . ASP A 1 1260 ? -32.862 -13.205 19.989 1.00 88.00 1260 ASP A CA 1
ATOM 10032 C C . ASP A 1 1260 ? -32.250 -13.982 21.176 1.00 88.00 1260 ASP A C 1
ATOM 10034 O O . ASP A 1 1260 ? -32.986 -14.668 21.881 1.00 88.00 1260 ASP A O 1
ATOM 10038 N N . ASN A 1 1261 ? -30.965 -13.795 21.511 1.00 87.94 1261 ASN A N 1
ATOM 10039 C CA . ASN A 1 1261 ? -30.334 -14.361 22.716 1.00 87.94 1261 ASN A CA 1
ATOM 10040 C C . ASN A 1 1261 ? -31.008 -13.863 24.007 1.00 87.94 1261 ASN A C 1
ATOM 10042 O O . ASN A 1 1261 ? -31.294 -14.652 24.910 1.00 87.94 1261 ASN A O 1
ATOM 10046 N N . THR A 1 1262 ? -31.271 -12.556 24.114 1.00 85.38 1262 THR A N 1
ATOM 10047 C CA . THR A 1 1262 ? -31.944 -11.960 25.282 1.00 85.38 1262 THR A CA 1
ATOM 10048 C C . THR A 1 1262 ? -33.423 -12.323 25.336 1.00 85.38 1262 THR A C 1
ATOM 10050 O O . THR A 1 1262 ? -33.934 -12.594 26.418 1.00 85.38 1262 THR A O 1
ATOM 10053 N N . LYS A 1 1263 ? -34.105 -12.435 24.194 1.00 88.50 1263 LYS A N 1
ATOM 10054 C CA . LYS A 1 1263 ? -35.466 -12.981 24.088 1.00 88.50 1263 LYS A CA 1
ATOM 10055 C C . LYS A 1 1263 ? -35.532 -14.454 24.491 1.00 88.50 1263 LYS A C 1
ATOM 10057 O O . LYS A 1 1263 ? -36.450 -14.822 25.214 1.00 88.50 1263 LYS A O 1
ATOM 10062 N N . GLU A 1 1264 ? -34.564 -15.285 24.104 1.00 88.50 1264 GLU A N 1
ATOM 10063 C CA . GLU A 1 1264 ? -34.466 -16.665 24.587 1.00 88.50 1264 GLU A CA 1
ATOM 10064 C C . GLU A 1 1264 ? -34.193 -16.719 26.093 1.00 88.50 1264 GLU A C 1
ATOM 10066 O O . GLU A 1 1264 ? -34.823 -17.509 26.790 1.00 88.50 1264 GLU A O 1
ATOM 10071 N N . LEU A 1 1265 ? -33.302 -15.876 26.627 1.00 87.81 1265 LEU A N 1
ATOM 10072 C CA . LEU A 1 1265 ? -33.074 -15.770 28.073 1.00 87.81 1265 LEU A CA 1
ATOM 10073 C C . LEU A 1 1265 ? -34.354 -15.359 28.813 1.00 87.81 1265 LEU A C 1
ATOM 10075 O O . LEU A 1 1265 ? -34.745 -16.036 29.762 1.00 87.81 1265 LEU A O 1
ATOM 10079 N N . LEU A 1 1266 ? -35.055 -14.328 28.334 1.00 86.00 1266 LEU A N 1
ATOM 10080 C CA . LEU A 1 1266 ? -36.347 -13.897 28.868 1.00 86.00 1266 LEU A CA 1
ATOM 10081 C C . LEU A 1 1266 ? -37.409 -14.995 28.752 1.00 86.00 1266 LEU A C 1
ATOM 10083 O O . LEU A 1 1266 ? -38.179 -15.177 29.686 1.00 86.00 1266 LEU A O 1
ATOM 10087 N N . GLN A 1 1267 ? -37.446 -15.768 27.665 1.00 88.50 1267 GLN A N 1
ATOM 10088 C CA . GLN A 1 1267 ? -38.390 -16.876 27.510 1.00 88.50 1267 GLN A CA 1
ATOM 10089 C C . GLN A 1 1267 ? -38.060 -18.050 28.447 1.00 88.50 1267 GLN A C 1
ATOM 10091 O O . GLN A 1 1267 ? -38.968 -18.631 29.041 1.00 88.50 1267 GLN A O 1
ATOM 10096 N N . ARG A 1 1268 ? -36.775 -18.373 28.645 1.00 87.94 1268 ARG A N 1
ATOM 10097 C CA . ARG A 1 1268 ? -36.326 -19.365 29.639 1.00 87.94 1268 ARG A CA 1
ATOM 10098 C C . ARG A 1 1268 ? -36.690 -18.924 31.058 1.00 87.94 1268 ARG A C 1
ATOM 10100 O O . ARG A 1 1268 ? -37.150 -19.761 31.832 1.00 87.94 1268 ARG A O 1
ATOM 10107 N N . ASP A 1 1269 ? -36.541 -17.637 31.378 1.00 87.00 1269 ASP A N 1
ATOM 10108 C CA . ASP A 1 1269 ? -36.900 -17.070 32.682 1.00 87.00 1269 ASP A CA 1
ATOM 10109 C C . ASP A 1 1269 ? -38.412 -16.914 32.878 1.00 87.00 1269 ASP A C 1
ATOM 10111 O O . ASP A 1 1269 ? -38.893 -17.191 33.973 1.00 87.00 1269 ASP A O 1
ATOM 10115 N N . ILE A 1 1270 ? -39.190 -16.607 31.837 1.00 88.56 1270 ILE A N 1
ATOM 10116 C CA . ILE A 1 1270 ? -40.658 -16.707 31.861 1.00 88.56 1270 ILE A CA 1
ATOM 10117 C C . ILE A 1 1270 ? -41.054 -18.153 32.170 1.00 88.56 1270 ILE A C 1
ATOM 10119 O O . ILE A 1 1270 ? -41.731 -18.387 33.164 1.00 88.56 1270 ILE A O 1
ATOM 10123 N N . HIS A 1 1271 ? -40.531 -19.143 31.441 1.00 89.38 1271 HIS A N 1
ATOM 10124 C CA . HIS A 1 1271 ? -40.789 -20.558 31.728 1.00 89.38 1271 HIS A CA 1
ATOM 10125 C C . HIS A 1 1271 ? -40.204 -21.037 33.071 1.00 89.38 1271 HIS A C 1
ATOM 10127 O O . HIS A 1 1271 ? -40.536 -22.133 33.531 1.00 89.38 1271 HIS A O 1
ATOM 10133 N N . ARG A 1 1272 ? -39.321 -20.269 33.721 1.00 91.12 1272 ARG A N 1
ATOM 10134 C CA . ARG A 1 1272 ? -38.849 -20.508 35.096 1.00 91.12 1272 ARG A CA 1
ATOM 10135 C C . ARG A 1 1272 ? -39.853 -19.946 36.103 1.00 91.12 1272 ARG A C 1
ATOM 10137 O O . ARG A 1 1272 ? -40.362 -20.701 36.923 1.00 91.12 1272 ARG A O 1
ATOM 10144 N N . LEU A 1 1273 ? -40.224 -18.676 35.955 1.00 88.69 1273 LEU A N 1
ATOM 10145 C CA . LEU A 1 1273 ? -41.216 -17.973 36.770 1.00 88.69 1273 LEU A CA 1
ATOM 10146 C C . LEU A 1 1273 ? -42.616 -18.595 36.662 1.00 88.69 1273 LEU A C 1
ATOM 10148 O O . LEU A 1 1273 ? -43.334 -18.642 37.652 1.00 88.69 1273 LEU A O 1
ATOM 10152 N N . GLU A 1 1274 ? -43.008 -19.131 35.506 1.00 90.56 1274 GLU A N 1
ATOM 10153 C CA . GLU A 1 1274 ? -44.256 -19.883 35.326 1.00 90.56 1274 GLU A CA 1
ATOM 10154 C C . GLU A 1 1274 ? -44.257 -21.186 36.136 1.00 90.56 1274 GLU A C 1
ATOM 10156 O O . GLU A 1 1274 ? -45.272 -21.521 36.746 1.00 90.56 1274 GLU A O 1
ATOM 10161 N N . ARG A 1 1275 ? -43.120 -21.896 36.207 1.00 89.75 1275 ARG A N 1
ATOM 10162 C CA . ARG A 1 1275 ? -42.963 -23.072 37.079 1.00 89.75 1275 ARG A CA 1
ATOM 10163 C C . ARG A 1 1275 ? -42.952 -22.673 38.550 1.00 89.75 1275 ARG A C 1
ATOM 10165 O O . ARG A 1 1275 ? -43.732 -23.233 39.309 1.00 89.75 1275 ARG A O 1
ATOM 10172 N N . GLU A 1 1276 ? -42.177 -21.658 38.930 1.00 88.56 1276 GLU A N 1
ATOM 10173 C CA . GLU A 1 1276 ? -42.157 -21.107 40.293 1.00 88.56 1276 GLU A CA 1
ATOM 10174 C C . GLU A 1 1276 ? -43.567 -20.652 40.736 1.00 88.56 1276 GLU A C 1
ATOM 10176 O O . GLU A 1 1276 ? -43.990 -20.943 41.854 1.00 88.56 1276 GLU A O 1
ATOM 10181 N N . LEU A 1 1277 ? -44.355 -20.028 39.850 1.00 89.44 1277 LEU A N 1
ATOM 10182 C CA . LEU A 1 1277 ? -45.748 -19.634 40.100 1.00 89.44 1277 LEU A CA 1
ATOM 10183 C C . LEU A 1 1277 ? -46.718 -20.820 40.152 1.00 89.44 1277 LEU A C 1
ATOM 10185 O O . LEU A 1 1277 ? -47.661 -20.788 40.943 1.00 89.44 1277 LEU A O 1
ATOM 10189 N N . LEU A 1 1278 ? -46.530 -21.860 39.337 1.00 90.75 1278 LEU A N 1
ATOM 10190 C CA . LEU A 1 1278 ? -47.325 -23.090 39.418 1.00 90.75 1278 LEU A CA 1
ATOM 10191 C C . LEU A 1 1278 ? -47.016 -23.861 40.707 1.00 90.75 1278 LEU A C 1
ATOM 10193 O O . LEU A 1 1278 ? -47.937 -24.339 41.364 1.00 90.75 1278 LEU A O 1
ATOM 10197 N N . GLU A 1 1279 ? -45.754 -23.932 41.118 1.00 90.44 1279 GLU A N 1
ATOM 10198 C CA . GLU A 1 1279 ? -45.321 -24.526 42.384 1.00 90.44 1279 GLU A CA 1
ATOM 10199 C C . GLU A 1 1279 ? -45.823 -23.716 43.588 1.00 90.44 1279 GLU A C 1
ATOM 10201 O O . GLU A 1 1279 ? -46.360 -24.304 44.530 1.00 90.44 1279 GLU A O 1
ATOM 10206 N N . ALA A 1 1280 ? -45.772 -22.381 43.528 1.00 87.44 1280 ALA A N 1
ATOM 10207 C CA . ALA A 1 1280 ? -46.346 -21.490 44.535 1.00 87.44 1280 ALA A CA 1
ATOM 10208 C C . ALA A 1 1280 ? -47.880 -21.592 44.612 1.00 87.44 1280 ALA A C 1
ATOM 10210 O O . ALA A 1 1280 ? -48.438 -21.638 45.705 1.00 87.44 1280 ALA A O 1
ATOM 10211 N N . ARG A 1 1281 ? -48.587 -21.703 43.479 1.00 90.06 1281 ARG A N 1
ATOM 10212 C CA . ARG A 1 1281 ? -50.038 -21.968 43.462 1.00 90.06 1281 ARG A CA 1
ATOM 10213 C C . ARG A 1 1281 ? -50.366 -23.359 43.994 1.00 90.06 1281 ARG A C 1
ATOM 10215 O O . ARG A 1 1281 ? -51.334 -23.514 44.727 1.00 90.06 1281 ARG A O 1
ATOM 10222 N N . ASN A 1 1282 ? -49.559 -24.369 43.681 1.00 90.31 1282 ASN A N 1
ATOM 10223 C CA . ASN A 1 1282 ? -49.750 -25.726 44.188 1.00 90.31 1282 ASN A CA 1
ATOM 10224 C C . ASN A 1 1282 ? -49.465 -25.827 45.694 1.00 90.31 1282 ASN A C 1
ATOM 10226 O O . ASN A 1 1282 ? -50.165 -26.562 46.389 1.00 90.31 1282 ASN A O 1
ATOM 10230 N N . SER A 1 1283 ? -48.490 -25.085 46.227 1.00 87.69 1283 SER A N 1
ATOM 10231 C CA . SER A 1 1283 ? -48.257 -25.001 47.673 1.00 87.69 1283 SER A CA 1
ATOM 10232 C C . SER A 1 1283 ? -49.325 -24.156 48.376 1.00 87.69 1283 SER A C 1
ATOM 10234 O O . SER A 1 1283 ? -49.819 -24.583 49.416 1.00 87.69 1283 SER A O 1
ATOM 10236 N N . GLN A 1 1284 ? -49.781 -23.047 47.780 1.00 88.94 1284 GLN A N 1
ATOM 10237 C CA . GLN A 1 1284 ? -50.921 -22.254 48.263 1.00 88.94 1284 GLN A CA 1
ATOM 10238 C C . GLN A 1 1284 ? -52.230 -23.058 48.273 1.00 88.94 1284 GLN A C 1
ATOM 10240 O O . GLN A 1 1284 ? -53.006 -22.956 49.218 1.00 88.94 1284 GLN A O 1
ATOM 10245 N N . ASN A 1 1285 ? -52.478 -23.891 47.260 1.00 90.00 1285 ASN A N 1
ATOM 10246 C CA . ASN A 1 1285 ? -53.644 -24.773 47.226 1.00 90.00 1285 ASN A CA 1
ATOM 10247 C C . ASN A 1 1285 ? -53.555 -25.850 48.316 1.00 90.00 1285 ASN A C 1
ATOM 10249 O O . ASN A 1 1285 ? -54.543 -26.087 49.003 1.00 90.00 1285 ASN A O 1
ATOM 10253 N N . LYS A 1 1286 ? -52.371 -26.439 48.546 1.00 89.75 1286 LYS A N 1
ATOM 10254 C CA . LYS A 1 1286 ? -52.143 -27.399 49.642 1.00 89.75 1286 LYS A CA 1
ATOM 10255 C C . LYS A 1 1286 ? -52.307 -26.765 51.026 1.00 89.75 1286 LYS A C 1
ATOM 10257 O O . LYS A 1 1286 ? -52.936 -27.366 51.890 1.00 89.75 1286 LYS A O 1
ATOM 10262 N N . THR A 1 1287 ? -51.790 -25.555 51.257 1.00 86.12 1287 THR A N 1
ATOM 10263 C CA . THR A 1 1287 ? -51.992 -24.851 52.538 1.00 86.12 1287 THR A CA 1
ATOM 10264 C C . THR A 1 1287 ? -53.425 -24.346 52.691 1.00 86.12 1287 THR A C 1
ATOM 10266 O O . THR A 1 1287 ? -53.954 -24.379 53.795 1.00 86.12 1287 THR A O 1
ATOM 10269 N N . GLY A 1 1288 ? -54.093 -23.963 51.600 1.00 87.88 1288 GLY A N 1
ATOM 10270 C CA . GLY A 1 1288 ? -55.522 -23.651 51.574 1.00 87.88 1288 GLY A CA 1
ATOM 10271 C C . GLY A 1 1288 ? -56.399 -24.857 51.922 1.00 87.88 1288 GLY A C 1
ATOM 10272 O O . GLY A 1 1288 ? -57.309 -24.722 52.735 1.00 87.88 1288 GLY A O 1
ATOM 10273 N N . GLN A 1 1289 ? -56.085 -26.038 51.378 1.00 87.12 1289 GLN A N 1
ATOM 10274 C CA . GLN A 1 1289 ? -56.722 -27.313 51.726 1.00 87.12 1289 GLN A CA 1
ATOM 10275 C C . GLN A 1 1289 ? -56.475 -27.670 53.196 1.00 87.12 1289 GLN A C 1
ATOM 10277 O O . GLN A 1 1289 ? -57.438 -27.841 53.934 1.00 87.12 1289 GLN A O 1
ATOM 10282 N N . ALA A 1 1290 ? -55.226 -27.645 53.669 1.00 87.19 1290 ALA A N 1
ATOM 10283 C CA . ALA A 1 1290 ? -54.910 -27.903 55.076 1.00 87.19 1290 ALA A CA 1
ATOM 10284 C C . ALA A 1 1290 ? -55.605 -26.910 56.034 1.00 87.19 1290 ALA A C 1
ATOM 10286 O O . ALA A 1 1290 ? -56.115 -27.305 57.078 1.00 87.19 1290 ALA A O 1
ATOM 10287 N N . LEU A 1 1291 ? -55.695 -25.622 55.678 1.00 87.69 1291 LEU A N 1
ATOM 10288 C CA . LEU A 1 1291 ? -56.457 -24.630 56.446 1.00 87.69 1291 LEU A CA 1
ATOM 10289 C C . LEU A 1 1291 ? -57.972 -24.872 56.390 1.00 87.69 1291 LEU A C 1
ATOM 10291 O O . LEU A 1 1291 ? -58.666 -24.539 57.350 1.00 87.69 1291 LEU A O 1
ATOM 10295 N N . HIS A 1 1292 ? -58.500 -25.438 55.304 1.00 89.19 1292 HIS A N 1
ATOM 10296 C CA . HIS A 1 1292 ? -59.903 -25.836 55.203 1.00 89.19 1292 HIS A CA 1
ATOM 10297 C C . HIS A 1 1292 ? -60.193 -27.065 56.074 1.00 89.19 1292 HIS A C 1
ATOM 10299 O O . HIS A 1 1292 ? -61.147 -27.032 56.846 1.00 89.19 1292 HIS A O 1
ATOM 10305 N N . GLU A 1 1293 ? -59.340 -28.090 56.028 1.00 87.94 1293 GLU A N 1
ATOM 10306 C CA . GLU A 1 1293 ? -59.414 -29.282 56.882 1.00 87.94 1293 GLU A CA 1
ATOM 10307 C C . GLU A 1 1293 ? -59.316 -28.908 58.368 1.00 87.94 1293 GLU A C 1
ATOM 10309 O O . GLU A 1 1293 ? -60.141 -29.337 59.171 1.00 87.94 1293 GLU A O 1
ATOM 10314 N N . ILE A 1 1294 ? -58.375 -28.033 58.745 1.00 86.81 1294 ILE A N 1
ATOM 10315 C CA . ILE A 1 1294 ? -58.250 -27.515 60.119 1.00 86.81 1294 ILE A CA 1
ATOM 10316 C C . ILE A 1 1294 ? -59.500 -26.721 60.528 1.00 86.81 1294 ILE A C 1
ATOM 10318 O O . ILE A 1 1294 ? -59.945 -26.833 61.670 1.00 86.81 1294 ILE A O 1
ATOM 10322 N N . ARG A 1 1295 ? -60.109 -25.943 59.622 1.00 89.00 1295 ARG A N 1
ATOM 10323 C CA . ARG A 1 1295 ? -61.375 -25.234 59.894 1.00 89.00 1295 ARG A CA 1
ATOM 10324 C C . ARG A 1 1295 ? -62.551 -26.190 60.074 1.00 89.00 1295 ARG A C 1
ATOM 10326 O O . ARG A 1 1295 ? -63.366 -25.947 60.956 1.00 89.00 1295 ARG A O 1
ATOM 10333 N N . GLU A 1 1296 ? -62.636 -27.266 59.297 1.00 86.81 1296 GLU A N 1
ATOM 10334 C CA . GLU A 1 1296 ? -63.675 -28.291 59.455 1.00 86.81 1296 GLU A CA 1
ATOM 10335 C C . GLU A 1 1296 ? -63.486 -29.096 60.743 1.00 86.81 1296 GLU A C 1
ATOM 10337 O O . GLU A 1 1296 ? -64.444 -29.282 61.491 1.00 86.81 1296 GLU A O 1
ATOM 10342 N N . GLN A 1 1297 ? -62.251 -29.483 61.075 1.00 88.44 1297 GLN A N 1
ATOM 10343 C CA . GLN A 1 1297 ? -61.915 -30.118 62.352 1.00 88.44 1297 GLN A CA 1
ATOM 10344 C C . GLN A 1 1297 ? -62.230 -29.199 63.541 1.00 88.44 1297 GLN A C 1
ATOM 10346 O O . GLN A 1 1297 ? -62.801 -29.652 64.533 1.00 88.44 1297 GLN A O 1
ATOM 10351 N N . LEU A 1 1298 ? -61.927 -27.900 63.442 1.00 88.19 1298 LEU A N 1
ATOM 10352 C CA . LEU A 1 1298 ? -62.263 -26.911 64.468 1.00 88.19 1298 LEU A CA 1
ATOM 10353 C C . LEU A 1 1298 ? -63.779 -26.684 64.574 1.00 88.19 1298 LEU A C 1
ATOM 10355 O O . LEU A 1 1298 ? -64.294 -26.569 65.682 1.00 88.19 1298 LEU A O 1
ATOM 10359 N N . ALA A 1 1299 ? -64.508 -26.663 63.455 1.00 87.94 1299 ALA A N 1
ATOM 10360 C CA . ALA A 1 1299 ? -65.965 -26.548 63.443 1.00 87.94 1299 ALA A CA 1
ATOM 10361 C C . ALA A 1 1299 ? -66.640 -27.787 64.055 1.00 87.94 1299 ALA A C 1
ATOM 10363 O O . ALA A 1 1299 ? -67.529 -27.642 64.891 1.00 87.94 1299 ALA A O 1
ATOM 10364 N N . ALA A 1 1300 ? -66.181 -28.995 63.713 1.00 86.12 1300 ALA A N 1
ATOM 10365 C CA . ALA A 1 1300 ? -66.646 -30.244 64.312 1.00 86.12 1300 ALA A CA 1
ATOM 10366 C C . ALA A 1 1300 ? -66.310 -30.317 65.813 1.00 86.12 1300 ALA A C 1
ATOM 10368 O O . ALA A 1 1300 ? -67.167 -30.665 66.625 1.00 86.12 1300 ALA A O 1
ATOM 10369 N N . SER A 1 1301 ? -65.095 -29.916 66.201 1.00 87.75 1301 SER A N 1
ATOM 10370 C CA . SER A 1 1301 ? -64.680 -29.807 67.604 1.00 87.75 1301 SER A CA 1
ATOM 10371 C C . SER A 1 1301 ? -65.587 -28.842 68.374 1.00 87.75 1301 SER A C 1
ATOM 10373 O O . SER A 1 1301 ? -66.206 -29.242 69.359 1.00 87.75 1301 SER A O 1
ATOM 10375 N N . ASN A 1 1302 ? -65.784 -27.621 67.867 1.00 87.69 1302 ASN A N 1
ATOM 10376 C CA . ASN A 1 1302 ? -66.684 -26.629 68.459 1.00 87.69 1302 ASN A CA 1
ATOM 10377 C C . ASN A 1 1302 ? -68.135 -27.126 68.540 1.00 87.69 1302 ASN A C 1
ATOM 10379 O O . ASN A 1 1302 ? -68.781 -26.906 69.560 1.00 87.69 1302 ASN A O 1
ATOM 10383 N N . LEU A 1 1303 ? -68.637 -27.844 67.528 1.00 88.69 1303 LEU A N 1
ATOM 10384 C CA . LEU A 1 1303 ? -69.969 -28.453 67.566 1.00 88.69 1303 LEU A CA 1
ATOM 10385 C C . LEU A 1 1303 ? -70.075 -29.489 68.696 1.00 88.69 1303 LEU A C 1
ATOM 10387 O O . LEU A 1 1303 ? -71.030 -29.452 69.467 1.00 88.69 1303 LEU A O 1
ATOM 10391 N N . THR A 1 1304 ? -69.084 -30.376 68.848 1.00 86.94 1304 THR A N 1
ATOM 10392 C CA . THR A 1 1304 ? -69.080 -31.371 69.939 1.00 86.94 1304 THR A CA 1
ATOM 10393 C C . THR A 1 1304 ? -68.869 -30.747 71.323 1.00 86.94 1304 THR A C 1
ATOM 10395 O O . THR A 1 1304 ? -69.439 -31.233 72.300 1.00 86.94 1304 THR A O 1
ATOM 10398 N N . LEU A 1 1305 ? -68.122 -29.643 71.430 1.00 85.75 1305 LEU A N 1
ATOM 10399 C CA . LEU A 1 1305 ? -68.012 -28.857 72.663 1.00 85.75 1305 LEU A CA 1
ATOM 10400 C C . LEU A 1 1305 ? -69.335 -28.161 73.003 1.00 85.75 1305 LEU A C 1
ATOM 10402 O O . LEU A 1 1305 ? -69.763 -28.213 74.152 1.00 85.75 1305 LEU A O 1
ATOM 10406 N N . GLN A 1 1306 ? -70.021 -27.578 72.019 1.00 87.94 1306 GLN A N 1
ATOM 10407 C CA . GLN A 1 1306 ? -71.327 -26.943 72.206 1.00 87.94 1306 GLN A CA 1
ATOM 10408 C C . GLN A 1 1306 ? -72.414 -27.970 72.565 1.00 87.94 1306 GLN A C 1
ATOM 10410 O O . GLN A 1 1306 ? -73.254 -27.698 73.420 1.00 87.94 1306 GLN A O 1
ATOM 10415 N N . GLN A 1 1307 ? -72.377 -29.169 71.974 1.00 86.00 1307 GLN A N 1
ATOM 10416 C CA . GLN A 1 1307 ? -73.216 -30.301 72.382 1.00 86.00 1307 GLN A CA 1
ATOM 10417 C C . GLN A 1 1307 ? -72.946 -30.677 73.844 1.00 86.00 1307 GLN A C 1
ATOM 10419 O O . GLN A 1 1307 ? -73.873 -30.643 74.645 1.00 86.00 1307 GLN A O 1
ATOM 10424 N N . ARG A 1 1308 ? -71.680 -30.895 74.233 1.00 85.94 1308 ARG A N 1
ATOM 10425 C CA . ARG A 1 1308 ? -71.314 -31.183 75.634 1.00 85.94 1308 ARG A 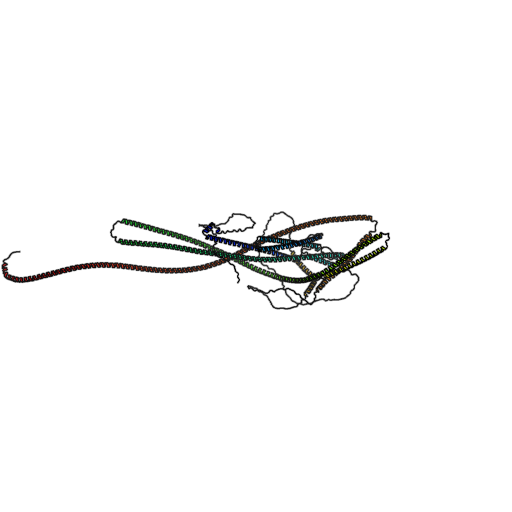CA 1
ATOM 10426 C C . ARG A 1 1308 ? -71.752 -30.083 76.602 1.00 85.94 1308 ARG A C 1
ATOM 10428 O O . ARG A 1 1308 ? -72.283 -30.407 77.655 1.00 85.94 1308 ARG A O 1
ATOM 10435 N N . GLN A 1 1309 ? -71.597 -28.807 76.247 1.00 85.94 1309 GLN A N 1
ATOM 10436 C CA . GLN A 1 1309 ? -72.062 -27.681 77.067 1.00 85.94 1309 GLN A CA 1
ATOM 10437 C C . GLN A 1 1309 ? -73.591 -27.638 77.195 1.00 85.94 1309 GLN A C 1
ATOM 10439 O O . GLN A 1 1309 ? -74.105 -27.345 78.273 1.00 85.94 1309 GLN A O 1
ATOM 10444 N N . ASN A 1 1310 ? -74.334 -27.967 76.135 1.00 89.69 1310 ASN A N 1
ATOM 10445 C CA . ASN A 1 1310 ? -75.790 -28.107 76.203 1.00 89.69 1310 ASN A CA 1
ATOM 10446 C C . ASN A 1 1310 ? -76.201 -29.310 77.069 1.00 89.69 1310 ASN A C 1
ATOM 10448 O O . ASN A 1 1310 ? -77.108 -29.181 77.893 1.00 89.69 1310 ASN A O 1
ATOM 10452 N N . ASP A 1 1311 ? -75.504 -30.442 76.958 1.00 88.50 1311 ASP A N 1
ATOM 10453 C CA . ASP A 1 1311 ? -75.725 -31.630 77.786 1.00 88.50 1311 ASP A CA 1
ATOM 10454 C C . ASP A 1 1311 ? -75.382 -31.361 79.260 1.00 88.50 1311 ASP A C 1
ATOM 10456 O O . ASP A 1 1311 ? -76.073 -31.841 80.158 1.00 88.50 1311 ASP A O 1
ATOM 10460 N N . GLU A 1 1312 ? -74.340 -30.578 79.541 1.00 85.94 1312 GLU A N 1
ATOM 10461 C CA . GLU A 1 1312 ? -73.967 -30.127 80.888 1.00 85.94 1312 GLU A CA 1
ATOM 10462 C C . GLU A 1 1312 ? -74.968 -29.119 81.447 1.00 85.94 1312 GLU A C 1
ATOM 10464 O O . GLU A 1 1312 ? -75.420 -29.307 82.572 1.00 85.94 1312 GLU A O 1
ATOM 10469 N N . MET A 1 1313 ? -75.425 -28.134 80.667 1.00 86.88 1313 MET A N 1
ATOM 10470 C CA . MET A 1 1313 ? -76.515 -27.245 81.087 1.00 86.88 1313 MET A CA 1
ATOM 10471 C C . MET A 1 1313 ? -77.842 -27.988 81.284 1.00 86.88 1313 MET A C 1
ATOM 10473 O O . MET A 1 1313 ? -78.622 -27.610 82.155 1.00 86.88 1313 MET A O 1
ATOM 10477 N N . SER A 1 1314 ? -78.125 -29.042 80.512 1.00 86.06 1314 SER A N 1
ATOM 10478 C CA . SER A 1 1314 ? -79.333 -29.854 80.707 1.00 86.06 1314 SER A CA 1
ATOM 10479 C C . SER A 1 1314 ? -79.261 -30.664 82.006 1.00 86.06 1314 SER A C 1
ATOM 10481 O O . SER A 1 1314 ? -80.217 -30.653 82.782 1.00 86.06 1314 SER A O 1
ATOM 10483 N N . ARG A 1 1315 ? -78.099 -31.267 82.301 1.00 86.44 1315 ARG A N 1
ATOM 10484 C CA . ARG A 1 1315 ? -77.824 -31.979 83.557 1.00 86.44 1315 ARG A CA 1
ATOM 10485 C C . ARG A 1 1315 ? -77.797 -31.036 84.758 1.00 86.44 1315 ARG A C 1
ATOM 10487 O O . ARG A 1 1315 ? -78.362 -31.383 85.787 1.00 86.44 1315 ARG A O 1
ATOM 10494 N N . ALA A 1 1316 ? -77.224 -29.840 84.619 1.00 85.50 1316 ALA A N 1
ATOM 10495 C CA . ALA A 1 1316 ? -77.251 -28.799 85.643 1.00 85.50 1316 ALA A CA 1
ATOM 10496 C C . ALA A 1 1316 ? -78.692 -28.368 85.948 1.00 85.50 1316 ALA A C 1
ATOM 10498 O O . ALA A 1 1316 ? -79.107 -28.459 87.094 1.00 85.50 1316 ALA A O 1
ATOM 10499 N N . ARG A 1 1317 ? -79.503 -28.050 84.930 1.00 87.88 1317 ARG A N 1
ATOM 10500 C CA . ARG A 1 1317 ? -80.931 -27.711 85.105 1.00 87.88 1317 ARG A CA 1
ATOM 10501 C C . ARG A 1 1317 ? -81.775 -28.853 85.660 1.00 87.88 1317 ARG A C 1
ATOM 10503 O O . ARG A 1 1317 ? -82.791 -28.610 86.304 1.00 87.88 1317 ARG A O 1
ATOM 10510 N N . GLN A 1 1318 ? -81.399 -30.103 85.400 1.00 86.31 1318 GLN A N 1
ATOM 10511 C CA . GLN A 1 1318 ? -82.037 -31.257 86.029 1.00 86.31 1318 GLN A CA 1
ATOM 10512 C C . GLN A 1 1318 ? -81.634 -31.374 87.507 1.00 86.31 1318 GLN A C 1
ATOM 10514 O O . GLN A 1 1318 ? -82.504 -31.598 88.345 1.00 86.31 1318 GLN A O 1
ATOM 10519 N N . ALA A 1 1319 ? -80.354 -31.163 87.830 1.00 83.56 1319 ALA A N 1
ATOM 10520 C CA . ALA A 1 1319 ? -79.855 -31.133 89.201 1.00 83.56 1319 ALA A CA 1
ATOM 10521 C C . ALA A 1 1319 ? -80.478 -29.980 90.011 1.00 83.56 1319 ALA A C 1
ATOM 10523 O O . ALA A 1 1319 ? -80.960 -30.220 91.114 1.00 83.56 1319 ALA A O 1
ATOM 10524 N N . GLU A 1 1320 ? -80.556 -28.773 89.442 1.00 86.56 1320 GLU A N 1
ATOM 10525 C CA . GLU A 1 1320 ? -81.240 -27.599 90.004 1.00 86.56 1320 GLU A CA 1
ATOM 10526 C C . GLU A 1 1320 ? -82.679 -27.949 90.396 1.00 86.56 1320 GLU A C 1
ATOM 10528 O O . GLU A 1 1320 ? -83.014 -27.852 91.570 1.00 86.56 1320 GLU A O 1
ATOM 10533 N N . ARG A 1 1321 ? -83.489 -28.505 89.481 1.00 86.31 1321 ARG A N 1
ATOM 10534 C CA . ARG A 1 1321 ? -84.864 -28.946 89.796 1.00 86.31 1321 ARG A CA 1
ATOM 10535 C C . ARG A 1 1321 ? -84.932 -30.010 90.892 1.00 86.31 1321 ARG A C 1
ATOM 10537 O O . ARG A 1 1321 ? -85.862 -29.995 91.691 1.00 86.31 1321 ARG A O 1
ATOM 10544 N N . THR A 1 1322 ? -83.983 -30.951 90.944 1.00 87.50 1322 THR A N 1
ATOM 10545 C CA . THR A 1 1322 ? -83.951 -31.935 92.045 1.00 87.50 1322 THR A CA 1
ATOM 10546 C C . THR A 1 1322 ? -83.541 -31.304 93.374 1.00 87.50 1322 THR A C 1
ATOM 10548 O O . THR A 1 1322 ? -84.030 -31.729 94.413 1.00 87.50 1322 THR A O 1
ATOM 10551 N N . ILE A 1 1323 ? -82.701 -30.267 93.359 1.00 84.19 1323 ILE A N 1
ATOM 10552 C CA . ILE A 1 1323 ? -82.331 -29.496 94.549 1.00 84.19 1323 ILE A CA 1
ATOM 10553 C C . ILE A 1 1323 ? -83.511 -28.628 95.006 1.00 84.19 1323 ILE A C 1
ATOM 10555 O O . ILE A 1 1323 ? -83.792 -28.600 96.197 1.00 84.19 1323 ILE A O 1
ATOM 10559 N N . GLU A 1 1324 ? -84.239 -27.986 94.090 1.00 87.56 1324 GLU A N 1
ATOM 10560 C CA . GLU A 1 1324 ? -85.481 -27.249 94.372 1.00 87.56 1324 GLU A CA 1
ATOM 10561 C C . GLU A 1 1324 ? -86.548 -28.172 94.982 1.00 87.56 1324 GLU A C 1
ATOM 10563 O O . GLU A 1 1324 ? -87.120 -27.844 96.020 1.00 87.56 1324 GLU A O 1
ATOM 10568 N N . ALA A 1 1325 ? -86.756 -29.363 94.407 1.00 86.19 1325 ALA A N 1
ATOM 10569 C CA . ALA A 1 1325 ? -87.673 -30.367 94.950 1.00 86.19 1325 ALA A CA 1
ATOM 10570 C C . ALA A 1 1325 ? -87.256 -30.836 96.357 1.00 86.19 1325 ALA A C 1
ATOM 10572 O O . ALA A 1 1325 ? -88.083 -30.845 97.264 1.00 86.19 1325 ALA A O 1
ATOM 10573 N N . LEU A 1 1326 ? -85.972 -31.145 96.576 1.00 85.38 1326 LEU A N 1
ATOM 10574 C CA . LEU A 1 1326 ? -85.453 -31.520 97.898 1.00 85.38 1326 LEU A CA 1
ATOM 10575 C C . LEU A 1 1326 ? -85.534 -30.365 98.911 1.00 85.38 1326 LEU A C 1
ATOM 10577 O O . LEU A 1 1326 ? -85.809 -30.598 100.084 1.00 85.38 1326 LEU A O 1
ATOM 10581 N N . GLN A 1 1327 ? -85.330 -29.114 98.488 1.00 86.19 1327 GLN A N 1
ATOM 10582 C CA . GLN A 1 1327 ? -85.533 -27.937 99.340 1.00 86.19 1327 GLN A CA 1
ATOM 10583 C C . GLN A 1 1327 ? -87.009 -27.767 99.713 1.00 86.19 1327 GLN A C 1
ATOM 10585 O O . GLN A 1 1327 ? -87.307 -27.443 100.865 1.00 86.19 1327 GLN A O 1
ATOM 10590 N N . GLN A 1 1328 ? -87.931 -28.035 98.782 1.00 86.19 1328 GLN A N 1
ATOM 10591 C CA . GLN A 1 1328 ? -89.359 -28.037 99.070 1.00 86.19 1328 GLN A CA 1
ATOM 10592 C C . GLN A 1 1328 ? -89.726 -29.165 100.048 1.00 86.19 1328 GLN A C 1
ATOM 10594 O O . GLN A 1 1328 ? -90.327 -28.864 101.078 1.00 86.19 1328 GLN A O 1
ATOM 10599 N N . GLU A 1 1329 ? -89.284 -30.408 99.824 1.00 84.50 1329 GLU A N 1
ATOM 10600 C CA . GLU A 1 1329 ? -89.477 -31.532 100.760 1.00 84.50 1329 GLU A CA 1
ATOM 10601 C C . GLU A 1 1329 ? -88.919 -31.223 102.160 1.00 84.50 1329 GLU A C 1
ATOM 10603 O O . GLU A 1 1329 ? -89.583 -31.478 103.164 1.00 84.50 1329 GLU A O 1
ATOM 10608 N N . ILE A 1 1330 ? -87.733 -30.608 102.254 1.00 84.12 1330 ILE A N 1
ATOM 10609 C CA . ILE A 1 1330 ? -87.147 -30.159 103.529 1.00 84.12 1330 ILE A CA 1
ATOM 10610 C C . ILE A 1 1330 ? -88.016 -29.078 104.187 1.00 84.12 1330 ILE A C 1
ATOM 10612 O O . ILE A 1 1330 ? -88.198 -29.103 105.407 1.00 84.12 1330 ILE A O 1
ATOM 10616 N N . SER A 1 1331 ? -88.579 -28.144 103.415 1.00 85.75 1331 SER A N 1
ATOM 10617 C CA . SER A 1 1331 ? -89.480 -27.112 103.944 1.00 85.75 1331 SER A CA 1
ATOM 10618 C C . SER A 1 1331 ? -90.797 -27.708 104.457 1.00 85.75 1331 SER A C 1
ATOM 10620 O O . SER A 1 1331 ? -91.232 -27.383 105.564 1.00 85.75 1331 SER A O 1
ATOM 10622 N N . GLU A 1 1332 ? -91.380 -28.658 103.723 1.00 85.94 1332 GLU A N 1
ATOM 10623 C CA . GLU A 1 1332 ? -92.597 -29.373 104.104 1.00 85.94 1332 GLU A CA 1
ATOM 10624 C C . GLU A 1 1332 ? -92.346 -30.213 105.364 1.00 85.94 1332 GLU A C 1
ATOM 10626 O O . GLU A 1 1332 ? -93.062 -30.056 106.358 1.00 85.94 1332 GLU A O 1
ATOM 10631 N N . ALA A 1 1333 ? -91.255 -30.984 105.404 1.00 79.44 1333 ALA A N 1
ATOM 10632 C CA . ALA A 1 1333 ? -90.812 -31.725 106.585 1.00 79.44 1333 ALA A CA 1
ATOM 10633 C C . ALA A 1 1333 ? -90.554 -30.811 107.797 1.00 79.44 1333 ALA A C 1
ATOM 10635 O O . ALA A 1 1333 ? -90.893 -31.172 108.927 1.00 79.44 1333 ALA A O 1
ATOM 10636 N N . HIS A 1 1334 ? -90.017 -29.603 107.592 1.00 85.56 1334 HIS A N 1
ATOM 10637 C CA . HIS A 1 1334 ? -89.834 -28.628 108.666 1.00 85.56 1334 HIS A CA 1
ATOM 10638 C C . HIS A 1 1334 ? -91.176 -28.088 109.192 1.00 85.56 1334 HIS A C 1
ATOM 10640 O O . HIS A 1 1334 ? -91.363 -27.996 110.408 1.00 85.56 1334 HIS A O 1
ATOM 10646 N N . THR A 1 1335 ? -92.153 -27.799 108.321 1.00 84.88 1335 THR A N 1
ATOM 10647 C CA . THR A 1 1335 ? -93.507 -27.415 108.770 1.00 84.88 1335 THR A CA 1
ATOM 10648 C C . THR A 1 1335 ? -94.233 -28.559 109.483 1.00 84.88 1335 THR A C 1
ATOM 10650 O O . THR A 1 1335 ? -94.884 -28.323 110.504 1.00 84.88 1335 THR A O 1
ATOM 10653 N N . ALA A 1 1336 ? -94.055 -29.805 109.032 1.00 79.56 1336 ALA A N 1
ATOM 10654 C CA . ALA A 1 1336 ? -94.569 -30.996 109.702 1.00 79.56 1336 ALA A CA 1
ATOM 10655 C C . ALA A 1 1336 ? -93.922 -31.192 111.085 1.00 79.56 1336 ALA A C 1
ATOM 10657 O O . ALA A 1 1336 ? -94.627 -31.451 112.061 1.00 79.56 1336 ALA A O 1
ATOM 10658 N N . HIS A 1 1337 ? -92.609 -30.976 111.213 1.00 81.31 1337 HIS A N 1
ATOM 10659 C CA . HIS A 1 1337 ? -91.917 -31.011 112.502 1.00 81.31 1337 HIS A CA 1
ATOM 10660 C C . HIS A 1 1337 ? -92.434 -29.926 113.460 1.00 81.31 1337 HIS A C 1
ATOM 10662 O O . HIS A 1 1337 ? -92.750 -30.231 114.609 1.00 81.31 1337 HIS A O 1
ATOM 10668 N N . GLN A 1 1338 ? -92.618 -28.685 112.991 1.00 83.94 1338 GLN A N 1
ATOM 10669 C CA . GLN A 1 1338 ? -93.241 -27.629 113.799 1.00 83.94 1338 GLN A CA 1
ATOM 10670 C C . GLN A 1 1338 ? -94.691 -27.964 114.191 1.00 83.94 1338 GLN A C 1
ATOM 10672 O O . GLN A 1 1338 ? -95.111 -27.647 115.303 1.00 83.94 1338 GLN A O 1
ATOM 10677 N N . SER A 1 1339 ? -95.463 -28.609 113.310 1.00 81.00 1339 SER A N 1
ATOM 10678 C CA . SER A 1 1339 ? -96.818 -29.088 113.618 1.00 81.00 1339 SER A CA 1
ATOM 10679 C C . SER A 1 1339 ? -96.799 -30.120 114.751 1.00 81.00 1339 SER A C 1
ATOM 10681 O O . SER A 1 1339 ? -97.503 -29.956 115.749 1.00 81.00 1339 SER A O 1
ATOM 10683 N N . ILE A 1 1340 ? -95.923 -31.127 114.657 1.00 79.75 1340 ILE A N 1
ATOM 10684 C CA . ILE A 1 1340 ? -95.720 -32.135 115.708 1.00 79.75 1340 ILE A CA 1
ATOM 10685 C C . ILE A 1 1340 ? -95.274 -31.468 117.015 1.00 79.75 1340 ILE A C 1
ATOM 10687 O O . ILE A 1 1340 ? -95.812 -31.788 118.069 1.00 79.75 1340 ILE A O 1
ATOM 10691 N N . GLN A 1 1341 ? -94.360 -30.495 116.968 1.00 80.50 1341 GLN A N 1
ATOM 10692 C CA . GLN A 1 1341 ? -93.892 -29.776 118.156 1.00 80.50 1341 GLN A CA 1
ATOM 10693 C C . GLN A 1 1341 ? -95.023 -29.000 118.859 1.00 80.50 1341 GLN A C 1
ATOM 10695 O O . GLN A 1 1341 ? -95.105 -29.023 120.088 1.00 80.50 1341 GLN A O 1
ATOM 10700 N N . ARG A 1 1342 ? -95.935 -28.370 118.101 1.00 81.81 1342 ARG A N 1
ATOM 10701 C CA . ARG A 1 1342 ? -97.135 -27.703 118.646 1.00 81.81 1342 ARG A CA 1
ATOM 10702 C C . ARG A 1 1342 ? -98.137 -28.705 119.226 1.00 81.81 1342 ARG A C 1
ATOM 10704 O O . ARG A 1 1342 ? -98.695 -28.447 120.288 1.00 81.81 1342 ARG A O 1
ATOM 10711 N N . LEU A 1 1343 ? -98.339 -29.855 118.576 1.00 80.06 1343 LEU A N 1
ATOM 10712 C CA . LEU A 1 1343 ? -99.169 -30.941 119.112 1.00 80.06 1343 LEU A CA 1
ATOM 10713 C C . LEU A 1 1343 ? -98.592 -31.495 120.423 1.00 80.06 1343 LEU A C 1
ATOM 10715 O O . LEU A 1 1343 ? -99.338 -31.697 121.373 1.00 80.06 1343 LEU A O 1
ATOM 10719 N N . LEU A 1 1344 ? -97.271 -31.662 120.512 1.00 77.88 1344 LEU A N 1
ATOM 10720 C CA . LEU A 1 1344 ? -96.582 -32.149 121.711 1.00 77.88 1344 LEU A CA 1
ATOM 10721 C C . LEU A 1 1344 ? -96.672 -31.131 122.867 1.00 77.88 1344 LEU A C 1
ATOM 10723 O O . LEU A 1 1344 ? -96.877 -31.519 124.015 1.00 77.88 1344 LEU A O 1
ATOM 10727 N N . GLN A 1 1345 ? -96.623 -29.825 122.575 1.00 81.00 1345 GLN A N 1
ATOM 10728 C CA . GLN A 1 1345 ? -96.933 -28.775 123.558 1.00 81.00 1345 GLN A CA 1
ATOM 10729 C C . GLN A 1 1345 ? -98.399 -28.818 124.020 1.00 81.00 1345 GLN A C 1
ATOM 10731 O O . GLN A 1 1345 ? -98.658 -28.743 125.219 1.00 81.00 1345 GLN A O 1
ATOM 10736 N N . ALA A 1 1346 ? -99.357 -28.980 123.102 1.00 78.81 1346 ALA A N 1
ATOM 10737 C CA . ALA A 1 1346 ? -100.775 -29.096 123.448 1.00 78.81 1346 ALA A CA 1
ATOM 10738 C C . ALA A 1 1346 ? -101.069 -30.348 124.298 1.00 78.81 1346 ALA A C 1
ATOM 10740 O O . ALA A 1 1346 ? -101.837 -30.277 125.256 1.00 78.81 1346 ALA A O 1
ATOM 10741 N N . GLU A 1 1347 ? -100.419 -31.474 123.996 1.00 73.81 1347 GLU A N 1
ATOM 10742 C CA . GLU A 1 1347 ? -100.530 -32.708 124.776 1.00 73.81 1347 GLU A CA 1
ATOM 10743 C C . GLU A 1 1347 ? -99.896 -32.560 126.166 1.00 73.81 1347 GLU A C 1
ATOM 10745 O O . GLU A 1 1347 ? -100.469 -33.019 127.154 1.00 73.81 1347 GLU A O 1
ATOM 10750 N N . LYS A 1 1348 ? -98.778 -31.827 126.278 1.00 79.31 1348 LYS A N 1
ATOM 10751 C CA . LYS A 1 1348 ? -98.181 -31.476 127.574 1.00 79.31 1348 LYS A CA 1
ATOM 10752 C C . LYS A 1 1348 ? -99.157 -30.672 128.438 1.00 79.31 1348 LYS A C 1
ATOM 10754 O O . LYS A 1 1348 ? -99.405 -31.072 129.573 1.00 79.31 1348 LYS A O 1
ATOM 10759 N N . PHE A 1 1349 ? -99.800 -29.637 127.892 1.00 80.81 1349 PHE A N 1
ATOM 10760 C CA . PHE A 1 1349 ? -100.828 -28.880 128.621 1.00 80.81 1349 PHE A CA 1
ATOM 10761 C C . PHE A 1 1349 ? -102.043 -29.740 129.019 1.00 80.81 1349 PHE A C 1
ATOM 10763 O O . PHE A 1 1349 ? -102.570 -29.568 130.117 1.00 80.81 1349 PHE A O 1
ATOM 10770 N N . ARG A 1 1350 ? -102.466 -30.711 128.191 1.00 76.62 1350 ARG A N 1
ATOM 10771 C CA . ARG A 1 1350 ? -103.489 -31.697 128.599 1.00 76.62 1350 ARG A CA 1
ATOM 10772 C C . ARG A 1 1350 ? -103.018 -32.561 129.767 1.00 76.62 1350 ARG A C 1
ATOM 10774 O O . ARG A 1 1350 ? -103.798 -32.788 130.685 1.00 76.62 1350 ARG A O 1
ATOM 10781 N N . SER A 1 1351 ? -101.773 -33.040 129.739 1.00 72.25 1351 SER A N 1
ATOM 10782 C CA . SER A 1 1351 ? -101.224 -33.874 130.815 1.00 72.25 1351 SER A CA 1
ATOM 10783 C C . SER A 1 1351 ? -101.090 -33.108 132.135 1.00 72.25 1351 SER A C 1
ATOM 10785 O O . SER A 1 1351 ? -101.442 -33.643 133.180 1.00 72.25 1351 SER A O 1
ATOM 10787 N N . GLU A 1 1352 ? -100.700 -31.832 132.087 1.00 79.19 1352 GLU A N 1
ATOM 10788 C CA . GLU A 1 1352 ? -100.621 -30.955 133.262 1.00 79.19 1352 GLU A CA 1
ATOM 10789 C C . GLU A 1 1352 ? -102.011 -30.688 133.863 1.00 79.19 1352 GLU A C 1
ATOM 10791 O O . GLU A 1 1352 ? -102.191 -30.827 135.073 1.00 79.19 1352 GLU A O 1
ATOM 10796 N N . ALA A 1 1353 ? -103.019 -30.414 133.026 1.00 77.50 1353 ALA A N 1
ATOM 10797 C CA . ALA A 1 1353 ? -104.406 -30.255 133.471 1.00 77.50 1353 ALA A CA 1
ATOM 10798 C C . ALA A 1 1353 ? -105.013 -31.562 134.025 1.00 77.50 1353 ALA A C 1
ATOM 10800 O O . ALA A 1 1353 ? -105.753 -31.539 135.009 1.00 77.50 1353 ALA A O 1
ATOM 10801 N N . ALA A 1 1354 ? -104.685 -32.715 133.431 1.00 73.88 1354 ALA A N 1
ATOM 10802 C CA . ALA A 1 1354 ? -105.113 -34.024 133.926 1.00 73.88 1354 ALA A CA 1
ATOM 10803 C C . ALA A 1 1354 ? -104.443 -34.381 135.265 1.00 73.88 1354 ALA A C 1
ATOM 10805 O O . ALA A 1 1354 ? -105.098 -34.920 136.157 1.00 73.88 1354 ALA A O 1
ATOM 10806 N N . GLU A 1 1355 ? -103.165 -34.036 135.445 1.00 77.00 1355 GLU A N 1
ATOM 10807 C CA . GLU A 1 1355 ? -102.476 -34.150 136.731 1.00 77.00 1355 GLU A CA 1
ATOM 10808 C C . GLU A 1 1355 ? -103.089 -33.243 137.805 1.00 77.00 1355 GLU A C 1
ATOM 10810 O O . GLU A 1 1355 ? -103.234 -33.676 138.948 1.00 77.00 1355 GLU A O 1
ATOM 10815 N N . GLU A 1 1356 ? -103.445 -31.999 137.477 1.00 76.31 1356 GLU A N 1
ATOM 10816 C CA . GLU A 1 1356 ? -104.084 -31.080 138.428 1.00 76.31 1356 GLU A CA 1
ATOM 10817 C C . GLU A 1 1356 ? -105.474 -31.584 138.841 1.00 76.31 1356 GLU A C 1
ATOM 10819 O O . GLU A 1 1356 ? -105.751 -31.716 140.035 1.00 76.31 1356 GLU A O 1
ATOM 10824 N N . HIS A 1 1357 ? -106.290 -32.029 137.880 1.00 77.94 1357 HIS A N 1
ATOM 10825 C CA . HIS A 1 1357 ? -107.567 -32.691 138.158 1.00 77.94 1357 HIS A CA 1
ATOM 10826 C C . HIS A 1 1357 ? -107.388 -33.990 138.968 1.00 77.94 1357 HIS A C 1
ATOM 10828 O O . HIS A 1 1357 ? -108.228 -34.322 139.805 1.00 77.94 1357 HIS A O 1
ATOM 10834 N N . SER A 1 1358 ? -106.295 -34.734 138.770 1.00 74.12 1358 SER A N 1
ATOM 10835 C CA . SER A 1 1358 ? -105.983 -35.909 139.592 1.00 74.12 1358 SER A CA 1
ATOM 10836 C C . SER A 1 1358 ? -105.613 -35.513 141.029 1.00 74.12 1358 SER A C 1
ATOM 10838 O O . SER A 1 1358 ? -106.002 -36.200 141.976 1.00 74.12 1358 SER A O 1
ATOM 10840 N N . LYS A 1 1359 ? -104.884 -34.407 141.221 1.00 80.50 1359 LYS A N 1
ATOM 10841 C CA . LYS A 1 1359 ? -104.502 -33.881 142.545 1.00 80.50 1359 LYS A CA 1
ATOM 10842 C C . LYS A 1 1359 ? -105.722 -33.362 143.311 1.00 80.50 1359 LYS A C 1
ATOM 10844 O O . LYS A 1 1359 ? -105.846 -33.656 144.498 1.00 80.50 1359 LYS A O 1
ATOM 10849 N N . ASP A 1 1360 ? -106.661 -32.700 142.639 1.00 77.81 1360 ASP A N 1
ATOM 10850 C CA . ASP A 1 1360 ? -107.926 -32.270 143.250 1.00 77.81 1360 ASP A CA 1
ATOM 10851 C C . ASP A 1 1360 ? -108.895 -33.426 143.518 1.00 77.81 1360 ASP A C 1
ATOM 10853 O O . ASP A 1 1360 ? -109.499 -33.460 144.589 1.00 77.81 1360 ASP A O 1
ATOM 10857 N N . LEU A 1 1361 ? -108.978 -34.436 142.642 1.00 75.62 1361 LEU A N 1
ATOM 10858 C CA . LEU A 1 1361 ? -109.666 -35.687 142.983 1.00 75.62 1361 LEU A CA 1
ATOM 10859 C C . LEU A 1 1361 ? -109.033 -36.353 144.211 1.00 75.62 1361 LEU A C 1
ATOM 10861 O O . LEU A 1 1361 ? -109.756 -36.835 145.075 1.00 75.62 1361 LEU A O 1
ATOM 10865 N N . SER A 1 1362 ? -107.702 -36.334 144.333 1.00 75.19 1362 SER A N 1
ATOM 10866 C CA . SER A 1 1362 ? -106.994 -36.911 145.485 1.00 75.19 1362 SER A CA 1
ATOM 10867 C C . SER A 1 1362 ? -107.268 -36.135 146.780 1.00 75.19 1362 SER A C 1
ATOM 10869 O O . SER A 1 1362 ? -107.444 -36.754 147.827 1.00 75.19 1362 SER A O 1
ATOM 10871 N N . ARG A 1 1363 ? -107.384 -34.797 146.718 1.00 79.75 1363 ARG A N 1
ATOM 10872 C CA . ARG A 1 1363 ? -107.862 -33.970 147.842 1.00 79.75 1363 ARG A CA 1
ATOM 10873 C C . ARG A 1 1363 ? -109.293 -34.324 148.232 1.00 79.75 1363 ARG A C 1
ATOM 10875 O O . ARG A 1 1363 ? -109.536 -34.601 149.399 1.00 79.75 1363 ARG A O 1
ATOM 10882 N N . GLN A 1 1364 ? -110.216 -34.368 147.271 1.00 79.81 1364 GLN A N 1
ATOM 10883 C CA . GLN A 1 1364 ? -111.618 -34.711 147.529 1.00 79.81 1364 GLN A CA 1
ATOM 10884 C C . GLN A 1 1364 ? -111.753 -36.120 148.120 1.00 79.81 1364 GLN A C 1
ATOM 10886 O O . GLN A 1 1364 ? -112.564 -36.335 149.017 1.00 79.81 1364 GLN A O 1
ATOM 10891 N N . LEU A 1 1365 ? -110.938 -37.077 147.667 1.00 74.38 1365 LEU A N 1
ATOM 10892 C CA . LEU A 1 1365 ? -110.916 -38.436 148.206 1.00 74.38 1365 LEU A CA 1
ATOM 10893 C C . LEU A 1 1365 ? -110.374 -38.447 149.646 1.00 74.38 1365 LEU A C 1
ATOM 10895 O O . LEU A 1 1365 ? -110.995 -39.060 150.505 1.00 74.38 1365 LEU A O 1
ATOM 10899 N N . ALA A 1 1366 ? -109.316 -37.687 149.951 1.00 76.75 1366 ALA A N 1
ATOM 10900 C CA . ALA A 1 1366 ? -108.814 -37.518 151.319 1.00 76.75 1366 ALA A CA 1
ATOM 10901 C C . ALA A 1 1366 ? -109.825 -36.816 152.254 1.00 76.75 1366 ALA A C 1
ATOM 10903 O O . ALA A 1 1366 ? -110.034 -37.262 153.380 1.00 76.75 1366 ALA A O 1
ATOM 10904 N N . GLU A 1 1367 ? -110.519 -35.771 151.791 1.00 80.06 1367 GLU A N 1
ATOM 10905 C CA . GLU A 1 1367 ? -111.618 -35.137 152.536 1.00 80.06 1367 GLU A CA 1
ATOM 10906 C C . GLU A 1 1367 ? -112.774 -36.115 152.787 1.00 80.06 1367 GLU A C 1
ATOM 10908 O O . GLU A 1 1367 ? -113.376 -36.105 153.863 1.00 80.06 1367 GLU A O 1
ATOM 10913 N N . LYS A 1 1368 ? -113.076 -36.994 151.822 1.00 77.69 1368 LYS A N 1
ATOM 10914 C CA . LYS A 1 1368 ? -114.060 -38.069 151.997 1.00 77.69 1368 LYS A CA 1
ATOM 10915 C C . LYS A 1 1368 ? -113.571 -39.156 152.949 1.00 77.69 1368 LYS A C 1
ATOM 10917 O O . LYS A 1 1368 ? -114.387 -39.644 153.721 1.00 77.69 1368 LYS A O 1
ATOM 10922 N N . GLN A 1 1369 ? -112.277 -39.467 152.965 1.00 75.81 1369 GLN A N 1
ATOM 10923 C CA . GLN A 1 1369 ? -111.653 -40.360 153.944 1.00 75.81 1369 GLN A CA 1
ATOM 10924 C C . GLN A 1 1369 ? -111.882 -39.831 155.370 1.00 75.81 1369 GLN A C 1
ATOM 10926 O O . GLN A 1 1369 ? -112.456 -40.531 156.194 1.00 75.81 1369 GLN A O 1
ATOM 10931 N N . VAL A 1 1370 ? -111.567 -38.555 155.625 1.00 78.38 1370 VAL A N 1
ATOM 10932 C CA . VAL A 1 1370 ? -111.769 -37.904 156.936 1.00 78.38 1370 VAL A CA 1
ATOM 10933 C C . VAL A 1 1370 ? -113.259 -37.790 157.303 1.00 78.38 1370 VAL A C 1
ATOM 10935 O O . VAL A 1 1370 ? -113.629 -37.927 158.471 1.00 78.38 1370 VAL A O 1
ATOM 10938 N N . GLN A 1 1371 ? -114.149 -37.581 156.325 1.00 77.94 1371 GLN A N 1
ATOM 10939 C CA . GLN A 1 1371 ? -115.603 -37.635 156.551 1.00 77.94 1371 GLN A CA 1
ATOM 10940 C C . GLN A 1 1371 ? -116.100 -39.050 156.883 1.00 77.94 1371 GLN A C 1
ATOM 10942 O O . GLN A 1 1371 ? -117.048 -39.179 157.650 1.00 77.94 1371 GLN A O 1
ATOM 10947 N N . ILE A 1 1372 ? -115.474 -40.101 156.346 1.00 73.38 1372 ILE A N 1
ATOM 10948 C CA . ILE A 1 1372 ? -115.772 -41.491 156.712 1.00 73.38 1372 ILE A CA 1
ATOM 10949 C C . ILE A 1 1372 ? -115.242 -41.781 158.118 1.00 73.38 1372 ILE A C 1
ATOM 10951 O O . ILE A 1 1372 ? -116.028 -42.198 158.955 1.00 73.38 1372 ILE A O 1
ATOM 10955 N N . GLU A 1 1373 ? -113.987 -41.456 158.432 1.00 78.69 1373 GLU A N 1
ATOM 10956 C CA . GLU A 1 1373 ? -113.393 -41.663 159.765 1.00 78.69 1373 GLU A CA 1
ATOM 10957 C C . GLU A 1 1373 ? -114.189 -40.953 160.878 1.00 78.69 1373 GLU A C 1
ATOM 10959 O O . GLU A 1 1373 ? -114.446 -41.530 161.936 1.00 78.69 1373 GLU A O 1
ATOM 10964 N N . THR A 1 1374 ? -114.661 -39.723 160.636 1.00 76.81 1374 THR A N 1
ATOM 10965 C CA . THR A 1 1374 ? -115.523 -39.001 161.594 1.00 76.81 1374 THR A CA 1
ATOM 10966 C C . THR A 1 1374 ? -116.957 -39.535 161.655 1.00 76.81 1374 THR A C 1
ATOM 10968 O O . THR A 1 1374 ? -117.599 -39.419 162.700 1.00 76.81 1374 THR A O 1
ATOM 10971 N N . LEU A 1 1375 ? -117.477 -40.159 160.592 1.00 76.25 1375 LEU A N 1
ATOM 10972 C CA . LEU A 1 1375 ? -118.739 -40.907 160.652 1.00 76.25 1375 LEU A CA 1
ATOM 10973 C C . LEU A 1 1375 ? -118.570 -42.251 161.372 1.00 76.25 1375 LEU A C 1
ATOM 10975 O O . LEU A 1 1375 ? -119.461 -42.632 162.122 1.00 76.25 1375 LEU A O 1
ATOM 10979 N N . GLU A 1 1376 ? -117.443 -42.941 161.207 1.00 78.19 1376 GLU A N 1
ATOM 10980 C CA . GLU A 1 1376 ? -117.123 -44.204 161.881 1.00 78.19 1376 GLU A CA 1
ATOM 10981 C C . GLU A 1 1376 ? -116.914 -43.998 163.385 1.00 78.19 1376 GLU A C 1
ATOM 10983 O O . GLU A 1 1376 ? -117.507 -44.729 164.177 1.00 78.19 1376 GLU A O 1
ATOM 10988 N N . GLN A 1 1377 ? -116.192 -42.947 163.797 1.00 76.00 1377 GLN A N 1
ATOM 10989 C CA . GLN A 1 1377 ? -116.138 -42.521 165.202 1.00 76.00 1377 GLN A CA 1
ATOM 10990 C C . GLN A 1 1377 ? -117.541 -42.263 165.761 1.00 76.00 1377 GLN A C 1
ATOM 10992 O O . GLN A 1 1377 ? -117.891 -42.776 166.819 1.00 76.00 1377 GLN A O 1
ATOM 10997 N N . ARG A 1 1378 ? -118.383 -41.537 165.021 1.00 75.44 1378 ARG A N 1
ATOM 10998 C CA . ARG A 1 1378 ? -119.747 -41.205 165.451 1.00 75.44 1378 ARG A CA 1
ATOM 10999 C C . ARG A 1 1378 ? -120.696 -42.409 165.454 1.00 75.44 1378 ARG A C 1
ATOM 11001 O O . ARG A 1 1378 ? -121.647 -42.437 166.228 1.00 75.44 1378 ARG A O 1
ATOM 11008 N N . VAL A 1 1379 ? -120.444 -43.419 164.621 1.00 73.56 1379 VAL A N 1
ATOM 11009 C CA . VAL A 1 1379 ? -121.126 -44.721 164.673 1.00 73.56 1379 VAL A CA 1
ATOM 11010 C C . VAL A 1 1379 ? -120.648 -45.532 165.876 1.00 73.56 1379 VAL A C 1
ATOM 11012 O O . VAL A 1 1379 ? -121.487 -46.145 166.526 1.00 73.56 1379 VAL A O 1
ATOM 11015 N N . ALA A 1 1380 ? -119.361 -45.493 166.230 1.00 75.25 1380 ALA A N 1
ATOM 11016 C CA . ALA A 1 1380 ? -118.852 -46.122 167.450 1.00 75.25 1380 ALA A CA 1
ATOM 11017 C C . ALA A 1 1380 ? -119.436 -45.462 168.716 1.00 75.25 1380 ALA A C 1
ATOM 11019 O O . ALA A 1 1380 ? -119.943 -46.170 169.582 1.00 75.25 1380 ALA A O 1
ATOM 11020 N N . GLU A 1 1381 ? -119.481 -44.125 168.779 1.00 77.12 1381 GLU A N 1
ATOM 11021 C CA . GLU A 1 1381 ? -120.174 -43.366 169.836 1.00 77.12 1381 GLU A CA 1
ATOM 11022 C C . GLU A 1 1381 ? -121.659 -43.755 169.935 1.00 77.12 1381 GLU A C 1
ATOM 11024 O O . GLU A 1 1381 ? -122.178 -43.975 171.029 1.00 77.12 1381 GLU A O 1
ATOM 11029 N N . LEU A 1 1382 ? -122.355 -43.880 168.798 1.00 74.81 1382 LEU A N 1
ATOM 11030 C CA . LEU A 1 1382 ? -123.759 -44.301 168.766 1.00 74.81 1382 LEU A CA 1
ATOM 11031 C C . LEU A 1 1382 ? -123.948 -45.777 169.141 1.00 74.81 1382 LEU A C 1
ATOM 11033 O O . LEU A 1 1382 ? -124.961 -46.103 169.754 1.00 74.81 1382 LEU A O 1
ATOM 11037 N N . GLN A 1 1383 ? -123.005 -46.664 168.819 1.00 75.56 1383 GLN A N 1
ATOM 11038 C CA . GLN A 1 1383 ? -123.030 -48.069 169.235 1.00 75.56 1383 GLN A CA 1
ATOM 11039 C C . GLN A 1 1383 ? -122.769 -48.214 170.737 1.00 75.56 1383 GLN A C 1
ATOM 11041 O O . GLN A 1 1383 ? -123.483 -48.965 171.398 1.00 75.56 1383 GLN A O 1
ATOM 11046 N N . GLU A 1 1384 ? -121.822 -47.462 171.299 1.00 75.75 1384 GLU A N 1
ATOM 11047 C CA . GLU A 1 1384 ? -121.575 -47.425 172.744 1.00 75.75 1384 GLU A CA 1
ATOM 11048 C C . GLU A 1 1384 ? -122.772 -46.815 173.492 1.00 75.75 1384 GLU A C 1
ATOM 11050 O O . GLU A 1 1384 ? -123.226 -47.376 174.489 1.00 75.75 1384 GLU A O 1
ATOM 11055 N N . ALA A 1 1385 ? -123.375 -45.743 172.964 1.00 69.69 1385 ALA A N 1
ATOM 11056 C CA . ALA A 1 1385 ? -124.615 -45.178 173.494 1.00 69.69 1385 ALA A CA 1
ATOM 11057 C C . ALA A 1 1385 ? -125.797 -46.164 173.411 1.00 69.69 1385 ALA A C 1
ATOM 11059 O O . ALA A 1 1385 ? -126.543 -46.294 174.382 1.00 69.69 1385 ALA A O 1
ATOM 11060 N N . CYS A 1 1386 ? -125.950 -46.899 172.301 1.00 73.62 1386 CYS A N 1
ATOM 11061 C CA . CYS A 1 1386 ? -126.967 -47.947 172.174 1.00 73.62 1386 CYS A CA 1
ATOM 11062 C C . CYS A 1 1386 ? -126.724 -49.094 173.159 1.00 73.62 1386 CYS A C 1
ATOM 11064 O O . CYS A 1 1386 ? -127.673 -49.539 173.788 1.00 73.62 1386 CYS A O 1
ATOM 11066 N N . TRP A 1 1387 ? -125.480 -49.533 173.360 1.00 77.31 1387 TRP A N 1
ATOM 11067 C CA . TRP A 1 1387 ? -125.137 -50.586 174.324 1.00 77.31 1387 TRP A CA 1
ATOM 11068 C C . TRP A 1 1387 ? -125.356 -50.150 175.781 1.00 77.31 1387 TRP A C 1
ATOM 11070 O O . TRP A 1 1387 ? -125.825 -50.932 176.609 1.00 77.31 1387 TRP A O 1
ATOM 11080 N N . LEU A 1 1388 ? -125.077 -48.884 176.107 1.00 74.50 1388 LEU A N 1
ATOM 11081 C CA . LEU A 1 1388 ? -125.421 -48.293 177.403 1.00 74.50 1388 LEU A CA 1
ATOM 11082 C C . LEU A 1 1388 ? -126.944 -48.181 177.589 1.00 74.50 1388 LEU A C 1
ATOM 11084 O O . LEU A 1 1388 ? -127.442 -48.433 178.686 1.00 74.50 1388 LEU A O 1
ATOM 11088 N N . GLN A 1 1389 ? -127.689 -47.853 176.529 1.00 71.81 1389 GLN A N 1
ATOM 11089 C CA . GLN A 1 1389 ? -129.152 -47.808 176.545 1.00 71.81 1389 GLN A CA 1
ATOM 11090 C C . GLN A 1 1389 ? -129.780 -49.209 176.635 1.00 71.81 1389 GLN A C 1
ATOM 11092 O O . GLN A 1 1389 ? -130.757 -49.383 177.357 1.00 71.81 1389 GLN A O 1
ATOM 11097 N N . GLU A 1 1390 ? -129.207 -50.208 175.965 1.00 73.19 1390 GLU A N 1
ATOM 11098 C CA . GLU A 1 1390 ? -129.607 -51.617 176.031 1.00 73.19 1390 GLU A CA 1
ATOM 11099 C C . GLU A 1 1390 ? -129.360 -52.167 177.439 1.00 73.19 1390 GLU A C 1
ATOM 11101 O O . GLU A 1 1390 ? -130.291 -52.665 178.059 1.00 73.19 1390 GLU A O 1
ATOM 11106 N N . LYS A 1 1391 ? -128.190 -51.908 178.041 1.00 75.31 1391 LYS A N 1
ATOM 11107 C CA . LYS A 1 1391 ? -127.943 -52.192 179.467 1.00 75.31 1391 LYS A CA 1
ATOM 11108 C C . LYS A 1 1391 ? -128.916 -51.497 180.418 1.00 75.31 1391 LYS A C 1
ATOM 11110 O O . LYS A 1 1391 ? -129.304 -52.084 181.427 1.00 75.31 1391 LYS A O 1
ATOM 11115 N N . ALA A 1 1392 ? -129.292 -50.250 180.137 1.00 66.88 1392 ALA A N 1
ATOM 11116 C CA . ALA A 1 1392 ? -130.295 -49.546 180.931 1.00 66.88 1392 ALA A CA 1
ATOM 11117 C C . ALA A 1 1392 ? -131.694 -50.169 180.759 1.00 66.88 1392 ALA A C 1
ATOM 11119 O O . ALA A 1 1392 ? -132.468 -50.199 181.713 1.00 66.88 1392 ALA A O 1
ATOM 11120 N N . PHE A 1 1393 ? -132.007 -50.703 179.576 1.00 72.44 1393 PHE A N 1
ATOM 11121 C CA . PHE A 1 1393 ? -133.254 -51.408 179.289 1.00 72.44 1393 PHE A CA 1
ATOM 11122 C C . PHE A 1 1393 ? -133.287 -52.817 179.905 1.00 72.44 1393 PHE A C 1
ATOM 11124 O O . PHE A 1 1393 ? -134.309 -53.205 180.465 1.00 72.44 1393 PHE A O 1
ATOM 11131 N N . ASP A 1 1394 ? -132.173 -53.550 179.897 1.00 71.44 1394 ASP A N 1
ATOM 11132 C CA . ASP A 1 1394 ? -132.002 -54.825 180.604 1.00 71.44 1394 ASP A CA 1
ATOM 11133 C C . ASP A 1 1394 ? -132.189 -54.631 182.113 1.00 71.44 1394 ASP A C 1
ATOM 11135 O O . ASP A 1 1394 ? -133.037 -55.279 182.721 1.00 71.44 1394 ASP A O 1
ATOM 11139 N N . ALA A 1 1395 ? -131.493 -53.660 182.716 1.00 68.75 1395 ALA A N 1
ATOM 11140 C CA . ALA A 1 1395 ? -131.667 -53.332 184.132 1.00 68.75 1395 ALA A CA 1
ATOM 11141 C C . ALA A 1 1395 ? -133.119 -52.929 184.458 1.00 68.75 1395 ALA A C 1
ATOM 11143 O O . ALA A 1 1395 ? -133.691 -53.393 185.446 1.00 68.75 1395 ALA A O 1
ATOM 11144 N N . MET A 1 1396 ? -133.752 -52.122 183.598 1.00 70.56 1396 MET A N 1
ATOM 11145 C CA . MET A 1 1396 ? -135.156 -51.734 183.758 1.00 70.56 1396 MET A CA 1
ATOM 11146 C C . MET A 1 1396 ? -136.118 -52.913 183.548 1.00 70.56 1396 MET A C 1
ATOM 11148 O O . MET A 1 1396 ? -137.177 -52.937 184.167 1.00 70.56 1396 MET A O 1
ATOM 11152 N N . THR A 1 1397 ? -135.796 -53.906 182.715 1.00 67.31 1397 THR A N 1
ATOM 11153 C CA . THR A 1 1397 ? -136.641 -55.098 182.513 1.00 67.31 1397 THR A CA 1
ATOM 11154 C C . THR A 1 1397 ? -136.415 -56.178 183.568 1.00 67.31 1397 THR A C 1
ATOM 11156 O O . THR A 1 1397 ? -137.372 -56.878 183.899 1.00 67.31 1397 THR A O 1
ATOM 11159 N N . GLU A 1 1398 ? -135.240 -56.260 184.197 1.00 71.94 1398 GLU A N 1
ATOM 11160 C CA . GLU A 1 1398 ? -135.058 -57.010 185.445 1.00 71.94 1398 GLU A CA 1
ATOM 11161 C C . GLU A 1 1398 ? -135.844 -56.366 186.596 1.00 71.94 1398 GLU A C 1
ATOM 11163 O O . GLU A 1 1398 ? -136.593 -57.063 187.287 1.00 71.94 1398 GLU A O 1
ATOM 11168 N N . GLU A 1 1399 ? -135.765 -55.040 186.765 1.00 68.31 1399 GLU A N 1
ATOM 11169 C CA . GLU A 1 1399 ? -136.534 -54.310 187.781 1.00 68.31 1399 GLU A CA 1
ATOM 11170 C C . GLU A 1 1399 ? -138.046 -54.408 187.523 1.00 68.31 1399 GLU A C 1
ATOM 11172 O O . GLU A 1 1399 ? -138.810 -54.749 188.425 1.00 68.31 1399 GLU A O 1
ATOM 11177 N N . ASN A 1 1400 ? -138.500 -54.218 186.282 1.00 63.50 1400 ASN A N 1
ATOM 11178 C CA . ASN A 1 1400 ? -139.907 -54.367 185.905 1.00 63.50 1400 ASN A CA 1
ATOM 11179 C C . ASN A 1 1400 ? -140.358 -55.844 185.956 1.00 63.50 1400 ASN A C 1
ATOM 11181 O O . ASN A 1 1400 ? -141.506 -56.136 186.273 1.00 63.50 1400 ASN A O 1
ATOM 11185 N N . GLY A 1 1401 ? -139.456 -56.808 185.752 1.00 72.19 1401 GLY A N 1
ATOM 11186 C CA . GLY A 1 1401 ? -139.702 -58.236 185.974 1.00 72.19 1401 GLY A CA 1
ATOM 11187 C C . GLY A 1 1401 ? -139.829 -58.600 187.459 1.00 72.19 1401 GLY A C 1
ATOM 11188 O O . GLY A 1 1401 ? -140.653 -59.444 187.826 1.00 72.19 1401 GLY A O 1
ATOM 11189 N N . ALA A 1 1402 ? -139.069 -57.937 188.333 1.00 60.97 1402 ALA A N 1
ATOM 11190 C CA . ALA A 1 1402 ? -139.232 -58.013 189.781 1.00 60.97 1402 ALA A CA 1
ATOM 11191 C C . ALA A 1 1402 ? -140.545 -57.345 190.221 1.00 60.97 1402 ALA A C 1
ATOM 11193 O O . ALA A 1 1402 ? -141.327 -57.967 190.941 1.00 60.97 1402 ALA A O 1
ATOM 11194 N N . LEU A 1 1403 ? -140.853 -56.148 189.712 1.00 61.38 1403 LEU A N 1
ATOM 11195 C CA . LEU A 1 1403 ? -142.116 -55.444 189.946 1.00 61.38 1403 LEU A CA 1
ATOM 11196 C C . LEU A 1 1403 ? -143.322 -56.223 189.411 1.00 61.38 1403 LEU A C 1
ATOM 11198 O O . LEU A 1 1403 ? -144.341 -56.248 190.084 1.00 61.38 1403 LEU A O 1
ATOM 11202 N N . GLN A 1 1404 ? -143.228 -56.940 188.287 1.00 64.62 1404 GLN A N 1
ATOM 11203 C CA . GLN A 1 1404 ? -144.297 -57.830 187.814 1.00 64.62 1404 GLN A CA 1
ATOM 11204 C C . GLN A 1 1404 ? -144.451 -59.089 188.674 1.00 64.62 1404 GLN A C 1
ATOM 11206 O O . GLN A 1 1404 ? -145.570 -59.570 188.844 1.00 64.62 1404 GLN A O 1
ATOM 11211 N N . LYS A 1 1405 ? -143.372 -59.633 189.253 1.00 71.94 1405 LYS A N 1
ATOM 11212 C CA . LYS A 1 1405 ? -143.480 -60.716 190.249 1.00 71.94 1405 LYS A CA 1
ATOM 11213 C C . LYS A 1 1405 ? -144.132 -60.212 191.538 1.00 71.94 1405 LYS A C 1
ATOM 11215 O O . LYS A 1 1405 ? -145.019 -60.881 192.061 1.00 71.94 1405 LYS A O 1
ATOM 11220 N N . VAL A 1 1406 ? -143.747 -59.026 192.013 1.00 68.56 1406 VAL A N 1
ATOM 11221 C CA . VAL A 1 1406 ? -144.370 -58.363 193.168 1.00 68.56 1406 VAL A CA 1
ATOM 11222 C C . VAL A 1 1406 ? -145.835 -58.040 192.874 1.00 68.56 1406 VAL A C 1
ATOM 11224 O O . VAL A 1 1406 ? -146.688 -58.425 193.667 1.00 68.56 1406 VAL A O 1
ATOM 11227 N N . ASN A 1 1407 ? -146.156 -57.453 191.720 1.00 64.00 1407 ASN A N 1
ATOM 11228 C CA . ASN A 1 1407 ? -147.529 -57.164 191.313 1.00 64.00 1407 ASN A CA 1
ATOM 11229 C C . ASN A 1 1407 ? -148.353 -58.438 191.172 1.00 64.00 1407 ASN A C 1
ATOM 11231 O O . ASN A 1 1407 ? -149.410 -58.475 191.771 1.00 64.00 1407 ASN A O 1
ATOM 11235 N N . ARG A 1 1408 ? -147.881 -59.532 190.560 1.00 65.62 1408 ARG A N 1
ATOM 11236 C CA . ARG A 1 1408 ? -148.656 -60.793 190.544 1.00 65.62 1408 ARG A CA 1
ATOM 11237 C C . ARG A 1 1408 ? -148.903 -61.375 191.940 1.00 65.62 1408 ARG A C 1
ATOM 11239 O O . ARG A 1 1408 ? -149.932 -62.007 192.166 1.00 65.62 1408 ARG A O 1
ATOM 11246 N N . VAL A 1 1409 ? -147.998 -61.157 192.898 1.00 72.56 1409 VAL A N 1
ATOM 11247 C CA . VAL A 1 1409 ? -148.210 -61.532 194.310 1.00 72.56 1409 VAL A CA 1
ATOM 11248 C C . VAL A 1 1409 ? -149.170 -60.564 195.017 1.00 72.56 1409 VAL A C 1
ATOM 11250 O O . VAL A 1 1409 ? -149.963 -61.001 195.852 1.00 72.56 1409 VAL A O 1
ATOM 11253 N N . LEU A 1 1410 ? -149.147 -59.272 194.681 1.00 63.75 1410 LEU A N 1
ATOM 11254 C CA . LEU A 1 1410 ? -150.080 -58.268 195.196 1.00 63.75 1410 LEU A CA 1
ATOM 11255 C C . LEU A 1 1410 ? -151.479 -58.440 194.597 1.00 63.75 1410 LEU A C 1
ATOM 11257 O O . LEU A 1 1410 ? -152.417 -58.531 195.368 1.00 63.75 1410 LEU A O 1
ATOM 11261 N N . GLU A 1 1411 ? -151.619 -58.586 193.281 1.00 63.97 1411 GLU A N 1
ATOM 11262 C CA . GLU A 1 1411 ? -152.816 -58.981 192.523 1.00 63.97 1411 GLU A CA 1
ATOM 11263 C C . GLU A 1 1411 ? -153.380 -60.309 193.038 1.00 63.97 1411 GLU A C 1
ATOM 11265 O O . GLU A 1 1411 ? -154.566 -60.400 193.329 1.00 63.97 1411 GLU A O 1
ATOM 11270 N N . GLY A 1 1412 ? -152.534 -61.321 193.266 1.00 67.69 1412 GLY A N 1
ATOM 11271 C CA . GLY A 1 1412 ? -152.947 -62.594 193.865 1.00 67.69 1412 GLY A CA 1
ATOM 11272 C C . GLY A 1 1412 ? -153.466 -62.472 195.306 1.00 67.69 1412 GLY A C 1
ATOM 11273 O O . GLY A 1 1412 ? -154.232 -63.324 195.761 1.00 67.69 1412 GLY A O 1
ATOM 11274 N N . ARG A 1 1413 ? -153.094 -61.406 196.031 1.00 62.44 1413 ARG A N 1
ATOM 11275 C CA . ARG A 1 1413 ? -153.670 -61.046 197.340 1.00 62.44 1413 ARG A CA 1
ATOM 11276 C C . ARG A 1 1413 ? -154.871 -60.104 197.209 1.00 62.44 1413 ARG A C 1
ATOM 11278 O O . ARG A 1 1413 ? -155.809 -60.251 197.983 1.00 62.44 1413 ARG A O 1
ATOM 11285 N N . LEU A 1 1414 ? -154.865 -59.192 196.240 1.00 53.78 1414 LEU A N 1
ATOM 11286 C CA . LEU A 1 1414 ? -155.930 -58.237 195.928 1.00 53.78 1414 LEU A CA 1
ATOM 11287 C C . LEU A 1 1414 ? -157.165 -58.972 195.435 1.00 53.78 1414 LEU A C 1
ATOM 11289 O O . LEU A 1 1414 ? -158.178 -58.883 196.103 1.00 53.78 1414 LEU A O 1
ATOM 11293 N N . ALA A 1 1415 ? -157.057 -59.820 194.412 1.00 57.03 1415 ALA A N 1
ATOM 11294 C CA . ALA A 1 1415 ? -158.151 -60.669 193.944 1.00 57.03 1415 ALA A CA 1
ATOM 11295 C C . ALA A 1 1415 ? -158.757 -61.518 195.078 1.00 57.03 1415 ALA A C 1
ATOM 11297 O O . ALA A 1 1415 ? -159.962 -61.758 195.101 1.00 57.03 1415 ALA A O 1
ATOM 11298 N N . LYS A 1 1416 ? -157.944 -61.919 196.069 1.00 62.62 1416 LYS A N 1
ATOM 11299 C CA . LYS A 1 1416 ? -158.422 -62.599 197.280 1.00 62.62 1416 LYS A CA 1
ATOM 11300 C C . LYS A 1 1416 ? -159.204 -61.656 198.205 1.00 62.62 1416 LYS A C 1
ATOM 11302 O O . LYS A 1 1416 ? -160.353 -61.944 198.522 1.00 62.62 1416 LYS A O 1
ATOM 11307 N N . VAL A 1 1417 ? -158.633 -60.505 198.563 1.00 59.31 1417 VAL A N 1
ATOM 11308 C CA . VAL A 1 1417 ? -159.281 -59.464 199.389 1.00 59.31 1417 VAL A CA 1
ATOM 11309 C C . VAL A 1 1417 ? -160.538 -58.889 198.723 1.00 59.31 1417 VAL A C 1
ATOM 11311 O O . VAL A 1 1417 ? -161.504 -58.571 199.408 1.00 59.31 1417 VAL A O 1
ATOM 11314 N N . GLU A 1 1418 ? -160.558 -58.782 197.398 1.00 57.31 1418 GLU A N 1
ATOM 11315 C CA . GLU A 1 1418 ? -161.709 -58.368 196.599 1.00 57.31 1418 GLU A CA 1
ATOM 11316 C C . GLU A 1 1418 ? -162.772 -59.466 196.570 1.00 57.31 1418 GLU A C 1
ATOM 11318 O O . GLU A 1 1418 ? -163.929 -59.169 196.848 1.00 57.31 1418 GLU A O 1
ATOM 11323 N N . SER A 1 1419 ? -162.402 -60.742 196.390 1.00 56.56 1419 SER A N 1
ATOM 11324 C CA . SER A 1 1419 ? -163.356 -61.857 196.533 1.00 56.56 1419 SER A CA 1
ATOM 11325 C C . SER A 1 1419 ? -163.986 -61.941 197.935 1.00 56.56 1419 SER A C 1
ATOM 11327 O O . SER A 1 1419 ? -165.121 -62.390 198.072 1.00 56.56 1419 SER A O 1
ATOM 11329 N N . GLU A 1 1420 ? -163.295 -61.440 198.966 1.00 53.03 1420 GLU A N 1
ATOM 11330 C CA . GLU A 1 1420 ? -163.804 -61.315 200.339 1.00 53.03 1420 GLU A CA 1
ATOM 11331 C C . GLU A 1 1420 ? -164.583 -60.004 200.601 1.00 53.03 1420 GLU A C 1
ATOM 11333 O O . GLU A 1 1420 ? -165.297 -59.910 201.602 1.00 53.03 1420 GLU A O 1
ATOM 11338 N N . ARG A 1 1421 ? -164.475 -58.978 199.738 1.00 47.78 1421 ARG A N 1
ATOM 11339 C CA . ARG A 1 1421 ? -165.075 -57.639 199.950 1.00 47.78 1421 ARG A CA 1
ATOM 11340 C C . ARG A 1 1421 ? -165.988 -57.119 198.842 1.00 47.78 1421 ARG A C 1
ATOM 11342 O O . ARG A 1 1421 ? -166.589 -56.061 199.020 1.00 47.78 1421 ARG A O 1
ATOM 11349 N N . GLU A 1 1422 ? -166.216 -57.875 197.779 1.00 50.03 1422 GLU A N 1
ATOM 11350 C CA . GLU A 1 1422 ? -167.308 -57.610 196.839 1.00 50.03 1422 GLU A CA 1
ATOM 11351 C C . GLU A 1 1422 ? -168.696 -57.517 197.530 1.00 50.03 1422 GLU A C 1
ATOM 11353 O O . GLU A 1 1422 ? -169.472 -56.632 197.166 1.00 50.03 1422 GLU A O 1
ATOM 11358 N N . PRO A 1 1423 ? -168.999 -58.270 198.617 1.00 52.00 1423 PRO A N 1
ATOM 11359 C CA . PRO A 1 1423 ? -170.209 -58.040 199.419 1.00 52.00 1423 PRO A CA 1
ATOM 11360 C C . PRO A 1 1423 ? -170.285 -56.641 200.060 1.00 52.00 1423 PRO A C 1
ATOM 11362 O O . PRO A 1 1423 ? -171.367 -56.069 200.178 1.00 52.00 1423 PRO A O 1
ATOM 11365 N N . LEU A 1 1424 ? -169.141 -56.061 200.445 1.00 53.78 1424 LEU A N 1
ATOM 11366 C CA . LEU A 1 1424 ? -169.059 -54.691 200.965 1.00 53.78 1424 LEU A CA 1
ATOM 11367 C C . LEU A 1 1424 ? -169.189 -53.650 199.845 1.00 53.78 1424 LEU A C 1
ATOM 11369 O O . LEU A 1 1424 ? -169.805 -52.610 200.063 1.00 53.78 1424 LEU A O 1
ATOM 11373 N N . ARG A 1 1425 ? -168.673 -53.929 198.640 1.00 50.66 1425 ARG A N 1
ATOM 11374 C CA . ARG A 1 1425 ? -168.891 -53.073 197.459 1.00 50.66 1425 ARG A CA 1
ATOM 11375 C C . ARG A 1 1425 ? -170.368 -53.000 197.091 1.00 50.66 1425 ARG A C 1
ATOM 11377 O O . ARG A 1 1425 ? -170.871 -51.897 196.904 1.00 50.66 1425 ARG A O 1
ATOM 11384 N N . GLN A 1 1426 ? -171.087 -54.122 197.110 1.00 51.41 1426 GLN A N 1
ATOM 11385 C CA . GLN A 1 1426 ? -172.535 -54.140 196.868 1.00 51.41 1426 GLN A CA 1
ATOM 11386 C C . GLN A 1 1426 ? -173.342 -53.357 197.926 1.00 51.41 1426 GLN A C 1
ATOM 11388 O O . GLN A 1 1426 ? -174.385 -52.805 197.592 1.00 51.41 1426 GLN A O 1
ATOM 11393 N N . GLN A 1 1427 ? -172.847 -53.223 199.166 1.00 49.84 1427 GLN A N 1
ATOM 11394 C CA . GLN A 1 1427 ? -173.444 -52.346 200.191 1.00 49.84 1427 GLN A CA 1
ATOM 11395 C C . GLN A 1 1427 ? -173.067 -50.854 200.065 1.00 49.84 1427 GLN A C 1
ATOM 11397 O O . GLN A 1 1427 ? -173.763 -50.002 200.618 1.00 49.84 1427 GLN A O 1
ATOM 11402 N N . LEU A 1 1428 ? -171.976 -50.518 199.368 1.00 49.59 1428 LEU A N 1
ATOM 11403 C CA . LEU A 1 1428 ? -171.480 -49.139 199.214 1.00 49.59 1428 LEU A CA 1
ATOM 11404 C C . LEU A 1 1428 ? -171.844 -48.505 197.865 1.00 49.59 1428 LEU A C 1
ATOM 11406 O O . LEU A 1 1428 ? -172.036 -47.293 197.787 1.00 49.59 1428 LEU A O 1
ATOM 11410 N N . GLN A 1 1429 ? -172.028 -49.315 196.821 1.00 50.59 1429 GLN A N 1
ATOM 11411 C CA . GLN A 1 1429 ? -172.527 -48.881 195.513 1.00 50.59 1429 GLN A CA 1
ATOM 11412 C C . GLN A 1 1429 ? -173.960 -48.314 195.594 1.00 50.59 1429 GLN A C 1
ATOM 11414 O O . GLN A 1 1429 ? -174.368 -47.531 194.743 1.00 50.59 1429 GLN A O 1
ATOM 11419 N N . SER A 1 1430 ? -174.698 -48.642 196.660 1.00 50.34 1430 SER A N 1
ATOM 11420 C CA . SER A 1 1430 ? -175.998 -48.063 197.017 1.00 50.34 1430 SER A CA 1
ATOM 11421 C C . SER A 1 1430 ? -175.941 -46.724 197.776 1.00 50.34 1430 SER A C 1
ATOM 11423 O O . SER A 1 1430 ? -176.997 -46.223 198.155 1.00 50.34 1430 SER A O 1
ATOM 11425 N N . LEU A 1 1431 ? -174.757 -46.146 198.040 1.00 46.56 1431 LEU A N 1
ATOM 11426 C CA . LEU A 1 1431 ? -174.608 -44.973 198.925 1.00 46.56 1431 LEU A CA 1
ATOM 11427 C C . LEU A 1 1431 ? -173.970 -43.719 198.304 1.00 46.56 1431 LEU A C 1
ATOM 11429 O O . LEU A 1 1431 ? -174.201 -42.634 198.834 1.00 46.56 1431 LEU A O 1
ATOM 11433 N N . LEU A 1 1432 ? -173.175 -43.822 197.232 1.00 50.72 1432 LEU A N 1
ATOM 11434 C CA . LEU A 1 1432 ? -172.377 -42.692 196.723 1.00 50.72 1432 LEU A CA 1
ATOM 11435 C C . LEU A 1 1432 ? -172.502 -42.497 195.203 1.00 50.72 1432 LEU A C 1
ATOM 11437 O O . LEU A 1 1432 ? -171.752 -43.066 194.413 1.00 50.72 1432 LEU A O 1
ATOM 11441 N N . LEU A 1 1433 ? -173.443 -41.631 194.817 1.00 50.47 1433 LEU A N 1
ATOM 11442 C CA . LEU A 1 1433 ? -173.433 -40.904 193.543 1.00 50.47 1433 LEU A CA 1
ATOM 11443 C C . LEU A 1 1433 ? -172.728 -39.537 193.727 1.00 50.47 1433 LEU A C 1
ATOM 11445 O O . LEU A 1 1433 ? -172.524 -39.114 194.862 1.00 50.47 1433 LEU A O 1
ATOM 11449 N N . LEU A 1 1434 ? -172.522 -38.829 192.602 1.00 47.41 1434 LEU A N 1
ATOM 11450 C CA . LEU A 1 1434 ? -172.339 -37.366 192.428 1.00 47.41 1434 LEU A CA 1
ATOM 11451 C C . LEU A 1 1434 ? -170.912 -36.781 192.236 1.00 47.41 1434 LEU A C 1
ATOM 11453 O O . LEU A 1 1434 ? -170.148 -36.615 193.178 1.00 47.41 1434 LEU A O 1
ATOM 11457 N N . GLU A 1 1435 ? -170.721 -36.271 191.006 1.00 50.72 1435 GLU A N 1
ATOM 11458 C CA . GLU A 1 1435 ? -170.167 -34.938 190.654 1.00 50.72 1435 GLU A CA 1
ATOM 11459 C C . GLU A 1 1435 ? -168.621 -34.689 190.586 1.00 50.72 1435 GLU A C 1
ATOM 11461 O O . GLU A 1 1435 ? -167.862 -35.614 190.864 1.00 50.72 1435 GLU A O 1
ATOM 11466 N N . PRO A 1 1436 ? -168.120 -33.586 189.950 1.00 54.41 1436 PRO A N 1
ATOM 11467 C CA . PRO A 1 1436 ? -167.638 -33.717 188.561 1.00 54.41 1436 PRO A CA 1
ATOM 11468 C C . PRO A 1 1436 ? -166.289 -33.019 188.212 1.00 54.41 1436 PRO A C 1
ATOM 11470 O O . PRO A 1 1436 ? -165.693 -32.327 189.035 1.00 54.41 1436 PRO A O 1
ATOM 11473 N N . ARG A 1 1437 ? -165.949 -33.088 186.908 1.00 48.31 1437 ARG A N 1
ATOM 11474 C CA . ARG A 1 1437 ? -164.752 -32.606 186.169 1.00 48.31 1437 ARG A CA 1
ATOM 11475 C C . ARG A 1 1437 ? -163.527 -33.516 186.226 1.00 48.31 1437 ARG A C 1
ATOM 11477 O O . ARG A 1 1437 ? -162.805 -33.487 187.239 1.00 48.31 1437 ARG A O 1
#

Sequence (1437 aa):
MRFFPLCPLTFFFFFPFFFDFCVRQDTLSVLPNMKSGLRPIHRPARDTGLNSSDLTADAEGLHMSSRKVQLLTPLASFSSEELARLRRTSPDAYQALLQYEQLCRHDTAVIAAKETELQRCIEVGQEVLGQLDQLKGRCSQLAGERDKATARIRELQQHLKRLESTRNHGADDHPSPVIQGGSRKMDVSLREQLHQQEEEKQKSHVYAKKLERELQEQKLLHDTLKRDLESAVQTARIAGAGSEAAEAARRSAEASLEEMRLRVEEKDRELLRAHAAQREAEENLREQQQELAKTSALYRDSQKPSVEMVTAASILVTLHNQLQELILDAGRSHNTKRELSPVAVSQLTRLRLPTAATVGATADSSFTPGQLGQWFAHSLEETSHLVIELSRALQQLEERLRRCDSDLERATAELQLALDKATNLGRENEQLRLSLVALKEEVQTLDAQTDRLREFDTLEVQRQTNLRIAAIEEEKRAEKVALQCELEQTRRQGALELANLHEDLENERRTMEREIRSLRSEINRWREEEKSAVSAAGRLAAALSSPSGEEQLQAVRQQQLAFQGRVEELEAENQRLRAKNSQEIAELRAENTRLEQVVQNSRSRYQRQLQQHEDEMEKMIQSKQELQRRLCEHDSNDIHRIKELQDEMKCMRDVECKLRGELLKARTELESNTAETEKTMSWLRERHEAELAQVTHELETLRRGMEEKNASFIAENTKLREKLEQAQCSKETELGAKDSTIATLNRQLCDAEIEAAKMQDALHRSSQKAKGLAAETVPVDRYEEIETELMQEREHVQALVGSLNAAQTNIEELRGKLEEQKQCVQDCLGQLPPSPAQQFSRIALLLQATAKRATTRLLAILDEPRSVSVPSLSPPREELDAMTFRIEPDDAAEISGVIKPLEFSPVIRLPTTPRENFPKLPPQKSHGEPSSSRTLSPPTSTLEDDLSPPSRPGVWKNCELAAAFSSALHTFLSDLTSSVEQVSLRPYAFFWESLERLQRLFIASSPMAANTKTTPATTTNTNNNTADTTSEAQLVATDGSNVNIRNIGADNDNVNDSGEETANVHHEETNDDVMWTAIAGGIVDAYVDECAAVFKRLYHSTTIYLREREETFKKSSHHLNMSCEERVRRMTRGMTEREQGLATQLATAQSKAAAAQRFSDEAYTKLEDVTSRYNEVCARVEHLEEQLAAKKRELETERRQWQETVAKLQLERAARRQGEEGRQEQLLRQVEELRAELQNVQARLNSAREEEQGIRRDADNTKELLQRDIHRLERELLEARNSQNKTGQALHEIREQLAASNLTLQQRQNDEMSRARQAERTIEALQQEISEAHTAHQSIQRLLQAEKFRSEAAEEHSKDLSRQLAEKQVQIETLEQRVAELQEACWLQEKAFDAMTEENGALQKVNRVLEGRLAKVESEREPLRQQLQSLLLLEPR

pLDDT: mean 70.4, std 18.92, range [28.78, 95.12]

Foldseek 3Di:
DDDDDDDDDDDDDDDDDDDDDDPDDDDDDDDDDDDDDDDDDDDDDDDDDDDDDDDDDDPDDPDPPPPPPPPCQPVNVDDPVVLVVCCVPPVPVNVVSVVSSVVVVVVVVVVVVVVVVVVVVVVVVVVLVVVLVVLVVVLVVLVVLLVVLVVLLVVLVVVLVVLVPVVPDFDEDDDDDDDDDDDPCVVVVLVVVLVVLVVQLVVLVVQLVVLVVVLVVLVVVLVVLVVVLVVLVVVCVVVVPPDPVSVVVSVVSVVVSVVSVVVSVVSVVVSVVSVVSSVVSVVVSVVSVVVCVVVVLDDDDDFDFDDVLVVVLVVLLVLLLVLVVLLVVLVCVVCRYDDDPVVVVVVSPSRDDDPVPPDDDDDDDDDDRVNSRVSVRVSVVSSVVSVSSSVVSVVVVVVVVVVSVVVSVVSVVSSVVSVVSSVVSVVVSVVSVVVSVVSVVVVVVVVVVVVVVVVVVVVVVVVVVVVVVVVVVVVVVVVVVVVVVVVVVVVVVVVVVVVVVVVVVVVVVVVVVVVVVVVVVVVVVVVVVVVVVCVVVVPPPPDDDDDDCVVVVVVVVVVVVVVVVVVVVVVVVVVVVVVVVVVVVVVVVVVVVVVVVVVVVVVVVVVVVVVVVVVVVVVVVVVVVVVVVVVVVVVVVVVVVVVVVVVVVVVVVVVVVVVVVVVVVVVVVVVVVVVVVVVVVVVVVVVVVVVVVVVVVVVVVLVVVVVVLVVVVVVVVVVVVVVVVVVVVVVVVVVVVVVVVVVVVVVVVVVVVVVVVVVVVVVVVVVVVVVVDPPDDDDPVVVVVVVVVVVVVVVVVVVVVVVVVVVVVVVVVVVVVVVVVVVVVVVVVPDRDDGVVCVVVVVVVLVVVLVVVLVVLLVCLVPVPPDDDDDDDDDDDDDDDDDDDDDDDDDDDDDDDDDDDDDDDDDDDDDDDDDDDDDDDDDDDDDDDDDDDDDDDDDDDDDDYDDDDDDDDDPDPVVVVVVVVVVVVVVVVVVVVVCCCVPVCVVCVVVVVVVVVVVVCVVVVDDPDDDDDDDDDDDDDDDDDDDDDDDDDYDDDDDDDDDDDDDDDDDDDDDDDDDDDDDDDDDDPPVVVVVCSCVSSVVSVVVSVVVSVVVVVVVVSVVVSVVVVVVVVVVVVVVVVVVVVVVVVPPPPDPDPCDVVVVVVVVVVVVVVVVVVVVVVVVVVVVVVVVVVVVVVVVVVVVVVVVVVVVVVVVVVVVVVVVVVVVVVVVVVVVVVVVVVVVVVVVVVVVVVVVVVVVVVVVVVVVVVVVVVVVVVVVVVVVVVVVVVVVVVVVVVVVVVVVVVVVVVVVVVVVVVVVVVVVVVVVVVVVVVVVVVVVVVVVVVVVVVVVVVVVVVVVVVVVVVVVVVVVVVVVVVVVVVVVVVVVVVVVVVVVVVVVVVVVVVVVVVVVVVVVVVVVVVVVVVVVVVVVVVVVVVCVVCVVVVVVCVVPDDDDDD